Protein AF-A0A7Y2WXP5-F1 (afdb_monomer_lite)

Sequence (812 aa):
MPTAPTRLYITRQALQAVEQEALRYADTQGVGHETGGVLIGRRLQDQPGTILIITATGPGEHAVRTPVEFSPDVQYVNRQLITVRAIYPDIDYIGTWHKHPSTYRTFSPGDVRTAHEIFSDPSYAVDEIVNPIVWVDDGKVTAHYYYMSRLMARQGRGFEQLDDVIVAVIPDDHPLVRRERAGATRVSDRLPPLWVDEECGRLQTRGYAVQVRHERNLQAYLIVVTIPTLPGVTITFVASEQGYPGERPQIFIEGTGRDEPVDSDKAYAYLEGRLGKVYLADVADAMVNYLRRRQGAGRPAQIKPIAASRHDPAQPASPAPEAAPPPVLKTLRPAAARSIWLLSIPGLLVVLALAWLLRTSASPTPTTDYTALWTQIHSAISESSDTSLRAAINQLEQIKSEDPGGAFLAQNREVTSTLVLAYTLLGDQLTTTNPPDLDGADLAFISALSLSPQNPTAQAGREQVRVSLQATAAASALQDDRAQRWQNVDAAADAKTRITLIQALLTDGIATDMSGTPTAERLQAAVDAQASQLLAEATAAAQQGDRAAALNTLQEVAQLDPAPSAAIREEASDQIQQIEAQISDEQQFFTAAWAAYDQAIKDKDVKGAISALDTIVQRTTEPLPDPKRYPTDGYDPRIVQAGLLLVDAKLSYAGDLQRAGDMAGARAQYDTTEATLHIMEQSSRLKDEVATRQRTYQDQYAKFIQGETYWSQFNDLYSDRKLSAALDELDGLAKLATFGPNALNPQNTKQSVSGLISQINRQLHPPPTSTPTPTLAPTSEPTATPTSEPISEPTATPTSEPTVPDPTTPAP

pLDDT: mean 76.41, std 20.46, range [25.98, 98.56]

Secondary structure (DSSP, 8-state):
-PPPPSEEEEEHHHHHHHHHHHHHT--TTS-PPPEEEEEEEEE-TTSTTEEEEEEE----TT-EEETTEEE--HHHHHHHHHHHHHH-TT-EEEEEEEEPPTT--S--HHHHHHHHHHHH-TT---SEEEEEEEEEETTEEEEEEEEEEHHHHHTT--PEEPPGGGEEEE-TT-HHHHHHHHGGGGTTTTS--HHHHHHHHHHHHTT-EEEEEEEGGGTEEEEEEE-TTSTT-EEEEEEETT-TTTSPPEEEEE-SSS-EE--HHHHHHHHHHHHSS--HHHHHHHHHHHHHHHHHT-------------------PPPPP--PPPPPPPP-PPPP--------THHHHHHHHHHHHHHHT-S--TT--HHHHHHHHHHHHHT---HHHHHHHHHHHHHHHH-TT-HHHHHTHHHHHHHHHHHHHSTT----SS-----HHHHHHHHHHTT-TT-HHHHHHHHHHHHHHHHHHHHHHHHHHHHHHHHHHHH-SSHHHHHHHHHHHHHTT--B-TTS-BHHHHHHHHHHHHHHHHHHHHHHHHHTT-HHHHHHHHHHHHT-SSPPPHHHHHHHHHHHHHHHHHHHHHHHHHHHHHHHHHHHHHHT-HHHHHHHHHHHHHHT-SS---GGGS-TTS--THHHHHHHHHHHHHHHHHHHHHHTT-HHHHHHHHHHHHHHHHHHHT-GGGHHHHHHHHHHHHHHHHHHHHHHHHHHHHHHHHHTT-HHHHHHHHHHHHHSTTT-TTPEETTEEEEEHHHHHHHHHHHHSPPPP--PPPP--------------------------PPPPPP-----

Structure (mmCIF, N/CA/C/O backbone):
data_AF-A0A7Y2WXP5-F1
#
_entry.id   AF-A0A7Y2WXP5-F1
#
loop_
_atom_site.group_PDB
_atom_site.id
_atom_site.type_symbol
_atom_site.label_atom_id
_atom_site.label_alt_id
_atom_site.label_comp_id
_atom_site.label_asym_id
_atom_site.label_entity_id
_atom_site.label_seq_id
_atom_site.pdbx_PDB_ins_code
_atom_site.Cartn_x
_atom_site.Cartn_y
_atom_site.Cartn_z
_atom_site.occupancy
_atom_site.B_iso_or_equiv
_atom_site.auth_seq_id
_atom_site.auth_comp_id
_atom_site.auth_asym_id
_atom_site.auth_atom_id
_atom_site.pdbx_PDB_model_num
ATOM 1 N N . MET A 1 1 ? -9.501 -8.649 25.786 1.00 61.97 1 MET A N 1
ATOM 2 C CA . MET A 1 1 ? -8.231 -8.914 25.078 1.00 61.97 1 MET A CA 1
ATOM 3 C C . MET A 1 1 ? -8.143 -10.407 24.807 1.00 61.97 1 MET A C 1
ATOM 5 O O . MET A 1 1 ? -8.319 -11.155 25.767 1.00 61.97 1 MET A O 1
ATOM 9 N N . PRO A 1 2 ? -7.956 -10.847 23.553 1.00 78.00 2 PRO A N 1
ATOM 10 C CA . PRO A 1 2 ? -7.901 -12.268 23.222 1.00 78.00 2 PRO A CA 1
ATOM 11 C C . PRO A 1 2 ? -6.622 -12.912 23.775 1.00 78.00 2 PRO A C 1
ATOM 13 O O . PRO A 1 2 ? -5.519 -12.391 23.607 1.00 78.00 2 PRO A O 1
ATOM 16 N N . THR A 1 3 ? -6.771 -14.048 24.453 1.00 90.94 3 THR A N 1
ATOM 17 C CA . THR A 1 3 ? -5.655 -14.938 24.800 1.00 90.94 3 THR A CA 1
ATOM 18 C C . THR A 1 3 ? -5.284 -15.799 23.593 1.00 90.94 3 THR A C 1
ATOM 20 O O . THR A 1 3 ? -6.087 -15.946 22.663 1.00 90.94 3 THR A O 1
ATOM 23 N N . ALA A 1 4 ? -4.098 -16.416 23.622 1.00 94.12 4 ALA A N 1
ATOM 24 C CA . ALA A 1 4 ? -3.727 -17.426 22.632 1.00 94.12 4 ALA A CA 1
ATOM 25 C C . ALA A 1 4 ? -4.857 -18.466 22.466 1.00 94.12 4 ALA A C 1
ATOM 27 O O . ALA A 1 4 ? -5.523 -18.818 23.453 1.00 94.12 4 ALA A O 1
ATOM 28 N N . PRO A 1 5 ? -5.160 -18.894 21.227 1.00 96.50 5 PRO A N 1
ATOM 29 C CA . PRO A 1 5 ? -6.195 -19.885 20.987 1.00 96.50 5 PRO A CA 1
ATOM 30 C C . PRO A 1 5 ? -5.815 -21.212 21.652 1.00 96.50 5 PRO A C 1
ATOM 32 O O . PRO A 1 5 ? -4.673 -21.649 21.591 1.00 96.50 5 PRO A O 1
ATOM 35 N N . THR A 1 6 ? -6.790 -21.875 22.264 1.00 97.38 6 THR A N 1
ATOM 36 C CA . THR A 1 6 ? -6.664 -23.252 22.763 1.00 97.38 6 THR A CA 1
ATOM 37 C C . THR A 1 6 ? -7.083 -24.278 21.712 1.00 97.38 6 THR A C 1
ATOM 39 O O . THR A 1 6 ? -6.877 -25.478 21.895 1.00 97.38 6 THR A O 1
ATOM 42 N N . ARG A 1 7 ? -7.688 -23.817 20.609 1.00 98.19 7 ARG A N 1
ATOM 43 C CA . ARG A 1 7 ? -8.069 -24.633 19.458 1.00 98.19 7 ARG A CA 1
ATOM 44 C C . ARG A 1 7 ? -8.013 -23.815 18.167 1.00 98.19 7 ARG A C 1
ATOM 46 O O . ARG A 1 7 ? -8.525 -22.697 18.112 1.00 98.19 7 ARG A O 1
ATOM 53 N N . LEU A 1 8 ? -7.463 -24.410 17.114 1.00 98.19 8 LEU A N 1
ATOM 54 C CA . LEU A 1 8 ? -7.474 -23.885 15.753 1.00 98.19 8 LEU A CA 1
ATOM 55 C C . LEU A 1 8 ? -8.129 -24.916 14.830 1.00 98.19 8 LEU A C 1
ATOM 57 O O . LEU A 1 8 ? -7.618 -26.021 14.670 1.00 98.19 8 LEU A O 1
ATOM 61 N N . TYR A 1 9 ? -9.256 -24.572 14.217 1.00 98.56 9 TYR A N 1
ATOM 62 C CA . TYR A 1 9 ? -9.853 -25.379 13.158 1.00 98.56 9 TYR A CA 1
ATOM 63 C C . TYR A 1 9 ? -9.482 -24.807 11.798 1.00 98.56 9 TYR A C 1
ATOM 65 O O . TYR A 1 9 ? -9.666 -23.616 11.568 1.00 98.56 9 TYR A O 1
ATOM 73 N N . ILE A 1 10 ? -9.019 -25.657 10.886 1.00 98.56 10 ILE A N 1
ATOM 74 C CA . ILE A 1 10 ? -8.800 -25.309 9.480 1.00 98.56 10 ILE A CA 1
ATOM 75 C C . ILE A 1 10 ? -9.636 -26.241 8.606 1.00 98.56 10 ILE A C 1
ATOM 77 O O . ILE A 1 10 ? -9.675 -27.451 8.833 1.00 98.56 10 ILE A O 1
ATOM 81 N N . THR A 1 11 ? -10.359 -25.696 7.634 1.00 98.56 11 THR A N 1
ATOM 82 C CA . THR A 1 11 ? -11.096 -26.531 6.677 1.00 98.56 11 THR A CA 1
ATOM 83 C C . THR A 1 11 ? -10.133 -27.303 5.779 1.00 98.56 11 THR A C 1
ATOM 85 O O . THR A 1 11 ? -8.994 -26.890 5.537 1.00 98.56 11 THR A O 1
ATOM 88 N N . ARG A 1 12 ? -10.591 -28.440 5.252 1.00 98.19 12 ARG A N 1
ATOM 89 C CA . ARG A 1 12 ? -9.810 -29.229 4.297 1.00 98.19 12 ARG A CA 1
ATOM 90 C C . ARG A 1 12 ? -9.497 -28.416 3.044 1.00 98.19 12 ARG A C 1
ATOM 92 O O . ARG A 1 12 ? -8.369 -28.478 2.571 1.00 98.19 12 ARG A O 1
ATOM 99 N N . GLN A 1 13 ? -10.457 -27.638 2.549 1.00 97.19 13 GLN A N 1
ATOM 100 C CA . GLN A 1 13 ? -10.262 -26.755 1.404 1.00 97.19 13 GLN A CA 1
ATOM 101 C C . GLN A 1 13 ? -9.159 -25.718 1.655 1.00 97.19 13 GLN A C 1
ATOM 103 O O . GLN A 1 13 ? -8.295 -25.540 0.797 1.00 97.19 13 GLN A O 1
ATOM 108 N N . ALA A 1 14 ? -9.158 -25.054 2.818 1.00 98.12 14 ALA A N 1
ATOM 109 C CA . ALA A 1 14 ? -8.125 -24.076 3.161 1.00 98.12 14 ALA A CA 1
ATOM 110 C C . ALA A 1 14 ? -6.737 -24.724 3.194 1.00 98.12 14 ALA A C 1
ATOM 112 O O . ALA A 1 14 ? -5.803 -24.215 2.578 1.00 98.12 14 ALA A O 1
ATOM 113 N N . LEU A 1 15 ? -6.613 -25.874 3.866 1.00 98.31 15 LEU A N 1
ATOM 114 C CA . LEU A 1 15 ? -5.347 -26.596 3.949 1.00 98.31 15 LEU A CA 1
ATOM 115 C C . LEU A 1 15 ? -4.861 -27.054 2.566 1.00 98.31 15 LEU A C 1
ATOM 117 O O . LEU A 1 15 ? -3.699 -26.857 2.233 1.00 98.31 15 LEU A O 1
ATOM 121 N N . GLN A 1 16 ? -5.750 -27.588 1.726 1.00 98.06 16 GLN A N 1
ATOM 122 C CA . GLN A 1 16 ? -5.400 -28.003 0.366 1.00 98.06 16 GLN A CA 1
ATOM 123 C C . GLN A 1 16 ? -4.921 -26.835 -0.502 1.00 98.06 16 GLN A C 1
ATOM 125 O O . GLN A 1 16 ? -4.000 -27.016 -1.295 1.00 98.06 16 GLN A O 1
ATOM 130 N N . ALA A 1 17 ? -5.516 -25.646 -0.364 1.00 97.12 17 ALA A N 1
ATOM 131 C CA . ALA A 1 17 ? -5.068 -24.457 -1.090 1.00 97.12 17 ALA A CA 1
ATOM 132 C C . ALA A 1 17 ? -3.631 -24.067 -0.701 1.00 97.12 17 ALA A C 1
ATOM 134 O O . ALA A 1 17 ? -2.808 -23.809 -1.580 1.00 97.12 17 ALA A O 1
ATOM 135 N N . VAL A 1 18 ? -3.324 -24.102 0.601 1.00 98.12 18 VAL A N 1
ATOM 136 C CA . VAL A 1 18 ? -1.972 -23.884 1.140 1.00 98.12 18 VAL A CA 1
ATOM 137 C C . VAL A 1 18 ? -0.992 -24.927 0.593 1.00 98.12 18 VAL A C 1
ATOM 139 O O . VAL A 1 18 ? 0.056 -24.577 0.052 1.00 98.12 18 VAL A O 1
ATOM 142 N N . GLU A 1 19 ? -1.343 -26.212 0.683 1.00 97.75 19 GLU A N 1
ATOM 143 C CA . GLU A 1 19 ? -0.484 -27.318 0.249 1.00 97.75 19 GLU A CA 1
ATOM 144 C C . GLU A 1 19 ? -0.186 -27.269 -1.254 1.00 97.75 19 GLU A C 1
ATOM 146 O O . GLU A 1 19 ? 0.96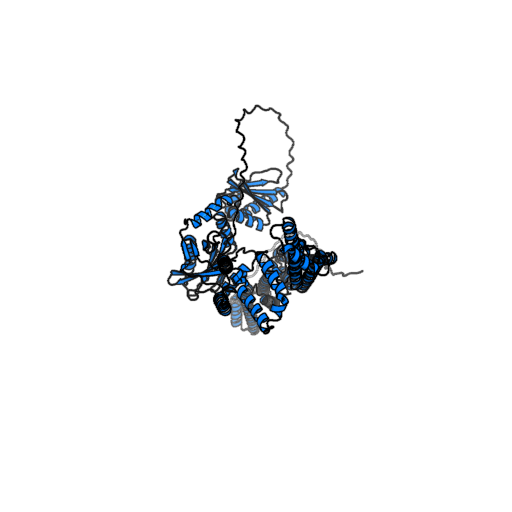4 -27.411 -1.666 1.00 97.75 19 GLU A O 1
ATOM 151 N N . GLN A 1 20 ? -1.206 -27.044 -2.085 1.00 96.69 20 GLN A N 1
ATOM 152 C CA . GLN A 1 20 ? -1.051 -26.988 -3.539 1.00 96.69 20 GLN A CA 1
ATOM 153 C C . GLN A 1 20 ? -0.146 -25.838 -3.979 1.00 96.69 20 GLN A C 1
ATOM 155 O O . GLN A 1 20 ? 0.684 -26.014 -4.873 1.00 96.69 20 GLN A O 1
ATOM 160 N N . GLU A 1 21 ? -0.295 -24.667 -3.362 1.00 96.31 21 GLU A N 1
ATOM 161 C CA . GLU A 1 21 ? 0.543 -23.512 -3.665 1.00 96.31 21 GLU A CA 1
ATOM 162 C C . GLU A 1 21 ? 1.981 -23.716 -3.168 1.00 96.31 21 GLU A C 1
ATOM 164 O O . GLU A 1 21 ? 2.921 -23.469 -3.922 1.00 96.31 21 GLU A O 1
ATOM 169 N N . ALA A 1 22 ? 2.176 -24.259 -1.961 1.00 95.44 22 ALA A N 1
ATOM 170 C CA . ALA A 1 22 ? 3.509 -24.581 -1.451 1.00 95.44 22 ALA A CA 1
ATOM 171 C C . ALA A 1 22 ? 4.243 -25.598 -2.349 1.00 95.44 22 ALA A C 1
ATOM 173 O O . ALA A 1 22 ? 5.420 -25.415 -2.665 1.00 95.44 22 ALA A O 1
ATOM 174 N N . LEU A 1 23 ? 3.544 -26.642 -2.815 1.00 94.94 23 LEU A N 1
ATOM 175 C CA . LEU A 1 23 ? 4.104 -27.668 -3.705 1.00 94.94 23 LEU A CA 1
ATOM 176 C C . LEU A 1 23 ? 4.455 -27.136 -5.097 1.00 94.94 23 LEU A C 1
ATOM 178 O O . LEU A 1 23 ? 5.425 -27.603 -5.695 1.00 94.94 23 LEU A O 1
ATOM 182 N N . ARG A 1 24 ? 3.708 -26.151 -5.612 1.00 91.81 24 ARG A N 1
ATOM 183 C CA . ARG A 1 24 ? 3.984 -25.517 -6.913 1.00 91.81 24 ARG A CA 1
ATOM 184 C C . ARG A 1 24 ? 5.377 -24.881 -6.964 1.00 91.81 24 ARG A C 1
ATOM 186 O O . ARG A 1 24 ? 5.981 -24.842 -8.032 1.00 91.81 24 ARG A O 1
ATOM 193 N N . TYR A 1 25 ? 5.886 -24.445 -5.813 1.00 84.81 25 TYR A N 1
ATOM 194 C CA . TYR A 1 25 ? 7.204 -23.831 -5.652 1.00 84.81 25 TYR A CA 1
ATOM 195 C C . TYR A 1 25 ? 8.132 -24.676 -4.773 1.00 84.81 25 TYR A C 1
ATOM 197 O O . TYR A 1 25 ? 8.970 -24.128 -4.053 1.00 84.81 25 TYR A O 1
ATOM 205 N N . ALA A 1 26 ? 7.994 -26.006 -4.809 1.00 81.81 26 ALA A N 1
ATOM 206 C CA . ALA A 1 26 ? 8.949 -26.903 -4.165 1.00 81.81 26 ALA A CA 1
ATOM 207 C C . ALA A 1 26 ? 10.380 -26.619 -4.671 1.00 81.81 26 ALA A C 1
ATOM 209 O O . ALA A 1 26 ? 10.564 -26.313 -5.853 1.00 81.81 26 ALA A O 1
ATOM 210 N N . ASP A 1 27 ? 11.373 -26.710 -3.776 1.00 68.88 27 ASP A N 1
ATOM 211 C CA . ASP A 1 27 ? 12.776 -26.288 -3.958 1.00 68.88 27 ASP A CA 1
ATOM 212 C C . ASP A 1 27 ? 13.543 -27.136 -5.000 1.00 68.88 27 ASP A C 1
ATOM 214 O O . ASP A 1 27 ? 14.565 -27.753 -4.718 1.00 68.88 27 ASP A O 1
ATOM 218 N N . THR A 1 28 ? 13.074 -27.174 -6.246 1.00 61.22 28 THR A N 1
ATOM 219 C CA . THR A 1 28 ? 13.654 -27.989 -7.325 1.00 61.22 28 THR A CA 1
ATOM 220 C C . THR A 1 28 ? 14.979 -27.433 -7.863 1.00 61.22 28 THR A C 1
ATOM 222 O O . THR A 1 28 ? 15.643 -28.114 -8.640 1.00 61.22 28 THR A O 1
ATOM 225 N N . GLN A 1 29 ? 15.384 -26.222 -7.452 1.00 56.41 29 GLN A N 1
ATOM 226 C CA . GLN A 1 29 ? 16.590 -25.524 -7.933 1.00 56.41 29 GLN A CA 1
ATOM 227 C C . GLN A 1 29 ? 17.424 -24.861 -6.811 1.00 56.41 29 GLN A C 1
ATOM 229 O O . GLN A 1 29 ? 18.256 -24.000 -7.083 1.00 56.41 29 GLN A O 1
ATOM 234 N N . GLY A 1 30 ? 17.218 -25.227 -5.539 1.00 57.28 30 GLY A N 1
ATOM 235 C CA . GLY A 1 30 ? 18.075 -24.794 -4.418 1.00 57.28 30 GLY A CA 1
ATOM 236 C C . GLY A 1 30 ? 17.917 -23.344 -3.930 1.00 57.28 30 GLY A C 1
ATOM 237 O O . GLY A 1 30 ? 18.466 -23.007 -2.886 1.00 57.28 30 GLY A O 1
ATOM 238 N N . VAL A 1 31 ? 17.139 -22.503 -4.617 1.00 64.69 31 VAL A N 1
ATOM 239 C CA . VAL A 1 31 ? 16.714 -21.180 -4.129 1.00 64.69 31 VAL A CA 1
ATOM 240 C C . VAL A 1 31 ? 15.198 -21.094 -4.279 1.00 64.69 31 VAL A C 1
ATOM 242 O O . VAL A 1 31 ? 14.677 -20.645 -5.297 1.00 64.69 31 VAL A O 1
ATOM 245 N N . GLY A 1 32 ? 14.475 -21.636 -3.301 1.00 76.81 32 GLY A N 1
ATOM 246 C CA . GLY A 1 32 ? 13.021 -21.554 -3.277 1.00 76.81 32 GLY A CA 1
ATOM 247 C C . GLY A 1 32 ? 12.567 -20.113 -3.106 1.00 76.81 32 GLY A C 1
ATOM 248 O O . GLY A 1 32 ? 12.962 -19.469 -2.141 1.00 76.81 32 GLY A O 1
ATOM 249 N N . HIS A 1 33 ? 11.721 -19.619 -4.007 1.00 87.88 33 HIS A N 1
ATOM 250 C CA . HIS A 1 33 ? 10.992 -18.378 -3.758 1.00 87.88 33 HIS A CA 1
ATOM 251 C C . HIS A 1 33 ? 9.991 -18.591 -2.620 1.00 87.88 33 HIS A C 1
ATOM 253 O O . HIS A 1 33 ? 9.359 -19.655 -2.534 1.00 87.88 33 HIS A O 1
ATOM 259 N N . GLU A 1 34 ? 9.834 -17.576 -1.778 1.00 94.12 34 GLU A N 1
ATOM 260 C CA . GLU A 1 34 ? 8.712 -17.501 -0.859 1.00 94.12 34 GLU A CA 1
ATOM 261 C C . GLU A 1 34 ? 7.421 -17.270 -1.656 1.00 94.12 34 GLU A C 1
ATOM 263 O O . GLU A 1 34 ? 7.379 -16.573 -2.674 1.00 94.12 34 GLU A O 1
ATOM 268 N N . THR A 1 35 ? 6.352 -17.916 -1.214 1.00 96.62 35 THR A N 1
ATOM 269 C CA . THR A 1 35 ? 4.991 -17.717 -1.721 1.00 96.62 35 THR A CA 1
ATOM 270 C C . THR A 1 35 ? 4.034 -17.814 -0.544 1.00 96.62 35 THR A C 1
ATOM 272 O O . THR A 1 35 ? 4.434 -18.242 0.535 1.00 96.62 35 THR A O 1
ATOM 275 N N . GLY A 1 36 ? 2.770 -17.458 -0.717 1.00 97.44 36 GLY A N 1
ATOM 276 C CA . GLY A 1 36 ? 1.820 -17.493 0.381 1.00 97.44 36 GLY A CA 1
ATOM 277 C C . GLY A 1 36 ? 0.451 -16.973 -0.001 1.00 97.44 36 GLY A C 1
ATOM 278 O O . GLY A 1 36 ? 0.060 -16.989 -1.166 1.00 97.44 36 GLY A O 1
ATOM 279 N N . GLY A 1 37 ? -0.276 -16.484 0.990 1.00 98.00 37 GLY A N 1
ATOM 280 C CA . GLY A 1 37 ? -1.565 -15.834 0.817 1.00 98.00 37 GLY A CA 1
ATOM 281 C C . GLY A 1 37 ? -2.141 -15.402 2.155 1.00 98.00 37 GLY A C 1
ATOM 282 O O . GLY A 1 37 ? -1.437 -15.329 3.164 1.00 98.00 37 GLY A O 1
ATOM 283 N N . VAL A 1 38 ? -3.439 -15.118 2.179 1.00 98.25 38 VAL A N 1
ATOM 284 C CA . VAL A 1 38 ? -4.138 -14.771 3.417 1.00 98.25 38 VAL A CA 1
ATOM 285 C C . VAL A 1 38 ? -5.015 -15.909 3.905 1.00 98.25 38 VAL A C 1
ATOM 287 O O . VAL A 1 38 ? -5.492 -16.737 3.126 1.00 98.25 38 VAL A O 1
ATOM 290 N N . LEU A 1 39 ? -5.242 -15.926 5.210 1.00 98.50 39 LEU A N 1
ATOM 291 C CA . LEU A 1 39 ? -6.198 -16.788 5.876 1.00 98.50 39 LEU A CA 1
ATOM 292 C C . LEU A 1 39 ? -7.468 -16.002 6.163 1.00 98.50 39 LEU A C 1
ATOM 294 O O . LEU A 1 39 ? -7.422 -14.867 6.641 1.00 98.50 39 LEU A O 1
ATOM 298 N N . ILE A 1 40 ? -8.606 -16.632 5.890 1.00 98.06 40 ILE A N 1
ATOM 299 C CA . ILE A 1 40 ? -9.920 -16.022 6.054 1.00 98.06 40 ILE A CA 1
ATOM 300 C C . ILE A 1 40 ? -10.732 -16.893 7.013 1.00 98.06 40 ILE A C 1
ATOM 302 O O . ILE A 1 40 ? -10.944 -18.090 6.786 1.00 98.06 40 ILE A O 1
ATOM 306 N N . GLY A 1 41 ? -11.139 -16.301 8.127 1.00 97.38 41 GLY A N 1
ATOM 307 C CA . GLY A 1 41 ? -11.684 -16.984 9.286 1.00 97.38 41 GLY A CA 1
ATOM 308 C C . GLY A 1 41 ? -12.173 -16.015 10.360 1.00 97.38 41 GLY A C 1
ATOM 309 O O . GLY A 1 41 ? -12.385 -14.835 10.108 1.00 97.38 41 GLY A O 1
ATOM 310 N N . ARG A 1 42 ? -12.381 -16.519 11.576 1.00 96.31 42 ARG A N 1
ATOM 311 C CA . ARG A 1 42 ? -12.618 -15.678 12.759 1.00 96.31 42 ARG A CA 1
ATOM 312 C C . ARG A 1 42 ? -12.405 -16.449 14.052 1.00 96.31 42 ARG A C 1
ATOM 314 O O . ARG A 1 42 ? -12.439 -17.682 14.071 1.00 96.31 42 ARG A O 1
ATOM 321 N N . ARG A 1 43 ? -12.320 -15.719 15.162 1.00 96.50 43 ARG A N 1
ATOM 322 C CA . ARG A 1 43 ? -12.541 -16.283 16.497 1.00 96.50 43 ARG A CA 1
ATOM 323 C C . ARG A 1 43 ? -14.034 -16.517 16.742 1.00 96.50 43 ARG A C 1
ATOM 325 O O . ARG A 1 43 ? -14.868 -15.643 16.491 1.00 96.50 43 ARG A O 1
ATOM 332 N N . LEU A 1 44 ? -14.381 -17.705 17.232 1.00 95.56 44 LEU A N 1
ATOM 333 C CA . LEU A 1 44 ? -15.764 -18.076 17.524 1.00 95.56 44 LEU A CA 1
ATOM 334 C C . LEU A 1 44 ? -16.209 -17.450 18.851 1.00 95.56 44 LEU A C 1
ATOM 336 O O . LEU A 1 44 ? -15.656 -17.753 19.905 1.00 95.56 44 LEU A O 1
ATOM 340 N N . GLN A 1 45 ? -17.228 -16.590 18.818 1.00 91.31 45 GLN A N 1
ATOM 341 C CA . GLN A 1 45 ? -17.715 -15.886 20.017 1.00 91.31 45 GLN A CA 1
ATOM 342 C C . GLN A 1 45 ? -18.274 -16.833 21.090 1.00 91.31 45 GLN A C 1
ATOM 344 O O . GLN A 1 45 ? -18.107 -16.584 22.280 1.00 91.31 45 GLN A O 1
ATOM 349 N N . ASP A 1 46 ? -18.910 -17.933 20.679 1.00 92.81 46 ASP A N 1
ATOM 350 C CA . ASP A 1 46 ? -19.457 -18.952 21.580 1.00 92.81 46 ASP A CA 1
ATOM 351 C C . ASP A 1 46 ? -18.377 -19.860 22.189 1.00 92.81 46 ASP A C 1
ATOM 353 O O . ASP A 1 46 ? -18.638 -20.585 23.147 1.00 92.81 46 ASP A O 1
ATOM 357 N N . GLN A 1 47 ? -17.162 -19.824 21.636 1.00 94.44 47 GLN A N 1
ATOM 358 C CA . GLN A 1 47 ? -16.013 -20.616 22.062 1.00 94.44 47 GLN A CA 1
ATOM 359 C C . GLN A 1 47 ? -14.764 -19.728 22.022 1.00 94.44 47 GLN A C 1
ATOM 361 O O . GLN A 1 47 ? -13.922 -19.899 21.142 1.00 94.44 47 GLN A O 1
ATOM 366 N N . PRO A 1 48 ? -14.607 -18.783 22.967 1.00 86.38 48 PRO A N 1
ATOM 367 C CA . PRO A 1 48 ? -13.633 -17.695 22.883 1.00 86.38 48 PRO A CA 1
ATOM 368 C C . PRO A 1 48 ? -12.167 -18.137 22.870 1.00 86.38 48 PRO A C 1
ATOM 370 O O . PRO A 1 48 ? -11.314 -17.289 22.671 1.00 86.38 48 PRO A O 1
ATOM 373 N N . GLY A 1 49 ? -11.850 -19.424 23.051 1.00 94.62 49 GLY A N 1
ATOM 374 C CA . GLY A 1 49 ? -10.519 -20.009 22.828 1.00 94.62 49 GLY A CA 1
ATOM 375 C C . GLY A 1 49 ? -10.305 -20.607 21.428 1.00 94.62 49 GLY A C 1
ATOM 376 O O . GLY A 1 49 ? -9.238 -21.150 21.168 1.00 94.62 49 GLY A O 1
ATOM 377 N N . THR A 1 50 ? -11.297 -20.543 20.537 1.00 97.88 50 THR A N 1
ATOM 378 C CA . THR A 1 50 ? -11.305 -21.254 19.252 1.00 97.88 50 THR A CA 1
ATOM 379 C C . THR A 1 50 ? -11.272 -20.293 18.072 1.00 97.88 50 THR A C 1
ATOM 381 O O . THR A 1 50 ? -12.145 -19.434 17.941 1.00 97.88 50 THR A O 1
ATOM 384 N N . ILE A 1 51 ? -10.313 -20.496 17.172 1.00 98.12 51 ILE A N 1
ATOM 385 C CA . ILE A 1 51 ? -10.259 -19.840 15.861 1.00 98.12 51 ILE A CA 1
ATOM 386 C C . ILE A 1 51 ? -10.687 -20.841 14.783 1.00 98.12 51 ILE A C 1
ATOM 388 O O . ILE A 1 51 ? -10.292 -22.006 14.817 1.00 98.12 51 ILE A O 1
ATOM 392 N N . LEU A 1 52 ? -11.499 -20.385 13.831 1.00 98.19 52 LEU A N 1
ATOM 393 C CA . LEU A 1 52 ? -11.922 -21.135 12.651 1.00 98.19 52 LEU A CA 1
ATOM 394 C C . LEU A 1 52 ? -11.380 -20.452 11.391 1.00 98.19 52 LEU A C 1
ATOM 396 O O . LEU A 1 52 ? -11.775 -19.329 11.095 1.00 98.19 52 LEU A O 1
ATOM 400 N N . ILE A 1 53 ? -10.536 -21.149 10.635 1.00 98.50 53 ILE A N 1
ATOM 401 C CA . ILE A 1 53 ? -10.067 -20.775 9.297 1.00 98.50 53 ILE A CA 1
ATOM 402 C C . ILE A 1 53 ? -10.937 -21.510 8.274 1.00 98.50 53 ILE A C 1
ATOM 404 O O . ILE A 1 53 ? -10.927 -22.741 8.216 1.00 98.50 53 ILE A O 1
ATOM 408 N N . ILE A 1 54 ? -11.697 -20.759 7.474 1.00 97.94 54 ILE A N 1
ATOM 409 C CA . ILE A 1 54 ? -12.637 -21.306 6.484 1.00 97.94 54 ILE A CA 1
ATOM 410 C C . ILE A 1 54 ? -11.990 -21.478 5.118 1.00 97.94 54 ILE A C 1
ATOM 412 O O . ILE A 1 54 ? -12.285 -22.448 4.423 1.00 97.94 54 ILE A O 1
ATOM 416 N N . THR A 1 55 ? -11.139 -20.543 4.711 1.00 97.81 55 THR A N 1
ATOM 417 C CA . THR A 1 55 ? -10.438 -20.617 3.430 1.00 97.81 55 THR A CA 1
ATOM 418 C C . THR A 1 55 ? -9.070 -19.954 3.527 1.00 97.81 55 THR A C 1
ATOM 420 O O . THR A 1 55 ? -8.796 -19.183 4.450 1.00 97.81 55 THR A O 1
ATOM 423 N N . ALA A 1 56 ? -8.215 -20.270 2.565 1.00 98.38 56 ALA A N 1
ATOM 424 C CA . ALA A 1 56 ? -6.927 -19.639 2.358 1.00 98.38 56 ALA A CA 1
ATOM 425 C C . ALA A 1 56 ? -6.830 -19.215 0.893 1.00 98.38 56 ALA A C 1
ATOM 427 O O . ALA A 1 56 ? -7.321 -19.913 0.002 1.00 98.38 56 ALA A O 1
ATOM 428 N N . THR A 1 57 ? -6.206 -18.073 0.636 1.00 97.88 57 THR A N 1
ATOM 429 C CA . THR A 1 57 ? -5.928 -17.636 -0.733 1.00 97.88 57 THR A CA 1
ATOM 430 C C . THR A 1 57 ? -4.551 -18.117 -1.166 1.00 97.88 57 THR A C 1
ATOM 432 O O . THR A 1 57 ? -3.684 -18.389 -0.338 1.00 97.88 57 THR A O 1
ATOM 435 N N . GLY A 1 58 ? -4.332 -18.166 -2.478 1.00 97.06 58 GLY A N 1
ATOM 436 C CA . GLY A 1 58 ? -2.984 -18.094 -3.031 1.00 97.06 58 GLY A CA 1
ATOM 437 C C . GLY A 1 58 ? -2.439 -16.656 -3.029 1.00 97.06 58 GLY A C 1
ATOM 438 O O . GLY A 1 58 ? -3.095 -15.743 -2.509 1.00 97.06 58 GLY A O 1
ATOM 439 N N . PRO A 1 59 ? -1.285 -16.445 -3.675 1.00 96.69 59 PRO A N 1
ATOM 440 C CA . PRO A 1 59 ? -0.572 -15.168 -3.655 1.00 96.69 59 PRO A CA 1
ATOM 441 C C . PRO A 1 59 ? -1.201 -14.106 -4.570 1.00 96.69 59 PRO A C 1
ATOM 443 O O . PRO A 1 59 ? -1.038 -12.915 -4.333 1.00 96.69 59 PRO A O 1
ATOM 446 N N . GLY A 1 60 ? -1.928 -14.537 -5.605 1.00 95.50 60 GLY A N 1
ATOM 447 C CA . GLY A 1 60 ? -2.366 -13.699 -6.723 1.00 95.50 60 GLY A CA 1
ATOM 448 C C . GLY A 1 60 ? -1.309 -13.580 -7.826 1.00 95.50 60 GLY A C 1
ATOM 449 O O . GLY A 1 60 ? -0.162 -14.011 -7.664 1.00 95.50 60 GLY A O 1
ATOM 450 N N . GLU A 1 61 ? -1.724 -13.076 -8.989 1.00 90.81 61 GLU A N 1
ATOM 451 C CA . GLU A 1 61 ? -0.905 -13.055 -10.212 1.00 90.81 61 GLU A CA 1
ATOM 452 C C . GLU A 1 61 ? 0.232 -12.033 -10.126 1.00 90.81 61 GLU A C 1
ATOM 454 O O . GLU A 1 61 ? 1.344 -12.318 -10.565 1.00 90.81 61 GLU A O 1
ATOM 459 N N . HIS A 1 62 ? -0.022 -10.886 -9.492 1.00 89.31 62 HIS A N 1
ATOM 460 C CA . HIS A 1 62 ? 0.946 -9.795 -9.348 1.00 89.31 62 HIS A CA 1
ATOM 461 C C . HIS A 1 62 ? 1.681 -9.803 -8.002 1.00 89.31 62 HIS A C 1
ATOM 463 O O . HIS A 1 62 ? 2.193 -8.775 -7.567 1.00 89.31 62 HIS A O 1
ATOM 469 N N . ALA A 1 63 ? 1.720 -10.952 -7.326 1.00 94.44 63 ALA A N 1
ATOM 470 C CA . ALA A 1 63 ? 2.436 -11.084 -6.066 1.00 94.44 63 ALA A CA 1
ATOM 471 C C . ALA A 1 63 ? 3.945 -10.914 -6.256 1.00 94.44 63 ALA A C 1
ATOM 473 O O . ALA A 1 63 ? 4.526 -11.454 -7.204 1.00 94.44 63 ALA A O 1
ATOM 474 N N . VAL A 1 64 ? 4.590 -10.244 -5.305 1.00 91.94 64 VAL A N 1
ATOM 475 C CA . VAL A 1 64 ? 6.050 -10.164 -5.246 1.00 91.94 64 VAL A CA 1
ATOM 476 C C . VAL A 1 64 ? 6.566 -11.400 -4.519 1.00 91.94 64 VAL A C 1
ATOM 478 O O . VAL A 1 64 ? 6.134 -11.705 -3.407 1.00 91.94 64 VAL A O 1
ATOM 481 N N . ARG A 1 65 ? 7.471 -12.136 -5.171 1.00 91.88 65 ARG A N 1
ATOM 482 C CA . ARG A 1 65 ? 8.055 -13.377 -4.649 1.00 91.88 65 ARG A CA 1
ATOM 483 C C . ARG A 1 65 ? 9.564 -13.347 -4.789 1.00 91.88 65 ARG A C 1
ATOM 485 O O . ARG A 1 65 ? 10.103 -13.480 -5.891 1.00 91.88 65 ARG A O 1
ATOM 492 N N . THR A 1 66 ? 10.260 -13.224 -3.675 1.00 87.50 66 THR A N 1
ATOM 493 C CA . THR A 1 66 ? 11.717 -13.323 -3.614 1.00 87.50 66 THR A CA 1
ATOM 494 C C . THR A 1 66 ? 12.113 -14.501 -2.717 1.00 87.50 66 THR A C 1
ATOM 496 O O . THR A 1 66 ? 11.255 -15.101 -2.073 1.00 87.50 66 THR A O 1
ATOM 499 N N . PRO A 1 67 ? 13.391 -14.902 -2.682 1.00 87.31 67 PRO A N 1
ATOM 500 C CA . PRO A 1 67 ? 13.845 -15.959 -1.776 1.00 87.31 67 PRO A CA 1
ATOM 501 C C . PRO A 1 67 ? 13.729 -15.636 -0.278 1.00 87.31 67 PRO A C 1
ATOM 503 O O . PRO A 1 67 ? 13.942 -16.529 0.533 1.00 87.31 67 PRO A O 1
ATOM 506 N N . VAL A 1 68 ? 13.487 -14.371 0.082 1.00 85.06 68 VAL A N 1
ATOM 507 C CA . VAL A 1 68 ? 13.494 -13.879 1.474 1.00 85.06 68 VAL A CA 1
ATOM 508 C C . VAL A 1 68 ? 12.310 -12.963 1.788 1.00 85.06 68 VAL A C 1
ATOM 510 O O . VAL A 1 68 ? 12.301 -12.305 2.825 1.00 85.06 68 VAL A O 1
ATOM 513 N N . GLU A 1 69 ? 11.374 -12.835 0.849 1.00 88.25 69 GLU A N 1
ATOM 514 C CA . GLU A 1 69 ? 10.223 -11.957 0.989 1.00 88.25 69 GLU A CA 1
ATOM 515 C C . GLU A 1 69 ? 9.073 -12.426 0.101 1.00 88.25 69 GLU A C 1
ATOM 517 O O . GLU A 1 69 ? 9.252 -12.736 -1.085 1.00 88.25 69 GLU A O 1
ATOM 522 N N . PHE A 1 70 ? 7.874 -12.371 0.666 1.00 93.50 70 PHE A N 1
ATOM 523 C CA . PHE A 1 70 ? 6.617 -12.551 -0.032 1.00 93.50 70 PHE A CA 1
ATOM 524 C C . PHE A 1 70 ? 5.674 -11.381 0.269 1.00 93.50 70 PHE A C 1
ATOM 526 O O . PHE A 1 70 ? 5.396 -11.079 1.428 1.00 93.50 70 PHE A O 1
ATOM 533 N N . SER A 1 71 ? 5.119 -10.777 -0.783 1.00 93.81 71 SER A N 1
ATOM 534 C CA . SER A 1 71 ? 4.031 -9.805 -0.672 1.00 93.81 71 SER A CA 1
ATOM 535 C C . SER A 1 71 ? 2.872 -10.214 -1.587 1.00 93.81 71 SER A C 1
ATOM 537 O O . SER A 1 71 ? 3.086 -10.415 -2.791 1.00 93.81 71 SER A O 1
ATOM 539 N N . PRO A 1 72 ? 1.648 -10.393 -1.053 1.00 95.81 72 PRO A N 1
ATOM 540 C CA . PRO A 1 72 ? 0.510 -10.808 -1.860 1.00 95.81 72 PRO A CA 1
ATOM 541 C C . PRO A 1 72 ? 0.074 -9.701 -2.828 1.00 95.81 72 PRO A C 1
ATOM 543 O O . PRO A 1 72 ? 0.223 -8.511 -2.561 1.00 95.81 72 PRO A O 1
ATOM 546 N N . ASP A 1 73 ? -0.569 -10.091 -3.927 1.00 95.25 73 ASP A N 1
ATOM 547 C CA . ASP A 1 73 ? -1.352 -9.163 -4.744 1.00 95.25 73 ASP A CA 1
ATOM 548 C C . ASP A 1 73 ? -2.559 -8.688 -3.917 1.00 95.25 73 ASP A C 1
ATOM 550 O O . ASP A 1 73 ? -3.570 -9.385 -3.779 1.00 95.25 73 ASP A O 1
ATOM 554 N N . VAL A 1 74 ? -2.431 -7.498 -3.327 1.00 90.06 74 VAL A N 1
ATOM 555 C CA . VAL A 1 74 ? -3.430 -6.910 -2.422 1.00 90.06 74 VAL A CA 1
ATOM 556 C C . VAL A 1 74 ? -4.790 -6.772 -3.103 1.00 90.06 74 VAL A C 1
ATOM 558 O O . VAL A 1 74 ? -5.822 -7.016 -2.478 1.00 90.06 74 VAL A O 1
ATOM 561 N N . GLN A 1 75 ? -4.819 -6.433 -4.396 1.00 80.69 75 GLN A N 1
ATOM 562 C CA . GLN A 1 75 ? -6.081 -6.320 -5.122 1.00 80.69 75 GLN A CA 1
ATOM 563 C C . GLN A 1 75 ? -6.742 -7.692 -5.249 1.00 80.69 75 GLN A C 1
ATOM 565 O O . GLN A 1 75 ? -7.930 -7.826 -4.962 1.00 80.69 75 GLN A O 1
ATOM 570 N N . TYR A 1 76 ? -5.982 -8.720 -5.632 1.00 89.50 76 TYR A N 1
ATOM 571 C CA . TYR A 1 76 ? -6.477 -10.094 -5.674 1.00 89.50 76 TYR A CA 1
ATOM 572 C C . TYR A 1 76 ? -6.995 -10.562 -4.312 1.00 89.50 76 TYR A C 1
ATOM 574 O O . TYR A 1 76 ? -8.112 -11.074 -4.231 1.00 89.50 76 TYR A O 1
ATOM 582 N N . VAL A 1 77 ? -6.231 -10.349 -3.242 1.00 93.12 77 VAL A N 1
ATOM 583 C CA . VAL A 1 77 ? -6.622 -10.738 -1.883 1.00 93.12 77 VAL A CA 1
ATOM 584 C C . VAL A 1 77 ? -7.913 -10.046 -1.447 1.00 93.12 77 VAL A C 1
ATOM 586 O O . VAL A 1 77 ? -8.822 -10.716 -0.957 1.00 93.12 77 VAL A O 1
ATOM 589 N N . ASN A 1 78 ? -8.046 -8.741 -1.686 1.00 87.75 78 ASN A N 1
ATOM 590 C CA . ASN A 1 78 ? -9.265 -8.004 -1.351 1.00 87.75 78 ASN A CA 1
ATOM 591 C C . ASN A 1 78 ? -10.482 -8.537 -2.117 1.00 87.75 78 ASN A C 1
ATOM 593 O O . ASN A 1 78 ? -11.554 -8.701 -1.533 1.00 87.75 78 ASN A O 1
ATOM 597 N N . ARG A 1 79 ? -10.318 -8.907 -3.394 1.00 81.06 79 ARG A N 1
ATOM 598 C CA . ARG A 1 79 ? -11.379 -9.567 -4.174 1.00 81.06 79 ARG A CA 1
ATOM 599 C C . ARG A 1 79 ? -11.786 -10.918 -3.579 1.00 81.06 79 ARG A C 1
ATOM 601 O O . ARG A 1 79 ? -12.978 -11.233 -3.513 1.00 81.06 79 ARG A O 1
ATOM 608 N N . GLN A 1 80 ? -10.816 -11.710 -3.117 1.00 88.69 80 GLN A N 1
ATOM 609 C CA . GLN A 1 80 ? -11.095 -12.975 -2.431 1.00 88.69 80 GLN A CA 1
ATOM 610 C C . GLN A 1 80 ? -11.839 -12.739 -1.110 1.00 88.69 80 GLN A C 1
ATOM 612 O O . GLN A 1 80 ? -12.842 -13.402 -0.859 1.00 88.69 80 GLN A O 1
ATOM 617 N N . LEU A 1 81 ? -11.420 -11.758 -0.304 1.00 90.38 81 LEU A N 1
ATOM 618 C CA . LEU A 1 81 ? -12.102 -11.385 0.941 1.00 90.38 81 LEU A CA 1
ATOM 619 C C . LEU A 1 81 ? -13.558 -10.972 0.699 1.00 90.38 81 LEU A C 1
ATOM 621 O O . LEU A 1 81 ? -14.446 -11.465 1.390 1.00 90.38 81 LEU A O 1
ATOM 625 N N . ILE A 1 82 ? -13.823 -10.133 -0.306 1.00 83.12 82 ILE A N 1
ATOM 626 C CA . ILE A 1 82 ? -15.187 -9.726 -0.688 1.00 83.12 82 ILE A CA 1
ATOM 627 C C . ILE A 1 82 ? -16.031 -10.950 -1.063 1.00 83.12 82 ILE A C 1
ATOM 629 O O . ILE A 1 82 ? -17.138 -11.127 -0.551 1.00 83.12 82 ILE A O 1
ATOM 633 N N . THR A 1 83 ? -15.484 -11.835 -1.900 1.00 82.19 83 THR A N 1
ATOM 634 C CA . THR A 1 83 ? -16.170 -13.062 -2.334 1.00 82.19 83 THR A CA 1
ATOM 635 C C . THR A 1 83 ? -16.510 -13.963 -1.148 1.00 82.19 83 THR A C 1
ATOM 637 O O . THR A 1 83 ? -17.614 -14.498 -1.059 1.00 82.19 83 THR A O 1
ATOM 640 N N . VAL A 1 84 ? -15.580 -14.119 -0.204 1.00 89.25 84 VAL A N 1
ATOM 641 C CA . VAL A 1 84 ? -15.785 -14.962 0.978 1.00 89.25 84 VAL A CA 1
ATOM 642 C C . VAL A 1 84 ? -16.786 -14.328 1.939 1.00 89.25 84 VAL A C 1
ATOM 644 O O . VAL A 1 84 ? -17.669 -15.040 2.410 1.00 89.25 84 VAL A O 1
ATOM 647 N N . ARG A 1 85 ? -16.732 -13.010 2.167 1.00 87.44 85 ARG A N 1
ATOM 648 C CA . ARG A 1 85 ? -17.703 -12.274 2.999 1.00 87.44 85 ARG A CA 1
ATOM 649 C C . ARG A 1 85 ? -19.131 -12.373 2.459 1.00 87.44 85 ARG A C 1
ATOM 651 O O . ARG A 1 85 ? -20.075 -12.443 3.241 1.00 87.44 85 ARG A O 1
ATOM 658 N N . ALA A 1 86 ? -19.310 -12.460 1.140 1.00 79.75 86 ALA A N 1
ATOM 659 C CA . ALA A 1 86 ? -20.628 -12.696 0.546 1.00 79.75 86 ALA A CA 1
ATOM 660 C C . ALA A 1 86 ? -21.219 -14.071 0.929 1.00 79.75 86 ALA A C 1
ATOM 662 O O . ALA A 1 86 ? -22.436 -14.216 1.047 1.00 79.75 86 ALA A O 1
ATOM 663 N N . ILE A 1 87 ? -20.364 -15.074 1.154 1.00 87.00 87 ILE A N 1
ATOM 664 C CA . ILE A 1 87 ? -20.756 -16.442 1.536 1.00 87.00 87 ILE A CA 1
ATOM 665 C C . ILE A 1 87 ? -20.761 -16.624 3.065 1.00 87.00 87 ILE A C 1
ATOM 667 O O . ILE A 1 87 ? -21.496 -17.463 3.586 1.00 87.00 87 ILE A O 1
ATOM 671 N N . TYR A 1 88 ? -19.945 -15.854 3.785 1.00 91.56 88 TYR A N 1
ATOM 672 C CA . TYR A 1 88 ? -19.746 -15.927 5.229 1.00 91.56 88 TYR A CA 1
ATOM 673 C C . TYR A 1 88 ? -19.612 -14.502 5.810 1.00 91.56 88 TYR A C 1
ATOM 675 O O . TYR A 1 88 ? -18.498 -14.002 5.951 1.00 91.56 88 TYR A O 1
ATOM 683 N N . PRO A 1 89 ? -20.719 -13.819 6.151 1.00 85.75 89 PRO A N 1
ATOM 684 C CA . PRO A 1 89 ? -20.689 -12.382 6.453 1.00 85.75 89 PRO A CA 1
ATOM 685 C C . PRO A 1 89 ? -19.905 -11.982 7.698 1.00 85.75 89 PRO A C 1
ATOM 687 O O . PRO A 1 89 ? -19.413 -10.862 7.769 1.00 85.75 89 PRO A O 1
ATOM 690 N N . ASP A 1 90 ? -19.804 -12.887 8.671 1.00 90.06 90 ASP A N 1
ATOM 691 C CA . ASP A 1 90 ? -19.131 -12.635 9.949 1.00 90.06 90 ASP A CA 1
ATOM 692 C C . ASP A 1 90 ? -17.655 -13.080 9.937 1.00 90.06 90 ASP A C 1
ATOM 694 O O . ASP A 1 90 ? -16.998 -13.102 10.979 1.00 90.06 90 ASP A O 1
ATOM 698 N N . ILE A 1 91 ? -17.145 -13.497 8.776 1.00 92.75 91 ILE A N 1
ATOM 699 C CA . ILE A 1 91 ? -15.797 -14.033 8.586 1.00 92.75 91 ILE A CA 1
ATOM 700 C C . ILE A 1 91 ? -14.934 -12.993 7.872 1.00 92.75 91 ILE A C 1
ATOM 702 O O . ILE A 1 91 ? -15.383 -12.327 6.940 1.00 92.75 91 ILE A O 1
ATOM 706 N N . ASP A 1 92 ? -13.676 -12.879 8.290 1.00 94.69 92 ASP A N 1
ATOM 707 C CA . ASP A 1 92 ? -12.759 -11.868 7.777 1.00 94.69 92 ASP A CA 1
ATOM 708 C C . ASP A 1 92 ? -11.311 -12.378 7.706 1.00 94.69 92 ASP A C 1
ATOM 710 O O . ASP A 1 92 ? -11.022 -13.541 7.978 1.00 94.69 92 ASP A O 1
ATOM 714 N N . TYR A 1 93 ? -10.385 -11.518 7.307 1.00 97.12 93 TYR A N 1
ATOM 715 C CA . TYR A 1 93 ? -8.954 -11.734 7.426 1.00 97.12 93 TYR A CA 1
ATOM 716 C C . TYR A 1 93 ? -8.580 -12.121 8.868 1.00 97.12 93 TYR A C 1
ATOM 718 O O . TYR A 1 93 ? -8.965 -11.446 9.820 1.00 97.12 93 TYR A O 1
ATOM 726 N N . ILE A 1 94 ? -7.825 -13.212 9.033 1.00 97.56 94 ILE A N 1
ATOM 727 C CA . ILE A 1 94 ? -7.350 -13.694 10.345 1.00 97.56 94 ILE A CA 1
ATOM 728 C C . ILE A 1 94 ? -5.838 -13.972 10.352 1.00 97.56 94 ILE A C 1
ATOM 730 O O . ILE A 1 94 ? -5.335 -14.632 11.256 1.00 97.56 94 ILE A O 1
ATOM 734 N N . GLY A 1 95 ? -5.104 -13.488 9.347 1.00 97.69 95 GLY A N 1
ATOM 735 C CA . GLY A 1 95 ? -3.647 -13.613 9.246 1.00 97.69 95 GLY A CA 1
ATOM 736 C C . GLY A 1 95 ? -3.154 -13.976 7.847 1.00 97.69 95 GLY A C 1
ATOM 737 O O . GLY A 1 95 ? -3.935 -14.099 6.901 1.00 97.69 95 GLY A O 1
ATOM 738 N N . THR A 1 96 ? -1.841 -14.135 7.699 1.00 97.81 96 THR A N 1
ATOM 739 C CA . THR A 1 96 ? -1.193 -14.556 6.445 1.00 97.81 96 THR A CA 1
ATOM 740 C C . THR A 1 96 ? -0.545 -15.916 6.605 1.00 97.81 96 THR A C 1
ATOM 742 O O . THR A 1 96 ? -0.107 -16.266 7.685 1.00 97.81 96 THR A O 1
ATOM 745 N N . TRP A 1 97 ? -0.443 -16.697 5.540 1.00 98.44 97 TRP A N 1
ATOM 746 C CA . TRP A 1 97 ? 0.397 -17.892 5.532 1.00 98.44 97 TRP A CA 1
ATOM 747 C C . TRP A 1 97 ? 1.458 -17.721 4.454 1.00 98.44 97 TRP A C 1
ATOM 749 O O . TRP A 1 97 ? 1.177 -17.129 3.409 1.00 98.44 97 TRP A O 1
ATOM 759 N N . HIS A 1 98 ? 2.657 -18.248 4.676 1.00 97.75 98 HIS A N 1
ATOM 760 C CA . HIS A 1 98 ? 3.698 -18.230 3.653 1.00 97.75 98 HIS A CA 1
ATOM 761 C C . HIS A 1 98 ? 4.673 -19.393 3.789 1.00 97.75 98 HIS A C 1
ATOM 763 O O . HIS A 1 98 ? 4.766 -20.057 4.821 1.00 97.75 98 HIS A O 1
ATOM 769 N N . LYS A 1 99 ? 5.346 -19.684 2.679 1.00 96.56 99 LYS A N 1
ATOM 770 C CA . LYS A 1 99 ? 6.295 -20.774 2.518 1.00 96.56 99 LYS A CA 1
ATOM 771 C C . LYS A 1 99 ? 7.714 -20.247 2.698 1.00 96.56 99 LYS A C 1
ATOM 773 O O . LYS A 1 99 ? 8.138 -19.391 1.931 1.00 96.56 99 LYS A O 1
ATOM 778 N N . HIS A 1 100 ? 8.458 -20.838 3.622 1.00 94.38 100 HIS A N 1
ATOM 779 C CA . HIS A 1 100 ? 9.901 -20.663 3.740 1.00 94.38 100 HIS A CA 1
ATOM 780 C C . HIS A 1 100 ? 10.675 -21.792 3.036 1.00 94.38 100 HIS A C 1
ATOM 782 O O . HIS A 1 100 ? 10.127 -22.871 2.764 1.00 94.38 100 HIS A O 1
ATOM 788 N N . PRO A 1 101 ? 11.975 -21.586 2.763 1.00 90.56 101 PRO A N 1
ATOM 789 C CA . PRO A 1 101 ? 12.889 -22.675 2.437 1.00 90.56 101 PRO A CA 1
ATOM 790 C C . PRO A 1 101 ? 12.899 -23.763 3.522 1.00 90.56 101 PRO A C 1
ATOM 792 O O . PRO A 1 101 ? 12.817 -23.476 4.716 1.00 90.56 101 PRO A O 1
ATOM 795 N N . SER A 1 102 ? 13.082 -25.023 3.121 1.00 89.56 102 SER A N 1
ATOM 796 C CA . SER A 1 102 ? 13.143 -26.189 4.032 1.00 89.56 102 SER A CA 1
ATOM 797 C C . SER A 1 102 ? 14.185 -26.076 5.156 1.00 89.56 102 SER A C 1
ATOM 799 O O . SER A 1 102 ? 14.039 -26.690 6.219 1.00 89.56 1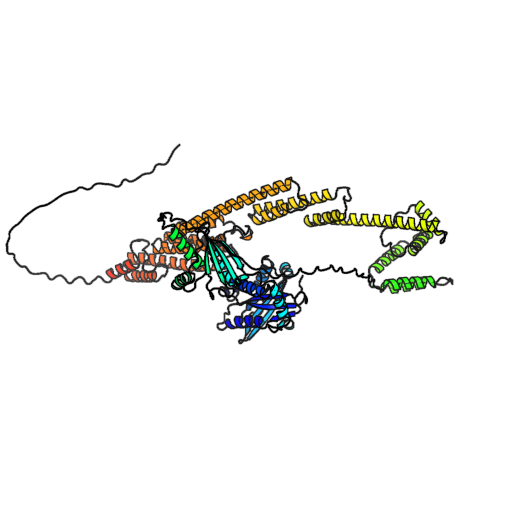02 SER A O 1
ATOM 801 N N . THR A 1 103 ? 15.236 -25.283 4.946 1.00 88.56 103 THR A N 1
ATOM 802 C CA . THR A 1 103 ? 16.304 -25.007 5.917 1.00 88.56 103 THR A CA 1
ATOM 803 C C . THR A 1 103 ? 15.917 -23.970 6.975 1.00 88.56 103 THR A C 1
ATOM 805 O O . THR A 1 103 ? 16.639 -23.826 7.961 1.00 88.56 103 THR A O 1
ATOM 808 N N . TYR A 1 104 ? 14.789 -23.271 6.809 1.00 90.88 104 TYR A N 1
ATOM 809 C CA . TYR A 1 104 ? 14.367 -22.168 7.668 1.00 90.88 104 TYR A CA 1
ATOM 810 C C . TYR A 1 104 ? 12.888 -22.285 8.073 1.00 90.88 104 TYR A C 1
ATOM 812 O O . TYR A 1 104 ? 11.995 -21.693 7.483 1.00 90.88 104 TYR A O 1
ATOM 820 N N . ARG A 1 105 ? 12.616 -23.076 9.116 1.00 94.44 105 ARG A N 1
ATOM 821 C CA . ARG A 1 105 ? 11.258 -23.532 9.489 1.00 94.44 105 ARG A CA 1
ATOM 822 C C . ARG A 1 105 ? 10.569 -22.676 10.554 1.00 94.44 105 ARG A C 1
ATOM 824 O O . ARG A 1 105 ? 9.621 -23.123 11.188 1.00 94.44 105 ARG A O 1
ATOM 831 N N . THR A 1 106 ? 11.083 -21.479 10.807 1.00 95.75 106 THR A N 1
ATOM 832 C CA . THR A 1 106 ? 10.582 -20.568 11.843 1.00 95.75 106 THR A CA 1
ATOM 833 C C . THR A 1 106 ? 10.301 -19.202 11.245 1.00 95.75 106 THR A C 1
ATOM 835 O O . THR A 1 106 ? 10.836 -18.888 10.185 1.00 95.75 106 THR A O 1
ATOM 838 N N . PHE A 1 107 ? 9.522 -18.370 11.936 1.00 95.19 107 PHE A N 1
ATOM 839 C CA . PHE A 1 107 ? 9.350 -16.978 11.525 1.00 95.19 107 PHE A CA 1
ATOM 840 C C . PHE A 1 107 ? 10.678 -16.202 11.574 1.00 95.19 107 PHE A C 1
ATOM 842 O O . PHE A 1 107 ? 11.556 -16.472 12.402 1.00 95.19 107 PHE A O 1
ATOM 849 N N . SER A 1 108 ? 10.794 -15.209 10.701 1.00 93.94 108 SER A N 1
ATOM 850 C CA . SER A 1 108 ? 11.879 -14.242 10.630 1.00 93.94 108 SER A CA 1
ATOM 851 C C . SER A 1 108 ? 11.565 -12.967 11.430 1.00 93.94 108 SER A C 1
ATOM 853 O O . SER A 1 108 ? 10.410 -12.677 11.756 1.00 93.94 108 SER A O 1
ATOM 855 N N . PRO A 1 109 ? 12.573 -12.126 11.724 1.00 93.06 109 PRO A N 1
ATOM 856 C CA . PRO A 1 109 ? 12.326 -10.771 12.215 1.00 93.06 109 PRO A CA 1
ATOM 857 C C . PRO A 1 109 ? 11.505 -9.907 11.241 1.00 93.06 109 PRO A C 1
ATOM 859 O O . PRO A 1 109 ? 10.839 -8.971 11.682 1.00 93.06 109 PRO A O 1
ATOM 862 N N . GLY A 1 110 ? 11.562 -10.204 9.935 1.00 93.12 110 GLY A N 1
ATOM 863 C CA . GLY A 1 110 ? 10.720 -9.575 8.915 1.00 93.12 110 GLY A CA 1
ATOM 864 C C . GLY A 1 110 ? 9.246 -9.884 9.154 1.00 93.12 110 GLY A C 1
ATOM 865 O O . GLY A 1 110 ? 8.453 -8.957 9.275 1.00 93.12 110 GLY A O 1
ATOM 866 N N . ASP A 1 111 ? 8.912 -11.154 9.390 1.00 96.00 111 ASP A N 1
ATOM 867 C CA . ASP A 1 111 ? 7.534 -11.593 9.650 1.00 96.00 111 ASP A CA 1
ATOM 868 C C . ASP A 1 111 ? 6.931 -10.899 10.876 1.00 96.00 111 ASP A C 1
ATOM 870 O O . ASP A 1 111 ? 5.777 -10.468 10.866 1.00 96.00 111 ASP A O 1
ATOM 874 N N . VAL A 1 112 ? 7.720 -10.766 11.951 1.00 97.25 112 VAL A N 1
ATOM 875 C CA . VAL A 1 112 ? 7.293 -10.051 13.165 1.00 97.25 112 VAL A CA 1
ATOM 876 C C . VAL A 1 112 ? 7.036 -8.579 12.854 1.00 97.25 112 VAL A C 1
ATOM 878 O O . VAL A 1 112 ? 6.035 -8.031 13.304 1.00 97.25 112 VAL A O 1
ATOM 881 N N . ARG A 1 113 ? 7.907 -7.933 12.072 1.00 96.31 113 ARG A N 1
ATOM 882 C CA . ARG A 1 113 ? 7.730 -6.531 11.678 1.00 96.31 113 ARG A CA 1
ATOM 883 C C . ARG A 1 113 ? 6.455 -6.342 10.860 1.00 96.31 113 ARG A C 1
ATOM 885 O O . ARG A 1 113 ? 5.662 -5.474 11.207 1.00 96.31 113 ARG A O 1
ATOM 892 N N . THR A 1 114 ? 6.212 -7.190 9.864 1.00 95.19 114 THR A N 1
ATOM 893 C CA . THR A 1 114 ? 4.990 -7.149 9.049 1.00 95.19 114 THR A CA 1
ATOM 894 C C . THR A 1 114 ? 3.738 -7.338 9.906 1.00 95.19 114 THR A C 1
ATOM 896 O O . THR A 1 114 ? 2.760 -6.614 9.744 1.00 95.19 114 THR A O 1
ATOM 899 N N . ALA A 1 115 ? 3.763 -8.243 10.890 1.00 97.25 115 ALA A N 1
ATOM 900 C CA . ALA A 1 115 ? 2.661 -8.390 11.841 1.00 97.25 115 ALA A CA 1
ATOM 901 C C . ALA A 1 115 ? 2.417 -7.120 12.672 1.00 97.25 115 ALA A C 1
ATOM 903 O O . ALA A 1 115 ? 1.272 -6.715 12.878 1.00 97.25 115 ALA A O 1
ATOM 904 N N . HIS A 1 116 ? 3.482 -6.464 13.138 1.00 97.25 116 HIS A N 1
ATOM 905 C CA . HIS A 1 116 ? 3.378 -5.188 13.852 1.00 97.25 116 HIS A CA 1
ATOM 906 C C . HIS A 1 116 ? 2.826 -4.072 12.963 1.00 97.25 116 HIS A C 1
ATOM 908 O O . HIS A 1 116 ? 2.016 -3.274 13.435 1.00 97.25 116 HIS A O 1
ATOM 914 N N . GLU A 1 117 ? 3.218 -4.031 11.691 1.00 95.19 117 GLU A N 1
ATOM 915 C CA . GLU A 1 117 ? 2.697 -3.089 10.696 1.00 95.19 117 GLU A CA 1
ATOM 916 C C . GLU A 1 117 ? 1.195 -3.300 10.470 1.00 95.19 117 GLU A C 1
ATOM 918 O O . GLU A 1 117 ? 0.435 -2.340 10.588 1.00 95.19 117 GLU A O 1
ATOM 923 N N . ILE A 1 118 ? 0.749 -4.551 10.295 1.00 95.06 118 ILE A N 1
ATOM 924 C CA . ILE A 1 118 ? -0.678 -4.912 10.207 1.00 95.06 118 ILE A CA 1
ATOM 925 C C . ILE A 1 118 ? -1.446 -4.409 11.438 1.00 95.06 118 ILE A C 1
ATOM 927 O O . ILE A 1 118 ? -2.502 -3.798 11.311 1.00 95.06 118 ILE A O 1
ATOM 931 N N . PHE A 1 119 ? -0.921 -4.608 12.651 1.00 96.69 119 PHE A N 1
ATOM 932 C CA . PHE A 1 119 ? -1.575 -4.122 13.873 1.00 96.69 119 PHE A CA 1
ATOM 933 C C . PHE A 1 119 ? -1.465 -2.611 14.102 1.00 96.69 119 PHE A C 1
ATOM 935 O O . PHE A 1 119 ? -2.153 -2.085 14.983 1.00 96.69 119 PHE A O 1
ATOM 942 N N . SER A 1 120 ? -0.603 -1.914 13.371 1.00 93.12 120 SER A N 1
ATOM 943 C CA . SER A 1 120 ? -0.452 -0.459 13.465 1.00 93.12 120 SER A CA 1
ATOM 944 C C . SER A 1 120 ? -1.320 0.271 12.445 1.00 93.12 120 SER A C 1
ATOM 946 O O . SER A 1 120 ? -1.632 1.444 12.639 1.00 93.12 120 SER A O 1
ATOM 948 N N . ASP A 1 121 ? -1.729 -0.418 11.382 1.00 89.88 121 ASP A N 1
ATOM 949 C CA . ASP A 1 121 ? -2.595 0.118 10.346 1.00 89.88 121 ASP A CA 1
ATOM 950 C C . ASP A 1 121 ? -4.079 0.008 10.769 1.00 89.88 121 ASP A C 1
ATOM 952 O O . ASP A 1 121 ? -4.599 -1.096 10.969 1.00 89.88 121 ASP A O 1
ATOM 956 N N . PRO A 1 122 ? -4.793 1.139 10.937 1.00 84.25 122 PRO A N 1
ATOM 957 C CA . PRO A 1 122 ? -6.197 1.136 11.340 1.00 84.25 122 PRO A CA 1
ATOM 958 C C . PRO A 1 122 ? -7.137 0.545 10.279 1.00 84.25 122 PRO A C 1
ATOM 960 O O . PRO A 1 122 ? -8.265 0.191 10.622 1.00 84.25 122 PRO A O 1
ATOM 963 N N . SER A 1 123 ? -6.700 0.404 9.021 1.00 82.19 123 SER A N 1
ATOM 964 C CA . SER A 1 123 ? -7.482 -0.267 7.975 1.00 82.19 123 SER A CA 1
ATOM 965 C C . SER A 1 123 ? -7.625 -1.774 8.225 1.00 82.19 123 SER A C 1
ATOM 967 O O . SER A 1 123 ? -8.610 -2.382 7.802 1.00 82.19 123 SER A O 1
ATOM 969 N N . TYR A 1 124 ? -6.705 -2.370 8.993 1.00 84.31 124 TYR A N 1
ATOM 970 C CA . TYR A 1 124 ? -6.806 -3.747 9.459 1.00 84.31 124 TYR A CA 1
ATOM 971 C C . TYR A 1 124 ? -7.572 -3.797 10.782 1.00 84.31 124 TYR A C 1
ATOM 973 O O . TYR A 1 124 ? -7.010 -3.682 11.877 1.00 84.31 124 TYR A O 1
ATOM 981 N N . ALA A 1 125 ? -8.881 -4.028 10.690 1.00 87.19 125 ALA A N 1
ATOM 982 C CA . ALA A 1 125 ? -9.781 -4.181 11.833 1.00 87.19 125 ALA A CA 1
ATOM 983 C C . ALA A 1 125 ? -9.674 -5.570 12.509 1.00 87.19 125 ALA A C 1
ATOM 985 O O . ALA A 1 125 ? -10.682 -6.228 12.757 1.00 87.19 125 ALA A O 1
ATOM 986 N N . VAL A 1 126 ? -8.450 -6.032 12.803 1.00 93.12 126 VAL A N 1
ATOM 987 C CA . VAL A 1 126 ? -8.187 -7.333 13.449 1.00 93.12 126 VAL A CA 1
ATOM 988 C C . VAL A 1 126 ? -7.505 -7.196 14.806 1.00 93.12 126 VAL A C 1
ATOM 990 O O . VAL A 1 126 ? -6.582 -6.405 14.984 1.00 93.12 126 VAL A O 1
ATOM 993 N N . ASP A 1 127 ? -7.927 -7.987 15.787 1.00 95.38 127 ASP A N 1
ATOM 994 C CA . ASP A 1 127 ? -7.314 -7.992 17.126 1.00 95.38 127 ASP A CA 1
ATOM 995 C C . ASP A 1 127 ? -6.213 -9.043 17.284 1.00 95.38 127 ASP A C 1
ATOM 997 O O . ASP A 1 127 ? -5.451 -9.028 18.256 1.00 95.38 127 ASP A O 1
ATOM 1001 N N . GLU A 1 128 ? -6.127 -9.958 16.328 1.00 97.56 128 GLU A N 1
ATOM 1002 C CA . GLU A 1 128 ? -5.250 -11.114 16.350 1.00 97.56 128 GLU A CA 1
ATOM 1003 C C . GLU A 1 128 ? -5.032 -11.662 14.943 1.00 97.56 128 GLU A C 1
ATOM 1005 O O . GLU A 1 128 ? -5.884 -11.499 14.070 1.00 97.56 128 GLU A O 1
ATOM 1010 N N . ILE A 1 129 ? -3.896 -12.326 14.747 1.00 98.12 129 ILE A N 1
ATOM 1011 C CA . ILE A 1 129 ? -3.550 -13.018 13.511 1.00 98.12 129 ILE A CA 1
ATOM 1012 C C . ILE A 1 129 ? -2.952 -14.395 13.815 1.00 98.12 129 ILE A C 1
ATOM 1014 O O . ILE A 1 129 ? -2.284 -14.596 14.837 1.00 98.12 129 ILE A O 1
ATOM 1018 N N . VAL A 1 130 ? -3.190 -15.336 12.906 1.00 98.31 130 VAL A N 1
ATOM 1019 C CA . VAL A 1 130 ? -2.532 -16.639 12.835 1.00 98.31 130 VAL A CA 1
ATOM 1020 C C . VAL A 1 130 ? -1.661 -16.657 11.588 1.00 98.31 130 VAL A C 1
ATOM 1022 O O . VAL A 1 130 ? -2.172 -16.445 10.491 1.00 98.31 130 VAL A O 1
ATOM 1025 N N . ASN A 1 131 ? -0.373 -16.954 11.754 1.00 98.12 131 ASN A N 1
ATOM 1026 C CA . ASN A 1 131 ? 0.605 -16.936 10.678 1.00 98.12 131 ASN A CA 1
ATOM 1027 C C . ASN A 1 131 ? 1.307 -18.286 10.501 1.00 98.12 131 ASN A C 1
ATOM 1029 O O . ASN A 1 131 ? 2.333 -18.520 11.136 1.00 98.12 131 ASN A O 1
ATOM 1033 N N . PRO A 1 132 ? 0.772 -19.219 9.696 1.00 98.25 132 PRO A N 1
ATOM 1034 C CA . PRO A 1 132 ? 1.461 -20.468 9.416 1.00 98.25 132 PRO A CA 1
ATOM 1035 C C . PRO A 1 132 ? 2.703 -20.239 8.552 1.00 98.25 132 PRO A C 1
ATOM 1037 O O . PRO A 1 132 ? 2.601 -19.665 7.467 1.00 98.25 132 PRO A O 1
ATOM 1040 N N . ILE A 1 133 ? 3.843 -20.762 9.003 1.00 98.00 133 ILE A N 1
ATOM 1041 C CA . ILE A 1 133 ? 5.053 -20.914 8.192 1.00 98.00 133 ILE A CA 1
ATOM 1042 C C . ILE A 1 133 ? 5.077 -22.331 7.647 1.00 98.00 133 ILE A C 1
ATOM 1044 O O . ILE A 1 133 ? 5.071 -23.302 8.406 1.00 98.00 133 ILE A O 1
ATOM 1048 N N . VAL A 1 134 ? 5.097 -22.438 6.327 1.00 97.62 134 VAL A N 1
ATOM 1049 C CA . VAL A 1 134 ? 5.004 -23.691 5.585 1.00 97.62 134 VAL A CA 1
ATOM 1050 C C . VAL A 1 134 ? 6.351 -24.000 4.940 1.00 97.62 134 VAL A C 1
ATOM 1052 O O . VAL A 1 134 ? 7.065 -23.101 4.517 1.00 97.62 134 VAL A O 1
ATOM 1055 N N . TRP A 1 135 ? 6.722 -25.267 4.819 1.00 95.69 135 TRP A N 1
ATOM 1056 C CA . TRP A 1 135 ? 7.864 -25.681 4.004 1.00 95.69 135 TRP A CA 1
ATOM 1057 C C . TRP A 1 135 ? 7.587 -27.032 3.350 1.00 95.69 135 TRP A C 1
ATOM 1059 O O . TRP A 1 135 ? 6.644 -27.742 3.713 1.00 95.69 135 TRP A O 1
ATOM 1069 N N . VAL A 1 136 ? 8.398 -27.373 2.350 1.00 95.00 136 VAL A N 1
ATOM 1070 C CA . VAL A 1 136 ? 8.265 -28.616 1.587 1.00 95.00 136 VAL A CA 1
ATOM 1071 C C . VAL A 1 136 ? 9.550 -29.424 1.721 1.00 95.00 136 VAL A C 1
ATOM 1073 O O . VAL A 1 136 ? 10.595 -28.985 1.251 1.00 95.00 136 VAL A O 1
ATOM 1076 N N . ASP A 1 137 ? 9.449 -30.611 2.316 1.00 92.00 137 ASP A N 1
ATOM 1077 C CA . ASP A 1 137 ? 10.531 -31.597 2.424 1.00 92.00 137 ASP A CA 1
ATOM 1078 C C . ASP A 1 137 ? 10.109 -32.868 1.682 1.00 92.00 137 ASP A C 1
ATOM 1080 O O . ASP A 1 137 ? 9.038 -33.403 1.958 1.00 92.00 137 ASP A O 1
ATOM 1084 N N . ASP A 1 138 ? 10.915 -33.362 0.738 1.00 90.62 138 ASP A N 1
ATOM 1085 C CA . ASP A 1 138 ? 10.638 -34.601 -0.014 1.00 90.62 138 ASP A CA 1
ATOM 1086 C C . ASP A 1 138 ? 9.218 -34.663 -0.622 1.00 90.62 138 ASP A C 1
ATOM 1088 O O . ASP A 1 138 ? 8.545 -35.695 -0.618 1.00 90.62 138 ASP A O 1
ATOM 1092 N N . GLY A 1 139 ? 8.728 -33.521 -1.123 1.00 90.88 139 GLY A N 1
ATOM 1093 C CA . GLY A 1 139 ? 7.380 -33.394 -1.691 1.00 90.88 139 GLY A CA 1
ATOM 1094 C C . GLY A 1 139 ? 6.248 -33.428 -0.658 1.00 90.88 139 GLY A C 1
ATOM 1095 O O . GLY A 1 139 ? 5.079 -33.481 -1.036 1.00 90.88 139 GLY A O 1
ATOM 1096 N N . LYS A 1 140 ? 6.569 -33.385 0.638 1.00 95.38 140 LYS A N 1
ATOM 1097 C CA . LYS A 1 140 ? 5.615 -33.296 1.741 1.00 95.38 140 LYS A CA 1
ATOM 1098 C C . LYS A 1 140 ? 5.589 -31.881 2.307 1.00 95.38 140 LYS A C 1
ATOM 1100 O O . LYS A 1 140 ? 6.610 -31.345 2.732 1.00 95.38 140 LYS A O 1
ATOM 1105 N N . VAL A 1 141 ? 4.394 -31.306 2.365 1.00 96.56 141 VAL A N 1
ATOM 1106 C CA . VAL A 1 141 ? 4.146 -30.008 2.998 1.00 96.56 141 VAL A CA 1
ATOM 1107 C C . VAL A 1 141 ? 4.058 -30.189 4.512 1.00 96.56 141 VAL A C 1
ATOM 1109 O O . VAL A 1 141 ? 3.359 -31.080 4.995 1.00 96.56 141 VAL A O 1
ATOM 1112 N N . THR A 1 142 ? 4.769 -29.351 5.260 1.00 97.00 142 THR A N 1
ATOM 1113 C CA . THR A 1 142 ? 4.675 -29.258 6.724 1.00 97.00 142 THR A CA 1
ATOM 1114 C C . THR A 1 142 ? 4.486 -27.795 7.113 1.00 97.00 142 THR A C 1
ATOM 1116 O O . THR A 1 142 ? 4.948 -26.913 6.393 1.00 97.00 142 THR A O 1
ATOM 1119 N N . ALA A 1 143 ? 3.789 -27.529 8.218 1.00 97.44 143 ALA A N 1
ATOM 1120 C CA . ALA A 1 143 ? 3.530 -26.175 8.690 1.00 97.44 143 ALA A CA 1
ATOM 1121 C C . ALA A 1 143 ? 3.713 -26.062 10.206 1.00 97.44 143 ALA A C 1
ATOM 1123 O O . ALA A 1 143 ? 3.336 -26.970 10.944 1.00 97.44 143 ALA A O 1
ATOM 1124 N N . HIS A 1 144 ? 4.226 -24.919 10.656 1.00 98.00 144 HIS A N 1
ATOM 1125 C CA . HIS A 1 144 ? 4.140 -24.469 12.042 1.00 98.00 144 HIS A CA 1
ATOM 1126 C C . HIS A 1 144 ? 3.223 -23.258 12.122 1.00 98.00 144 HIS A C 1
ATOM 1128 O O . HIS A 1 144 ? 3.324 -22.345 11.307 1.00 98.00 144 HIS A O 1
ATOM 1134 N N . TYR A 1 145 ? 2.333 -23.243 13.110 1.00 98.19 145 TYR A N 1
ATOM 1135 C CA . TYR A 1 145 ? 1.354 -22.178 13.284 1.00 98.19 145 TYR A CA 1
ATOM 1136 C C . TYR A 1 145 ? 1.835 -21.190 14.338 1.00 98.19 145 TYR A C 1
ATOM 1138 O O . TYR A 1 145 ? 2.169 -21.579 15.455 1.00 98.19 145 TYR A O 1
ATOM 1146 N N . TYR A 1 146 ? 1.830 -19.907 13.996 1.00 98.38 146 TYR A N 1
ATOM 1147 C CA . TYR A 1 146 ? 2.207 -18.832 14.904 1.00 98.38 146 TYR A CA 1
ATOM 1148 C C . TYR A 1 146 ? 1.018 -17.926 15.198 1.00 98.38 146 TYR A C 1
ATOM 1150 O O . TYR A 1 146 ? 0.138 -17.754 14.362 1.00 98.38 146 TYR A O 1
ATOM 1158 N N . TYR A 1 147 ? 0.981 -17.351 16.393 1.00 98.38 147 TYR A N 1
ATOM 1159 C CA . TYR A 1 147 ? -0.085 -16.476 16.864 1.00 98.38 147 TYR A CA 1
ATOM 1160 C C . TYR A 1 147 ? 0.481 -15.151 17.363 1.00 98.38 147 TYR A C 1
ATOM 1162 O O . TYR A 1 147 ? 1.490 -15.116 18.071 1.00 98.38 147 TYR A O 1
ATOM 1170 N N . MET A 1 148 ? -0.191 -14.054 17.027 1.00 98.31 148 MET A N 1
ATOM 1171 C CA . MET A 1 148 ? 0.079 -12.747 17.615 1.00 98.31 148 MET A CA 1
ATOM 1172 C C . MET A 1 148 ? -1.231 -11.995 17.826 1.00 98.31 148 MET A C 1
ATOM 1174 O O . MET A 1 148 ? -2.109 -12.001 16.970 1.00 98.31 148 MET A O 1
ATOM 1178 N N . SER A 1 149 ? -1.351 -11.317 18.967 1.00 97.81 149 SER A N 1
ATOM 1179 C CA . SER A 1 149 ? -2.435 -10.363 19.224 1.00 97.81 149 SER A CA 1
ATOM 1180 C C . SER A 1 149 ? -1.953 -8.923 19.083 1.00 97.81 149 SER A C 1
ATOM 1182 O O . SER A 1 149 ? -0.775 -8.624 19.295 1.00 97.81 149 SER A O 1
ATOM 1184 N N . ARG A 1 150 ? -2.883 -7.995 18.858 1.00 96.62 150 ARG A N 1
ATOM 1185 C CA . ARG A 1 150 ? -2.608 -6.553 18.869 1.00 96.62 150 ARG A CA 1
ATOM 1186 C C . ARG A 1 150 ? -1.968 -6.093 20.181 1.00 96.62 150 ARG A C 1
ATOM 1188 O O . ARG A 1 150 ? -1.114 -5.211 20.180 1.00 96.62 150 ARG A O 1
ATOM 1195 N N . LEU A 1 151 ? -2.347 -6.700 21.309 1.00 96.00 151 LEU A N 1
ATOM 1196 C CA . LEU A 1 151 ? -1.727 -6.417 22.605 1.00 96.00 151 LEU A CA 1
ATOM 1197 C C . LEU A 1 151 ? -0.258 -6.856 22.638 1.00 96.00 151 LEU A C 1
ATOM 1199 O O . LEU A 1 151 ? 0.582 -6.099 23.115 1.00 96.00 151 LEU A O 1
ATOM 1203 N N . MET A 1 152 ? 0.059 -8.043 22.111 1.00 97.31 152 MET A N 1
ATOM 1204 C CA . MET A 1 152 ? 1.448 -8.501 21.988 1.00 97.31 152 MET A CA 1
ATOM 1205 C C . MET A 1 152 ? 2.266 -7.540 21.123 1.00 97.31 152 MET A C 1
ATOM 1207 O O . MET A 1 152 ? 3.352 -7.142 21.538 1.00 97.31 152 MET A O 1
ATOM 1211 N N . ALA A 1 153 ? 1.718 -7.104 19.986 1.00 97.19 153 ALA A N 1
ATOM 1212 C CA . ALA A 1 153 ? 2.378 -6.137 19.114 1.00 97.19 153 ALA A CA 1
ATOM 1213 C C . ALA A 1 153 ? 2.644 -4.799 19.827 1.00 97.19 153 ALA A C 1
ATOM 1215 O O . ALA A 1 153 ? 3.781 -4.336 19.869 1.00 97.19 153 ALA A O 1
ATOM 1216 N N . ARG A 1 154 ? 1.643 -4.231 20.518 1.00 95.69 154 ARG A N 1
ATOM 1217 C CA . ARG A 1 154 ? 1.807 -3.009 21.338 1.00 95.69 154 ARG A CA 1
ATOM 1218 C C . ARG A 1 154 ? 2.864 -3.144 22.437 1.00 95.69 154 ARG A C 1
ATOM 1220 O O . ARG A 1 154 ? 3.449 -2.149 22.846 1.00 95.69 154 ARG A O 1
ATOM 1227 N N . GLN A 1 155 ? 3.096 -4.359 22.925 1.00 96.25 155 GLN A N 1
ATOM 1228 C CA . GLN A 1 155 ? 4.123 -4.671 23.921 1.00 96.25 155 GLN A CA 1
ATOM 1229 C C . GLN A 1 155 ? 5.505 -4.948 23.305 1.00 96.25 155 GLN A C 1
ATOM 1231 O O . GLN A 1 155 ? 6.418 -5.325 24.035 1.00 96.25 155 GLN A O 1
ATOM 1236 N N . GLY A 1 156 ? 5.676 -4.825 21.984 1.00 94.56 156 GLY A N 1
ATOM 1237 C CA . GLY A 1 156 ? 6.940 -5.149 21.321 1.00 94.56 156 GLY A CA 1
ATOM 1238 C C . GLY A 1 156 ? 7.230 -6.654 21.244 1.00 94.56 156 GLY A C 1
ATOM 1239 O O . GLY A 1 156 ? 8.372 -7.046 21.019 1.00 94.56 156 GLY A O 1
ATOM 1240 N N . ARG A 1 157 ? 6.235 -7.521 21.480 1.00 97.69 157 ARG A N 1
ATOM 1241 C CA . ARG A 1 157 ? 6.426 -8.978 21.514 1.00 97.69 157 ARG A CA 1
ATOM 1242 C C . ARG A 1 157 ? 6.364 -9.583 20.110 1.00 97.69 157 ARG A C 1
ATOM 1244 O O . ARG A 1 157 ? 5.634 -9.105 19.243 1.00 97.69 157 ARG A O 1
ATOM 1251 N N . GLY A 1 158 ? 7.120 -10.662 19.913 1.00 96.81 158 GLY A N 1
ATOM 1252 C CA . GLY A 1 158 ? 7.053 -11.506 18.719 1.00 96.81 158 GLY A CA 1
ATOM 1253 C C . GLY A 1 158 ? 5.898 -12.510 18.758 1.00 96.81 158 GLY A C 1
ATOM 1254 O O . GLY A 1 158 ? 5.064 -12.487 19.667 1.00 96.81 158 GLY A O 1
ATOM 1255 N N . PHE A 1 159 ? 5.866 -13.393 17.761 1.00 98.06 159 PHE A N 1
ATOM 1256 C CA . PHE A 1 159 ? 4.895 -14.478 17.675 1.00 98.06 159 PHE A CA 1
ATOM 1257 C C . PHE A 1 159 ? 5.045 -15.505 18.807 1.00 98.06 159 PHE A C 1
ATOM 1259 O O . PHE A 1 159 ? 6.145 -15.774 19.291 1.00 98.06 159 PHE A O 1
ATOM 1266 N N . GLU A 1 160 ? 3.930 -16.133 19.168 1.00 97.50 160 GLU A N 1
ATOM 1267 C CA . GLU A 1 160 ? 3.874 -17.347 19.982 1.00 97.50 160 GLU A CA 1
ATOM 1268 C C . GLU A 1 160 ? 3.609 -18.549 19.068 1.00 97.50 160 GLU A C 1
ATOM 1270 O O . GLU A 1 160 ? 2.668 -18.524 18.275 1.00 97.50 160 GLU A O 1
ATOM 1275 N N . GLN A 1 161 ? 4.440 -19.590 19.139 1.00 97.56 161 GLN A N 1
ATOM 1276 C CA . GLN A 1 161 ? 4.197 -20.821 18.384 1.00 97.56 161 GLN A CA 1
ATOM 1277 C C . GLN A 1 161 ? 3.061 -21.612 19.034 1.00 97.56 161 GLN A C 1
ATOM 1279 O O . GLN A 1 161 ? 3.094 -21.878 20.234 1.00 97.56 161 GLN A O 1
ATOM 1284 N N . LEU A 1 162 ? 2.071 -21.997 18.235 1.00 96.75 162 LEU A N 1
ATOM 1285 C CA . LEU A 1 162 ? 0.973 -22.854 18.657 1.00 96.75 162 LEU A CA 1
ATOM 1286 C C . LEU A 1 162 ? 1.412 -24.322 18.629 1.00 96.75 162 LEU A C 1
ATOM 1288 O O . LEU A 1 162 ? 2.140 -24.742 17.731 1.00 96.75 162 LEU A O 1
ATOM 1292 N N . ASP A 1 163 ? 0.950 -25.100 19.606 1.00 95.00 163 ASP A N 1
ATOM 1293 C CA . ASP A 1 163 ? 1.169 -26.548 19.642 1.00 95.00 163 ASP A CA 1
ATOM 1294 C C . ASP A 1 163 ? 0.392 -27.227 18.501 1.00 95.00 163 ASP A C 1
ATOM 1296 O O . ASP A 1 163 ? -0.798 -26.966 18.304 1.00 95.00 163 ASP A O 1
ATOM 1300 N N . ASP A 1 164 ? 1.030 -28.134 17.762 1.00 86.75 164 ASP A N 1
ATOM 1301 C CA . ASP A 1 164 ? 0.388 -28.865 16.666 1.00 86.75 164 ASP A CA 1
ATOM 1302 C C . ASP A 1 164 ? -0.878 -29.616 17.137 1.00 86.75 164 ASP A C 1
ATOM 1304 O O . ASP A 1 164 ? -1.826 -29.788 16.369 1.00 86.75 164 ASP A O 1
ATOM 1308 N N . VAL A 1 165 ? -0.956 -30.000 18.421 1.00 87.06 165 VAL A N 1
ATOM 1309 C CA . VAL A 1 165 ? -2.116 -30.686 19.024 1.00 87.06 165 VAL A CA 1
ATOM 1310 C C . VAL A 1 165 ? -3.385 -29.822 19.029 1.00 87.06 165 VAL A C 1
ATOM 1312 O O . VAL A 1 165 ? -4.502 -30.360 19.050 1.00 87.06 165 VAL A O 1
ATOM 1315 N N . ILE A 1 166 ? -3.262 -28.490 18.995 1.00 93.31 166 ILE A N 1
ATOM 1316 C CA . ILE A 1 166 ? -4.437 -27.609 18.988 1.00 93.31 166 ILE A CA 1
ATOM 1317 C C . ILE A 1 166 ? -5.015 -27.392 17.585 1.00 93.31 166 ILE A C 1
ATOM 1319 O O . ILE A 1 166 ? -6.151 -26.917 17.482 1.00 93.31 166 ILE A O 1
ATOM 1323 N N . VAL A 1 167 ? -4.289 -27.773 16.527 1.00 95.19 167 VAL A N 1
ATOM 1324 C CA . VAL A 1 167 ? -4.709 -27.622 15.128 1.00 95.19 167 VAL A CA 1
ATOM 1325 C C . VAL A 1 167 ? -5.480 -28.856 14.667 1.00 95.19 167 VAL A C 1
ATOM 1327 O O . VAL A 1 167 ? -4.985 -29.978 14.693 1.00 95.19 167 VAL A O 1
ATOM 1330 N N . ALA A 1 168 ? -6.717 -28.660 14.221 1.00 97.56 168 ALA A N 1
ATOM 1331 C CA . ALA A 1 168 ? -7.580 -29.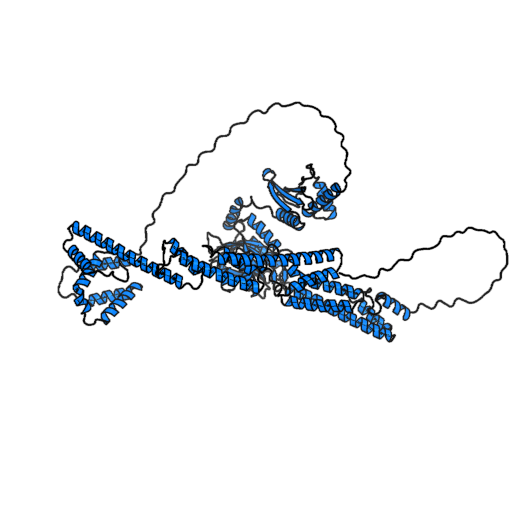731 13.744 1.00 97.56 168 ALA A CA 1
ATOM 1332 C C . ALA A 1 168 ? -8.133 -29.414 12.352 1.00 97.56 168 ALA A C 1
ATOM 1334 O O . ALA A 1 168 ? -8.794 -28.396 12.138 1.00 97.56 168 ALA A O 1
ATOM 1335 N N . VAL A 1 169 ? -7.901 -30.331 11.412 1.00 97.94 169 VAL A N 1
ATOM 1336 C CA . VAL A 1 169 ? -8.485 -30.263 10.070 1.00 97.94 169 VAL A CA 1
ATOM 1337 C C . VAL A 1 169 ? -9.926 -30.757 10.128 1.00 97.94 169 VAL A C 1
ATOM 1339 O O . VAL A 1 169 ? -10.181 -31.886 10.553 1.00 97.94 169 VAL A O 1
ATOM 1342 N N . ILE A 1 170 ? -10.871 -29.935 9.679 1.00 98.31 170 ILE A N 1
ATOM 1343 C CA . ILE A 1 170 ? -12.299 -30.275 9.644 1.00 98.31 170 ILE A CA 1
ATOM 1344 C C . ILE A 1 170 ? -12.828 -30.349 8.202 1.00 98.31 170 ILE A C 1
ATOM 1346 O O . ILE A 1 170 ? -12.294 -29.683 7.315 1.00 98.31 170 ILE A O 1
ATOM 1350 N N . PRO A 1 171 ? -13.873 -31.154 7.934 1.00 98.12 171 PRO A N 1
ATOM 1351 C CA . PRO A 1 171 ? -14.555 -31.154 6.639 1.00 98.12 171 PRO A CA 1
ATOM 1352 C C . PRO A 1 171 ? -15.162 -29.787 6.288 1.00 98.12 171 PRO A C 1
ATOM 1354 O O . PRO A 1 171 ? -15.588 -29.044 7.173 1.00 98.12 171 PRO A O 1
ATOM 1357 N N . ASP A 1 172 ? -15.283 -29.484 4.997 1.00 96.44 172 ASP A N 1
ATOM 1358 C CA . ASP A 1 172 ? -15.825 -28.201 4.518 1.00 96.44 172 ASP A CA 1
ATOM 1359 C C . ASP A 1 172 ? -17.339 -28.047 4.796 1.00 96.44 172 ASP A C 1
ATOM 1361 O O . ASP A 1 172 ? -17.880 -26.943 4.780 1.00 96.44 172 ASP A O 1
ATOM 1365 N N . ASP A 1 173 ? -18.037 -29.148 5.092 1.00 95.94 173 ASP A N 1
ATOM 1366 C CA . ASP A 1 173 ? -19.450 -29.203 5.490 1.00 95.94 173 ASP A CA 1
ATOM 1367 C C . ASP A 1 173 ? -19.653 -29.378 7.011 1.00 95.94 173 ASP A C 1
ATOM 1369 O O . ASP A 1 173 ? -20.775 -29.610 7.489 1.00 95.94 173 ASP A O 1
ATOM 1373 N N . HIS A 1 174 ? -18.582 -29.239 7.800 1.00 97.88 174 HIS A N 1
ATOM 1374 C CA . HIS A 1 174 ? -18.632 -29.347 9.255 1.00 97.88 174 HIS A CA 1
ATOM 1375 C C . HIS A 1 174 ? -19.698 -28.398 9.849 1.00 97.88 174 HIS A C 1
ATOM 1377 O O . HIS A 1 174 ? -19.879 -27.284 9.344 1.00 97.88 174 HIS A O 1
ATOM 1383 N N . PRO A 1 175 ? -20.416 -28.779 10.932 1.00 97.19 175 PRO A N 1
ATOM 1384 C CA . PRO A 1 175 ? -21.465 -27.944 11.528 1.00 97.19 175 PRO A CA 1
ATOM 1385 C C . PRO A 1 175 ? -21.046 -26.496 11.826 1.00 97.19 175 PRO A C 1
ATOM 1387 O O . PRO A 1 175 ? -21.855 -25.589 11.651 1.00 97.19 175 PRO A O 1
ATOM 1390 N N . LEU A 1 176 ? -19.783 -26.272 12.212 1.00 96.38 176 LEU A N 1
ATOM 1391 C CA . LEU A 1 176 ? -19.234 -24.923 12.404 1.00 96.38 176 LEU A CA 1
ATOM 1392 C C . LEU A 1 176 ? -19.235 -24.113 11.099 1.00 96.38 176 LEU A C 1
ATOM 1394 O O . LEU A 1 176 ? -19.744 -23.002 11.090 1.00 96.38 176 LEU A O 1
ATOM 1398 N N . VAL A 1 177 ? -18.764 -24.679 9.984 1.00 96.56 177 VAL A N 1
ATOM 1399 C CA . VAL A 1 177 ? -18.736 -23.993 8.678 1.00 96.56 177 VAL A CA 1
ATOM 1400 C C . VAL A 1 177 ? -20.155 -23.718 8.171 1.00 96.56 177 VAL A C 1
ATOM 1402 O O . VAL A 1 177 ? -20.452 -22.624 7.691 1.00 96.56 177 VAL A O 1
ATOM 1405 N N . ARG A 1 178 ? -21.075 -24.682 8.332 1.00 95.31 178 ARG A N 1
ATOM 1406 C CA . ARG A 1 178 ? -22.493 -24.504 7.967 1.00 95.31 178 ARG A CA 1
ATOM 1407 C C . ARG A 1 178 ? -23.166 -23.386 8.757 1.00 95.31 178 ARG A C 1
ATOM 1409 O O . ARG A 1 178 ? -23.977 -22.657 8.193 1.00 95.31 178 ARG A O 1
ATOM 1416 N N . ARG A 1 179 ? -22.832 -23.245 10.041 1.00 93.81 179 ARG A N 1
ATOM 1417 C CA . ARG A 1 179 ? -23.342 -22.168 10.894 1.00 93.81 179 ARG A CA 1
ATOM 1418 C C . ARG A 1 179 ? -22.907 -20.797 10.382 1.00 93.81 179 ARG A C 1
ATOM 1420 O O . ARG A 1 179 ? -23.760 -19.928 10.246 1.00 93.81 179 ARG A O 1
ATOM 1427 N N . GLU A 1 180 ? -21.629 -20.633 10.045 1.00 92.38 180 GLU A N 1
ATOM 1428 C CA . GLU A 1 180 ? -21.119 -19.368 9.497 1.00 92.38 180 GLU A CA 1
ATOM 1429 C C . GLU A 1 180 ? -21.758 -19.046 8.132 1.00 92.38 180 GLU A C 1
ATOM 1431 O O . GLU A 1 180 ? -22.073 -17.895 7.844 1.00 92.38 180 GLU A O 1
ATOM 1436 N N . ARG A 1 181 ? -22.056 -20.069 7.315 1.00 90.12 181 ARG A N 1
ATOM 1437 C CA . ARG A 1 181 ? -22.781 -19.892 6.044 1.00 90.12 181 ARG A CA 1
ATOM 1438 C C . ARG A 1 181 ? -24.246 -19.490 6.239 1.00 90.12 181 ARG A C 1
ATOM 1440 O O . ARG A 1 181 ? -24.789 -18.742 5.436 1.00 90.12 181 ARG A O 1
ATOM 1447 N N . ALA A 1 182 ? -24.917 -19.968 7.288 1.00 84.56 182 ALA A N 1
ATOM 1448 C CA . ALA A 1 182 ? -26.334 -19.670 7.524 1.00 84.56 182 ALA A CA 1
ATOM 1449 C C . ALA A 1 182 ? -26.602 -18.171 7.785 1.00 84.56 182 ALA A C 1
ATOM 1451 O O . ALA A 1 182 ? -27.702 -17.683 7.504 1.00 84.56 182 ALA A O 1
ATOM 1452 N N . GLY A 1 183 ? -25.592 -17.426 8.256 1.00 72.50 183 GLY A N 1
ATOM 1453 C CA . GLY A 1 183 ? -25.642 -15.966 8.382 1.00 72.50 183 GLY A CA 1
ATOM 1454 C C . GLY A 1 183 ? -25.736 -15.225 7.038 1.00 72.50 183 GLY A C 1
ATOM 1455 O O . GLY A 1 183 ? -26.313 -14.137 6.982 1.00 72.50 183 GLY A O 1
ATOM 1456 N N . ALA A 1 184 ? -25.265 -15.836 5.941 1.00 63.41 184 ALA A N 1
ATOM 1457 C CA . ALA A 1 184 ? -25.193 -15.241 4.598 1.00 63.41 184 ALA A CA 1
ATOM 1458 C C . ALA A 1 184 ? -26.537 -14.787 4.036 1.00 63.41 184 ALA A C 1
ATOM 1460 O O . ALA A 1 184 ? -26.613 -13.754 3.371 1.00 63.41 184 ALA A O 1
ATOM 1461 N N . THR A 1 185 ? -27.609 -15.498 4.389 1.00 56.09 185 THR A N 1
ATOM 1462 C CA . THR A 1 185 ? -28.979 -15.239 3.925 1.00 56.09 185 THR A CA 1
ATOM 1463 C C . THR A 1 185 ? -29.491 -13.822 4.233 1.00 56.09 185 THR A C 1
ATOM 1465 O O . THR A 1 185 ? -30.537 -13.434 3.730 1.00 56.09 185 THR A O 1
ATOM 1468 N N . ARG A 1 186 ? -28.796 -13.043 5.078 1.00 56.16 186 ARG A N 1
ATOM 1469 C CA . ARG A 1 186 ? -29.156 -11.652 5.405 1.00 56.16 186 ARG A CA 1
ATOM 1470 C C . ARG A 1 186 ? -28.321 -10.586 4.687 1.00 56.16 186 ARG A C 1
ATOM 1472 O O . ARG A 1 186 ? -28.738 -9.431 4.686 1.00 56.16 186 ARG A O 1
ATOM 1479 N N . VAL A 1 187 ? -27.165 -10.934 4.117 1.00 53.56 187 VAL A N 1
ATOM 1480 C CA . VAL A 1 187 ? -26.179 -9.956 3.605 1.00 53.56 187 VAL A CA 1
ATOM 1481 C C . VAL A 1 187 ? -26.011 -10.020 2.087 1.00 53.56 187 VAL A C 1
ATOM 1483 O O . VAL A 1 187 ? -25.771 -8.979 1.477 1.00 53.56 187 VAL A O 1
ATOM 1486 N N . SER A 1 188 ? -26.241 -11.179 1.455 1.00 52.25 188 SER A N 1
ATOM 1487 C CA . SER A 1 188 ? -26.165 -11.326 -0.012 1.00 52.25 188 SER A CA 1
ATOM 1488 C C . SER A 1 188 ? -27.110 -10.390 -0.777 1.00 52.25 188 SER A C 1
ATOM 1490 O O . SER A 1 188 ? -26.863 -10.075 -1.932 1.00 52.25 188 SER A O 1
ATOM 1492 N N . ASP A 1 189 ? -28.156 -9.888 -0.120 1.00 56.84 189 ASP A N 1
ATOM 1493 C CA . ASP A 1 189 ? -29.104 -8.915 -0.670 1.00 56.84 189 ASP A CA 1
ATOM 1494 C C . ASP A 1 189 ? -28.522 -7.502 -0.885 1.00 56.84 189 ASP A C 1
ATOM 1496 O O . ASP A 1 189 ? -29.222 -6.647 -1.434 1.00 56.84 189 ASP A O 1
ATOM 1500 N N . ARG A 1 190 ? -27.303 -7.206 -0.400 1.00 59.31 190 ARG A N 1
ATOM 1501 C CA . ARG A 1 190 ? -26.758 -5.833 -0.359 1.00 59.31 190 ARG A CA 1
ATOM 1502 C C . ARG A 1 190 ? -25.465 -5.599 -1.132 1.00 59.31 190 ARG A C 1
ATOM 1504 O O . ARG A 1 190 ? -25.180 -4.440 -1.417 1.00 59.31 190 ARG A O 1
ATOM 1511 N N . LEU A 1 191 ? -24.690 -6.633 -1.448 1.00 66.69 191 LEU A N 1
ATOM 1512 C CA . LEU A 1 191 ? -23.407 -6.457 -2.131 1.00 66.69 191 LEU A CA 1
ATOM 1513 C C . LEU A 1 191 ? -23.531 -6.844 -3.610 1.00 66.69 191 LEU A C 1
ATOM 1515 O O . LEU A 1 191 ? -24.092 -7.903 -3.907 1.00 66.69 191 LEU A O 1
ATOM 1519 N N . PRO A 1 192 ? -23.040 -6.008 -4.545 1.00 78.94 192 PRO A N 1
ATOM 1520 C CA . PRO A 1 192 ? -22.892 -6.418 -5.931 1.00 78.94 192 PRO A CA 1
ATOM 1521 C C . PRO A 1 192 ? -21.991 -7.662 -6.034 1.00 78.94 192 PRO A C 1
ATOM 1523 O O . PRO A 1 192 ? -21.141 -7.890 -5.171 1.00 78.94 192 PRO A O 1
ATOM 1526 N N . PRO A 1 193 ? -22.140 -8.489 -7.077 1.00 80.38 193 PRO A N 1
ATOM 1527 C CA . PRO A 1 193 ? -21.223 -9.571 -7.361 1.00 80.38 193 PRO A CA 1
ATOM 1528 C C . PRO A 1 193 ? -19.882 -8.958 -7.774 1.00 80.38 193 PRO A C 1
ATOM 1530 O O . PRO A 1 193 ? -19.836 -7.887 -8.376 1.00 80.38 193 PRO A O 1
ATOM 1533 N N . LEU A 1 194 ? -18.792 -9.679 -7.524 1.00 77.00 194 LEU A N 1
ATOM 1534 C CA . LEU A 1 194 ? -17.429 -9.180 -7.722 1.00 77.00 194 LEU A CA 1
ATOM 1535 C C . LEU A 1 194 ? -17.178 -8.543 -9.102 1.00 77.00 194 LEU A C 1
ATOM 1537 O O . LEU A 1 194 ? -16.524 -7.508 -9.196 1.00 77.00 194 LEU A O 1
ATOM 1541 N N . TRP A 1 195 ? -17.706 -9.139 -10.174 1.00 86.38 195 TRP A N 1
ATOM 1542 C CA . TRP A 1 195 ? -17.499 -8.629 -11.531 1.00 86.38 195 TRP A CA 1
ATOM 1543 C C . TRP A 1 195 ? -18.137 -7.242 -11.743 1.00 86.38 195 TRP A C 1
ATOM 1545 O O . TRP A 1 195 ? -17.630 -6.465 -12.547 1.00 86.38 195 TRP A O 1
ATOM 1555 N N . VAL A 1 196 ? -19.211 -6.895 -11.015 1.00 89.50 196 VAL A N 1
ATOM 1556 C CA . VAL A 1 196 ? -19.809 -5.549 -11.077 1.00 89.50 196 VAL A CA 1
ATOM 1557 C C . VAL A 1 196 ? -18.832 -4.530 -10.514 1.00 89.50 196 VAL A C 1
ATOM 1559 O O . VAL A 1 196 ? -18.583 -3.515 -11.162 1.00 89.50 196 VAL A O 1
ATOM 1562 N N . ASP A 1 197 ? -18.243 -4.814 -9.353 1.00 82.62 197 ASP A N 1
ATOM 1563 C CA . ASP A 1 197 ? -17.264 -3.926 -8.723 1.00 82.62 197 ASP A CA 1
ATOM 1564 C C . ASP A 1 197 ? -16.014 -3.759 -9.603 1.00 82.62 197 ASP A C 1
ATOM 1566 O O . ASP A 1 197 ? -15.521 -2.642 -9.769 1.00 82.62 197 ASP A O 1
ATOM 1570 N N . GLU A 1 198 ? -15.535 -4.837 -10.237 1.00 83.50 198 GLU A N 1
ATOM 1571 C CA . GLU A 1 198 ? -14.404 -4.784 -11.175 1.00 83.50 198 GLU A CA 1
ATOM 1572 C C . GLU A 1 198 ? -14.683 -3.867 -12.373 1.00 83.50 198 GLU A C 1
ATOM 1574 O O . GLU A 1 198 ? -13.868 -2.999 -12.701 1.00 83.50 198 GLU A O 1
ATOM 1579 N N . GLU A 1 199 ? -15.837 -4.024 -13.023 1.00 93.44 199 GLU A N 1
ATOM 1580 C CA . GLU A 1 199 ? -16.203 -3.186 -14.164 1.00 93.44 199 GLU A CA 1
ATOM 1581 C C . GLU A 1 199 ? -16.439 -1.728 -13.753 1.00 93.44 199 GLU A C 1
ATOM 1583 O O . GLU A 1 199 ? -16.033 -0.810 -14.473 1.00 93.44 199 GLU A O 1
ATOM 1588 N N . CYS A 1 200 ? -17.011 -1.493 -12.569 1.00 92.69 200 CYS A N 1
ATOM 1589 C CA . CYS A 1 200 ? -17.171 -0.150 -12.014 1.00 92.69 200 CYS A CA 1
ATOM 1590 C C . CYS A 1 200 ? -15.821 0.517 -11.734 1.00 92.69 200 CYS A C 1
ATOM 1592 O O . CYS A 1 200 ? -15.633 1.674 -12.111 1.00 92.69 200 CYS A O 1
ATOM 1594 N N . GLY A 1 201 ? -14.854 -0.208 -11.164 1.00 82.31 201 GLY A N 1
ATOM 1595 C CA . GLY A 1 201 ? -13.499 0.301 -10.938 1.00 82.31 201 GLY A CA 1
ATOM 1596 C C . GLY A 1 201 ? -12.769 0.646 -12.242 1.00 82.31 201 GLY A C 1
ATOM 1597 O O . GLY A 1 201 ? -12.111 1.688 -12.337 1.00 82.31 201 GLY A O 1
ATOM 1598 N N . ARG A 1 202 ? -12.935 -0.170 -13.296 1.00 91.81 202 ARG A N 1
ATOM 1599 C CA . ARG A 1 202 ? -12.399 0.137 -14.638 1.00 91.81 202 ARG A CA 1
ATOM 1600 C C . ARG A 1 202 ? -13.018 1.409 -15.214 1.00 91.81 202 ARG A C 1
ATOM 1602 O O . ARG A 1 202 ? -12.293 2.250 -15.743 1.00 91.81 202 ARG A O 1
ATOM 1609 N N . LEU A 1 203 ? -14.338 1.565 -15.100 1.00 94.94 203 LEU A N 1
ATOM 1610 C CA . LEU A 1 203 ? -15.058 2.762 -15.541 1.00 94.94 203 LEU A CA 1
ATOM 1611 C C . LEU A 1 203 ? -14.591 4.016 -14.780 1.00 94.94 203 LEU A C 1
ATOM 1613 O O . LEU A 1 203 ? -14.275 5.030 -15.400 1.00 94.94 203 LEU A O 1
ATOM 1617 N N . GLN A 1 204 ? -14.467 3.938 -13.455 1.00 91.75 204 GLN A N 1
ATOM 1618 C CA . GLN A 1 204 ? -13.979 5.042 -12.621 1.00 91.75 204 GLN A CA 1
ATOM 1619 C C . GLN A 1 204 ? -12.542 5.444 -12.971 1.00 91.75 204 GLN A C 1
ATOM 1621 O O . GLN A 1 204 ? -12.251 6.631 -13.094 1.00 91.75 204 GLN A O 1
ATOM 1626 N N . THR A 1 205 ? -11.660 4.473 -13.236 1.00 87.69 205 THR A N 1
ATOM 1627 C CA . THR A 1 205 ? -10.272 4.727 -13.675 1.00 87.69 205 THR A CA 1
ATOM 1628 C C . THR A 1 205 ? -10.209 5.480 -15.013 1.00 87.69 205 THR A C 1
ATOM 1630 O O . THR A 1 205 ? -9.260 6.215 -15.271 1.00 87.69 205 THR A O 1
ATOM 1633 N N . ARG A 1 206 ? -11.232 5.349 -15.871 1.00 93.06 206 ARG A N 1
ATOM 1634 C CA . ARG A 1 206 ? -11.377 6.141 -17.109 1.00 93.06 206 ARG A CA 1
ATOM 1635 C C . ARG A 1 206 ? -11.989 7.531 -16.880 1.00 93.06 206 ARG A C 1
ATOM 1637 O O . ARG A 1 206 ? -12.237 8.253 -17.844 1.00 93.06 206 ARG A O 1
ATOM 1644 N N . GLY A 1 207 ? -12.215 7.920 -15.626 1.00 92.69 207 GLY A N 1
ATOM 1645 C CA . GLY A 1 207 ? -12.771 9.215 -15.242 1.00 92.69 207 GLY A CA 1
ATOM 1646 C C . GLY A 1 207 ? -14.295 9.293 -15.333 1.00 92.69 207 GLY A C 1
ATOM 1647 O O . GLY A 1 207 ? -14.841 10.395 -15.351 1.00 92.69 207 GLY A O 1
ATOM 1648 N N . TYR A 1 208 ? -14.999 8.160 -15.418 1.00 95.44 208 TYR A N 1
ATOM 1649 C CA . TYR A 1 208 ? -16.460 8.150 -15.385 1.00 95.44 208 TYR A CA 1
ATOM 1650 C C . TYR A 1 208 ? -16.992 8.169 -13.948 1.00 95.44 208 TYR A C 1
ATOM 1652 O O . TYR A 1 208 ? -16.449 7.509 -13.065 1.00 95.44 208 TYR A O 1
ATOM 1660 N N . ALA A 1 209 ? -18.108 8.866 -13.720 1.00 94.12 209 ALA A N 1
ATOM 1661 C CA . ALA A 1 209 ? -18.852 8.739 -12.469 1.00 94.12 209 ALA A CA 1
ATOM 1662 C C . ALA A 1 209 ? -19.834 7.565 -12.589 1.00 94.12 209 ALA A C 1
ATOM 1664 O O . ALA A 1 209 ? -20.633 7.525 -13.525 1.00 94.12 209 ALA A O 1
ATOM 1665 N N . VAL A 1 210 ? -19.769 6.608 -11.662 1.00 96.50 210 VAL A N 1
ATOM 1666 C CA . VAL A 1 210 ? -20.501 5.334 -11.748 1.00 96.50 210 VAL A CA 1
ATOM 1667 C C . VAL A 1 210 ? -21.434 5.170 -10.553 1.00 96.50 210 VAL A C 1
ATOM 1669 O O . VAL A 1 210 ? -21.028 5.393 -9.415 1.00 96.50 210 VAL A O 1
ATOM 1672 N N . GLN A 1 211 ? -22.673 4.757 -10.812 1.00 94.25 211 GLN A N 1
ATOM 1673 C CA . GLN A 1 211 ? -23.650 4.353 -9.802 1.00 94.25 211 GLN A CA 1
ATOM 1674 C C . GLN A 1 211 ? -24.131 2.934 -10.097 1.00 94.25 211 GLN A C 1
ATOM 1676 O O . GLN A 1 211 ? -24.429 2.605 -11.242 1.00 94.25 211 GLN A O 1
ATOM 1681 N N . VAL A 1 212 ? -24.240 2.100 -9.063 1.00 93.62 212 VAL A N 1
ATOM 1682 C CA . VAL A 1 212 ? -24.714 0.716 -9.183 1.00 93.62 212 VAL A CA 1
ATOM 1683 C C . VAL A 1 212 ? -26.011 0.559 -8.411 1.00 93.62 212 VAL A C 1
ATOM 1685 O O . VAL A 1 212 ? -26.103 0.946 -7.246 1.00 93.62 212 VAL A O 1
ATOM 1688 N N . ARG A 1 213 ? -27.011 -0.052 -9.044 1.00 91.12 213 ARG A N 1
ATOM 1689 C CA . ARG A 1 213 ? -28.273 -0.418 -8.402 1.00 91.12 213 ARG A CA 1
ATOM 1690 C C . ARG A 1 213 ? -28.673 -1.835 -8.795 1.00 91.12 213 ARG A C 1
ATOM 1692 O O . ARG A 1 213 ? -28.684 -2.166 -9.971 1.00 91.12 213 ARG A O 1
ATOM 1699 N N . HIS A 1 214 ? -29.058 -2.660 -7.826 1.00 90.56 214 HIS A N 1
ATOM 1700 C CA . HIS A 1 214 ? -29.678 -3.960 -8.099 1.00 90.56 214 HIS A CA 1
ATOM 1701 C C . HIS A 1 214 ? -31.185 -3.784 -8.305 1.00 90.56 214 HIS A C 1
ATOM 1703 O O . HIS A 1 214 ? -31.867 -3.223 -7.444 1.00 90.56 214 HIS A O 1
ATOM 1709 N N . GLU A 1 215 ? -31.711 -4.235 -9.443 1.00 90.75 215 GLU A N 1
ATOM 1710 C CA . GLU A 1 215 ? -33.141 -4.190 -9.746 1.00 90.75 215 GLU A CA 1
ATOM 1711 C C . GLU A 1 215 ? -33.725 -5.602 -9.659 1.00 90.75 215 GLU A C 1
ATOM 1713 O O . GLU A 1 215 ? -33.682 -6.389 -10.605 1.00 90.75 215 GLU A O 1
ATOM 1718 N N . ARG A 1 216 ? -34.289 -5.919 -8.489 1.00 82.94 216 ARG A N 1
ATOM 1719 C CA . ARG A 1 216 ? -34.782 -7.263 -8.142 1.00 82.94 216 ARG A CA 1
ATOM 1720 C C . ARG A 1 216 ? -35.800 -7.812 -9.138 1.00 82.94 216 ARG A C 1
ATOM 1722 O O . ARG A 1 216 ? -35.798 -9.007 -9.408 1.00 82.94 216 ARG A O 1
ATOM 1729 N N . ASN A 1 217 ? -36.650 -6.948 -9.695 1.00 85.62 217 ASN A N 1
ATOM 1730 C CA . ASN A 1 217 ? -37.666 -7.353 -10.670 1.00 85.62 217 ASN A CA 1
ATOM 1731 C C . ASN A 1 217 ? -37.057 -7.846 -11.990 1.00 85.62 217 ASN A C 1
ATOM 1733 O O . ASN A 1 217 ? -37.690 -8.620 -12.701 1.00 85.62 217 ASN A O 1
ATOM 1737 N N . LEU A 1 218 ? -35.843 -7.391 -12.308 1.00 83.50 218 LEU A N 1
ATOM 1738 C CA . LEU A 1 218 ? -35.115 -7.750 -13.521 1.00 83.50 218 LEU A CA 1
ATOM 1739 C C . LEU A 1 218 ? -34.040 -8.816 -13.274 1.00 83.50 218 LEU A C 1
ATOM 1741 O O . LEU A 1 218 ? -33.457 -9.287 -14.243 1.00 83.50 218 LEU A O 1
ATOM 1745 N N . GLN A 1 219 ? -33.767 -9.175 -12.011 1.00 89.00 219 GLN A N 1
ATOM 1746 C CA . GLN A 1 219 ? -32.627 -10.025 -11.625 1.00 89.00 219 GLN A CA 1
ATOM 1747 C C . GLN A 1 219 ? -31.316 -9.549 -12.279 1.00 89.00 219 GLN A C 1
ATOM 1749 O O . GLN A 1 219 ? -30.545 -10.324 -12.851 1.00 89.00 219 GLN A O 1
ATOM 1754 N N . ALA A 1 220 ? -31.110 -8.229 -12.249 1.00 91.50 220 ALA A N 1
ATOM 1755 C CA . ALA A 1 220 ? -30.028 -7.560 -12.954 1.00 91.50 220 ALA A CA 1
ATOM 1756 C C . ALA A 1 220 ? -29.458 -6.390 -12.142 1.00 91.50 220 ALA A C 1
ATOM 1758 O O . ALA A 1 220 ? -30.135 -5.779 -11.309 1.00 91.50 220 ALA A O 1
ATOM 1759 N N . TYR A 1 221 ? -28.209 -6.048 -12.433 1.00 92.25 221 TYR A N 1
ATOM 1760 C CA . TYR A 1 221 ? -27.528 -4.853 -11.959 1.00 92.25 221 TYR A CA 1
ATOM 1761 C C . TYR A 1 221 ? -27.591 -3.765 -13.031 1.00 92.25 221 TYR A C 1
ATOM 1763 O O . TYR A 1 221 ? -27.251 -3.988 -14.191 1.00 92.25 221 TYR A O 1
ATOM 1771 N N . LEU A 1 222 ? -28.030 -2.581 -12.619 1.00 94.75 222 LEU A N 1
ATOM 1772 C CA . LEU A 1 222 ? -28.014 -1.351 -13.393 1.00 94.75 222 LEU A CA 1
ATOM 1773 C C . LEU A 1 222 ? -26.734 -0.593 -13.037 1.00 94.75 222 LEU A C 1
ATOM 1775 O O . LEU A 1 222 ? -26.612 -0.073 -11.926 1.00 94.75 222 LEU A O 1
ATOM 1779 N N . ILE A 1 223 ? -25.783 -0.545 -13.966 1.00 96.38 223 ILE A N 1
ATOM 1780 C CA . ILE A 1 223 ? -24.541 0.222 -13.834 1.00 96.38 223 ILE A CA 1
ATOM 1781 C C . ILE A 1 223 ? -24.714 1.498 -14.656 1.00 96.38 223 ILE A C 1
ATOM 1783 O O . ILE A 1 223 ? -24.641 1.475 -15.884 1.00 96.38 223 ILE A O 1
ATOM 1787 N N . VAL A 1 224 ? -24.994 2.606 -13.976 1.00 96.25 224 VAL A N 1
ATOM 1788 C CA . VAL A 1 224 ? -25.244 3.916 -14.581 1.00 96.25 224 VAL A CA 1
ATOM 1789 C C . VAL A 1 224 ? -23.947 4.711 -14.606 1.00 96.25 224 VAL A C 1
ATOM 1791 O O . VAL A 1 224 ? -23.352 5.000 -13.569 1.00 96.25 224 VAL A O 1
ATOM 1794 N N . VAL A 1 225 ? -23.515 5.083 -15.803 1.00 97.00 225 VAL A N 1
ATOM 1795 C CA . VAL A 1 225 ? -22.252 5.761 -16.078 1.00 97.00 225 VAL A CA 1
ATOM 1796 C C . VAL A 1 225 ? -22.546 7.171 -16.567 1.00 97.00 225 VAL A C 1
ATOM 1798 O O . VAL A 1 225 ? -23.085 7.370 -17.654 1.00 97.00 225 VAL A O 1
ATOM 1801 N N . THR A 1 226 ? -22.185 8.166 -15.765 1.00 95.94 226 THR A N 1
ATOM 1802 C CA . THR A 1 226 ? -22.284 9.583 -16.127 1.00 95.94 226 THR A CA 1
ATOM 1803 C C . THR A 1 226 ? -20.977 10.032 -16.765 1.00 95.94 226 THR A C 1
ATOM 1805 O O . THR A 1 226 ? -19.896 9.779 -16.229 1.00 95.94 226 THR A O 1
ATOM 1808 N N . ILE A 1 227 ? -21.071 10.711 -17.910 1.00 95.25 227 ILE A N 1
ATOM 1809 C CA . ILE A 1 227 ? -19.910 11.133 -18.699 1.00 95.25 227 ILE A CA 1
ATOM 1810 C C . ILE A 1 227 ? -19.614 12.612 -18.408 1.00 95.25 227 ILE A C 1
ATOM 1812 O O . ILE A 1 227 ? -20.335 13.473 -18.913 1.00 95.25 227 ILE A O 1
ATOM 1816 N N . PRO A 1 228 ? -18.531 12.961 -17.684 1.00 91.31 228 PRO A N 1
ATOM 1817 C CA . PRO A 1 228 ? -18.270 14.360 -17.318 1.00 91.31 228 PRO A CA 1
ATOM 1818 C C . PRO A 1 228 ? -18.102 15.285 -18.529 1.00 91.31 228 PRO A C 1
ATOM 1820 O O . PRO A 1 228 ? -18.457 16.458 -18.493 1.00 91.31 228 PRO A O 1
ATOM 1823 N N . THR A 1 229 ? -17.589 14.740 -19.635 1.00 91.69 229 THR A N 1
ATOM 1824 C CA . THR A 1 229 ? -17.355 15.496 -20.876 1.00 91.69 229 THR A CA 1
ATOM 1825 C C . THR A 1 229 ? -18.595 15.671 -21.759 1.00 91.69 229 THR A C 1
ATOM 1827 O O . THR A 1 229 ? -18.516 16.381 -22.758 1.00 91.69 229 THR A O 1
ATOM 1830 N N . LEU A 1 230 ? -19.722 15.031 -21.427 1.00 91.81 230 LEU A N 1
ATOM 1831 C CA . LEU A 1 230 ? -21.001 15.152 -22.134 1.00 91.81 230 LEU A CA 1
ATOM 1832 C C . LEU A 1 230 ? -22.121 15.383 -21.102 1.00 91.81 230 LEU A C 1
ATOM 1834 O O . LEU A 1 230 ? -22.839 14.443 -20.757 1.00 91.81 230 LEU A O 1
ATOM 1838 N N . PRO A 1 231 ? -22.268 16.619 -20.585 1.00 89.19 231 PRO A N 1
ATOM 1839 C CA . PRO A 1 231 ? -23.238 16.925 -19.540 1.00 89.19 231 PRO A CA 1
ATOM 1840 C C . PRO A 1 231 ? -24.656 16.523 -19.947 1.00 89.19 231 PRO A C 1
ATOM 1842 O O . PRO A 1 231 ? -25.102 16.820 -21.055 1.00 89.19 231 PRO A O 1
ATOM 1845 N N . GLY A 1 232 ? -25.361 15.856 -19.035 1.00 89.56 232 GLY A N 1
ATOM 1846 C CA . GLY A 1 232 ? -26.724 15.379 -19.262 1.00 89.56 232 GLY A CA 1
ATOM 1847 C C . GLY A 1 232 ? -26.826 14.054 -20.015 1.00 89.56 232 GLY A C 1
ATOM 1848 O O . GLY A 1 232 ? -27.947 13.612 -20.229 1.00 89.56 232 GLY A O 1
ATOM 1849 N N . VAL A 1 233 ? -25.707 13.418 -20.386 1.00 93.31 233 VAL A N 1
ATOM 1850 C CA . VAL A 1 233 ? -25.699 12.075 -20.978 1.00 93.31 233 VAL A CA 1
ATOM 1851 C C . VAL A 1 233 ? -25.291 11.021 -19.951 1.00 93.31 233 VAL A C 1
ATOM 1853 O O . VAL A 1 233 ? -24.241 11.136 -19.309 1.00 93.31 233 VAL A O 1
ATOM 1856 N N . THR A 1 234 ? -26.083 9.956 -19.861 1.00 94.81 234 THR A N 1
ATOM 1857 C CA . THR A 1 234 ? -25.785 8.754 -19.075 1.00 94.81 234 THR A CA 1
ATOM 1858 C C . THR A 1 234 ? -25.808 7.512 -19.965 1.00 94.81 234 THR A C 1
ATOM 1860 O O . THR A 1 234 ? -26.577 7.424 -20.923 1.00 94.81 234 THR A O 1
ATOM 1863 N N . ILE A 1 235 ? -24.932 6.550 -19.666 1.00 95.38 235 ILE A N 1
ATOM 1864 C CA . ILE A 1 235 ? -24.947 5.205 -20.247 1.00 95.38 235 ILE A CA 1
ATOM 1865 C C . ILE A 1 235 ? -25.342 4.237 -19.138 1.00 95.38 235 ILE A C 1
ATOM 1867 O O . ILE A 1 235 ? -24.643 4.142 -18.135 1.00 95.38 235 ILE A O 1
ATOM 1871 N N . THR A 1 236 ? -26.429 3.500 -19.321 1.00 95.81 236 THR A N 1
ATOM 1872 C CA . THR A 1 236 ? -26.869 2.472 -18.377 1.00 95.81 236 THR A CA 1
ATOM 1873 C C . THR A 1 236 ? -26.579 1.097 -18.957 1.00 95.81 236 THR A C 1
ATOM 1875 O O . THR A 1 236 ? -27.113 0.740 -20.009 1.00 95.81 236 THR A O 1
ATOM 1878 N N . PHE A 1 237 ? -25.755 0.319 -18.259 1.00 95.56 237 PHE A N 1
ATOM 1879 C CA . PHE A 1 237 ? -25.557 -1.101 -18.532 1.00 95.56 237 PHE A CA 1
ATOM 1880 C C . PHE A 1 237 ? -26.510 -1.920 -17.659 1.00 95.56 237 PHE A C 1
ATOM 1882 O O . PHE A 1 237 ? -26.482 -1.801 -16.435 1.00 95.56 237 PHE A O 1
ATOM 1889 N N . VAL A 1 238 ? -27.343 -2.753 -18.279 1.00 94.31 238 VAL A N 1
ATOM 1890 C CA . VAL A 1 238 ? -28.239 -3.697 -17.598 1.00 94.31 238 VAL A CA 1
ATOM 1891 C C . VAL A 1 238 ? -27.631 -5.080 -17.709 1.00 94.31 238 VAL A C 1
ATOM 1893 O O . VAL A 1 238 ? -27.650 -5.692 -18.776 1.00 94.31 238 VAL A O 1
ATOM 1896 N N . ALA A 1 239 ? -27.049 -5.545 -16.617 1.00 93.56 239 ALA A N 1
ATOM 1897 C CA . ALA A 1 239 ? -26.204 -6.722 -16.594 1.00 93.56 239 ALA A CA 1
ATOM 1898 C C . ALA A 1 239 ? -26.812 -7.797 -15.683 1.00 93.56 239 ALA A C 1
ATOM 1900 O O . ALA A 1 239 ? -27.187 -7.503 -14.550 1.00 93.56 239 ALA A O 1
ATOM 1901 N N . SER A 1 240 ? -26.955 -9.026 -16.177 1.00 90.81 240 SER A N 1
ATOM 1902 C CA . SER A 1 240 ? -27.608 -10.105 -15.427 1.00 90.81 240 SER A CA 1
ATOM 1903 C C . SER A 1 240 ? -26.782 -10.550 -14.215 1.00 90.81 240 SER A C 1
ATOM 1905 O O . SER A 1 240 ? -25.567 -10.356 -14.156 1.00 90.81 240 SER A O 1
ATOM 1907 N N . GLU A 1 241 ? -27.425 -11.215 -13.254 1.00 85.56 241 GLU A N 1
ATOM 1908 C CA . GLU A 1 241 ? -26.733 -11.848 -12.120 1.00 85.56 241 GLU A CA 1
ATOM 1909 C C . GLU A 1 241 ? -25.731 -12.942 -12.536 1.00 85.56 241 GLU A C 1
ATOM 1911 O O . GLU A 1 241 ? -24.797 -13.227 -11.787 1.00 85.56 241 GLU A O 1
ATOM 1916 N N . GLN A 1 242 ? -25.884 -13.530 -13.732 1.00 79.56 242 GLN A N 1
ATOM 1917 C CA . GLN A 1 242 ? -24.971 -14.561 -14.251 1.00 79.56 242 GLN A CA 1
ATOM 1918 C C . GLN A 1 242 ? -23.588 -13.994 -14.608 1.00 79.56 242 GLN A C 1
ATOM 1920 O O . GLN A 1 242 ? -22.596 -14.723 -14.585 1.00 79.56 242 GLN A O 1
ATOM 1925 N N . GLY A 1 243 ? -23.525 -12.683 -14.851 1.00 77.31 243 GLY A N 1
ATOM 1926 C CA . GLY A 1 243 ? -22.305 -11.894 -14.871 1.00 77.31 243 GLY A CA 1
ATOM 1927 C C . GLY A 1 243 ? -21.624 -11.708 -16.221 1.00 77.31 243 GLY A C 1
ATOM 1928 O O . GLY A 1 243 ? -21.856 -12.422 -17.194 1.00 77.31 243 GLY A O 1
ATOM 1929 N N . TYR A 1 244 ? -20.742 -10.711 -16.263 1.00 79.62 244 TYR A N 1
ATOM 1930 C CA . TYR A 1 244 ? -19.944 -10.323 -17.424 1.00 79.62 244 TYR A CA 1
ATOM 1931 C C . TYR A 1 244 ? -18.499 -10.843 -17.272 1.00 79.62 244 TYR A C 1
ATOM 1933 O O . TYR A 1 244 ? -17.967 -10.799 -16.162 1.00 79.62 244 TYR A O 1
ATOM 1941 N N . PRO A 1 245 ? -17.828 -11.356 -18.326 1.00 73.94 245 PRO A N 1
ATOM 1942 C CA . PRO A 1 245 ? -18.195 -11.339 -19.747 1.00 73.94 245 PRO A CA 1
ATOM 1943 C C . PRO A 1 245 ? -19.105 -12.487 -20.220 1.00 73.94 245 PRO A C 1
ATOM 1945 O O . PRO A 1 245 ? -19.317 -12.614 -21.422 1.00 73.94 245 PRO A O 1
ATOM 1948 N N . GLY A 1 246 ? -19.611 -13.336 -19.316 1.00 80.81 246 GLY A N 1
ATOM 1949 C CA . GLY A 1 246 ? -20.426 -14.505 -19.676 1.00 80.81 246 GLY A CA 1
ATOM 1950 C C . GLY A 1 246 ? -21.722 -14.145 -20.410 1.00 80.81 246 GLY A C 1
ATOM 1951 O O . GLY A 1 246 ? -22.044 -14.762 -21.424 1.00 80.81 246 GLY A O 1
ATOM 1952 N N . GLU A 1 247 ? -22.418 -13.111 -19.941 1.00 87.75 247 GLU A N 1
ATOM 1953 C CA . GLU A 1 247 ? -23.593 -12.528 -20.586 1.00 87.75 247 GLU A CA 1
ATOM 1954 C C . GLU A 1 247 ? -23.369 -11.030 -20.822 1.00 87.75 247 GLU A C 1
ATOM 1956 O O . GLU A 1 247 ? -22.919 -10.305 -19.933 1.00 87.75 247 GLU A O 1
ATOM 1961 N N . ARG A 1 248 ? -23.646 -10.557 -22.044 1.00 91.62 248 ARG A N 1
ATOM 1962 C CA . ARG A 1 248 ? -23.419 -9.159 -22.435 1.00 91.62 248 ARG A CA 1
ATOM 1963 C C . ARG A 1 248 ? -24.516 -8.254 -21.866 1.00 91.62 248 ARG A C 1
ATOM 1965 O O . ARG A 1 248 ? -25.690 -8.504 -22.141 1.00 91.62 248 ARG A O 1
ATOM 1972 N N . PRO A 1 249 ? -24.163 -7.177 -21.147 1.00 93.06 249 PRO A N 1
ATOM 1973 C CA . PRO A 1 249 ? -25.143 -6.215 -20.673 1.00 93.06 249 PRO A CA 1
ATOM 1974 C C . PRO A 1 249 ? -25.881 -5.521 -21.815 1.00 93.06 249 PRO A C 1
ATOM 1976 O O . PRO A 1 249 ? -25.290 -5.189 -22.843 1.00 93.06 249 PRO A O 1
ATOM 1979 N N . GLN A 1 250 ? -27.165 -5.237 -21.615 1.00 93.69 250 GLN A N 1
ATOM 1980 C CA . GLN A 1 250 ? -27.886 -4.329 -22.506 1.00 93.69 250 GLN A CA 1
ATOM 1981 C C . GLN A 1 250 ? -27.467 -2.885 -22.226 1.00 93.69 250 GLN A C 1
ATOM 1983 O O . GLN A 1 250 ? -27.228 -2.516 -21.078 1.00 93.69 250 GLN A O 1
ATOM 1988 N N . ILE A 1 251 ? -27.388 -2.068 -23.273 1.00 93.88 251 ILE A N 1
ATOM 1989 C CA . ILE A 1 251 ? -26.897 -0.692 -23.214 1.00 93.88 251 ILE A CA 1
ATOM 1990 C C . ILE A 1 251 ? -28.041 0.273 -23.531 1.00 93.88 251 ILE A C 1
ATOM 1992 O O . ILE A 1 251 ? -28.648 0.216 -24.604 1.00 93.88 251 ILE A O 1
ATOM 1996 N N . PHE A 1 252 ? -28.275 1.215 -22.624 1.00 91.88 252 PHE A N 1
ATOM 1997 C CA . PHE A 1 252 ? -29.204 2.329 -22.803 1.00 91.88 252 PHE A CA 1
ATOM 1998 C C . PHE A 1 252 ? -28.450 3.652 -22.698 1.00 91.88 252 PHE A C 1
ATOM 2000 O O . PHE A 1 252 ? -27.527 3.775 -21.895 1.00 91.88 252 PHE A O 1
ATOM 2007 N N . ILE A 1 253 ? -28.824 4.637 -23.517 1.00 91.38 253 ILE A N 1
ATOM 2008 C CA . ILE A 1 253 ? -28.252 5.986 -23.468 1.00 91.38 253 ILE A CA 1
ATOM 2009 C C . ILE A 1 253 ? -29.389 6.982 -23.258 1.00 91.38 253 ILE A C 1
ATOM 2011 O O . ILE A 1 253 ? -30.273 7.097 -24.107 1.00 91.38 253 ILE A O 1
ATOM 2015 N N . GLU A 1 254 ? -29.328 7.733 -22.165 1.00 89.88 254 GLU A N 1
ATOM 2016 C CA . GLU A 1 254 ? -30.266 8.815 -21.853 1.00 89.88 254 GLU A CA 1
ATOM 2017 C C . GLU A 1 254 ? -29.534 10.160 -22.006 1.00 89.88 254 GLU A C 1
ATOM 2019 O O . GLU A 1 254 ? -28.325 10.239 -21.786 1.00 89.88 254 GLU A O 1
ATOM 2024 N N . GLY A 1 255 ? -30.231 11.224 -22.432 1.00 76.62 255 GLY A N 1
ATOM 2025 C CA . GLY A 1 255 ? -29.647 12.580 -22.497 1.00 76.62 255 GLY A CA 1
ATOM 2026 C C . GLY A 1 255 ? -29.628 13.290 -23.852 1.00 76.62 255 GLY A C 1
ATOM 2027 O O . GLY A 1 255 ? -29.203 14.439 -23.936 1.00 76.62 255 GLY A O 1
ATOM 2028 N N . THR A 1 256 ? -30.113 12.663 -24.930 1.00 62.75 256 THR A N 1
ATOM 2029 C CA . THR A 1 256 ? -30.147 13.289 -26.276 1.00 62.75 256 THR A CA 1
ATOM 2030 C C . THR A 1 256 ? -31.524 13.828 -26.691 1.00 62.75 256 THR A C 1
ATOM 2032 O O . THR A 1 256 ? -31.741 14.168 -27.854 1.00 62.75 256 THR A O 1
ATOM 2035 N N . GLY A 1 257 ? -32.477 13.909 -25.756 1.00 59.97 257 GLY A N 1
ATOM 2036 C CA . GLY A 1 257 ? -33.878 14.248 -26.050 1.00 59.97 257 GLY A CA 1
ATOM 2037 C C . GLY A 1 257 ? -34.679 13.101 -26.685 1.00 59.97 257 GLY A C 1
ATOM 2038 O O . GLY A 1 257 ? -35.845 13.292 -27.033 1.00 59.97 257 GLY A O 1
ATOM 2039 N N . ARG A 1 258 ? -34.066 11.918 -26.831 1.00 62.62 258 ARG A N 1
ATOM 2040 C CA . ARG A 1 258 ? -34.698 10.626 -27.120 1.00 62.62 258 ARG A CA 1
ATOM 2041 C C . ARG A 1 258 ? -33.938 9.530 -26.378 1.00 62.62 258 ARG A C 1
ATOM 2043 O O . ARG A 1 258 ? -32.712 9.482 -26.478 1.00 62.62 258 ARG A O 1
ATOM 2050 N N . ASP A 1 259 ? -34.671 8.656 -25.701 1.00 69.06 259 ASP A N 1
ATOM 2051 C CA . ASP A 1 259 ? -34.135 7.405 -25.172 1.00 69.06 259 ASP A CA 1
ATOM 2052 C C . ASP A 1 259 ? -34.044 6.436 -26.358 1.00 69.06 259 ASP A C 1
ATOM 2054 O O . ASP A 1 259 ? -35.051 5.910 -26.838 1.00 69.06 259 ASP A O 1
ATOM 2058 N N . GLU A 1 260 ? -32.850 6.296 -26.935 1.00 67.75 260 GLU A N 1
ATOM 2059 C CA . GLU A 1 260 ? -32.612 5.393 -28.064 1.00 67.75 260 GLU A CA 1
ATOM 2060 C C . GLU A 1 260 ? -31.970 4.102 -27.522 1.00 67.75 260 GLU A C 1
ATOM 2062 O O . GLU A 1 260 ? -30.846 4.158 -27.013 1.00 67.75 260 GLU A O 1
ATOM 2067 N N . PRO A 1 261 ? -32.635 2.933 -27.616 1.00 73.94 261 PRO A N 1
ATOM 2068 C CA . PRO A 1 261 ? -31.989 1.669 -27.287 1.00 73.94 261 PRO A CA 1
ATOM 2069 C C . PRO A 1 261 ? -30.811 1.446 -28.240 1.00 73.94 261 PRO A C 1
ATOM 2071 O O . PRO A 1 261 ? -30.945 1.583 -29.461 1.00 73.94 261 PRO A O 1
ATOM 2074 N N . VAL A 1 262 ? -29.649 1.104 -27.686 1.00 83.69 262 VAL A N 1
ATOM 2075 C CA . VAL A 1 262 ? -28.468 0.772 -28.483 1.00 83.69 262 VAL A CA 1
ATOM 2076 C C . VAL A 1 262 ? -28.523 -0.711 -28.824 1.00 83.69 262 VAL A C 1
ATOM 2078 O O . VAL A 1 262 ? -28.751 -1.554 -27.956 1.00 83.69 262 VAL A O 1
ATOM 2081 N N . ASP A 1 263 ? -28.278 -1.041 -30.092 1.00 89.12 263 ASP A N 1
ATOM 2082 C CA . ASP A 1 263 ? -28.047 -2.421 -30.523 1.00 89.12 263 ASP A CA 1
ATOM 2083 C C . ASP A 1 263 ? -26.748 -2.927 -29.875 1.00 89.12 263 ASP A C 1
ATOM 2085 O O . ASP A 1 263 ? -25.638 -2.715 -30.377 1.00 89.12 263 ASP A O 1
ATOM 2089 N N . SER A 1 264 ? -26.907 -3.505 -28.685 1.00 87.81 264 SER A N 1
ATOM 2090 C CA . SER A 1 264 ? -25.807 -3.839 -27.785 1.00 87.81 264 SER A CA 1
ATOM 2091 C C . SER A 1 264 ? -24.928 -4.919 -28.407 1.00 87.81 264 SER A C 1
ATOM 2093 O O . SER A 1 264 ? -23.706 -4.795 -28.398 1.00 87.81 264 SER A O 1
ATOM 2095 N N . ASP A 1 265 ? -25.530 -5.906 -29.074 1.00 88.12 265 ASP A N 1
ATOM 2096 C CA . ASP A 1 265 ? -24.804 -6.966 -29.773 1.00 88.12 265 ASP A CA 1
ATOM 2097 C C . ASP A 1 265 ? -23.884 -6.425 -30.865 1.00 88.12 265 ASP A C 1
ATOM 2099 O O . ASP A 1 265 ? -22.731 -6.851 -30.963 1.00 88.12 265 ASP A O 1
ATOM 2103 N N . LYS A 1 266 ? -24.342 -5.443 -31.653 1.00 88.00 266 LYS A N 1
ATOM 2104 C CA . LYS A 1 266 ? -23.473 -4.785 -32.641 1.00 88.00 266 LYS A CA 1
ATOM 2105 C C . LYS A 1 266 ? -22.336 -4.007 -31.988 1.00 88.00 266 LYS A C 1
ATOM 2107 O O . LYS A 1 266 ? -21.228 -4.013 -32.527 1.00 88.00 266 LYS A O 1
ATOM 2112 N N . ALA A 1 267 ? -22.587 -3.341 -30.861 1.00 84.75 267 ALA A N 1
ATOM 2113 C CA . ALA A 1 267 ? -21.558 -2.597 -30.139 1.00 84.75 267 ALA A CA 1
ATOM 2114 C C . ALA A 1 267 ? -20.460 -3.529 -29.597 1.00 84.75 267 ALA A C 1
ATOM 2116 O O . ALA A 1 267 ? -19.279 -3.286 -29.854 1.00 84.75 267 ALA A O 1
ATOM 2117 N N . TYR A 1 268 ? -20.840 -4.625 -28.931 1.00 87.50 268 TYR A N 1
ATOM 2118 C CA . TYR A 1 268 ? -19.890 -5.624 -28.431 1.00 87.50 268 TYR A CA 1
ATOM 2119 C C . TYR A 1 268 ? -19.145 -6.323 -29.572 1.00 87.50 268 TYR A C 1
ATOM 2121 O O . TYR A 1 268 ? -17.918 -6.371 -29.545 1.00 87.50 268 TYR A O 1
ATOM 2129 N N . ALA A 1 269 ? -19.842 -6.774 -30.622 1.00 88.00 269 ALA A N 1
ATOM 2130 C CA . ALA A 1 269 ? -19.207 -7.444 -31.760 1.00 88.00 269 ALA A CA 1
ATOM 2131 C C . ALA A 1 269 ? -18.175 -6.553 -32.476 1.00 88.00 269 ALA A C 1
ATOM 2133 O O . ALA A 1 269 ? -17.112 -7.026 -32.882 1.00 88.00 269 ALA A O 1
ATOM 2134 N N . TYR A 1 270 ? -18.458 -5.251 -32.607 1.00 87.56 270 TYR A N 1
ATOM 2135 C CA . TYR A 1 270 ? -17.515 -4.288 -33.177 1.00 87.56 270 TYR A CA 1
ATOM 2136 C C . TYR A 1 270 ? -16.231 -4.153 -32.340 1.00 87.56 270 TYR A C 1
ATOM 2138 O O . TYR A 1 270 ? -15.141 -4.015 -32.901 1.00 87.56 270 TYR A O 1
ATOM 2146 N N . LEU A 1 271 ? -16.345 -4.188 -31.010 1.00 87.12 271 LEU A N 1
ATOM 2147 C CA . LEU A 1 271 ? -15.207 -4.035 -30.101 1.00 87.12 271 LEU A CA 1
ATOM 2148 C C . LEU A 1 271 ? -14.405 -5.324 -29.936 1.00 87.12 271 LEU A C 1
ATOM 2150 O O . LEU A 1 271 ? -13.177 -5.270 -29.965 1.00 87.12 271 LEU A O 1
ATOM 2154 N N . GLU A 1 272 ? -15.065 -6.477 -29.838 1.00 87.75 272 GLU A N 1
ATOM 2155 C CA . GLU A 1 272 ? -14.403 -7.782 -29.719 1.00 87.75 272 GLU A CA 1
ATOM 2156 C C . GLU A 1 272 ? -13.517 -8.069 -30.935 1.00 87.75 272 GLU A C 1
ATOM 2158 O O . GLU A 1 272 ? -12.376 -8.502 -30.780 1.00 87.75 272 GLU A O 1
ATOM 2163 N N . GLY A 1 273 ? -13.975 -7.719 -32.144 1.00 84.44 273 GLY A N 1
ATOM 2164 C CA . GLY A 1 273 ? -13.168 -7.842 -33.362 1.00 84.44 273 GLY A CA 1
ATOM 2165 C C . GLY A 1 273 ? -11.893 -6.984 -33.371 1.00 84.44 273 GLY A C 1
ATOM 2166 O O . GLY A 1 273 ? -11.007 -7.221 -34.189 1.00 84.44 273 GLY A O 1
ATOM 2167 N N . ARG A 1 274 ? -11.784 -5.991 -32.477 1.00 84.56 274 ARG A N 1
ATOM 2168 C CA . ARG A 1 274 ? -10.625 -5.092 -32.351 1.00 84.56 274 ARG A CA 1
ATOM 2169 C C . ARG A 1 274 ? -9.748 -5.375 -31.138 1.00 84.56 274 ARG A C 1
ATOM 2171 O O . ARG A 1 274 ? -8.535 -5.235 -31.243 1.00 84.56 274 ARG A O 1
ATOM 2178 N N . LEU A 1 275 ? -10.356 -5.690 -29.998 1.00 83.56 275 LEU A N 1
ATOM 2179 C CA . LEU A 1 275 ? -9.685 -5.753 -28.696 1.00 83.56 275 LEU A CA 1
ATOM 2180 C C . LEU A 1 275 ? -9.583 -7.185 -28.150 1.00 83.56 275 LEU A C 1
ATOM 2182 O O . LEU A 1 275 ? -8.873 -7.425 -27.177 1.00 83.56 275 LEU A O 1
ATOM 2186 N N . GLY A 1 276 ? -10.277 -8.147 -28.764 1.00 89.25 276 GLY A N 1
ATOM 2187 C CA . GLY A 1 276 ? -10.433 -9.490 -28.217 1.00 89.25 276 GLY A CA 1
ATOM 2188 C C . GLY A 1 276 ? -11.393 -9.470 -27.032 1.00 89.25 276 GLY A C 1
ATOM 2189 O O . GLY A 1 276 ? -12.603 -9.563 -27.217 1.00 89.25 276 GLY A O 1
ATOM 2190 N N . LYS A 1 277 ? -10.861 -9.331 -25.812 1.00 87.00 277 LYS A N 1
ATOM 2191 C CA . LYS A 1 277 ? -11.674 -9.237 -24.592 1.00 87.00 277 LYS A CA 1
ATOM 2192 C C . LYS A 1 277 ? -12.124 -7.792 -24.387 1.00 87.00 277 LYS A C 1
ATOM 2194 O O . LYS A 1 277 ? -11.292 -6.894 -24.317 1.00 87.00 277 LYS A O 1
ATOM 2199 N N . VAL A 1 278 ? -13.433 -7.584 -24.292 1.00 89.38 278 VAL A N 1
ATOM 2200 C CA . VAL A 1 278 ? -14.043 -6.259 -24.120 1.00 89.38 278 VAL A CA 1
ATOM 2201 C C . VAL A 1 278 ? -14.427 -6.064 -22.658 1.00 89.38 278 VAL A C 1
ATOM 2203 O O . VAL A 1 278 ? -14.922 -6.998 -22.030 1.00 89.38 278 VAL A O 1
ATOM 2206 N N . TYR A 1 279 ? -14.239 -4.862 -22.120 1.00 93.50 279 TYR A N 1
ATOM 2207 C CA . TYR A 1 279 ? -14.734 -4.438 -20.806 1.00 93.50 279 TYR A CA 1
ATOM 2208 C C . TYR A 1 279 ? -15.798 -3.336 -20.954 1.00 93.50 279 TYR A C 1
ATOM 2210 O O . TYR A 1 279 ? -15.852 -2.660 -21.983 1.00 93.50 279 TYR A O 1
ATOM 2218 N N . LEU A 1 280 ? -16.640 -3.102 -19.941 1.00 95.19 280 LEU A N 1
ATOM 2219 C CA . LEU A 1 280 ? -17.660 -2.041 -19.961 1.00 95.19 280 LEU A CA 1
ATOM 2220 C C . LEU A 1 280 ? -17.044 -0.658 -20.158 1.00 95.19 280 LEU A C 1
ATOM 2222 O O . LEU A 1 280 ? -17.635 0.185 -20.828 1.00 95.19 280 LEU A O 1
ATOM 2226 N N . ALA A 1 281 ? -15.828 -0.445 -19.651 1.00 94.12 281 ALA A N 1
ATOM 2227 C CA . ALA A 1 281 ? -15.064 0.772 -19.903 1.00 94.12 281 ALA A CA 1
ATOM 2228 C C . ALA A 1 281 ? -14.749 0.982 -21.396 1.00 94.12 281 ALA A C 1
ATOM 2230 O O . ALA A 1 281 ? -14.887 2.098 -21.897 1.00 94.12 281 ALA A O 1
ATOM 2231 N N . ASP A 1 282 ? -14.405 -0.080 -22.132 1.00 94.00 282 ASP A N 1
ATOM 2232 C CA . ASP A 1 282 ? -14.141 0.008 -23.575 1.00 94.00 282 ASP A CA 1
ATOM 2233 C C . ASP A 1 282 ? -15.429 0.298 -24.356 1.00 94.00 282 ASP A C 1
ATOM 2235 O O . ASP A 1 282 ? -15.433 1.064 -25.324 1.00 94.00 282 ASP A O 1
ATOM 2239 N N . VAL A 1 283 ? -16.546 -0.287 -23.909 1.00 93.88 283 VAL A N 1
ATOM 2240 C CA . VAL A 1 283 ? -17.875 -0.022 -24.471 1.00 93.88 283 VAL A CA 1
ATOM 2241 C C . VAL A 1 283 ? -18.286 1.426 -24.227 1.00 93.88 283 VAL A C 1
ATOM 2243 O O . VAL A 1 283 ? -18.717 2.101 -25.164 1.00 93.88 283 VAL A O 1
ATOM 2246 N N . ALA A 1 284 ? -18.105 1.930 -23.004 1.00 95.44 284 ALA A N 1
ATOM 2247 C CA . ALA A 1 284 ? -18.384 3.317 -22.653 1.00 95.44 284 ALA A CA 1
ATOM 2248 C C . ALA A 1 284 ? -17.569 4.280 -23.530 1.00 95.44 284 ALA A C 1
ATOM 2250 O O . ALA A 1 284 ? -18.157 5.141 -24.186 1.00 95.44 284 ALA A O 1
ATOM 2251 N N . ASP A 1 285 ? -16.252 4.078 -23.655 1.00 94.31 285 ASP A N 1
ATOM 2252 C CA . ASP A 1 285 ? -15.377 4.882 -24.523 1.00 94.31 285 ASP A CA 1
ATOM 2253 C C . ASP A 1 285 ? -15.859 4.899 -25.982 1.00 94.31 285 ASP A C 1
ATOM 2255 O O . ASP A 1 285 ? -15.880 5.943 -26.650 1.00 94.31 285 ASP A O 1
ATOM 2259 N N . ALA A 1 286 ? -16.261 3.739 -26.503 1.00 93.12 286 ALA A N 1
ATOM 2260 C CA . ALA A 1 286 ? -16.779 3.621 -27.859 1.00 93.12 286 ALA A CA 1
ATOM 2261 C C . ALA A 1 286 ? -18.083 4.412 -28.043 1.00 93.12 286 ALA A C 1
ATOM 2263 O O . ALA A 1 286 ? -18.240 5.109 -29.054 1.00 93.12 286 ALA A O 1
ATOM 2264 N N . MET A 1 287 ? -18.985 4.353 -27.059 1.00 92.94 287 MET A N 1
ATOM 2265 C CA . MET A 1 287 ? -20.245 5.099 -27.063 1.00 92.94 287 MET A CA 1
ATOM 2266 C C . MET A 1 287 ? -20.016 6.609 -26.944 1.00 92.94 287 MET A C 1
ATOM 2268 O O . MET A 1 287 ? -20.587 7.368 -27.729 1.00 92.94 287 MET A O 1
ATOM 2272 N N . VAL A 1 288 ? -19.115 7.066 -26.068 1.00 93.25 288 VAL A N 1
ATOM 2273 C CA . VAL A 1 288 ? -18.740 8.490 -25.968 1.00 93.25 288 VAL A CA 1
ATOM 2274 C C . VAL A 1 288 ? -18.224 9.011 -27.312 1.00 93.25 288 VAL A C 1
ATOM 2276 O O . VAL A 1 288 ? -18.652 10.065 -27.792 1.00 93.25 288 VAL A O 1
ATOM 2279 N N . ASN A 1 289 ? -17.347 8.255 -27.975 1.00 91.38 289 ASN A N 1
ATOM 2280 C CA . ASN A 1 289 ? -16.814 8.628 -29.285 1.00 91.38 289 ASN A CA 1
ATOM 2281 C C . ASN A 1 289 ? -17.878 8.624 -30.393 1.00 91.38 289 ASN A C 1
ATOM 2283 O O . ASN A 1 289 ? -17.826 9.441 -31.318 1.00 91.38 289 ASN A O 1
ATOM 2287 N N . TYR A 1 290 ? -18.846 7.709 -30.336 1.00 89.62 290 TYR A N 1
ATOM 2288 C CA . TYR A 1 290 ? -20.002 7.717 -31.233 1.00 89.62 290 TYR A CA 1
ATOM 2289 C C . TYR A 1 290 ? -20.850 8.986 -31.045 1.00 89.62 290 TYR A C 1
ATOM 2291 O O . TYR A 1 290 ? -21.121 9.692 -32.021 1.00 89.62 290 TYR A O 1
ATOM 2299 N N . LEU A 1 291 ? -21.183 9.330 -29.800 1.00 89.06 291 LEU A N 1
ATOM 2300 C CA . LEU A 1 291 ? -21.991 10.503 -29.466 1.00 89.06 291 LEU A CA 1
ATOM 2301 C C . LEU A 1 291 ? -21.316 11.818 -29.875 1.00 89.06 291 LEU A C 1
ATOM 2303 O O . LEU A 1 291 ? -21.959 12.665 -30.499 1.00 89.06 291 LEU A O 1
ATOM 2307 N N . ARG A 1 292 ? -20.007 11.965 -29.626 1.00 89.81 292 ARG A N 1
ATOM 2308 C CA . ARG A 1 292 ? -19.231 13.145 -30.054 1.00 89.81 292 ARG A CA 1
ATOM 2309 C C . ARG A 1 292 ? -19.272 13.349 -31.568 1.00 89.81 292 ARG A C 1
ATOM 2311 O O . ARG A 1 292 ? -19.483 14.466 -32.037 1.00 89.81 292 ARG A O 1
ATOM 2318 N N . ARG A 1 293 ? -19.120 12.274 -32.350 1.00 88.81 293 ARG A N 1
ATOM 2319 C CA . ARG A 1 293 ? -19.204 12.347 -33.821 1.00 88.81 293 ARG A CA 1
ATOM 2320 C C . ARG A 1 293 ? -20.592 12.768 -34.294 1.00 88.81 293 ARG A C 1
ATOM 2322 O O . ARG A 1 293 ? -20.693 13.558 -35.228 1.00 88.81 293 ARG A O 1
ATOM 2329 N N . ARG A 1 294 ? -21.650 12.290 -33.634 1.00 84.62 294 ARG A N 1
ATOM 2330 C CA . ARG A 1 294 ? -23.034 12.678 -33.945 1.00 84.62 294 ARG A CA 1
ATOM 2331 C C . ARG A 1 294 ? -23.294 14.157 -33.641 1.00 84.62 294 ARG A C 1
ATOM 2333 O O . ARG A 1 294 ? -23.903 14.827 -34.467 1.00 84.62 294 ARG A O 1
ATOM 2340 N N . GLN A 1 295 ? -22.796 14.676 -32.515 1.00 83.75 295 GLN A N 1
ATOM 2341 C CA . GLN A 1 295 ? -22.906 16.101 -32.169 1.00 83.75 295 GLN A CA 1
ATOM 2342 C C . GLN A 1 295 ? -22.105 17.004 -33.123 1.00 83.75 295 GLN A C 1
ATOM 2344 O O . GLN A 1 295 ? -22.592 18.059 -33.522 1.00 83.75 295 GLN A O 1
ATOM 2349 N N . GLY A 1 296 ? -20.910 16.575 -33.547 1.00 80.25 296 GLY A N 1
ATOM 2350 C CA . GLY A 1 296 ? -20.081 17.315 -34.507 1.00 80.25 296 GLY A CA 1
ATOM 2351 C C . GLY A 1 296 ? -20.616 17.325 -35.947 1.00 80.25 296 GLY A C 1
ATOM 2352 O O . GLY A 1 296 ? -20.280 18.218 -36.718 1.00 80.25 296 GLY A O 1
ATOM 2353 N N . ALA A 1 297 ? -21.477 16.374 -36.324 1.00 66.44 297 ALA A N 1
ATOM 2354 C CA . ALA A 1 297 ? -22.005 16.225 -37.685 1.00 66.44 297 ALA A CA 1
ATOM 2355 C C . ALA A 1 297 ? -23.210 17.137 -38.017 1.00 66.44 297 ALA A C 1
ATOM 2357 O O . ALA A 1 297 ? -23.956 16.850 -38.955 1.00 66.44 297 ALA A O 1
ATOM 2358 N N . GLY A 1 298 ? -23.426 18.222 -37.264 1.00 48.31 298 GLY A N 1
ATOM 2359 C CA . GLY A 1 298 ? -24.579 19.118 -37.382 1.00 48.31 298 GLY A CA 1
ATOM 2360 C C . GLY A 1 298 ? -24.922 19.565 -38.813 1.00 48.31 298 GLY A C 1
ATOM 2361 O O . GLY A 1 298 ? -24.383 20.542 -39.327 1.00 48.31 298 GLY A O 1
ATOM 2362 N N . ARG A 1 299 ? -25.921 18.915 -39.422 1.00 37.19 299 ARG A N 1
ATOM 2363 C CA . ARG A 1 299 ? -26.829 19.519 -40.405 1.00 37.19 299 ARG A CA 1
ATOM 2364 C C . ARG A 1 299 ? -28.211 19.604 -39.751 1.00 37.19 299 ARG A C 1
ATOM 2366 O O . ARG A 1 299 ? -28.770 18.556 -39.426 1.00 37.19 299 ARG A O 1
ATOM 2373 N N . PRO A 1 300 ? -28.787 20.801 -39.551 1.00 41.28 300 PRO A N 1
ATOM 2374 C CA . PRO A 1 300 ? -30.135 20.913 -39.021 1.00 41.28 300 PRO A CA 1
ATOM 2375 C C . PRO A 1 300 ? -31.120 20.461 -40.103 1.00 41.28 300 PRO A C 1
ATOM 2377 O O . PRO A 1 300 ? -31.298 21.132 -41.120 1.00 41.28 300 PRO A O 1
ATOM 2380 N N . ALA A 1 301 ? -31.759 19.310 -39.909 1.00 35.84 301 ALA A N 1
ATOM 2381 C CA . ALA A 1 301 ? -32.922 18.947 -40.703 1.00 35.84 301 ALA A CA 1
ATOM 2382 C C . ALA A 1 301 ? -34.078 19.877 -40.303 1.00 35.84 301 ALA A C 1
ATOM 2384 O O . ALA A 1 301 ? -34.644 19.750 -39.219 1.00 35.84 301 ALA A O 1
ATOM 2385 N N . GLN A 1 302 ? -34.420 20.829 -41.176 1.00 39.31 302 GLN A N 1
ATOM 2386 C CA . GLN A 1 302 ? -35.705 21.521 -41.116 1.00 39.31 302 GLN A CA 1
ATOM 2387 C C . GLN A 1 302 ? -36.819 20.478 -41.257 1.00 39.31 302 GLN A C 1
ATOM 2389 O O . GLN A 1 302 ? -37.028 19.930 -42.340 1.00 39.31 302 GLN A O 1
ATOM 2394 N N . ILE A 1 303 ? -37.544 20.206 -40.173 1.00 32.31 303 ILE A N 1
ATOM 2395 C CA . ILE A 1 303 ? -38.764 19.402 -40.226 1.00 32.31 303 ILE A CA 1
ATOM 2396 C C . ILE A 1 303 ? -39.955 20.354 -40.326 1.00 32.31 303 ILE A C 1
ATOM 2398 O O . ILE A 1 303 ? -40.256 21.125 -39.418 1.00 32.31 303 ILE A O 1
ATOM 2402 N N . LYS A 1 304 ? -40.612 20.287 -41.483 1.00 28.81 304 LYS A N 1
ATOM 2403 C CA . LYS A 1 304 ? -41.893 20.918 -41.806 1.00 28.81 304 LYS A CA 1
ATOM 2404 C C . LYS A 1 304 ? -43.009 20.207 -41.013 1.00 28.81 304 LYS A C 1
ATOM 2406 O O . LYS A 1 304 ? -43.003 18.976 -40.981 1.00 28.81 304 LYS A O 1
ATOM 2411 N N . PRO A 1 305 ? -43.966 20.918 -40.392 1.00 30.92 305 PRO A N 1
ATOM 2412 C CA . PRO A 1 305 ? -45.005 20.283 -39.585 1.00 30.92 305 PRO A CA 1
ATOM 2413 C C . PRO A 1 305 ? -46.017 19.555 -40.481 1.00 30.92 305 PRO A C 1
ATOM 2415 O O . PRO A 1 305 ? -46.550 20.142 -41.425 1.00 30.92 305 PRO A O 1
ATOM 2418 N N . ILE A 1 306 ? -46.292 18.285 -40.173 1.00 30.56 306 ILE A N 1
ATOM 2419 C CA . ILE A 1 306 ? -47.422 17.528 -40.728 1.00 30.56 306 ILE A CA 1
ATOM 2420 C C . ILE A 1 306 ? -48.489 17.372 -39.642 1.00 30.56 306 ILE A C 1
ATOM 2422 O O . ILE A 1 306 ? -48.191 17.186 -38.464 1.00 30.56 306 ILE A O 1
ATOM 2426 N N . ALA A 1 307 ? -49.729 17.541 -40.092 1.00 30.05 307 ALA A N 1
ATOM 2427 C CA . ALA A 1 307 ? -50.944 17.791 -39.343 1.00 30.05 307 ALA A CA 1
ATOM 2428 C C . ALA A 1 307 ? -51.437 16.635 -38.457 1.00 30.05 307 ALA A C 1
ATOM 2430 O O . ALA A 1 307 ? -51.178 15.458 -38.694 1.00 30.05 307 ALA A O 1
ATOM 2431 N N . ALA A 1 308 ? -52.225 17.041 -37.461 1.00 33.53 308 ALA A N 1
ATOM 2432 C CA . ALA A 1 308 ? -52.943 16.215 -36.508 1.00 33.53 308 ALA A CA 1
ATOM 2433 C C . ALA A 1 308 ? -53.971 15.270 -37.158 1.00 33.53 308 ALA A C 1
ATOM 2435 O O . ALA A 1 308 ? -54.737 15.673 -38.033 1.00 33.53 308 ALA A O 1
ATOM 2436 N N . SER A 1 309 ? -54.059 14.054 -36.617 1.00 26.91 309 SER A N 1
ATOM 2437 C CA . SER A 1 309 ? -55.215 13.163 -36.740 1.00 26.91 309 SER A CA 1
ATOM 2438 C C . SER A 1 309 ? -55.801 12.921 -35.348 1.00 26.91 309 SER A C 1
ATOM 2440 O O . SER A 1 309 ? -55.074 12.607 -34.407 1.00 26.91 309 SER A O 1
ATOM 2442 N N . ARG A 1 310 ? -57.116 13.129 -35.237 1.00 30.97 310 ARG A N 1
ATOM 2443 C CA . ARG A 1 310 ? -57.942 13.094 -34.022 1.00 30.97 310 ARG A CA 1
ATOM 2444 C C . ARG A 1 310 ? -58.292 11.664 -33.571 1.00 30.97 310 ARG A C 1
ATOM 2446 O O . ARG A 1 310 ? -58.475 10.795 -34.411 1.00 30.97 310 ARG A O 1
ATOM 2453 N N . HIS A 1 311 ? -58.407 11.538 -32.243 1.00 30.64 311 HIS A N 1
ATOM 2454 C CA . HIS A 1 311 ? -59.339 10.771 -31.390 1.00 30.64 311 HIS A CA 1
ATOM 2455 C C . HIS A 1 311 ? -60.049 9.497 -31.890 1.00 30.64 311 HIS A C 1
ATOM 2457 O O . HIS A 1 311 ? -60.697 9.517 -32.927 1.00 30.64 311 HIS A O 1
ATOM 2463 N N . ASP A 1 312 ? -60.097 8.462 -31.032 1.00 28.66 312 ASP A N 1
ATOM 2464 C CA . ASP A 1 312 ? -61.241 8.261 -30.111 1.00 28.66 312 ASP A CA 1
ATOM 2465 C C . ASP A 1 312 ? -60.947 7.248 -28.967 1.00 28.66 312 ASP A C 1
ATOM 2467 O O . ASP A 1 312 ? -59.921 6.564 -29.016 1.00 28.66 312 ASP A O 1
ATOM 2471 N N . PRO A 1 313 ? -61.774 7.211 -27.892 1.00 37.53 313 PRO A N 1
ATOM 2472 C CA . PRO A 1 313 ? -61.393 6.777 -26.546 1.00 37.53 313 PRO A CA 1
ATOM 2473 C C . PRO A 1 313 ? -62.079 5.487 -26.037 1.00 37.53 313 PRO A C 1
ATOM 2475 O O . PRO A 1 313 ? -63.159 5.115 -26.476 1.00 37.53 313 PRO A O 1
ATOM 2478 N N . ALA A 1 314 ? -61.428 4.886 -25.032 1.00 35.44 314 ALA A N 1
ATOM 2479 C CA . ALA A 1 314 ? -61.929 4.150 -23.855 1.00 35.44 314 ALA A CA 1
ATOM 2480 C C . ALA A 1 314 ? -63.107 3.150 -23.946 1.00 35.44 314 ALA A C 1
ATOM 2482 O O . ALA A 1 314 ? -64.230 3.523 -24.263 1.00 35.44 314 ALA A O 1
ATOM 2483 N N . GLN A 1 315 ? -62.896 1.943 -23.387 1.00 31.59 315 GLN A N 1
ATOM 2484 C CA . GLN A 1 315 ? -63.845 1.266 -22.474 1.00 31.59 315 GLN A CA 1
ATOM 2485 C C . GLN A 1 315 ? -63.170 0.098 -21.693 1.00 31.59 315 GLN A C 1
ATOM 2487 O O . GLN A 1 315 ? -62.034 -0.241 -22.017 1.00 31.59 315 GLN A O 1
ATOM 2492 N N . PRO A 1 316 ? -63.759 -0.446 -20.599 1.00 39.88 316 PRO A N 1
ATOM 2493 C CA . PRO A 1 316 ? -63.187 -0.344 -19.253 1.00 39.88 316 PRO A CA 1
ATOM 2494 C C . PRO A 1 316 ? -62.801 -1.688 -18.599 1.00 39.88 316 PRO A C 1
ATOM 2496 O O . PRO A 1 316 ? -63.254 -2.762 -18.990 1.00 39.88 316 PRO A O 1
ATOM 2499 N N . ALA A 1 317 ? -61.992 -1.598 -17.540 1.00 35.19 317 ALA A N 1
ATOM 2500 C CA . ALA A 1 317 ? -61.589 -2.711 -16.685 1.00 35.19 317 ALA A CA 1
ATOM 2501 C C . ALA A 1 317 ? -62.723 -3.198 -15.758 1.00 35.19 317 ALA A C 1
ATOM 2503 O O . ALA A 1 317 ? -63.496 -2.400 -15.228 1.00 35.19 317 ALA A O 1
ATOM 2504 N N . SER A 1 318 ? -62.774 -4.516 -15.539 1.00 32.06 318 SER A N 1
ATOM 2505 C CA . SER A 1 318 ? -63.577 -5.192 -14.506 1.00 32.06 318 SER A CA 1
ATOM 2506 C C . SER A 1 318 ? -62.732 -5.531 -13.262 1.00 32.06 318 SER A C 1
ATOM 2508 O O . SER A 1 318 ? -61.504 -5.557 -13.362 1.00 32.06 318 SER A O 1
ATOM 2510 N N . PRO A 1 319 ? -63.368 -5.736 -12.089 1.00 40.62 319 PRO A N 1
ATOM 2511 C CA . PRO A 1 319 ? -62.788 -5.426 -10.783 1.00 40.62 319 PRO A CA 1
ATOM 2512 C C . PRO A 1 319 ? -62.056 -6.591 -10.095 1.00 40.62 319 PRO A C 1
ATOM 2514 O O . PRO A 1 319 ? -62.224 -7.762 -10.429 1.00 40.62 319 PRO A O 1
ATOM 2517 N N . ALA A 1 320 ? -61.250 -6.206 -9.103 1.00 38.19 320 ALA A N 1
ATOM 2518 C CA . ALA A 1 320 ? -60.397 -7.028 -8.247 1.00 38.19 320 ALA A CA 1
ATOM 2519 C C . ALA A 1 320 ? -61.154 -7.986 -7.305 1.00 38.19 320 ALA A C 1
ATOM 2521 O O . ALA A 1 320 ? -62.303 -7.711 -6.955 1.00 38.19 320 ALA A O 1
ATOM 2522 N N . PRO A 1 321 ? -60.476 -9.020 -6.765 1.00 38.88 321 PRO A N 1
ATOM 2523 C CA . PRO A 1 321 ? -60.838 -9.615 -5.495 1.00 38.88 321 PRO A CA 1
ATOM 2524 C C . PRO A 1 321 ? -59.979 -9.074 -4.339 1.00 38.88 321 PRO A C 1
ATOM 2526 O O . PRO A 1 321 ? -58.751 -9.026 -4.370 1.00 38.88 321 PRO A O 1
ATOM 2529 N N . GLU A 1 322 ? -60.730 -8.683 -3.324 1.00 35.31 322 GLU A N 1
ATOM 2530 C CA . GLU A 1 322 ? -60.444 -8.319 -1.942 1.00 35.31 322 GLU A CA 1
ATOM 2531 C C . GLU A 1 322 ? -59.479 -9.281 -1.213 1.00 35.31 322 GLU A C 1
ATOM 2533 O O . GLU A 1 322 ? -59.648 -10.500 -1.255 1.00 35.31 322 GLU A O 1
ATOM 2538 N N . ALA A 1 323 ? -58.488 -8.732 -0.497 1.00 34.06 323 ALA A N 1
ATOM 2539 C CA . ALA A 1 323 ? -57.633 -9.478 0.429 1.00 34.06 323 ALA A CA 1
ATOM 2540 C C . ALA A 1 323 ? -57.515 -8.744 1.778 1.00 34.06 323 ALA A C 1
ATOM 2542 O O . ALA A 1 323 ? -57.359 -7.526 1.841 1.00 34.06 323 ALA A O 1
ATOM 2543 N N . ALA A 1 324 ? -57.649 -9.535 2.842 1.00 37.03 324 ALA A N 1
ATOM 2544 C CA . ALA A 1 324 ? -57.956 -9.176 4.224 1.00 37.03 324 ALA A CA 1
ATOM 2545 C C . ALA A 1 324 ? -56.871 -8.370 4.984 1.00 37.03 324 ALA A C 1
ATOM 2547 O O . ALA A 1 324 ? -55.688 -8.452 4.651 1.00 37.03 324 ALA A O 1
ATOM 2548 N N . PRO A 1 325 ? -57.251 -7.644 6.060 1.00 41.16 325 PRO A N 1
ATOM 2549 C CA . PRO A 1 325 ? -56.312 -6.898 6.898 1.00 41.16 325 PRO A CA 1
ATOM 2550 C C . PRO A 1 325 ? -55.448 -7.811 7.797 1.00 41.16 325 PRO A C 1
ATOM 2552 O O . PRO A 1 325 ? -55.921 -8.853 8.262 1.00 41.16 325 PRO A O 1
ATOM 2555 N N . PRO A 1 326 ? -54.194 -7.417 8.094 1.00 36.03 326 PRO A N 1
ATOM 2556 C CA . PRO A 1 326 ? -53.276 -8.204 8.915 1.00 36.03 326 PRO A CA 1
ATOM 2557 C C . PRO A 1 326 ? -53.633 -8.162 10.416 1.00 36.03 326 PRO A C 1
ATOM 2559 O O . PRO A 1 326 ? -54.206 -7.179 10.897 1.00 36.03 326 PRO A O 1
ATOM 2562 N N . PRO A 1 327 ? -53.273 -9.204 11.192 1.00 36.78 327 PRO A N 1
ATOM 2563 C CA . PRO A 1 327 ? -53.590 -9.287 12.611 1.00 36.78 327 PRO A CA 1
ATOM 2564 C C . PRO A 1 327 ? -52.683 -8.400 13.478 1.00 36.78 327 PRO A C 1
ATOM 2566 O O . PRO A 1 327 ? -51.463 -8.352 13.327 1.00 36.78 327 PRO A O 1
ATOM 2569 N N . VAL A 1 328 ? -53.321 -7.749 14.450 1.00 31.64 328 VAL A N 1
ATOM 2570 C CA . VAL A 1 328 ? -52.730 -6.952 15.532 1.00 31.64 328 VAL A CA 1
ATOM 2571 C C . VAL A 1 328 ? -51.916 -7.851 16.474 1.00 31.64 328 VAL A C 1
ATOM 2573 O O . VAL A 1 328 ? -52.475 -8.718 17.149 1.00 31.64 328 VAL A O 1
ATOM 2576 N N . LEU A 1 329 ? -50.603 -7.623 16.566 1.00 29.30 329 LEU A N 1
ATOM 2577 C CA . LEU A 1 329 ? -49.730 -8.276 17.546 1.00 29.30 329 LEU A CA 1
ATOM 2578 C C . LEU A 1 329 ? -49.804 -7.559 18.901 1.00 29.30 329 LEU A C 1
ATOM 2580 O O . LEU A 1 329 ? -49.429 -6.396 19.043 1.00 29.30 329 LEU A O 1
ATOM 2584 N N . LYS A 1 330 ? -50.302 -8.289 19.904 1.00 29.44 330 LYS A N 1
ATOM 2585 C CA . LYS A 1 330 ? -50.310 -7.906 21.318 1.00 29.44 330 LYS A CA 1
ATOM 2586 C C . LYS A 1 330 ? -48.900 -7.986 21.907 1.00 29.44 330 LYS A C 1
ATOM 2588 O O . LYS A 1 330 ? -48.173 -8.952 21.703 1.00 29.44 330 LYS A O 1
ATOM 2593 N N . THR A 1 331 ? -48.576 -6.969 22.690 1.00 29.31 331 THR A N 1
ATOM 2594 C CA . THR A 1 331 ? -47.382 -6.819 23.519 1.00 29.31 331 THR A CA 1
ATOM 2595 C C . THR A 1 331 ? -47.307 -7.887 24.618 1.00 29.31 331 THR A C 1
ATOM 2597 O O . THR A 1 331 ? -48.265 -8.103 25.360 1.00 29.31 331 THR A O 1
ATOM 2600 N N . LEU A 1 332 ? -46.142 -8.527 24.763 1.00 28.88 332 LEU A N 1
ATOM 2601 C CA . LEU A 1 332 ? -45.787 -9.372 25.906 1.00 28.88 332 LEU A CA 1
ATOM 2602 C C . LEU A 1 332 ? -44.622 -8.723 26.666 1.00 28.88 332 LEU A C 1
ATOM 2604 O O . LEU A 1 332 ? -43.549 -8.504 26.113 1.00 28.88 332 LEU A O 1
ATOM 2608 N N . ARG A 1 333 ? -44.863 -8.406 27.943 1.00 31.19 333 ARG A N 1
ATOM 2609 C CA . ARG A 1 333 ? -43.849 -8.049 28.948 1.00 31.19 333 ARG A CA 1
ATOM 2610 C C . ARG A 1 333 ? -43.206 -9.327 29.506 1.00 31.19 333 ARG A C 1
ATOM 2612 O O . ARG A 1 333 ? -43.948 -10.282 29.734 1.00 31.19 333 ARG A O 1
ATOM 2619 N N . PRO A 1 334 ? -41.922 -9.313 29.899 1.00 32.56 334 PRO A N 1
ATOM 2620 C CA . PRO A 1 334 ? -41.416 -10.219 30.920 1.00 32.56 334 PRO A CA 1
ATOM 2621 C C . PRO A 1 334 ? -41.292 -9.519 32.276 1.00 32.56 334 PRO A C 1
ATOM 2623 O O . PRO A 1 334 ? -40.870 -8.369 32.389 1.00 32.56 334 PRO A O 1
ATOM 2626 N N . ALA A 1 335 ? -41.704 -10.260 33.298 1.00 29.34 335 ALA A N 1
ATOM 2627 C CA . ALA A 1 335 ? -41.656 -9.914 34.703 1.00 29.34 335 ALA A CA 1
ATOM 2628 C C . ALA A 1 335 ? -40.242 -10.051 35.289 1.00 29.34 335 ALA A C 1
ATOM 2630 O O . ALA A 1 335 ? -39.430 -10.858 34.841 1.00 29.34 335 ALA A O 1
ATOM 2631 N N . ALA A 1 336 ? -40.008 -9.264 36.335 1.00 28.64 336 ALA A N 1
ATOM 2632 C CA . ALA A 1 336 ? -38.833 -9.277 37.188 1.00 28.64 336 ALA A CA 1
ATOM 2633 C C . ALA A 1 336 ? -38.622 -10.634 37.881 1.00 28.64 336 ALA A C 1
ATOM 2635 O O . ALA A 1 336 ? -39.556 -11.197 38.455 1.00 28.64 336 ALA A O 1
ATOM 2636 N N . ALA A 1 337 ? -37.373 -11.098 37.915 1.00 28.64 337 ALA A N 1
ATOM 2637 C CA . ALA A 1 337 ? -36.918 -12.160 38.803 1.00 28.64 337 ALA A CA 1
ATOM 2638 C C . ALA A 1 337 ? -35.756 -11.637 39.658 1.00 28.64 337 ALA A C 1
ATOM 2640 O O . ALA A 1 337 ? -34.802 -11.046 39.161 1.00 28.64 337 ALA A O 1
ATOM 2641 N N . ARG A 1 338 ? -35.921 -11.818 40.968 1.00 28.84 338 ARG A N 1
ATOM 2642 C CA . ARG A 1 338 ? -35.019 -11.440 42.057 1.00 28.84 338 ARG A CA 1
ATOM 2643 C C . ARG A 1 338 ? -33.803 -12.370 42.085 1.00 28.84 338 ARG A C 1
ATOM 2645 O O . ARG A 1 338 ? -33.991 -13.583 42.057 1.00 28.84 338 ARG A O 1
ATOM 2652 N N . SER A 1 339 ? -32.608 -11.813 42.268 1.00 25.98 339 SER A N 1
ATOM 2653 C CA . SER A 1 339 ? -31.406 -12.566 42.644 1.00 25.98 339 SER A CA 1
ATOM 2654 C C . SER A 1 339 ? -30.969 -12.146 44.046 1.00 25.98 339 SER A C 1
ATOM 2656 O O . SER A 1 339 ? -30.782 -10.965 44.328 1.00 25.98 339 SER A O 1
ATOM 2658 N N . ILE A 1 340 ? -30.894 -13.142 44.925 1.00 26.62 340 ILE A N 1
ATOM 2659 C CA . ILE A 1 340 ? -30.500 -13.073 46.333 1.00 26.62 340 ILE A CA 1
ATOM 2660 C C . ILE A 1 340 ? -28.969 -13.152 46.422 1.00 26.62 340 ILE A C 1
ATOM 2662 O O . ILE A 1 340 ? -28.343 -13.916 45.691 1.00 26.62 340 ILE A O 1
ATOM 2666 N N . TRP A 1 341 ? -28.391 -12.365 47.329 1.00 27.66 341 TRP A N 1
ATOM 2667 C CA . TRP A 1 341 ? -26.973 -12.352 47.686 1.00 27.66 341 TRP A CA 1
ATOM 2668 C C . TRP A 1 341 ? -26.523 -13.677 48.327 1.00 27.66 341 TRP A C 1
ATOM 2670 O O . TRP A 1 341 ? -27.150 -14.161 49.268 1.00 27.66 341 TRP A O 1
ATOM 2680 N N . LEU A 1 342 ? -25.402 -14.228 47.853 1.00 26.47 342 LEU A N 1
ATOM 2681 C CA . LEU A 1 342 ? -24.620 -15.267 48.531 1.00 26.47 342 LEU A CA 1
ATOM 2682 C C . LEU A 1 342 ? -23.527 -14.578 49.359 1.00 26.47 342 LEU A C 1
ATOM 2684 O O . LEU A 1 342 ? -22.535 -14.115 48.804 1.00 26.47 342 LEU A O 1
ATOM 2688 N N . LEU A 1 343 ? -23.708 -14.514 50.679 1.00 28.92 343 LEU A N 1
ATOM 2689 C CA . LEU A 1 343 ? -22.615 -14.277 51.625 1.00 28.92 343 LEU A CA 1
ATOM 2690 C C . LEU A 1 343 ? -22.042 -15.631 52.056 1.00 28.92 343 LEU A C 1
ATOM 2692 O O . LEU A 1 343 ? -22.774 -16.566 52.385 1.00 28.92 343 LEU A O 1
ATOM 2696 N N . SER A 1 344 ? -20.719 -15.737 52.008 1.00 31.58 344 SER A N 1
ATOM 2697 C CA . SER A 1 344 ? -19.931 -16.898 52.405 1.00 31.58 344 SER A CA 1
ATOM 2698 C C . SER A 1 344 ? -20.015 -17.143 53.920 1.00 31.58 344 SER A C 1
ATOM 2700 O O . SER A 1 344 ? -19.935 -16.237 54.743 1.00 31.58 344 SER A O 1
ATOM 2702 N N . ILE A 1 345 ? -20.185 -18.417 54.278 1.00 41.56 345 ILE A N 1
ATOM 2703 C CA . ILE A 1 345 ? -20.588 -18.939 55.595 1.00 41.56 345 ILE A CA 1
ATOM 2704 C C . ILE A 1 345 ? -19.522 -18.969 56.739 1.00 41.56 345 ILE A C 1
ATOM 2706 O O . ILE A 1 345 ? -19.917 -19.292 57.859 1.00 41.56 345 ILE A O 1
ATOM 2710 N N . PRO A 1 346 ? -18.224 -18.594 56.620 1.00 35.88 346 PRO A N 1
ATOM 2711 C CA . PRO A 1 346 ? -17.307 -18.752 57.766 1.00 35.88 346 PRO A CA 1
ATOM 2712 C C . PRO A 1 346 ? -17.541 -17.788 58.948 1.00 35.88 346 PRO A C 1
ATOM 2714 O O . PRO A 1 346 ? -17.405 -18.196 60.100 1.00 35.88 346 PRO A O 1
ATOM 2717 N N . GLY A 1 347 ? -17.924 -16.527 58.702 1.00 38.34 347 GLY A N 1
ATOM 2718 C CA . GLY A 1 347 ? -18.016 -15.501 59.759 1.00 38.34 347 GLY A CA 1
ATOM 2719 C C . GLY A 1 347 ? -19.198 -15.686 60.719 1.00 38.34 347 GLY A C 1
ATOM 2720 O O . GLY A 1 347 ? -19.074 -15.478 61.927 1.00 38.34 347 GLY A O 1
ATOM 2721 N N . LEU A 1 348 ? -20.332 -16.170 60.202 1.00 41.94 348 LEU A N 1
ATOM 2722 C CA . LEU A 1 348 ? -21.554 -16.377 60.986 1.00 41.94 348 LEU A CA 1
ATOM 2723 C C . LEU A 1 348 ? -21.369 -17.464 62.060 1.00 41.94 348 LEU A C 1
ATOM 2725 O O . LEU A 1 348 ? -21.935 -17.366 63.145 1.00 41.94 348 LEU A O 1
ATOM 2729 N N . LEU A 1 349 ? -20.540 -18.479 61.795 1.00 41.25 349 LEU A N 1
ATOM 2730 C CA . LEU A 1 349 ? -20.286 -19.567 62.743 1.00 41.25 349 LEU A CA 1
ATOM 2731 C C . LEU A 1 349 ? -19.407 -19.131 63.925 1.00 41.25 349 LEU A C 1
ATOM 2733 O O . LEU A 1 349 ? -19.618 -19.614 65.034 1.00 41.25 349 LEU A O 1
ATOM 2737 N N . VAL A 1 350 ? -18.490 -18.178 63.729 1.00 44.84 350 VAL A N 1
ATOM 2738 C CA . VAL A 1 350 ? -17.647 -17.629 64.808 1.00 44.84 350 VAL A CA 1
ATOM 2739 C C . VAL A 1 350 ? -18.468 -16.734 65.738 1.00 44.84 350 VAL A C 1
ATOM 2741 O O . VAL A 1 350 ? -18.374 -16.860 66.959 1.00 44.84 350 VAL A O 1
ATOM 2744 N N . VAL A 1 351 ? -19.346 -15.897 65.177 1.00 46.78 351 VAL A N 1
ATOM 2745 C CA . VAL A 1 351 ? -20.250 -15.033 65.955 1.00 46.78 351 VAL A CA 1
ATOM 2746 C C . VAL A 1 351 ? -21.280 -15.862 66.727 1.00 46.78 351 VAL A C 1
ATOM 2748 O O . VAL A 1 351 ? -21.529 -15.599 67.904 1.00 46.78 351 VAL A O 1
ATOM 2751 N N . LEU A 1 352 ? -21.828 -16.919 66.117 1.00 49.34 352 LEU A N 1
ATOM 2752 C CA . LEU A 1 352 ? -22.747 -17.835 66.797 1.00 49.34 352 LEU A CA 1
ATOM 2753 C C . LEU A 1 352 ? -22.047 -18.683 67.873 1.00 49.34 352 LEU A C 1
ATOM 2755 O O . LEU A 1 352 ? -22.658 -18.949 68.907 1.00 49.34 352 LEU A O 1
ATOM 2759 N N . ALA A 1 353 ? -20.774 -19.050 67.690 1.00 45.44 353 ALA A N 1
ATOM 2760 C CA . ALA A 1 353 ? -19.979 -19.738 68.709 1.00 45.44 353 ALA A CA 1
ATOM 2761 C C . ALA A 1 353 ? -19.655 -18.830 69.910 1.00 45.44 353 ALA A C 1
ATOM 2763 O O . ALA A 1 353 ? -19.784 -19.268 71.052 1.00 45.44 353 ALA A O 1
ATOM 2764 N N . LEU A 1 354 ? -19.322 -17.555 69.674 1.00 44.69 354 LEU A N 1
ATOM 2765 C CA . LEU A 1 354 ? -19.108 -16.542 70.720 1.00 44.69 354 LEU A CA 1
ATOM 2766 C C . LEU A 1 354 ? -20.400 -16.216 71.480 1.00 44.69 354 LEU A C 1
ATOM 2768 O O . LEU A 1 354 ? -20.398 -16.169 72.710 1.00 44.69 354 LEU A O 1
ATOM 2772 N N . ALA A 1 355 ? -21.521 -16.067 70.769 1.00 47.66 355 ALA A N 1
ATOM 2773 C CA . ALA A 1 355 ? -22.831 -15.848 71.376 1.00 47.66 355 ALA A CA 1
ATOM 2774 C C . ALA A 1 355 ? -23.312 -17.070 72.181 1.00 47.66 355 ALA A C 1
ATOM 2776 O O . ALA A 1 355 ? -23.935 -16.913 73.232 1.00 47.66 355 ALA A O 1
ATOM 2777 N N . TRP A 1 356 ? -23.002 -18.289 71.726 1.00 51.34 356 TRP A N 1
ATOM 2778 C CA . TRP A 1 356 ? -23.294 -19.519 72.462 1.00 51.34 356 TRP A CA 1
ATOM 2779 C C . TRP A 1 356 ? -22.413 -19.659 73.713 1.00 51.34 356 TRP A C 1
ATOM 2781 O O . TRP A 1 356 ? -22.951 -19.916 74.790 1.00 51.34 356 TRP A O 1
ATOM 2791 N N . LEU A 1 357 ? -21.105 -19.378 73.622 1.00 42.19 357 LEU A N 1
ATOM 2792 C CA . LEU A 1 357 ? -20.194 -19.403 74.774 1.00 42.19 357 LEU A CA 1
ATOM 2793 C C . LEU A 1 357 ? -20.599 -18.389 75.857 1.00 42.19 357 LEU A C 1
ATOM 2795 O O . LEU A 1 357 ? -20.711 -18.758 77.027 1.00 42.19 357 LEU A O 1
ATOM 2799 N N . LEU A 1 358 ? -20.897 -17.144 75.469 1.00 46.12 358 LEU A N 1
ATOM 2800 C CA . LEU A 1 358 ? -21.310 -16.078 76.393 1.00 46.12 358 LEU A CA 1
ATOM 2801 C C . LEU A 1 358 ? -22.678 -16.350 77.039 1.00 46.12 358 LEU A C 1
ATOM 2803 O O . LEU A 1 358 ? -22.929 -15.944 78.174 1.00 46.12 358 LEU A O 1
ATOM 2807 N N . ARG A 1 359 ? -23.558 -17.087 76.351 1.00 44.41 359 ARG A N 1
ATOM 2808 C CA . ARG A 1 359 ? -24.846 -17.530 76.900 1.00 44.41 359 ARG A CA 1
ATOM 2809 C C . ARG A 1 359 ? -24.692 -18.673 77.907 1.00 44.41 359 ARG A C 1
ATOM 2811 O O . ARG A 1 359 ? -25.510 -18.784 78.816 1.00 44.41 359 ARG A O 1
ATOM 2818 N N . THR A 1 360 ? -23.651 -19.498 77.779 1.00 42.75 360 THR A N 1
ATOM 2819 C CA . THR A 1 360 ? -23.370 -20.598 78.720 1.00 42.75 360 THR A CA 1
ATOM 2820 C C . THR A 1 360 ? -22.590 -20.175 79.969 1.00 42.75 360 THR A C 1
ATOM 2822 O O . THR A 1 360 ? -22.614 -20.898 80.960 1.00 42.75 360 THR A O 1
ATOM 2825 N N . SER A 1 361 ? -21.968 -18.990 79.985 1.00 41.12 361 SER A N 1
ATOM 2826 C CA . SER A 1 361 ? -21.203 -18.476 81.136 1.00 41.12 361 SER A CA 1
ATOM 2827 C C . SER A 1 361 ? -22.030 -17.707 82.178 1.00 41.12 361 SER A C 1
ATOM 2829 O O . SER A 1 361 ? -21.471 -17.144 83.119 1.00 41.12 361 SER A O 1
ATOM 2831 N N . ALA A 1 362 ? -23.361 -17.685 82.065 1.00 38.34 362 ALA A N 1
ATOM 2832 C CA . ALA A 1 362 ? -24.256 -17.044 83.031 1.00 38.34 362 ALA A CA 1
ATOM 2833 C C . ALA A 1 362 ? -24.483 -17.910 84.292 1.00 38.34 362 ALA A C 1
ATOM 2835 O O . ALA A 1 362 ? -25.613 -18.230 84.654 1.00 38.34 362 ALA A O 1
ATOM 2836 N N . SER A 1 363 ? -23.400 -18.321 84.953 1.00 39.94 363 SER A N 1
ATOM 2837 C CA . SER A 1 363 ? -23.366 -18.800 86.343 1.00 39.94 363 SER A CA 1
ATOM 2838 C C . SER A 1 363 ? -21.912 -18.738 86.831 1.00 39.94 363 SER A C 1
ATOM 2840 O O . SER A 1 363 ? -21.090 -19.526 86.366 1.00 39.94 363 SER A O 1
ATOM 2842 N N . PRO A 1 364 ? -21.542 -17.801 87.719 1.00 38.19 364 PRO A N 1
ATOM 2843 C CA . PRO A 1 364 ? -20.156 -17.646 88.129 1.00 38.19 364 PRO A CA 1
ATOM 2844 C C . PRO A 1 364 ? -19.809 -18.667 89.219 1.00 38.19 364 PRO A C 1
ATOM 2846 O O . PRO A 1 364 ? -20.334 -18.604 90.329 1.00 38.19 364 PRO A O 1
ATOM 2849 N N . THR A 1 365 ? -18.867 -19.567 88.938 1.00 40.53 365 THR A N 1
ATOM 2850 C CA . THR A 1 365 ? -17.993 -20.134 89.977 1.00 40.53 365 THR A CA 1
ATOM 2851 C C . THR A 1 365 ? -16.628 -19.444 89.913 1.00 40.53 365 THR A C 1
ATOM 2853 O O . THR A 1 365 ? -16.134 -19.179 88.816 1.00 40.53 365 THR A O 1
ATOM 2856 N N . PRO A 1 366 ? -16.000 -19.127 91.058 1.00 43.91 366 PRO A N 1
ATOM 2857 C CA . PRO A 1 366 ? -14.868 -18.213 91.118 1.00 43.91 366 PRO A CA 1
ATOM 2858 C C . PRO A 1 366 ? -13.533 -18.922 90.847 1.00 43.91 366 PRO A C 1
ATOM 2860 O O . PRO A 1 366 ? -12.687 -18.933 91.725 1.00 43.91 366 PRO A O 1
ATOM 2863 N N . THR A 1 367 ? -13.324 -19.521 89.671 1.00 44.59 367 THR A N 1
ATOM 2864 C CA . THR A 1 367 ? -11.991 -20.009 89.232 1.00 44.59 367 THR A CA 1
ATOM 2865 C C . THR A 1 367 ? -11.872 -20.183 87.707 1.00 44.59 367 THR A C 1
ATOM 2867 O O . THR A 1 367 ? -11.126 -21.039 87.234 1.00 44.59 367 THR A O 1
ATOM 2870 N N . THR A 1 368 ? -12.577 -19.395 86.889 1.00 47.19 368 THR A N 1
ATOM 2871 C CA . THR A 1 368 ? -12.331 -19.432 85.436 1.00 47.19 368 THR A CA 1
ATOM 2872 C C . THR A 1 368 ? -11.013 -18.720 85.130 1.00 47.19 368 THR A C 1
ATOM 2874 O O . THR A 1 368 ? -10.914 -17.502 85.265 1.00 47.19 368 THR A O 1
ATOM 2877 N N . ASP A 1 369 ? -9.988 -19.483 84.749 1.00 51.72 369 ASP A N 1
ATOM 2878 C CA . ASP A 1 369 ? -8.697 -18.951 84.314 1.00 51.72 369 ASP A CA 1
ATOM 2879 C C . ASP A 1 369 ? -8.838 -18.316 82.921 1.00 51.72 369 ASP A C 1
ATOM 2881 O O . ASP A 1 369 ? -8.758 -18.976 81.881 1.00 51.72 369 ASP A O 1
ATOM 2885 N N . TYR A 1 370 ? -9.082 -17.006 82.910 1.00 47.25 370 TYR A N 1
ATOM 2886 C CA . TYR A 1 370 ? -9.220 -16.198 81.697 1.00 47.25 370 TYR A CA 1
ATOM 2887 C C . TYR A 1 370 ? -7.957 -16.208 80.820 1.00 47.25 370 TYR A C 1
ATOM 2889 O O . TYR A 1 370 ? -8.046 -15.943 79.622 1.00 47.25 370 TYR A O 1
ATOM 2897 N N . THR A 1 371 ? -6.800 -16.576 81.375 1.00 50.66 371 THR A N 1
ATOM 2898 C CA . THR A 1 371 ? -5.535 -16.698 80.638 1.00 50.66 371 THR A CA 1
ATOM 2899 C C . THR A 1 371 ? -5.567 -17.889 79.680 1.00 50.66 371 THR A C 1
ATOM 2901 O O . THR A 1 371 ? -5.126 -17.783 78.533 1.00 50.66 371 THR A O 1
ATOM 2904 N N . ALA A 1 372 ? -6.153 -19.011 80.109 1.00 48.59 372 ALA A N 1
ATOM 2905 C CA . ALA A 1 372 ? -6.309 -20.208 79.284 1.00 48.59 372 ALA A CA 1
ATOM 2906 C C . ALA A 1 372 ? -7.324 -19.992 78.146 1.00 48.59 372 ALA A C 1
ATOM 2908 O O . ALA A 1 372 ? -7.084 -20.411 77.012 1.00 48.59 372 ALA A O 1
ATOM 2909 N N . LEU A 1 373 ? -8.414 -19.267 78.425 1.00 46.59 373 LEU A N 1
ATOM 2910 C CA . LEU A 1 373 ? -9.420 -18.893 77.425 1.00 46.59 373 LEU A CA 1
ATOM 2911 C C . LEU A 1 373 ? -8.841 -17.932 76.372 1.00 46.59 373 LEU A C 1
ATOM 2913 O O . LEU A 1 373 ? -9.049 -18.120 75.175 1.00 46.59 373 LEU A O 1
ATOM 2917 N N . TRP A 1 374 ? -8.058 -16.940 76.810 1.00 52.78 374 TRP A N 1
ATOM 2918 C CA . TRP A 1 374 ? -7.375 -16.000 75.919 1.00 52.78 374 TRP A CA 1
ATOM 2919 C C . TRP A 1 374 ? -6.359 -16.700 75.008 1.00 52.78 374 TRP A C 1
ATOM 2921 O O . TRP A 1 374 ? -6.297 -16.418 73.815 1.00 52.78 374 TRP A O 1
ATOM 2931 N N . THR A 1 375 ? -5.622 -17.678 75.541 1.00 57.31 375 THR A N 1
ATOM 2932 C CA . THR A 1 375 ? -4.640 -18.464 74.774 1.00 57.31 375 THR A CA 1
ATOM 2933 C C . THR A 1 375 ? -5.312 -19.320 73.692 1.00 57.31 375 THR A C 1
ATOM 2935 O O . THR A 1 375 ? -4.802 -19.410 72.577 1.00 57.31 375 THR A O 1
ATOM 2938 N N . GLN A 1 376 ? -6.485 -19.903 73.972 1.00 51.06 376 GLN A N 1
ATOM 2939 C CA . GLN A 1 376 ? -7.237 -20.693 72.986 1.00 51.06 376 GLN A CA 1
ATOM 2940 C C . GLN A 1 376 ? -7.821 -19.837 71.856 1.00 51.06 376 GLN A C 1
ATOM 2942 O O . GLN A 1 376 ? -7.761 -20.237 70.694 1.00 51.06 376 GLN A O 1
ATOM 2947 N N . ILE A 1 377 ? -8.339 -18.649 72.180 1.00 50.53 377 ILE A N 1
ATOM 2948 C CA . ILE A 1 377 ? -8.855 -17.697 71.185 1.00 50.53 377 ILE A CA 1
ATOM 2949 C C . ILE A 1 377 ? -7.712 -17.179 70.299 1.00 50.53 377 ILE A C 1
ATOM 2951 O O . ILE A 1 377 ? -7.856 -17.127 69.080 1.00 50.53 377 ILE A O 1
ATOM 2955 N N . HIS A 1 378 ? -6.555 -16.868 70.892 1.00 57.31 378 HIS A N 1
ATOM 2956 C CA . HIS A 1 378 ? -5.369 -16.409 70.162 1.00 57.31 378 HIS A CA 1
ATOM 2957 C C . HIS A 1 378 ? -4.836 -17.488 69.205 1.00 57.31 378 HIS A C 1
ATOM 2959 O O . HIS A 1 378 ? -4.635 -17.223 68.020 1.00 57.31 378 HIS A O 1
ATOM 2965 N N . SER A 1 379 ? -4.735 -18.741 69.667 1.00 54.00 379 SER A N 1
ATOM 2966 C CA . SER A 1 379 ? -4.300 -19.869 68.829 1.00 54.00 379 SER A CA 1
ATOM 2967 C C . SER A 1 379 ? -5.236 -20.098 67.636 1.00 54.00 379 SER A C 1
ATOM 2969 O O . SER A 1 379 ? -4.761 -20.172 66.506 1.00 54.00 379 SER A O 1
ATOM 2971 N N . ALA A 1 380 ? -6.556 -20.127 67.857 1.00 47.72 380 ALA A N 1
ATOM 2972 C CA . ALA A 1 380 ? -7.543 -20.366 66.800 1.00 47.72 380 ALA A CA 1
ATOM 2973 C C . ALA A 1 380 ? -7.591 -19.250 65.739 1.00 47.72 380 ALA A C 1
ATOM 2975 O O . ALA A 1 380 ? -7.962 -19.492 64.592 1.00 47.72 380 ALA A O 1
ATOM 2976 N N . ILE A 1 381 ? -7.219 -18.022 66.111 1.00 51.44 381 ILE A N 1
ATOM 2977 C CA . ILE A 1 381 ? -7.265 -16.860 65.220 1.00 51.44 381 ILE A CA 1
ATOM 2978 C C . ILE A 1 381 ? -5.924 -16.628 64.510 1.00 51.44 381 ILE A C 1
ATOM 2980 O O . ILE A 1 381 ? -5.911 -16.229 63.346 1.00 51.44 381 ILE A O 1
ATOM 2984 N N . SER A 1 382 ? -4.793 -16.932 65.150 1.00 51.47 382 SER A N 1
ATOM 2985 C CA . SER A 1 382 ? -3.471 -16.850 64.512 1.00 51.47 382 SER A CA 1
ATOM 2986 C C . SER A 1 382 ? -3.332 -17.791 63.304 1.00 51.47 382 SER A C 1
ATOM 2988 O O . SER A 1 382 ? -2.630 -17.464 62.345 1.00 51.47 382 SER A O 1
ATOM 2990 N N . GLU A 1 383 ? -4.081 -18.896 63.284 1.00 53.59 383 GLU A N 1
ATOM 2991 C CA . GLU A 1 383 ? -4.167 -19.842 62.163 1.00 53.59 383 GLU A CA 1
ATOM 2992 C C . GLU A 1 383 ? -5.113 -19.384 61.030 1.00 53.59 383 GLU A C 1
ATOM 2994 O O . GLU A 1 383 ? -5.128 -19.989 59.957 1.00 53.59 383 GLU A O 1
ATOM 2999 N N . SER A 1 384 ? -5.860 -18.288 61.213 1.00 55.47 384 SER A N 1
ATOM 3000 C CA . SER A 1 384 ? -6.735 -17.714 60.182 1.00 55.47 384 SER A CA 1
ATOM 3001 C C . SER A 1 384 ? -5.934 -17.078 59.038 1.00 55.47 384 SER A C 1
ATOM 3003 O O . SER A 1 384 ? -4.965 -16.349 59.265 1.00 55.47 384 SER A O 1
ATOM 3005 N N . SER A 1 385 ? -6.369 -17.305 57.793 1.00 48.94 385 SER A N 1
ATOM 3006 C CA . SER A 1 385 ? -5.818 -16.665 56.588 1.00 48.94 385 SER A CA 1
ATOM 3007 C C . SER A 1 385 ? -6.338 -15.238 56.352 1.00 48.94 385 SER A C 1
ATOM 3009 O O . SER A 1 385 ? -5.985 -14.622 55.347 1.00 48.94 385 SER A O 1
ATOM 3011 N N . ASP A 1 386 ? -7.187 -14.715 57.240 1.00 57.50 386 ASP A N 1
ATOM 3012 C CA . ASP A 1 386 ? -7.785 -13.384 57.120 1.00 57.50 386 ASP A CA 1
ATOM 3013 C C . ASP A 1 386 ? -6.835 -12.287 57.639 1.00 57.50 386 ASP A C 1
ATOM 3015 O O . ASP A 1 386 ? -6.458 -12.241 58.815 1.00 57.50 386 ASP A O 1
ATOM 3019 N N . THR A 1 387 ? -6.428 -11.395 56.737 1.00 49.81 387 THR A N 1
ATOM 3020 C CA . THR A 1 387 ? -5.442 -10.337 56.994 1.00 49.81 387 THR A CA 1
ATOM 3021 C C . THR A 1 387 ? -6.001 -9.182 57.825 1.00 49.81 387 THR A C 1
ATOM 3023 O O . THR A 1 387 ? -5.245 -8.576 58.587 1.00 49.81 387 THR A O 1
ATOM 3026 N N . SER A 1 388 ? -7.306 -8.908 57.759 1.00 44.53 388 SER A N 1
ATOM 3027 C CA . SER A 1 388 ? -7.947 -7.836 58.532 1.00 44.53 388 SER A CA 1
ATOM 3028 C C . SER A 1 388 ? -8.036 -8.194 60.016 1.00 44.53 388 SER A C 1
ATOM 3030 O O . SER A 1 388 ? -7.806 -7.348 60.881 1.00 44.53 388 SER A O 1
ATOM 3032 N N . LEU A 1 389 ? -8.273 -9.474 60.316 1.00 47.25 389 LEU A N 1
ATOM 3033 C CA . LEU A 1 389 ? -8.339 -9.983 61.686 1.00 47.25 389 LEU A CA 1
ATOM 3034 C C . LEU A 1 389 ? -6.959 -9.967 62.374 1.00 47.25 389 LEU A C 1
ATOM 3036 O O . LEU A 1 389 ? -6.852 -9.616 63.548 1.00 47.25 389 LEU A O 1
ATOM 3040 N N . ARG A 1 390 ? -5.882 -10.266 61.630 1.00 54.91 390 ARG A N 1
ATOM 3041 C CA . ARG A 1 390 ? -4.496 -10.158 62.130 1.00 54.91 390 ARG A CA 1
ATOM 3042 C C . ARG A 1 390 ? -4.071 -8.706 62.380 1.00 54.91 390 ARG A C 1
ATOM 3044 O O . ARG A 1 390 ? -3.396 -8.439 63.371 1.00 54.91 390 ARG A O 1
ATOM 3051 N N . ALA A 1 391 ? -4.485 -7.766 61.527 1.00 50.22 391 ALA A N 1
ATOM 3052 C CA . ALA A 1 391 ? -4.176 -6.344 61.701 1.00 50.22 391 ALA A CA 1
ATOM 3053 C C . ALA A 1 391 ? -4.822 -5.752 62.971 1.00 50.22 391 ALA A C 1
ATOM 3055 O O . ALA A 1 391 ? -4.157 -5.033 63.716 1.00 50.22 391 ALA A O 1
ATOM 3056 N N . ALA A 1 392 ? -6.075 -6.119 63.264 1.00 46.53 392 ALA A N 1
ATOM 3057 C CA . ALA A 1 392 ? -6.776 -5.689 64.477 1.00 46.53 392 ALA A CA 1
ATOM 3058 C C . ALA A 1 392 ? -6.128 -6.228 65.770 1.00 46.53 392 ALA A C 1
ATOM 3060 O O . ALA A 1 392 ? -6.079 -5.533 66.784 1.00 46.53 392 ALA A O 1
ATOM 3061 N N . ILE A 1 393 ? -5.577 -7.448 65.733 1.00 55.06 393 ILE A N 1
ATOM 3062 C CA . ILE A 1 393 ? -4.867 -8.048 66.876 1.00 55.06 393 ILE A CA 1
ATOM 3063 C C . ILE A 1 393 ? -3.533 -7.352 67.128 1.00 55.06 393 ILE A C 1
ATOM 3065 O O . ILE A 1 393 ? -3.225 -7.041 68.275 1.00 55.06 393 ILE A O 1
ATOM 3069 N N . ASN A 1 394 ? -2.775 -7.041 66.076 1.00 56.59 394 ASN A N 1
ATOM 3070 C CA . ASN A 1 394 ? -1.505 -6.330 66.224 1.00 56.59 394 ASN A CA 1
ATOM 3071 C C . ASN A 1 394 ? -1.701 -4.933 66.840 1.00 56.59 394 ASN A C 1
ATOM 3073 O O . ASN A 1 394 ? -0.893 -4.517 67.665 1.00 56.59 394 ASN A O 1
ATOM 3077 N N . GLN A 1 395 ? -2.801 -4.240 66.520 1.00 48.84 395 GLN A N 1
ATOM 3078 C CA . GLN A 1 395 ? -3.157 -2.978 67.181 1.00 48.84 395 GLN A CA 1
ATOM 3079 C C . GLN A 1 395 ? -3.532 -3.164 68.658 1.00 48.84 395 GLN A C 1
ATOM 3081 O O . GLN A 1 395 ? -3.121 -2.369 69.499 1.00 48.84 395 GLN A O 1
ATOM 3086 N N . LEU A 1 396 ? -4.270 -4.221 69.008 1.00 45.78 396 LEU A N 1
ATOM 3087 C CA . LEU A 1 396 ? -4.612 -4.513 70.405 1.00 45.78 396 LEU A CA 1
ATOM 3088 C C . LEU A 1 396 ? -3.388 -4.924 71.239 1.00 45.78 396 LEU A C 1
ATOM 3090 O O . LEU A 1 396 ? -3.289 -4.553 72.410 1.00 45.78 396 LEU A O 1
ATOM 3094 N N . GLU A 1 397 ? -2.437 -5.652 70.650 1.00 58.12 397 GLU A N 1
ATOM 3095 C CA . GLU A 1 397 ? -1.163 -5.977 71.300 1.00 58.12 397 GLU A CA 1
ATOM 3096 C C . GLU A 1 397 ? -0.267 -4.747 71.459 1.00 58.12 397 GLU A C 1
ATOM 3098 O O . GLU A 1 397 ? 0.357 -4.587 72.510 1.00 58.12 397 GLU A O 1
ATOM 3103 N N . GLN A 1 398 ? -0.273 -3.837 70.482 1.00 54.22 398 GLN A N 1
ATOM 3104 C CA . GLN A 1 398 ? 0.411 -2.552 70.586 1.00 54.22 398 GLN A CA 1
ATOM 3105 C C . GLN A 1 398 ? -0.156 -1.713 71.745 1.00 54.22 398 GLN A C 1
ATOM 3107 O O . GLN A 1 398 ? 0.605 -1.299 72.618 1.00 54.22 398 GLN A O 1
ATOM 3112 N N . ILE A 1 399 ? -1.483 -1.582 71.847 1.00 48.75 399 ILE A N 1
ATOM 3113 C CA . ILE A 1 399 ? -2.158 -0.864 72.947 1.00 48.75 399 ILE A CA 1
ATOM 3114 C C . ILE A 1 399 ? -1.842 -1.499 74.314 1.00 48.75 399 ILE A C 1
ATOM 3116 O O . ILE A 1 399 ? -1.615 -0.796 75.298 1.00 48.75 399 ILE A O 1
ATOM 3120 N N . LYS A 1 400 ? -1.763 -2.834 74.392 1.00 52.28 400 LYS A N 1
ATOM 3121 C CA . LYS A 1 400 ? -1.380 -3.551 75.621 1.00 52.28 400 LYS A CA 1
ATOM 3122 C C . LYS A 1 400 ? 0.092 -3.340 75.997 1.00 52.28 400 LYS A C 1
ATOM 3124 O O . LYS A 1 400 ? 0.420 -3.332 77.181 1.00 52.28 400 LYS A O 1
ATOM 3129 N N . SER A 1 401 ? 0.973 -3.197 75.008 1.00 55.72 401 SER A N 1
ATOM 3130 C CA . SER A 1 401 ? 2.395 -2.916 75.237 1.00 55.72 401 SER A CA 1
ATOM 3131 C C . SER A 1 401 ? 2.644 -1.481 75.716 1.00 55.72 401 SER A C 1
ATOM 3133 O O . SER A 1 401 ? 3.599 -1.242 76.453 1.00 55.72 401 SER A O 1
ATOM 3135 N N . GLU A 1 402 ? 1.754 -0.555 75.350 1.00 55.56 402 GLU A N 1
ATOM 3136 C CA . GLU A 1 402 ? 1.840 0.869 75.684 1.00 55.56 402 GLU A CA 1
ATOM 3137 C C . GLU A 1 402 ? 1.242 1.210 77.071 1.00 55.56 402 GLU A C 1
ATOM 3139 O O . GLU A 1 402 ? 1.626 2.224 77.653 1.00 55.56 402 GLU A O 1
ATOM 3144 N N . ASP A 1 403 ? 0.397 0.349 77.664 1.00 51.94 403 ASP A N 1
ATOM 3145 C CA . ASP A 1 403 ? -0.089 0.478 79.056 1.00 51.94 403 ASP A CA 1
ATOM 3146 C C . ASP A 1 403 ? 0.035 -0.831 79.875 1.00 51.94 403 ASP A C 1
ATOM 3148 O O . ASP A 1 403 ? -0.954 -1.523 80.147 1.00 51.94 403 ASP A O 1
ATOM 3152 N N . PRO A 1 404 ? 1.248 -1.182 80.340 1.00 44.16 404 PRO A N 1
ATOM 3153 C CA . PRO A 1 404 ? 1.489 -2.411 81.098 1.00 44.16 404 PRO A CA 1
ATOM 3154 C C . PRO A 1 404 ? 0.881 -2.406 82.515 1.00 44.16 404 PRO A C 1
ATOM 3156 O O . PRO A 1 404 ? 0.879 -3.444 83.178 1.00 44.16 404 PRO A O 1
ATOM 3159 N N . GLY A 1 405 ? 0.368 -1.262 82.994 1.00 52.59 405 GLY A N 1
ATOM 3160 C CA . GLY A 1 405 ? -0.247 -1.107 84.318 1.00 52.59 405 GLY A CA 1
ATOM 3161 C C . GLY A 1 405 ? -1.772 -1.258 84.339 1.00 52.59 405 GLY A C 1
ATOM 3162 O O . GLY A 1 405 ? -2.355 -1.329 85.422 1.00 52.59 405 GLY A O 1
ATOM 3163 N N . GLY A 1 406 ? -2.427 -1.310 83.173 1.00 48.16 406 GLY A N 1
ATOM 3164 C CA . GLY A 1 406 ? -3.882 -1.453 83.055 1.00 48.16 406 GLY A CA 1
ATOM 3165 C C . GLY A 1 406 ? -4.685 -0.239 83.541 1.00 48.16 406 GLY A C 1
ATOM 3166 O O . GLY A 1 406 ? -5.882 -0.366 83.816 1.00 48.16 406 GLY A O 1
ATOM 3167 N N . ALA A 1 407 ? -4.056 0.935 83.656 1.00 48.78 407 ALA A N 1
ATOM 3168 C CA . ALA A 1 407 ? -4.713 2.160 84.107 1.00 48.78 407 ALA A CA 1
ATOM 3169 C C . ALA A 1 407 ? -5.731 2.667 83.073 1.00 48.78 407 ALA A C 1
ATOM 3171 O O . ALA A 1 407 ? -6.822 3.099 83.445 1.00 48.78 407 ALA A O 1
ATOM 3172 N N . PHE A 1 408 ? -5.434 2.513 81.782 1.00 45.12 408 PHE A N 1
ATOM 3173 C CA . PHE A 1 408 ? -6.302 2.882 80.667 1.00 45.12 408 PHE A CA 1
ATOM 3174 C C . PHE A 1 408 ? -7.599 2.057 80.643 1.00 45.12 408 PHE A C 1
ATOM 3176 O O . PHE A 1 408 ? -8.680 2.598 80.404 1.00 45.12 408 PHE A O 1
ATOM 3183 N N . LEU A 1 409 ? -7.519 0.764 80.982 1.00 44.44 409 LEU A N 1
ATOM 3184 C CA . LEU A 1 409 ? -8.676 -0.140 81.073 1.00 44.44 409 LEU A CA 1
ATOM 3185 C C . LEU A 1 409 ? -9.480 0.041 82.374 1.00 44.44 409 LEU A C 1
ATOM 3187 O O . LEU A 1 409 ? -10.688 -0.203 82.394 1.00 44.44 409 LEU A O 1
ATOM 3191 N N . ALA A 1 410 ? -8.844 0.488 83.461 1.00 44.28 410 ALA A N 1
ATOM 3192 C CA . ALA A 1 410 ? -9.514 0.747 84.735 1.00 44.28 410 ALA A CA 1
ATOM 3193 C C . ALA A 1 410 ? -10.254 2.097 84.761 1.00 44.28 410 ALA A C 1
ATOM 3195 O O . ALA A 1 410 ? -11.343 2.179 85.332 1.00 44.28 410 ALA A O 1
ATOM 3196 N N . GLN A 1 411 ? -9.701 3.136 84.125 1.00 43.53 411 GLN A N 1
ATOM 3197 C CA . GLN A 1 411 ? -10.306 4.474 84.065 1.00 43.53 411 GLN A CA 1
ATOM 3198 C C . GLN A 1 411 ? -11.454 4.555 83.051 1.00 43.53 411 GLN A C 1
ATOM 3200 O O . GLN A 1 411 ? -12.394 5.320 83.238 1.00 43.53 411 GLN A O 1
ATOM 3205 N N . ASN A 1 412 ? -11.440 3.687 82.039 1.00 43.00 412 ASN A N 1
ATOM 3206 C CA . ASN A 1 412 ? -12.501 3.572 81.044 1.00 43.00 412 ASN A CA 1
ATOM 3207 C C . ASN A 1 412 ? -13.456 2.410 81.326 1.00 43.00 412 ASN A C 1
ATOM 3209 O O . ASN A 1 412 ? -14.034 1.863 80.396 1.00 43.00 412 ASN A O 1
ATOM 3213 N N . ARG A 1 413 ? -13.668 2.002 82.583 1.00 42.53 413 ARG A N 1
ATOM 3214 C CA . ARG A 1 413 ? -14.589 0.890 82.896 1.00 42.53 413 ARG A CA 1
ATOM 3215 C C . ARG A 1 413 ? -16.030 1.186 82.477 1.00 42.53 413 ARG A C 1
ATOM 3217 O O . ARG A 1 413 ? -16.726 0.289 82.011 1.00 42.53 413 ARG A O 1
ATOM 3224 N N . GLU A 1 414 ? -16.452 2.440 82.590 1.00 41.59 414 GLU A N 1
ATOM 3225 C CA . GLU A 1 414 ? -17.781 2.900 82.175 1.00 41.59 414 GLU A CA 1
ATOM 3226 C C . GLU A 1 414 ? -17.865 3.077 80.652 1.00 41.59 414 GLU A C 1
ATOM 3228 O O . GLU A 1 414 ? -18.839 2.654 80.034 1.00 41.59 414 GLU A O 1
ATOM 3233 N N . VAL A 1 415 ? -16.792 3.566 80.024 1.00 40.69 415 VAL A N 1
ATOM 3234 C CA . VAL A 1 415 ? -16.669 3.722 78.565 1.00 40.69 415 VAL A CA 1
ATOM 3235 C C . VAL A 1 415 ? -16.575 2.365 77.862 1.00 40.69 415 VAL A C 1
ATOM 3237 O O . VAL A 1 415 ? -17.258 2.151 76.874 1.00 40.69 415 VAL A O 1
ATOM 3240 N N . THR A 1 416 ? -15.839 1.402 78.416 1.00 42.62 416 THR A N 1
ATOM 3241 C CA . THR A 1 416 ? -15.713 0.027 77.897 1.00 42.62 416 THR A CA 1
ATOM 3242 C C . THR A 1 416 ? -17.018 -0.743 78.065 1.00 42.62 416 THR A C 1
ATOM 3244 O O . THR A 1 416 ? -17.439 -1.439 77.149 1.00 42.62 416 THR A O 1
ATOM 3247 N N . SER A 1 417 ? -17.711 -0.581 79.198 1.00 42.06 417 SER A N 1
ATOM 3248 C CA . SER A 1 417 ? -19.020 -1.216 79.406 1.00 42.06 417 SER A CA 1
ATOM 3249 C C . SER A 1 417 ? -20.089 -0.611 78.494 1.00 42.06 417 SER A C 1
ATOM 3251 O O . SER A 1 417 ? -20.919 -1.342 77.963 1.00 42.06 417 SER A O 1
ATOM 3253 N N . THR A 1 418 ? -20.034 0.702 78.250 1.00 40.06 418 THR A N 1
ATOM 3254 C CA . THR A 1 418 ? -20.963 1.418 77.361 1.00 40.06 418 THR A CA 1
ATOM 3255 C C . THR A 1 418 ? -20.650 1.169 75.886 1.00 40.06 418 THR A C 1
ATOM 3257 O O . THR A 1 418 ? -21.578 0.996 75.107 1.00 40.06 418 THR A O 1
ATOM 3260 N N . LEU A 1 419 ? -19.375 1.047 75.498 1.00 41.00 419 LEU A N 1
ATOM 3261 C CA . LEU A 1 419 ? -18.947 0.645 74.153 1.00 41.00 419 LEU A CA 1
ATOM 3262 C C . LEU A 1 419 ? -19.324 -0.799 73.861 1.00 41.00 419 LEU A C 1
ATOM 3264 O O . LEU A 1 419 ? -19.845 -1.061 72.789 1.00 41.00 419 LEU A O 1
ATOM 3268 N N . VAL A 1 420 ? -19.136 -1.721 74.810 1.00 45.19 420 VAL A N 1
ATOM 3269 C CA . VAL A 1 420 ? -19.547 -3.125 74.654 1.00 45.19 420 VAL A CA 1
ATOM 3270 C C . VAL A 1 420 ? -21.071 -3.241 74.587 1.00 45.19 420 VAL A C 1
ATOM 3272 O O . VAL A 1 420 ? -21.566 -3.994 73.750 1.00 45.19 420 VAL A O 1
ATOM 3275 N N . LEU A 1 421 ? -21.820 -2.466 75.384 1.00 40.97 421 LEU A N 1
ATOM 3276 C CA . LEU A 1 421 ? -23.288 -2.419 75.332 1.00 40.97 421 LEU A CA 1
ATOM 3277 C C . LEU A 1 421 ? -23.804 -1.751 74.044 1.00 40.97 421 LEU A C 1
ATOM 3279 O O . LEU A 1 421 ? -24.781 -2.217 73.464 1.00 40.97 421 LEU A O 1
ATOM 3283 N N . ALA A 1 422 ? -23.127 -0.710 73.552 1.00 42.34 422 ALA A N 1
ATOM 3284 C CA . ALA A 1 422 ? -23.411 -0.078 72.265 1.00 42.34 422 ALA A CA 1
ATOM 3285 C C . ALA A 1 422 ? -23.106 -1.032 71.099 1.00 42.34 422 ALA A C 1
ATOM 3287 O O . ALA A 1 422 ? -23.928 -1.151 70.198 1.00 42.34 422 ALA A O 1
ATOM 3288 N N . TYR A 1 423 ? -22.007 -1.792 71.161 1.00 42.34 423 TYR A N 1
ATOM 3289 C CA . TYR A 1 423 ? -21.657 -2.821 70.173 1.00 42.34 423 TYR A CA 1
ATOM 3290 C C . TYR A 1 423 ? -22.635 -4.006 70.181 1.00 42.34 423 TYR A C 1
ATOM 3292 O O . TYR A 1 423 ? -22.920 -4.572 69.130 1.00 42.34 423 TYR A O 1
ATOM 3300 N N . THR A 1 424 ? -23.185 -4.377 71.346 1.00 48.78 424 THR A N 1
ATOM 3301 C CA . THR A 1 424 ? -24.209 -5.439 71.437 1.00 48.78 424 THR A CA 1
ATOM 3302 C C . THR A 1 424 ? -25.613 -4.965 71.062 1.00 48.78 424 THR A C 1
ATOM 3304 O O . THR A 1 424 ? -26.415 -5.781 70.613 1.00 48.78 424 THR A O 1
ATOM 3307 N N . LEU A 1 425 ? -25.929 -3.674 71.213 1.00 41.41 425 LEU A N 1
ATOM 3308 C CA . LEU A 1 425 ? -27.222 -3.101 70.815 1.00 41.41 425 LEU A CA 1
ATOM 3309 C C . LEU A 1 425 ? -27.265 -2.636 69.347 1.00 41.41 425 LEU A C 1
ATOM 3311 O O . LEU A 1 425 ? -28.356 -2.565 68.785 1.00 41.41 425 LEU A O 1
ATOM 3315 N N . LEU A 1 426 ? -26.119 -2.349 68.716 1.00 42.00 426 LEU A N 1
ATOM 3316 C CA . LEU A 1 426 ? -26.007 -1.827 67.342 1.00 42.00 426 LEU A CA 1
ATOM 3317 C C . LEU A 1 426 ? -25.377 -2.828 66.364 1.00 42.00 426 LEU A C 1
ATOM 3319 O O . LEU A 1 426 ? -24.522 -2.455 65.564 1.00 42.00 426 LEU A O 1
ATOM 3323 N N . GLY A 1 427 ? -25.806 -4.091 66.424 1.00 40.66 427 GLY A N 1
ATOM 3324 C CA . GLY A 1 427 ? -25.328 -5.149 65.531 1.00 40.66 427 GLY A CA 1
ATOM 3325 C C . GLY A 1 427 ? -25.092 -4.701 64.074 1.00 40.66 427 GLY A C 1
ATOM 3326 O O . GLY A 1 427 ? -25.930 -4.039 63.461 1.00 40.66 427 GLY A O 1
ATOM 3327 N N . ASP A 1 428 ? -23.935 -5.121 63.560 1.00 41.47 428 ASP A N 1
ATOM 3328 C CA . ASP A 1 428 ? -23.474 -5.170 62.164 1.00 41.47 428 ASP A CA 1
ATOM 3329 C C . ASP A 1 428 ? -23.077 -3.902 61.378 1.00 41.47 428 ASP A C 1
ATOM 3331 O O . ASP A 1 428 ? -22.593 -4.084 60.264 1.00 41.47 428 ASP A O 1
ATOM 3335 N N . GLN A 1 429 ? -23.170 -2.650 61.860 1.00 41.09 429 GLN A N 1
ATOM 3336 C CA . GLN A 1 429 ? -22.972 -1.495 60.937 1.00 41.09 429 GLN A CA 1
ATOM 3337 C C . GLN A 1 429 ? -22.049 -0.326 61.335 1.00 41.09 429 GLN A C 1
ATOM 3339 O O . GLN A 1 429 ? -22.181 0.755 60.766 1.00 41.09 429 GLN A O 1
ATOM 3344 N N . LEU A 1 430 ? -21.054 -0.494 62.211 1.00 41.19 430 LEU A N 1
ATOM 3345 C CA . LEU A 1 430 ? -20.040 0.559 62.427 1.00 41.19 430 LEU A CA 1
ATOM 3346 C C . LEU A 1 430 ? -18.610 0.008 62.347 1.00 41.19 430 LEU A C 1
ATOM 3348 O O . LEU A 1 430 ? -18.000 -0.339 63.353 1.00 41.19 430 LEU A O 1
ATOM 3352 N N . THR A 1 431 ? -18.074 -0.048 61.124 1.00 41.97 431 THR A N 1
ATOM 3353 C CA . THR A 1 431 ? -16.659 -0.335 60.816 1.00 41.97 431 THR A CA 1
ATOM 3354 C C . THR A 1 431 ? -15.887 0.914 60.364 1.00 41.97 431 THR A C 1
ATOM 3356 O O . THR A 1 431 ? -14.938 0.800 59.593 1.00 41.97 431 THR A O 1
ATOM 3359 N N . THR A 1 432 ? -16.280 2.121 60.784 1.00 42.50 432 THR A N 1
ATOM 3360 C CA . THR A 1 432 ? -15.518 3.344 60.467 1.00 42.50 432 THR A CA 1
ATOM 3361 C C . THR A 1 432 ? -14.422 3.590 61.505 1.00 42.50 432 THR A C 1
ATOM 3363 O O . THR A 1 432 ? -14.620 3.376 62.698 1.00 42.50 432 THR A O 1
ATOM 3366 N N . THR A 1 433 ? -13.254 4.041 61.047 1.00 39.25 433 THR A N 1
ATOM 3367 C CA . THR A 1 433 ? -11.991 4.116 61.806 1.00 39.25 433 THR A CA 1
ATOM 3368 C C . THR A 1 433 ? -11.890 5.250 62.831 1.00 39.25 433 THR A C 1
ATOM 3370 O O . THR A 1 433 ? -10.918 5.270 63.575 1.00 39.25 433 THR A O 1
ATOM 3373 N N . ASN A 1 434 ? -12.876 6.151 62.930 1.00 39.84 434 ASN A N 1
ATOM 3374 C CA . ASN A 1 434 ? -12.937 7.194 63.962 1.00 39.84 434 ASN A CA 1
ATOM 3375 C C . ASN A 1 434 ? -14.344 7.240 64.596 1.00 39.84 434 ASN A C 1
ATOM 3377 O O . ASN A 1 434 ? -15.322 7.369 63.853 1.00 39.84 434 ASN A O 1
ATOM 3381 N N . PRO A 1 435 ? -14.490 7.129 65.932 1.00 46.00 435 PRO A N 1
ATOM 3382 C CA . PRO A 1 435 ? -15.766 7.388 66.595 1.00 46.00 435 PRO A CA 1
ATOM 3383 C C . PRO A 1 435 ? -16.087 8.896 66.551 1.00 46.00 435 PRO A C 1
ATOM 3385 O O . PRO A 1 435 ? -15.164 9.705 66.650 1.00 46.00 435 PRO A O 1
ATOM 3388 N N . PRO A 1 436 ? -17.363 9.301 66.400 1.00 45.88 436 PRO A N 1
ATOM 3389 C CA . PRO A 1 436 ? -17.738 10.712 66.474 1.00 45.88 436 PRO A CA 1
ATOM 3390 C C . PRO A 1 436 ? -17.447 11.278 67.873 1.00 45.88 436 PRO A C 1
ATOM 3392 O O . PRO A 1 436 ? -17.614 10.573 68.871 1.00 45.88 436 PRO A O 1
ATOM 3395 N N . ASP A 1 437 ? -17.043 12.550 67.941 1.00 48.34 437 ASP A N 1
ATOM 3396 C CA . ASP A 1 437 ? -16.916 13.301 69.196 1.00 48.34 437 ASP A CA 1
ATOM 3397 C C . ASP A 1 437 ? -18.310 13.430 69.833 1.00 48.34 437 ASP A C 1
ATOM 3399 O O . ASP A 1 437 ? -19.159 14.177 69.347 1.00 48.34 437 ASP A O 1
ATOM 3403 N N . LEU A 1 438 ? -18.568 12.649 70.885 1.00 48.81 438 LEU A N 1
ATOM 3404 C CA . LEU A 1 438 ? -19.797 12.725 71.676 1.00 48.81 438 LEU A CA 1
ATOM 3405 C C . LEU A 1 438 ? -19.560 13.669 72.850 1.00 48.81 438 LEU A C 1
ATOM 3407 O O . LEU A 1 438 ? -18.642 13.454 73.647 1.00 48.81 438 LEU A O 1
ATOM 3411 N N . ASP A 1 439 ? -20.387 14.702 72.977 1.00 57.38 439 ASP A N 1
ATOM 3412 C CA . ASP A 1 439 ? -20.270 15.632 74.093 1.00 57.38 439 ASP A CA 1
ATOM 3413 C C . ASP A 1 439 ? -20.886 15.063 75.390 1.00 57.38 439 ASP A C 1
ATOM 3415 O O . ASP A 1 439 ? -21.494 13.986 75.441 1.00 57.38 439 ASP A O 1
ATOM 3419 N N . GLY A 1 440 ? -20.709 15.793 76.495 1.00 57.16 440 GLY A N 1
ATOM 3420 C CA . GLY A 1 440 ? -21.228 15.377 77.800 1.00 57.16 440 GLY A CA 1
ATOM 3421 C C . GLY A 1 440 ? -22.760 15.271 77.866 1.00 57.16 440 GLY A C 1
ATOM 3422 O O . GLY A 1 440 ? -23.274 14.573 78.741 1.00 57.16 440 GLY A O 1
ATOM 3423 N N . ALA A 1 441 ? -23.497 15.927 76.964 1.00 55.09 441 ALA A N 1
ATOM 3424 C CA . ALA A 1 441 ? -24.953 15.854 76.898 1.00 55.09 441 ALA A CA 1
ATOM 3425 C C . ALA A 1 441 ? -25.418 14.593 76.150 1.00 55.09 441 ALA A C 1
ATOM 3427 O O . ALA A 1 441 ? -26.361 13.938 76.605 1.00 55.09 441 ALA A O 1
ATOM 3428 N N . ASP A 1 442 ? -24.714 14.194 75.088 1.00 52.31 442 ASP A N 1
ATOM 3429 C CA . ASP A 1 442 ? -24.974 12.949 74.356 1.00 52.31 442 ASP A CA 1
ATOM 3430 C C . ASP A 1 442 ? -24.750 11.715 75.241 1.00 52.31 442 ASP A C 1
ATOM 3432 O O . ASP A 1 442 ? -25.590 10.810 75.301 1.00 52.31 442 ASP A O 1
ATOM 3436 N N . LEU A 1 443 ? -23.663 11.708 76.021 1.00 58.00 443 LEU A N 1
ATOM 3437 C CA . LEU A 1 443 ? -23.364 10.631 76.972 1.00 58.00 443 LEU A CA 1
ATOM 3438 C C . LEU A 1 443 ? -24.396 10.552 78.110 1.00 58.00 443 LEU A C 1
ATOM 3440 O O . LEU A 1 443 ? -24.810 9.456 78.501 1.00 58.00 443 LEU A O 1
ATOM 3444 N N . ALA A 1 444 ? -24.868 11.699 78.611 1.00 55.94 444 ALA A N 1
ATOM 3445 C CA . ALA A 1 444 ? -25.912 11.753 79.634 1.00 55.94 444 ALA A CA 1
ATOM 3446 C C . ALA A 1 444 ? -27.273 11.251 79.109 1.00 55.94 444 ALA A C 1
ATOM 3448 O O . ALA A 1 444 ? -27.999 10.553 79.825 1.00 55.94 444 ALA A O 1
ATOM 3449 N N . PHE A 1 445 ? -27.605 11.546 77.849 1.00 56.38 445 PHE A N 1
ATOM 3450 C CA . PHE A 1 445 ? -28.834 11.090 77.199 1.00 56.38 445 PHE A CA 1
ATOM 3451 C C . PHE A 1 445 ? -28.819 9.579 76.907 1.00 56.38 445 PHE A C 1
ATOM 3453 O O . PHE A 1 445 ? -29.805 8.884 77.171 1.00 56.38 445 PHE A O 1
ATOM 3460 N N . ILE A 1 446 ? -27.683 9.036 76.454 1.00 55.75 446 ILE A N 1
ATOM 3461 C CA . ILE A 1 446 ? -27.484 7.592 76.239 1.00 55.75 446 ILE A CA 1
ATOM 3462 C C . ILE A 1 446 ? -27.585 6.821 77.567 1.00 55.75 446 ILE A C 1
ATOM 3464 O O . ILE A 1 446 ? -28.260 5.788 77.631 1.00 55.75 446 ILE A O 1
ATOM 3468 N N . SER A 1 447 ? -27.012 7.359 78.650 1.00 57.88 447 SER A N 1
ATOM 3469 C CA . SER A 1 447 ? -27.149 6.792 80.000 1.00 57.88 447 SER A CA 1
ATOM 3470 C C . SER A 1 447 ? -28.607 6.750 80.476 1.00 57.88 447 SER A C 1
ATOM 3472 O O . SER A 1 447 ? -29.055 5.722 80.995 1.00 57.88 447 SER A O 1
ATOM 3474 N N . ALA A 1 448 ? -29.387 7.810 80.232 1.00 55.53 448 ALA A N 1
ATOM 3475 C CA . ALA A 1 448 ? -30.803 7.878 80.607 1.00 55.53 448 ALA A CA 1
ATOM 3476 C C . ALA A 1 448 ? -31.695 6.875 79.841 1.00 55.53 448 ALA A C 1
ATOM 3478 O O . ALA A 1 448 ? -32.685 6.380 80.385 1.00 55.53 448 ALA A O 1
ATOM 3479 N N . LEU A 1 449 ? -31.334 6.518 78.604 1.00 51.62 449 LEU A N 1
ATOM 3480 C CA . LEU A 1 449 ? -32.063 5.546 77.778 1.00 51.62 449 LEU A CA 1
ATOM 3481 C C . LEU A 1 449 ? -31.790 4.074 78.155 1.00 51.62 449 LEU A C 1
ATOM 3483 O O . LEU A 1 449 ? -32.560 3.188 77.768 1.00 51.62 449 LEU A O 1
ATOM 3487 N N . SER A 1 450 ? -30.731 3.796 78.925 1.00 55.69 450 SER A N 1
ATOM 3488 C CA . SER A 1 450 ? -30.329 2.432 79.315 1.00 55.69 450 SER A CA 1
ATOM 3489 C C . SER A 1 450 ? -31.158 1.828 80.464 1.00 55.69 450 SER A C 1
ATOM 3491 O O . SER A 1 450 ? -31.218 0.607 80.605 1.00 55.69 450 SER A O 1
ATOM 3493 N N . LEU A 1 451 ? -31.866 2.653 81.248 1.00 49.94 451 LEU A N 1
ATOM 3494 C CA . LEU A 1 451 ? -32.473 2.243 82.526 1.00 49.94 451 LEU A CA 1
ATOM 3495 C C . LEU A 1 451 ? -33.881 1.623 82.437 1.00 49.94 451 LEU A C 1
ATOM 3497 O O . LEU A 1 451 ? -34.429 1.207 83.458 1.00 49.94 451 LEU A O 1
ATOM 3501 N N . SER A 1 452 ? -34.496 1.509 81.254 1.00 52.31 452 SER A N 1
ATOM 3502 C CA . SER A 1 452 ? -35.755 0.758 81.121 1.00 52.31 452 SER A CA 1
ATOM 3503 C C . SER A 1 452 ? -35.954 0.176 79.713 1.00 52.31 452 SER A C 1
ATOM 3505 O O . SER A 1 452 ? -36.302 0.900 78.776 1.00 52.31 452 SER A O 1
ATOM 3507 N N . PRO A 1 453 ? -35.760 -1.144 79.522 1.00 55.09 453 PRO A N 1
ATOM 3508 C CA . PRO A 1 453 ? -35.923 -1.805 78.223 1.00 55.09 453 PRO A CA 1
ATOM 3509 C C . PRO A 1 453 ? -37.361 -1.805 77.681 1.00 55.09 453 PRO A C 1
ATOM 3511 O O . PRO A 1 453 ? -37.555 -2.064 76.502 1.00 55.09 453 PRO A O 1
ATOM 3514 N N . GLN A 1 454 ? -38.363 -1.530 78.524 1.00 62.91 454 GLN A N 1
ATOM 3515 C CA . GLN A 1 454 ? -39.786 -1.698 78.192 1.00 62.91 454 GLN A CA 1
ATOM 3516 C C . GLN A 1 454 ? -40.561 -0.377 78.073 1.00 62.91 454 GLN A C 1
ATOM 3518 O O . GLN A 1 454 ? -41.772 -0.400 77.872 1.00 62.91 454 GLN A O 1
ATOM 3523 N N . ASN A 1 455 ? -39.900 0.780 78.197 1.00 71.69 455 ASN A N 1
ATOM 3524 C CA . ASN A 1 455 ? -40.570 2.069 78.035 1.00 71.69 455 ASN A CA 1
ATOM 3525 C C . ASN A 1 455 ? -40.602 2.470 76.541 1.00 71.69 455 ASN A C 1
ATOM 3527 O O . ASN A 1 455 ? -39.540 2.766 75.983 1.00 71.69 455 ASN A O 1
ATOM 3531 N N . PRO A 1 456 ? -41.780 2.526 75.888 1.00 65.50 456 PRO A N 1
ATOM 3532 C CA . PRO A 1 456 ? -41.893 2.858 74.465 1.00 65.50 456 PRO A CA 1
ATOM 3533 C C . PRO A 1 456 ? -41.338 4.251 74.123 1.00 65.50 456 PRO A C 1
ATOM 3535 O O . PRO A 1 456 ? -40.796 4.444 73.036 1.00 65.50 456 PRO A O 1
ATOM 3538 N N . THR A 1 457 ? -41.358 5.202 75.062 1.00 67.06 457 THR A N 1
ATOM 3539 C CA . THR A 1 457 ? -40.758 6.535 74.882 1.00 67.06 457 THR A CA 1
ATOM 3540 C C . THR A 1 457 ? -39.226 6.468 74.848 1.00 67.06 457 THR A C 1
ATOM 3542 O O . THR A 1 457 ? -38.588 7.153 74.052 1.00 67.06 457 THR A O 1
ATOM 3545 N N . ALA A 1 458 ? -38.621 5.587 75.652 1.00 68.12 458 ALA A N 1
ATOM 3546 C CA . ALA A 1 458 ? -37.178 5.332 75.625 1.00 68.12 458 ALA A CA 1
ATOM 3547 C C . ALA A 1 458 ? -36.753 4.498 74.402 1.00 68.12 458 ALA A C 1
ATOM 3549 O O . ALA A 1 458 ? -35.601 4.536 73.979 1.00 68.12 458 ALA A O 1
ATOM 3550 N N . GLN A 1 459 ? -37.661 3.722 73.809 1.00 69.62 459 GLN A N 1
ATOM 3551 C CA . GLN A 1 459 ? -37.396 3.028 72.549 1.00 69.62 459 GLN A CA 1
ATOM 3552 C C . GLN A 1 459 ? -37.403 4.005 71.364 1.00 69.62 459 GLN A C 1
ATOM 3554 O O . GLN A 1 459 ? -36.482 3.973 70.553 1.00 69.62 459 GLN A O 1
ATOM 3559 N N . ALA A 1 460 ? -38.368 4.929 71.318 1.00 71.50 460 ALA A N 1
ATOM 3560 C CA . ALA A 1 460 ? -38.404 5.999 70.319 1.00 71.50 460 ALA A CA 1
ATOM 3561 C C . ALA A 1 460 ? -37.178 6.929 70.412 1.00 71.50 460 ALA A C 1
ATOM 3563 O O . ALA A 1 460 ? -36.575 7.249 69.391 1.00 71.50 460 ALA A O 1
ATOM 3564 N N . GLY A 1 461 ? -36.752 7.298 71.628 1.00 75.12 461 GLY A N 1
ATOM 3565 C CA . GLY A 1 461 ? -35.541 8.103 71.838 1.00 75.12 461 GLY A CA 1
ATOM 3566 C C . GLY A 1 461 ? -34.250 7.403 71.390 1.00 75.12 461 GLY A C 1
ATOM 3567 O O . GLY A 1 461 ? -33.402 8.032 70.762 1.00 75.12 461 GLY A O 1
ATOM 3568 N N . ARG A 1 462 ? -34.116 6.090 71.639 1.00 75.25 462 ARG A N 1
ATOM 3569 C CA . ARG A 1 462 ? -32.981 5.285 71.144 1.00 75.25 462 ARG A CA 1
ATOM 3570 C C . ARG A 1 462 ? -32.940 5.215 69.627 1.00 75.25 462 ARG A C 1
ATOM 3572 O O . ARG A 1 462 ? -31.870 5.351 69.046 1.00 75.25 462 ARG A O 1
ATOM 3579 N N . GLU A 1 463 ? -34.094 5.029 68.998 1.00 74.75 463 GLU A N 1
ATOM 3580 C CA . GLU A 1 463 ? -34.186 4.984 67.543 1.00 74.75 463 GLU A CA 1
ATOM 3581 C C . GLU A 1 463 ? -33.830 6.337 66.917 1.00 74.75 463 GLU A C 1
ATOM 3583 O O . GLU A 1 463 ? -33.092 6.387 65.940 1.00 74.75 463 GLU A O 1
ATOM 3588 N N . GLN A 1 464 ? -34.258 7.444 67.526 1.00 73.69 464 GLN A N 1
ATOM 3589 C CA . GLN A 1 464 ? -33.914 8.783 67.054 1.00 73.69 464 GLN A CA 1
ATOM 3590 C C . GLN A 1 464 ? -32.410 9.081 67.177 1.00 73.69 464 GLN A C 1
ATOM 3592 O O . GLN A 1 464 ? -31.819 9.594 66.232 1.00 73.69 464 GLN A O 1
ATOM 3597 N N . VAL A 1 465 ? -31.766 8.705 68.289 1.00 74.00 465 VAL A N 1
ATOM 3598 C CA . VAL A 1 465 ? -30.302 8.835 68.453 1.00 74.00 465 VAL A CA 1
ATOM 3599 C C . VAL A 1 465 ? -29.555 7.938 67.478 1.00 74.00 465 VAL A C 1
ATOM 3601 O O . VAL A 1 465 ? -28.588 8.379 66.866 1.00 74.00 465 VAL A O 1
ATOM 3604 N N . ARG A 1 466 ? -30.016 6.697 67.284 1.00 79.56 466 ARG A N 1
ATOM 3605 C CA . ARG A 1 466 ? -29.440 5.772 66.303 1.00 79.56 466 ARG A CA 1
ATOM 3606 C C . ARG A 1 466 ? -29.492 6.365 64.898 1.00 79.56 466 ARG A C 1
ATOM 3608 O O . ARG A 1 466 ? -28.479 6.355 64.210 1.00 79.56 466 ARG A O 1
ATOM 3615 N N . VAL A 1 467 ? -30.639 6.912 64.498 1.00 75.50 467 VAL A N 1
ATOM 3616 C CA . VAL A 1 467 ? -30.813 7.573 63.197 1.00 75.50 467 VAL A CA 1
ATOM 3617 C C . VAL A 1 467 ? -29.911 8.805 63.079 1.00 75.50 467 VAL A C 1
ATOM 3619 O O . VAL A 1 467 ? -29.261 8.963 62.049 1.00 75.50 467 VAL A O 1
ATOM 3622 N N . SER A 1 468 ? -29.795 9.634 64.122 1.00 72.69 468 SER A N 1
ATOM 3623 C CA . SER A 1 468 ? -28.890 10.794 64.117 1.00 72.69 468 SER A CA 1
ATOM 3624 C C . SER A 1 468 ? -27.414 10.396 64.019 1.00 72.69 468 SER A C 1
ATOM 3626 O O . SER A 1 468 ? -26.692 10.959 63.204 1.00 72.69 468 SER A O 1
ATOM 3628 N N . LEU A 1 469 ? -26.957 9.398 64.782 1.00 73.62 469 LEU A N 1
ATOM 3629 C CA . LEU A 1 469 ? -25.572 8.915 64.726 1.00 73.62 469 LEU A CA 1
ATOM 3630 C C . LEU A 1 469 ? -25.250 8.261 63.379 1.00 73.62 469 LEU A C 1
ATOM 3632 O O . LEU A 1 469 ? -24.174 8.489 62.832 1.00 73.62 469 LEU A O 1
ATOM 3636 N N . GLN A 1 470 ? -26.190 7.495 62.816 1.00 76.19 470 GLN A N 1
ATOM 3637 C CA . GLN A 1 470 ? -26.057 6.936 61.469 1.00 76.19 470 GLN A CA 1
ATOM 3638 C C . GLN A 1 470 ? -25.999 8.038 60.404 1.00 76.19 470 GLN A C 1
ATOM 3640 O O . GLN A 1 470 ? -25.195 7.937 59.481 1.00 76.19 470 GLN A O 1
ATOM 3645 N N . ALA A 1 471 ? -26.786 9.107 60.547 1.00 73.44 471 ALA A N 1
ATOM 3646 C CA . ALA A 1 471 ? -26.739 10.256 59.647 1.00 73.44 471 ALA A CA 1
ATOM 3647 C C . ALA A 1 471 ? -25.404 11.017 59.745 1.00 73.44 471 ALA A C 1
ATOM 3649 O O . ALA A 1 471 ? -24.824 11.348 58.713 1.00 73.44 471 ALA A O 1
ATOM 3650 N N . THR A 1 472 ? -24.876 11.242 60.953 1.00 75.75 472 THR A N 1
ATOM 3651 C CA . THR A 1 472 ? -23.576 11.904 61.161 1.00 75.75 472 THR A CA 1
ATOM 3652 C C . THR A 1 472 ? -22.411 11.058 60.642 1.00 75.75 472 THR A C 1
ATOM 3654 O O . THR A 1 472 ? -21.539 11.580 59.949 1.00 75.75 472 THR A O 1
ATOM 3657 N N . ALA A 1 473 ? -22.406 9.747 60.905 1.00 74.31 473 ALA A N 1
ATOM 3658 C CA . ALA A 1 473 ? -21.384 8.836 60.386 1.00 74.31 473 ALA A CA 1
ATOM 3659 C C . ALA A 1 473 ? -21.428 8.745 58.851 1.00 74.31 473 ALA A C 1
ATOM 3661 O O . ALA A 1 473 ? -20.384 8.784 58.201 1.00 74.31 473 ALA A O 1
ATOM 3662 N N . ALA A 1 474 ? -22.629 8.699 58.263 1.00 74.25 474 ALA A N 1
ATOM 3663 C CA . ALA A 1 474 ? -22.802 8.743 56.814 1.00 74.25 474 ALA A CA 1
ATOM 3664 C C . ALA A 1 474 ? -22.316 10.074 56.215 1.00 74.25 474 ALA A C 1
ATOM 3666 O O . ALA A 1 474 ? -21.667 10.066 55.171 1.00 74.25 474 ALA A O 1
ATOM 3667 N N . ALA A 1 475 ? -22.570 11.207 56.880 1.00 75.12 475 ALA A N 1
ATOM 3668 C CA . ALA A 1 475 ? -22.085 12.516 56.447 1.00 75.12 475 ALA A CA 1
ATOM 3669 C C . ALA A 1 475 ? -20.549 12.620 56.504 1.00 75.12 475 ALA A C 1
ATOM 3671 O O . ALA A 1 475 ? -19.944 13.117 55.556 1.00 75.12 475 ALA A O 1
ATOM 3672 N N . SER A 1 476 ? -19.916 12.100 57.563 1.00 78.19 476 SER A N 1
ATOM 3673 C CA . SER A 1 476 ? -18.450 12.059 57.684 1.00 78.19 476 SER A CA 1
ATOM 3674 C C . SER A 1 476 ? -17.814 11.171 56.613 1.00 78.19 476 SER A C 1
ATOM 3676 O O . SER A 1 476 ? -16.884 11.599 55.939 1.00 78.19 476 SER A O 1
ATOM 3678 N N . ALA A 1 477 ? -18.354 9.968 56.388 1.00 78.94 477 ALA A N 1
ATOM 3679 C CA . ALA A 1 477 ? -17.855 9.062 55.353 1.00 78.94 477 ALA A CA 1
ATOM 3680 C C . ALA A 1 477 ? -17.989 9.658 53.940 1.00 78.94 477 ALA A C 1
ATOM 3682 O O . ALA A 1 477 ? -17.100 9.487 53.107 1.00 78.94 477 ALA A O 1
ATOM 3683 N N . LEU A 1 478 ? -19.072 10.399 53.675 1.00 79.94 478 LEU A N 1
ATOM 3684 C CA . LEU A 1 478 ? -19.258 11.124 52.416 1.00 79.94 478 LEU A CA 1
ATOM 3685 C C . LEU A 1 478 ? -18.226 12.254 52.246 1.00 79.94 478 LEU A C 1
ATOM 3687 O O . LEU A 1 478 ? -17.755 12.506 51.137 1.00 79.94 478 LEU A O 1
ATOM 3691 N N . GLN A 1 479 ? -17.871 12.941 53.335 1.00 80.75 479 GLN A N 1
ATOM 3692 C CA . GLN A 1 479 ? -16.868 14.005 53.326 1.00 80.75 479 GLN A CA 1
ATOM 3693 C C . GLN A 1 479 ? -15.451 13.454 53.096 1.00 80.75 479 GLN A C 1
ATOM 3695 O O . GLN A 1 479 ? -14.702 14.044 52.316 1.00 80.75 479 GLN A O 1
ATOM 3700 N N . ASP A 1 480 ? -15.117 12.309 53.696 1.00 82.88 480 ASP A N 1
ATOM 3701 C CA . ASP A 1 480 ? -13.835 11.624 53.495 1.00 82.88 480 ASP A CA 1
ATOM 3702 C C . ASP A 1 480 ? -13.700 11.072 52.065 1.00 82.88 480 ASP A C 1
ATOM 3704 O O . ASP A 1 480 ? -12.674 11.288 51.417 1.00 82.88 480 ASP A O 1
ATOM 3708 N N . ASP A 1 481 ? -14.752 10.443 51.521 1.00 86.94 481 ASP A N 1
ATOM 3709 C CA . ASP A 1 481 ? -14.788 9.997 50.116 1.00 86.94 481 ASP A CA 1
ATOM 3710 C C . ASP A 1 481 ? -14.609 11.182 49.155 1.00 86.94 481 ASP A C 1
ATOM 3712 O O . ASP A 1 481 ? -13.783 11.147 48.240 1.00 86.94 481 ASP A O 1
ATOM 3716 N N . ARG A 1 482 ? -15.311 12.293 49.407 1.00 86.38 482 ARG A N 1
ATOM 3717 C CA . ARG A 1 482 ? -15.157 13.525 48.624 1.00 86.38 482 ARG A CA 1
ATOM 3718 C C . ARG A 1 482 ? -13.726 14.064 48.679 1.00 86.38 482 ARG A C 1
ATOM 3720 O O . ARG A 1 482 ? -13.189 14.434 47.634 1.00 86.38 482 ARG A O 1
ATOM 3727 N N . ALA A 1 483 ? -13.107 14.108 49.858 1.00 83.81 483 ALA A N 1
ATOM 3728 C CA . ALA A 1 483 ? -11.730 14.571 50.019 1.00 83.81 483 ALA A CA 1
ATOM 3729 C C . ALA A 1 483 ? -10.740 13.670 49.264 1.00 83.81 483 ALA A C 1
ATOM 3731 O O . ALA A 1 483 ? -9.883 14.175 48.535 1.00 83.81 483 ALA A O 1
ATOM 3732 N N . GLN A 1 484 ? -10.900 12.348 49.362 1.00 88.31 484 GLN A N 1
ATOM 3733 C CA . GLN A 1 484 ? -10.052 11.381 48.669 1.00 88.31 484 GLN A CA 1
ATOM 3734 C C . GLN A 1 484 ? -10.153 11.511 47.145 1.00 88.31 484 GLN A C 1
ATOM 3736 O O . GLN A 1 484 ? -9.143 11.461 46.441 1.00 88.31 484 GLN A O 1
ATOM 3741 N N . ARG A 1 485 ? -11.356 11.710 46.601 1.00 88.06 485 ARG A N 1
ATOM 3742 C CA . ARG A 1 485 ? -11.522 11.873 45.152 1.00 88.06 485 ARG A CA 1
ATOM 3743 C C . ARG A 1 485 ? -10.913 13.177 44.637 1.00 88.06 485 ARG A C 1
ATOM 3745 O O . ARG A 1 485 ? -10.329 13.171 43.558 1.00 88.06 485 ARG A O 1
ATOM 3752 N N . TRP A 1 486 ? -10.979 14.266 45.407 1.00 86.94 486 TRP A N 1
ATOM 3753 C CA . TRP A 1 486 ? -10.267 15.504 45.067 1.00 86.94 486 TRP A CA 1
ATOM 3754 C C . TRP A 1 486 ? -8.747 15.343 45.129 1.00 86.94 486 TRP A C 1
ATOM 3756 O O . TRP A 1 486 ? -8.057 15.828 44.238 1.00 86.94 486 TRP A O 1
ATOM 3766 N N . GLN A 1 487 ? -8.221 14.583 46.094 1.00 86.56 487 GLN A N 1
ATOM 3767 C CA . GLN A 1 487 ? -6.799 14.223 46.102 1.00 86.56 487 GLN A CA 1
ATOM 3768 C C . GLN A 1 487 ? -6.402 13.429 44.852 1.00 86.56 487 GLN A C 1
ATOM 3770 O O . GLN A 1 487 ? -5.331 13.661 44.300 1.00 86.56 487 GLN A O 1
ATOM 3775 N N . ASN A 1 488 ? -7.267 12.536 44.362 1.00 85.69 488 ASN A N 1
ATOM 3776 C CA . ASN A 1 488 ? -7.012 11.798 43.122 1.00 85.69 488 ASN A CA 1
ATOM 3777 C C . ASN A 1 488 ? -7.004 12.719 41.889 1.00 85.69 488 ASN A C 1
ATOM 3779 O O . ASN A 1 488 ? -6.196 12.506 40.987 1.00 85.69 488 ASN A O 1
ATOM 3783 N N . VAL A 1 489 ? -7.867 13.745 41.850 1.00 84.81 489 VAL A N 1
ATOM 3784 C CA . VAL A 1 489 ? -7.828 14.792 40.810 1.00 84.81 489 VAL A CA 1
ATOM 3785 C C . VAL A 1 489 ? -6.492 15.532 40.859 1.00 84.81 489 VAL A C 1
ATOM 3787 O O . VAL A 1 489 ? -5.832 15.669 39.833 1.00 84.81 489 VAL A O 1
ATOM 3790 N N . ASP A 1 490 ? -6.064 15.976 42.039 1.00 87.19 490 ASP A N 1
ATOM 3791 C CA . ASP A 1 490 ? -4.829 16.752 42.188 1.00 87.19 490 ASP A CA 1
ATOM 3792 C C . ASP A 1 490 ? -3.568 15.901 41.917 1.00 87.19 490 ASP A C 1
ATOM 3794 O O . ASP A 1 490 ? -2.562 16.417 41.430 1.00 87.19 490 ASP A O 1
ATOM 3798 N N . ALA A 1 491 ? -3.628 14.590 42.178 1.00 87.25 491 ALA A N 1
ATOM 3799 C CA . ALA A 1 491 ? -2.541 13.642 41.934 1.00 87.25 491 ALA A CA 1
ATOM 3800 C C . ALA A 1 491 ? -2.434 13.160 40.474 1.00 87.25 491 ALA A C 1
ATOM 3802 O O . ALA A 1 491 ? -1.428 12.546 40.105 1.00 87.25 491 ALA A O 1
ATOM 3803 N N . ALA A 1 492 ? -3.447 13.393 39.636 1.00 86.75 492 ALA A N 1
ATOM 3804 C CA . ALA A 1 492 ? -3.432 12.942 38.250 1.00 86.75 492 ALA A CA 1
ATOM 3805 C C . ALA A 1 492 ? -2.408 13.736 37.414 1.00 86.75 492 ALA A C 1
ATOM 3807 O O . ALA A 1 492 ? -2.461 14.963 37.313 1.00 86.75 492 ALA A O 1
ATOM 3808 N N . ALA A 1 493 ? -1.462 13.009 36.810 1.00 81.50 493 ALA A N 1
ATOM 3809 C CA . ALA A 1 493 ? -0.307 13.587 36.123 1.00 81.50 493 ALA A CA 1
ATOM 3810 C C . ALA A 1 493 ? -0.673 14.283 34.801 1.00 81.50 493 ALA A C 1
ATOM 3812 O O . ALA A 1 493 ? -0.112 15.331 34.479 1.00 81.50 493 ALA A O 1
ATOM 3813 N N . ASP A 1 494 ? -1.627 13.737 34.045 1.00 87.25 494 ASP A N 1
ATOM 3814 C CA . ASP A 1 494 ? -2.057 14.282 32.758 1.00 87.25 494 ASP A CA 1
ATOM 3815 C C . ASP A 1 494 ? -3.413 15.006 32.853 1.00 87.25 494 ASP A C 1
ATOM 3817 O O . ASP A 1 494 ? -4.227 14.774 33.752 1.00 87.25 494 ASP A O 1
ATOM 3821 N N . ALA A 1 495 ? -3.642 15.951 31.941 1.00 78.62 495 ALA A N 1
ATOM 3822 C CA . ALA A 1 495 ? -4.837 16.790 31.955 1.00 78.62 495 ALA A CA 1
ATOM 3823 C C . ALA A 1 495 ? -6.120 16.016 31.586 1.00 78.62 495 ALA A C 1
ATOM 3825 O O . ALA A 1 495 ? -7.174 16.277 32.163 1.00 78.62 495 ALA A O 1
ATOM 3826 N N . LYS A 1 496 ? -6.024 14.991 30.729 1.00 78.75 496 LYS A N 1
ATOM 3827 C CA . LYS A 1 496 ? -7.171 14.176 30.298 1.00 78.75 496 LYS A CA 1
ATOM 3828 C C . LYS A 1 496 ? -7.743 13.349 31.447 1.00 78.75 496 LYS A C 1
ATOM 3830 O O . LYS A 1 496 ? -8.961 13.306 31.650 1.00 78.75 496 LYS A O 1
ATOM 3835 N N . THR A 1 497 ? -6.869 12.733 32.239 1.00 82.38 497 THR A N 1
ATOM 3836 C CA . THR A 1 497 ? -7.246 12.027 33.467 1.00 82.38 497 THR A CA 1
ATOM 3837 C C . THR A 1 497 ? -7.885 12.993 34.466 1.00 82.38 497 THR A C 1
ATOM 3839 O O . THR A 1 497 ? -8.927 12.672 35.037 1.00 82.38 497 THR A O 1
ATOM 3842 N N . ARG A 1 498 ? -7.338 14.208 34.623 1.00 85.69 498 ARG A N 1
ATOM 3843 C CA . ARG A 1 498 ? -7.927 15.249 35.487 1.00 85.69 498 ARG A CA 1
ATOM 3844 C C . ARG A 1 498 ? -9.339 15.647 35.062 1.00 85.69 498 ARG A C 1
ATOM 3846 O O . ARG A 1 498 ? -10.231 15.644 35.905 1.00 85.69 498 ARG A O 1
ATOM 3853 N N . ILE A 1 499 ? -9.565 15.919 33.776 1.00 82.62 499 ILE A N 1
ATOM 3854 C CA . ILE A 1 499 ? -10.896 16.242 33.231 1.00 82.62 499 ILE A CA 1
ATOM 3855 C C . ILE A 1 499 ? -11.887 15.111 33.515 1.00 82.62 499 ILE A C 1
ATOM 3857 O O . ILE A 1 499 ? -12.965 15.363 34.051 1.00 82.62 499 ILE A O 1
ATOM 3861 N N . THR A 1 500 ? -11.494 13.865 33.236 1.00 85.56 500 THR A N 1
ATOM 3862 C CA . THR A 1 500 ? -12.343 12.680 33.453 1.00 85.56 500 THR A CA 1
ATOM 3863 C C . THR A 1 500 ? -12.760 12.551 34.922 1.00 85.56 500 THR A C 1
ATOM 3865 O O . THR A 1 500 ? -13.929 12.314 35.229 1.00 85.56 500 THR A O 1
ATOM 3868 N N . LEU A 1 501 ? -11.816 12.743 35.849 1.00 85.75 501 LEU A N 1
ATOM 3869 C CA . LEU A 1 501 ? -12.091 12.678 37.283 1.00 85.75 501 LEU A CA 1
ATOM 3870 C C . LEU A 1 501 ? -13.009 13.821 37.747 1.00 85.75 501 LEU A C 1
ATOM 3872 O O . LEU A 1 501 ? -13.929 13.578 38.524 1.00 85.75 501 LEU A O 1
ATOM 3876 N N . ILE A 1 502 ? -12.825 15.049 37.250 1.00 81.75 502 ILE A N 1
ATOM 3877 C CA . ILE A 1 502 ? -13.685 16.189 37.610 1.00 81.75 502 ILE A CA 1
ATOM 3878 C C . ILE A 1 502 ? -15.107 16.026 37.036 1.00 81.75 502 ILE A C 1
ATOM 3880 O O . ILE A 1 502 ? -16.084 16.326 37.725 1.00 81.75 502 ILE A O 1
ATOM 3884 N N . GLN A 1 503 ? -15.256 15.500 35.815 1.00 83.56 503 GLN A N 1
ATOM 3885 C CA . GLN A 1 503 ? -16.566 15.181 35.226 1.00 83.56 503 GLN A CA 1
ATOM 3886 C C . GLN A 1 503 ? -17.323 14.122 36.040 1.00 83.56 503 GLN A C 1
ATOM 3888 O O . GLN A 1 503 ? -18.536 14.242 36.239 1.00 83.56 503 GLN A O 1
ATOM 3893 N N . ALA A 1 504 ? -16.617 13.112 36.559 1.00 85.31 504 ALA A N 1
ATOM 3894 C CA . ALA A 1 504 ? -17.210 12.129 37.462 1.00 85.31 504 ALA A CA 1
ATOM 3895 C C . ALA A 1 504 ? -17.734 12.791 38.751 1.00 85.31 504 ALA A C 1
ATOM 3897 O O . ALA A 1 504 ? -18.856 12.515 39.166 1.00 85.31 504 ALA A O 1
ATOM 3898 N N . LEU A 1 505 ? -16.983 13.738 39.332 1.00 85.00 505 LEU A N 1
ATOM 3899 C CA . LEU A 1 505 ? -17.427 14.496 40.511 1.00 85.00 505 LEU A CA 1
ATOM 3900 C C . LEU A 1 505 ? -18.687 15.333 40.240 1.00 85.00 505 LEU A C 1
ATOM 3902 O O . LEU A 1 505 ? -19.590 15.361 41.076 1.00 85.00 505 LEU A O 1
ATOM 3906 N N . LEU A 1 506 ? -18.782 15.978 39.071 1.00 84.12 506 LEU A N 1
ATOM 3907 C CA . LEU A 1 506 ? -19.990 16.711 38.669 1.00 84.12 506 LEU A CA 1
ATOM 3908 C C . LEU A 1 506 ? -21.197 15.788 38.487 1.00 84.12 506 LEU A C 1
ATOM 3910 O O . LEU A 1 506 ? -22.299 16.135 38.910 1.00 84.12 506 LEU A O 1
ATOM 3914 N N . THR A 1 507 ? -20.988 14.617 37.881 1.00 88.00 507 THR A N 1
ATOM 3915 C CA . THR A 1 507 ? -22.042 13.609 37.675 1.00 88.00 507 THR A CA 1
ATOM 3916 C C . THR A 1 507 ? -22.598 13.113 39.011 1.00 88.00 507 THR A C 1
ATOM 3918 O O . THR A 1 507 ? -23.806 12.921 39.146 1.00 88.00 507 THR A O 1
ATOM 3921 N N . ASP A 1 508 ? -21.735 13.017 40.021 1.00 86.38 508 ASP A N 1
ATOM 3922 C CA . ASP A 1 508 ? -22.096 12.640 41.389 1.00 86.38 508 ASP A CA 1
ATOM 3923 C C . ASP A 1 508 ? -22.676 13.807 42.218 1.00 86.38 508 ASP A C 1
ATOM 3925 O O . ASP A 1 508 ? -22.936 13.663 43.414 1.00 86.38 508 ASP A O 1
ATOM 3929 N N . GLY A 1 509 ? -22.913 14.974 41.604 1.00 88.69 509 GLY A N 1
ATOM 3930 C CA . GLY A 1 509 ? -23.551 16.128 42.243 1.00 88.69 509 GLY A CA 1
ATOM 3931 C C . GLY A 1 509 ? -22.643 16.919 43.191 1.00 88.69 509 GLY A C 1
ATOM 3932 O O . GLY A 1 509 ? -23.131 17.730 43.982 1.00 88.69 509 GLY A O 1
ATOM 3933 N N . ILE A 1 510 ? -21.325 16.714 43.130 1.00 87.25 510 ILE A N 1
ATOM 3934 C CA . ILE A 1 510 ? -20.357 17.459 43.938 1.00 87.25 510 ILE A CA 1
ATOM 3935 C C . ILE A 1 510 ? -20.136 18.823 43.273 1.00 87.25 510 ILE A C 1
ATOM 3937 O O . ILE A 1 510 ? -19.451 18.931 42.263 1.00 87.25 510 ILE A O 1
ATOM 3941 N N . ALA A 1 511 ? -20.762 19.866 43.828 1.00 82.38 511 ALA A N 1
ATOM 3942 C CA . ALA A 1 511 ? -20.798 21.202 43.221 1.00 82.38 511 ALA A CA 1
ATOM 3943 C C . ALA A 1 511 ? -19.570 22.082 43.520 1.00 82.38 511 ALA A C 1
ATOM 3945 O O . ALA A 1 511 ? -19.319 23.046 42.795 1.00 82.38 511 ALA A O 1
ATOM 3946 N N . THR A 1 512 ? -18.824 21.785 44.588 1.00 84.56 512 THR A N 1
ATOM 3947 C CA . THR A 1 512 ? -17.620 22.533 44.984 1.00 84.56 512 THR A CA 1
ATOM 3948 C C . THR A 1 512 ? -16.455 21.602 45.329 1.00 84.56 512 THR A C 1
ATOM 3950 O O . THR A 1 512 ? -16.634 20.407 45.578 1.00 84.56 512 THR A O 1
ATOM 3953 N N . ASP A 1 513 ? -15.237 22.121 45.370 1.00 84.44 513 ASP A N 1
ATOM 3954 C CA . ASP A 1 513 ? -14.080 21.432 45.942 1.00 84.44 513 ASP A CA 1
ATOM 3955 C C . ASP A 1 513 ? -13.968 21.652 47.465 1.00 84.44 513 ASP A C 1
ATOM 3957 O O . ASP A 1 513 ? -14.868 22.212 48.097 1.00 84.44 513 ASP A O 1
ATOM 3961 N N . MET A 1 514 ? -12.865 21.193 48.067 1.00 81.75 514 MET A N 1
ATOM 3962 C CA . MET A 1 514 ? -12.592 21.366 49.502 1.00 81.75 514 MET A CA 1
ATOM 3963 C C . MET A 1 514 ? -12.263 22.817 49.903 1.00 81.75 514 MET A C 1
ATOM 3965 O O . MET A 1 514 ? -12.379 23.157 51.078 1.00 81.75 514 MET A O 1
ATOM 3969 N N . SER A 1 515 ? -11.877 23.678 48.955 1.00 83.06 515 SER A N 1
ATOM 3970 C CA . SER A 1 515 ? -11.653 25.119 49.160 1.00 83.06 515 SER A CA 1
ATOM 3971 C C . SER A 1 515 ? -12.898 25.979 48.913 1.00 83.06 515 SER A C 1
ATOM 3973 O O . SER A 1 515 ? -12.860 27.187 49.140 1.00 83.06 515 SER A O 1
ATOM 3975 N N . GLY A 1 516 ? -14.008 25.378 48.475 1.00 86.75 516 GLY A N 1
ATOM 3976 C CA . GLY A 1 516 ? -15.238 26.083 48.121 1.00 86.75 516 GLY A CA 1
ATOM 3977 C C . GLY A 1 516 ? -15.278 26.598 46.679 1.00 86.75 516 GLY A C 1
ATOM 3978 O O . GLY A 1 516 ? -16.253 27.249 46.307 1.00 86.75 516 GLY A O 1
ATOM 3979 N N . THR A 1 517 ? -14.275 26.291 45.852 1.00 86.44 517 THR A N 1
ATOM 3980 C CA . THR A 1 517 ? -14.278 26.619 44.423 1.00 86.44 517 THR A CA 1
ATOM 3981 C C . THR A 1 517 ? -15.310 25.749 43.707 1.00 86.44 517 THR A C 1
ATOM 3983 O O . THR A 1 517 ? -15.342 24.535 43.934 1.00 86.44 517 THR A O 1
ATOM 3986 N N . PRO A 1 518 ? -16.156 26.315 42.833 1.00 90.38 518 PRO A N 1
ATOM 3987 C CA . PRO A 1 518 ? -17.077 25.536 42.020 1.00 90.38 518 PRO A CA 1
ATOM 3988 C C . PRO A 1 518 ? -16.356 24.455 41.206 1.00 90.38 518 PRO A C 1
ATOM 3990 O O . PRO A 1 518 ? -15.381 24.718 40.505 1.00 90.38 518 PRO A O 1
ATOM 3993 N N . THR A 1 519 ? -16.864 23.224 41.248 1.00 84.00 519 THR A N 1
ATOM 3994 C CA . THR A 1 519 ? -16.306 22.083 40.500 1.00 84.00 519 THR A CA 1
ATOM 3995 C C . THR A 1 519 ? -16.294 22.347 38.992 1.00 84.00 519 THR A C 1
ATOM 3997 O O . THR A 1 519 ? -15.368 21.929 38.302 1.00 84.00 519 THR A O 1
ATOM 4000 N N . ALA A 1 520 ? -17.265 23.119 38.494 1.00 82.19 520 ALA A N 1
ATOM 4001 C CA . ALA A 1 520 ? -17.315 23.576 37.108 1.00 82.19 520 ALA A CA 1
ATOM 4002 C C . ALA A 1 520 ? -16.159 24.529 36.741 1.00 82.19 520 ALA A C 1
ATOM 4004 O O . ALA A 1 520 ? -15.625 24.431 35.641 1.00 82.19 520 ALA A O 1
ATOM 4005 N N . GLU A 1 521 ? -15.725 25.406 37.654 1.00 89.19 521 GLU A N 1
ATOM 4006 C CA . GLU A 1 521 ? -14.574 26.291 37.417 1.00 89.19 521 GLU A CA 1
ATOM 4007 C C . GLU A 1 521 ? -13.266 25.494 37.368 1.00 89.19 521 GLU A C 1
ATOM 4009 O O . GLU A 1 521 ? -12.436 25.724 36.489 1.00 89.19 521 GLU A O 1
ATOM 4014 N N . ARG A 1 522 ? -13.103 24.493 38.248 1.00 85.44 522 ARG A N 1
ATOM 4015 C CA . ARG A 1 522 ? -11.960 23.565 38.174 1.00 85.44 522 ARG A CA 1
ATOM 4016 C C . ARG A 1 522 ? -11.959 22.740 36.891 1.00 85.44 522 ARG A C 1
ATOM 4018 O O . ARG A 1 522 ? -10.892 22.527 36.320 1.00 85.44 522 ARG A O 1
ATOM 4025 N N . LEU A 1 523 ? -13.132 22.291 36.438 1.00 86.88 523 LEU A N 1
ATOM 4026 C CA . LEU A 1 523 ? -13.258 21.583 35.166 1.00 86.88 523 LEU A CA 1
ATOM 4027 C C . LEU A 1 523 ? -12.811 22.471 34.005 1.00 86.88 523 LEU A C 1
ATOM 4029 O O . LEU A 1 523 ? -11.991 22.038 33.201 1.00 86.88 523 LEU A O 1
ATOM 4033 N N . GLN A 1 524 ? -13.295 23.716 33.953 1.00 91.12 524 GLN A N 1
ATOM 4034 C CA . GLN A 1 524 ? -12.918 24.660 32.904 1.00 91.12 524 GLN A CA 1
ATOM 4035 C C . GLN A 1 524 ? -11.410 24.938 32.907 1.00 91.12 524 GLN A C 1
ATOM 4037 O O . GLN A 1 524 ? -10.781 24.890 31.856 1.00 91.12 524 GLN A O 1
ATOM 4042 N N . ALA A 1 525 ? -10.806 25.149 34.081 1.00 87.94 525 ALA A N 1
ATOM 4043 C CA . ALA A 1 525 ? -9.364 25.364 34.191 1.00 87.94 525 ALA A CA 1
ATOM 4044 C C . ALA A 1 525 ? -8.546 24.144 33.718 1.00 87.94 525 ALA A C 1
ATOM 4046 O O . ALA A 1 525 ? -7.509 24.308 33.075 1.00 87.94 525 ALA A O 1
ATOM 4047 N N . ALA A 1 526 ? -9.008 22.921 34.004 1.00 84.00 526 ALA A N 1
ATOM 4048 C CA . ALA A 1 526 ? -8.359 21.694 33.538 1.00 84.00 526 ALA A CA 1
ATOM 4049 C C . ALA A 1 526 ? -8.477 21.512 32.013 1.00 84.00 526 ALA A C 1
ATOM 4051 O O . ALA A 1 526 ? -7.497 21.136 31.368 1.00 84.00 526 ALA A O 1
ATOM 4052 N N . VAL A 1 527 ? -9.646 21.822 31.440 1.00 89.75 527 VAL A N 1
ATOM 4053 C CA . VAL A 1 527 ? -9.870 21.854 29.985 1.00 89.75 527 VAL A CA 1
ATOM 4054 C C . VAL A 1 527 ? -8.949 22.870 29.315 1.00 89.75 527 VAL A C 1
ATOM 4056 O O . VAL A 1 527 ? -8.260 22.520 28.362 1.00 89.75 527 VAL A O 1
ATOM 4059 N N . ASP A 1 528 ? -8.890 24.104 29.821 1.00 90.81 528 ASP A N 1
ATOM 4060 C CA . ASP A 1 528 ? -8.067 25.171 29.241 1.00 90.81 528 ASP A CA 1
ATOM 4061 C C . ASP A 1 528 ? -6.569 24.828 29.296 1.00 90.81 528 ASP A C 1
ATOM 4063 O O . ASP A 1 528 ? -5.826 25.100 28.349 1.00 90.81 528 ASP A O 1
ATOM 4067 N N . ALA A 1 529 ? -6.121 24.167 30.369 1.00 88.62 529 ALA A N 1
ATOM 4068 C CA . ALA A 1 529 ? -4.756 23.664 30.479 1.00 88.62 529 ALA A CA 1
ATOM 4069 C C . ALA A 1 529 ? -4.458 22.566 29.440 1.00 88.62 529 ALA A C 1
ATOM 4071 O O . ALA A 1 529 ? -3.412 22.617 28.791 1.00 88.62 529 ALA A O 1
ATOM 4072 N N . GLN A 1 530 ? -5.373 21.606 29.239 1.00 90.81 530 GLN A N 1
ATOM 4073 C CA . GLN A 1 530 ? -5.213 20.578 28.202 1.00 90.81 530 GLN A CA 1
ATOM 4074 C C . GLN A 1 530 ? -5.196 21.191 26.802 1.00 90.81 530 GLN A C 1
ATOM 4076 O O . GLN A 1 530 ? -4.344 20.847 25.987 1.00 90.81 530 GLN A O 1
ATOM 4081 N N . ALA A 1 531 ? -6.120 22.110 26.533 1.00 90.75 531 ALA A N 1
ATOM 4082 C CA . ALA A 1 531 ? -6.226 22.787 25.252 1.00 90.75 531 ALA A CA 1
ATOM 4083 C C . ALA A 1 531 ? -4.948 23.580 24.930 1.00 90.75 531 ALA A C 1
ATOM 4085 O O . ALA A 1 531 ? -4.441 23.495 23.817 1.00 90.75 531 ALA A O 1
ATOM 4086 N N . SER A 1 532 ? -4.371 24.268 25.922 1.00 90.94 532 SER A N 1
ATOM 4087 C CA . SER A 1 532 ? -3.099 24.990 25.773 1.00 90.94 532 SER A CA 1
ATOM 4088 C C . SER A 1 532 ? -1.919 24.052 25.493 1.00 90.94 532 SER A C 1
ATOM 4090 O O . SER A 1 532 ? -1.045 24.380 24.693 1.00 90.94 532 SER A O 1
ATOM 4092 N N . GLN A 1 533 ? -1.886 22.874 26.128 1.00 91.88 533 GLN A N 1
ATOM 4093 C CA . GLN A 1 533 ? -0.862 21.863 25.856 1.00 91.88 533 GLN A CA 1
ATOM 4094 C C . GLN A 1 533 ? -0.973 21.338 24.419 1.00 91.88 533 GLN A C 1
ATOM 4096 O O . GLN A 1 533 ? 0.023 21.332 23.698 1.00 91.88 533 GLN A O 1
ATOM 4101 N N . LEU A 1 534 ? -2.177 20.949 23.989 1.00 90.19 534 LEU A N 1
ATOM 4102 C CA . LEU A 1 534 ? -2.429 20.482 22.623 1.00 90.19 534 LEU A CA 1
ATOM 4103 C C . LEU A 1 534 ? -2.086 21.566 21.591 1.00 90.19 534 LEU A C 1
ATOM 4105 O O . LEU A 1 534 ? -1.482 21.274 20.566 1.00 90.19 534 LEU A O 1
ATOM 4109 N N . LEU A 1 535 ? -2.384 22.835 21.875 1.00 92.69 535 LEU A N 1
ATOM 4110 C CA . LEU A 1 535 ? -2.007 23.948 21.004 1.00 92.69 535 LEU A CA 1
ATOM 4111 C C . LEU A 1 535 ? -0.480 24.083 20.857 1.00 92.69 535 LEU A C 1
ATOM 4113 O O . LEU A 1 535 ? 0.028 24.305 19.755 1.00 92.69 535 LEU A O 1
ATOM 4117 N N . ALA A 1 536 ? 0.269 23.907 21.949 1.00 92.12 536 ALA A N 1
ATOM 4118 C CA . ALA A 1 536 ? 1.730 23.909 21.917 1.00 92.12 536 ALA A CA 1
ATOM 4119 C C . ALA A 1 536 ? 2.293 22.709 21.133 1.00 92.12 536 ALA A C 1
ATOM 4121 O O . ALA A 1 536 ? 3.245 22.868 20.368 1.00 92.12 536 ALA A O 1
ATOM 4122 N N . GLU A 1 537 ? 1.689 21.528 21.280 1.00 91.19 537 GLU A N 1
ATOM 4123 C CA . GLU A 1 537 ? 2.028 20.327 20.507 1.00 91.19 537 GLU A CA 1
ATOM 4124 C C . GLU A 1 537 ? 1.748 20.526 19.011 1.00 91.19 537 GLU A C 1
ATOM 4126 O O . GLU A 1 537 ? 2.617 20.244 18.184 1.00 91.19 537 GLU A O 1
ATOM 4131 N N . ALA A 1 538 ? 0.593 21.099 18.659 1.00 90.25 538 ALA A N 1
ATOM 4132 C CA . ALA A 1 538 ? 0.247 21.438 17.282 1.00 90.25 538 ALA A CA 1
ATOM 4133 C C . ALA A 1 538 ? 1.222 22.457 16.682 1.00 90.25 538 ALA A C 1
ATOM 4135 O O . ALA A 1 538 ? 1.701 22.282 15.561 1.00 90.25 538 ALA A O 1
ATOM 4136 N N . THR A 1 539 ? 1.582 23.489 17.449 1.00 90.50 539 THR A N 1
ATOM 4137 C CA . THR A 1 539 ? 2.575 24.490 17.040 1.00 90.50 539 THR A CA 1
ATOM 4138 C C . THR A 1 539 ? 3.937 23.840 16.791 1.00 90.50 539 THR A C 1
ATOM 4140 O O . THR A 1 539 ? 4.581 24.119 15.779 1.00 90.50 539 THR A O 1
ATOM 4143 N N . ALA A 1 540 ? 4.377 22.943 17.678 1.00 89.75 540 ALA A N 1
ATOM 4144 C CA . ALA A 1 540 ? 5.633 22.218 17.517 1.00 89.75 540 ALA A CA 1
ATOM 4145 C C . ALA A 1 540 ? 5.610 21.292 16.288 1.00 89.75 540 ALA A C 1
ATOM 4147 O O . ALA A 1 540 ? 6.588 21.255 15.540 1.00 89.75 540 ALA A O 1
ATOM 4148 N N . ALA A 1 541 ? 4.498 20.593 16.040 1.00 83.38 541 ALA A N 1
ATOM 4149 C CA . ALA A 1 541 ? 4.311 19.766 14.851 1.00 83.38 541 ALA A CA 1
ATOM 4150 C C . ALA A 1 541 ? 4.358 20.606 13.562 1.00 83.38 541 ALA A C 1
ATOM 4152 O O . ALA A 1 541 ? 5.097 20.272 12.634 1.00 83.38 541 ALA A O 1
ATOM 4153 N N . ALA A 1 542 ? 3.671 21.754 13.534 1.00 85.00 542 ALA A N 1
ATOM 4154 C CA . ALA A 1 542 ? 3.694 22.678 12.402 1.00 85.00 542 ALA A CA 1
ATOM 4155 C C . ALA A 1 542 ? 5.107 23.231 12.134 1.00 85.00 542 ALA A C 1
ATOM 4157 O O . ALA A 1 542 ? 5.541 23.284 10.983 1.00 85.00 542 ALA A O 1
ATOM 4158 N N . GLN A 1 543 ? 5.863 23.576 13.185 1.00 86.25 543 GLN A N 1
ATOM 4159 C CA . GLN A 1 543 ? 7.263 24.013 13.077 1.00 86.25 543 GLN A CA 1
ATOM 4160 C C . GLN A 1 543 ? 8.202 22.914 12.557 1.00 86.25 543 GLN A C 1
ATOM 4162 O O . GLN A 1 543 ? 9.217 23.224 11.938 1.00 86.25 543 GLN A O 1
ATOM 4167 N N . GLN A 1 544 ? 7.866 21.642 12.779 1.00 83.44 544 GLN A N 1
ATOM 4168 C CA . GLN A 1 544 ? 8.586 20.482 12.239 1.00 83.44 544 GLN A CA 1
ATOM 4169 C C . GLN A 1 544 ? 8.120 20.088 10.824 1.00 83.44 544 GLN A C 1
ATOM 4171 O O . GLN A 1 544 ? 8.598 19.093 10.274 1.00 83.44 544 GLN A O 1
ATOM 4176 N N . GLY A 1 545 ? 7.183 20.841 10.236 1.00 80.69 545 GLY A N 1
ATOM 4177 C CA . GLY A 1 545 ? 6.604 20.560 8.923 1.00 80.69 545 GLY A CA 1
ATOM 4178 C C . GLY A 1 545 ? 5.562 19.434 8.916 1.00 80.69 545 GLY A C 1
ATOM 4179 O O . GLY A 1 545 ? 5.131 19.019 7.842 1.00 80.69 545 GLY A O 1
ATOM 4180 N N . ASP A 1 546 ? 5.134 18.935 10.080 1.00 82.00 546 ASP A N 1
ATOM 4181 C CA . ASP A 1 546 ? 4.079 17.923 10.197 1.00 82.00 546 ASP A CA 1
ATOM 4182 C C . ASP A 1 546 ? 2.697 18.586 10.292 1.00 82.00 546 ASP A C 1
ATOM 4184 O O . ASP A 1 546 ? 2.077 18.691 11.354 1.00 82.00 546 ASP A O 1
ATOM 4188 N N . ARG A 1 547 ? 2.236 19.103 9.147 1.00 84.50 547 ARG A N 1
ATOM 4189 C CA . ARG A 1 547 ? 0.989 19.875 9.048 1.00 84.50 547 ARG A CA 1
ATOM 4190 C C . ARG A 1 547 ? -0.253 19.029 9.341 1.00 84.50 547 ARG A C 1
ATOM 4192 O O . ARG A 1 547 ? -1.185 19.547 9.948 1.00 84.50 547 ARG A O 1
ATOM 4199 N N . ALA A 1 548 ? -0.275 17.746 8.961 1.00 77.38 548 ALA A N 1
ATOM 4200 C CA . ALA A 1 548 ? -1.390 16.859 9.302 1.00 77.38 548 ALA A CA 1
ATOM 4201 C C . ALA A 1 548 ? -1.450 16.551 10.800 1.00 77.38 548 ALA A C 1
ATOM 4203 O O . ALA A 1 548 ? -2.538 16.608 11.369 1.00 77.38 548 ALA A O 1
ATOM 4204 N N . ALA A 1 549 ? -0.315 16.265 11.452 1.00 81.56 549 ALA A N 1
ATOM 4205 C CA . ALA A 1 549 ? -0.308 16.089 12.903 1.00 81.56 549 ALA A CA 1
ATOM 4206 C C . ALA A 1 549 ? -0.781 17.367 13.607 1.00 81.56 549 ALA A C 1
ATOM 4208 O O . ALA A 1 549 ? -1.659 17.289 14.461 1.00 81.56 549 ALA A O 1
ATOM 4209 N N . ALA A 1 550 ? -0.293 18.538 13.181 1.00 86.50 550 ALA A N 1
ATOM 4210 C CA . ALA A 1 550 ? -0.741 19.820 13.718 1.00 86.50 550 ALA A CA 1
ATOM 4211 C C . ALA A 1 550 ? -2.258 20.024 13.563 1.00 86.50 550 ALA A C 1
ATOM 4213 O O . ALA A 1 550 ? -2.928 20.378 14.531 1.00 86.50 550 ALA A O 1
ATOM 4214 N N . LEU A 1 551 ? -2.817 19.751 12.377 1.00 86.62 551 LEU A N 1
ATOM 4215 C CA . LEU A 1 551 ? -4.252 19.889 12.119 1.00 86.62 551 LEU A CA 1
ATOM 4216 C C . LEU A 1 551 ? -5.086 18.914 12.963 1.00 86.62 551 LEU A C 1
ATOM 4218 O O . LEU A 1 551 ? -6.084 19.325 13.549 1.00 86.62 551 LEU A O 1
ATOM 4222 N N . ASN A 1 552 ? -4.662 17.652 13.076 1.00 83.69 552 ASN A N 1
ATOM 4223 C CA . ASN A 1 552 ? -5.335 16.656 13.914 1.00 83.69 552 ASN A CA 1
ATOM 4224 C C . ASN A 1 552 ? -5.335 17.085 15.388 1.00 83.69 552 ASN A C 1
ATOM 4226 O O . ASN A 1 552 ? -6.381 17.071 16.033 1.00 83.69 552 ASN A O 1
ATOM 4230 N N . THR A 1 553 ? -4.194 17.544 15.908 1.00 88.62 553 THR A N 1
ATOM 4231 C CA . THR A 1 553 ? -4.086 18.044 17.284 1.00 88.62 553 THR A CA 1
ATOM 4232 C C . THR A 1 553 ? -4.958 19.289 17.512 1.00 88.62 553 THR A C 1
ATOM 4234 O O . THR A 1 553 ? -5.614 19.400 18.546 1.00 88.62 553 THR A O 1
ATOM 4237 N N . LEU A 1 554 ? -5.046 20.209 16.544 1.00 89.12 554 LEU A N 1
ATOM 4238 C CA . LEU A 1 554 ? -5.945 21.372 16.625 1.00 89.12 554 LEU A CA 1
ATOM 4239 C C . LEU A 1 554 ? -7.428 20.973 16.584 1.00 89.12 554 LEU A C 1
ATOM 4241 O O . LEU A 1 554 ? -8.254 21.569 17.277 1.00 89.12 554 LEU A O 1
ATOM 4245 N N . GLN A 1 555 ? -7.782 19.940 15.818 1.00 87.12 555 GLN A N 1
ATOM 4246 C CA . GLN A 1 555 ? -9.134 19.381 15.826 1.00 87.12 555 GLN A CA 1
ATOM 4247 C C . GLN A 1 555 ? -9.470 18.726 17.172 1.00 87.12 555 GLN A C 1
ATOM 4249 O O . GLN A 1 555 ? -10.609 18.845 17.624 1.00 87.12 555 GLN A O 1
ATOM 4254 N N . GLU A 1 556 ? -8.500 18.104 17.852 1.00 89.44 556 GLU A N 1
ATOM 4255 C CA . GLU A 1 556 ? -8.693 17.607 19.220 1.00 89.44 556 GLU A CA 1
ATOM 4256 C C . GLU A 1 556 ? -9.014 18.745 20.199 1.00 89.44 556 GLU A C 1
ATOM 4258 O O . GLU A 1 556 ? -9.915 18.589 21.024 1.00 89.44 556 GLU A O 1
ATOM 4263 N N . VAL A 1 557 ? -8.371 19.915 20.069 1.00 90.75 557 VAL A N 1
ATOM 4264 C CA . VAL A 1 557 ? -8.710 21.112 20.867 1.00 90.75 557 VAL A CA 1
ATOM 4265 C C . VAL A 1 557 ? -10.173 21.520 20.664 1.00 90.75 557 VAL A C 1
ATOM 4267 O O . VAL A 1 557 ? -10.870 21.827 21.632 1.00 90.75 557 VAL A O 1
ATOM 4270 N N . ALA A 1 558 ? -10.661 21.485 19.420 1.00 86.38 558 ALA A N 1
ATOM 4271 C CA . ALA A 1 558 ? -12.043 21.834 19.086 1.00 86.38 558 ALA A CA 1
ATOM 4272 C C . ALA A 1 558 ? -13.085 20.821 19.606 1.00 86.38 558 ALA A C 1
ATOM 4274 O O . ALA A 1 558 ? -14.264 21.165 19.708 1.00 86.38 558 ALA A O 1
ATOM 4275 N N . GLN A 1 559 ? -12.667 19.594 19.933 1.00 88.31 559 GLN A N 1
ATOM 4276 C CA . GLN A 1 559 ? -13.532 18.506 20.407 1.00 88.31 559 GLN A CA 1
ATOM 4277 C C . GLN A 1 559 ? -13.568 18.351 21.937 1.00 88.31 559 GLN A C 1
ATOM 4279 O O . GLN A 1 559 ? -14.306 17.499 22.436 1.00 88.31 559 GLN A O 1
ATOM 4284 N N . LEU A 1 560 ? -12.795 19.138 22.694 1.00 88.44 560 LEU A N 1
ATOM 4285 C CA . LEU A 1 560 ? -12.827 19.094 24.158 1.00 88.44 560 LEU A CA 1
ATOM 4286 C C . LEU A 1 560 ? -14.206 19.515 24.705 1.00 88.44 560 LEU A C 1
ATOM 4288 O O . LEU A 1 560 ? -14.807 20.480 24.230 1.00 88.44 560 LEU A O 1
ATOM 4292 N N . ASP A 1 561 ? -14.685 18.790 25.723 1.00 87.50 561 ASP A N 1
ATOM 4293 C CA . ASP A 1 561 ? -15.966 19.028 26.404 1.00 87.50 561 ASP A CA 1
ATOM 4294 C C . ASP A 1 561 ? -15.772 19.104 27.939 1.00 87.50 561 ASP A C 1
ATOM 4296 O O . ASP A 1 561 ? -15.269 18.140 28.532 1.00 87.50 561 ASP A O 1
ATOM 4300 N N . PRO A 1 562 ? -16.158 20.207 28.617 1.00 89.31 562 PRO A N 1
ATOM 4301 C CA . PRO A 1 562 ? -16.705 21.442 28.047 1.00 89.31 562 PRO A CA 1
ATOM 4302 C C . PRO A 1 562 ? -15.732 22.125 27.088 1.00 89.31 562 PRO A C 1
ATOM 4304 O O . PRO A 1 562 ? -14.531 21.878 27.126 1.00 89.31 562 PRO A O 1
ATOM 4307 N N . ALA A 1 563 ? -16.268 22.975 26.211 1.00 89.44 563 ALA A N 1
ATOM 4308 C CA . ALA A 1 563 ? -15.453 23.707 25.252 1.00 89.44 563 ALA A CA 1
ATOM 4309 C C . ALA A 1 563 ? -14.399 24.575 25.976 1.00 89.44 563 ALA A C 1
ATOM 4311 O O . ALA A 1 563 ? -14.714 25.189 27.004 1.00 89.44 563 ALA A O 1
ATOM 4312 N N . PRO A 1 564 ? -13.171 24.684 25.440 1.00 92.75 564 PRO A N 1
ATOM 4313 C CA . PRO A 1 564 ? -12.157 25.556 26.012 1.00 92.75 564 PRO A CA 1
ATOM 4314 C C . PRO A 1 564 ? -12.565 27.032 25.912 1.00 92.75 564 PRO A C 1
ATOM 4316 O O . PRO A 1 564 ? -13.501 27.413 25.188 1.00 92.75 564 PRO A O 1
ATOM 4319 N N . SER A 1 565 ? -11.853 27.880 26.652 1.00 93.62 565 SER A N 1
ATOM 4320 C CA . SER A 1 565 ? -12.087 29.322 26.681 1.00 93.62 565 SER A CA 1
ATOM 4321 C C . SER A 1 565 ? -12.117 29.930 25.273 1.00 93.62 565 SER A C 1
ATOM 4323 O O . SER A 1 565 ? -11.503 29.430 24.327 1.00 93.62 565 SER A O 1
ATOM 4325 N N . ALA A 1 566 ? -12.862 31.029 25.115 1.00 92.50 566 ALA A N 1
ATOM 4326 C CA . ALA A 1 566 ? -13.011 31.691 23.818 1.00 92.50 566 ALA A CA 1
ATOM 4327 C C . ALA A 1 566 ? -11.657 32.083 23.202 1.00 92.50 566 ALA A C 1
ATOM 4329 O O . ALA A 1 566 ? -11.482 31.893 22.005 1.00 92.50 566 ALA A O 1
ATOM 4330 N N . ALA A 1 567 ? -10.700 32.530 24.024 1.00 92.94 567 ALA A N 1
ATOM 4331 C CA . ALA A 1 567 ? -9.358 32.895 23.576 1.00 92.94 567 ALA A CA 1
ATOM 4332 C C . ALA A 1 567 ? -8.599 31.703 22.965 1.00 92.94 567 ALA A C 1
ATOM 4334 O O . ALA A 1 567 ? -8.055 31.828 21.875 1.00 92.94 567 ALA A O 1
ATOM 4335 N N . ILE A 1 568 ? -8.624 30.531 23.616 1.00 90.69 568 ILE A N 1
ATOM 4336 C CA . ILE A 1 568 ? -7.951 29.327 23.096 1.00 90.69 568 ILE A CA 1
ATOM 4337 C C . ILE A 1 568 ? -8.633 28.827 21.816 1.00 90.69 568 ILE A C 1
ATOM 4339 O O . ILE A 1 568 ? -7.964 28.371 20.893 1.00 90.69 568 ILE A O 1
ATOM 4343 N N . ARG A 1 569 ? -9.967 28.925 21.730 1.00 92.75 569 ARG A N 1
ATOM 4344 C CA . ARG A 1 569 ? -10.705 28.543 20.514 1.00 92.75 569 ARG A CA 1
ATOM 4345 C C . ARG A 1 569 ? -10.413 29.464 19.334 1.00 92.75 569 ARG A C 1
ATOM 4347 O O . ARG A 1 569 ? -10.304 28.971 18.216 1.00 92.75 569 ARG A O 1
ATOM 4354 N N . GLU A 1 570 ? -10.309 30.768 19.577 1.00 93.88 570 GLU A N 1
ATOM 4355 C CA . GLU A 1 570 ? -9.929 31.753 18.561 1.00 93.88 570 GLU A CA 1
ATOM 4356 C C . GLU A 1 570 ? -8.502 31.483 18.066 1.00 93.88 570 GLU A C 1
ATOM 4358 O O . GLU A 1 570 ? -8.305 31.308 16.868 1.00 93.88 570 GLU A O 1
ATOM 4363 N N . GLU A 1 571 ? -7.545 31.280 18.977 1.00 94.06 571 GLU A N 1
ATOM 4364 C CA . GLU A 1 571 ? -6.159 30.957 18.616 1.00 94.06 571 GLU A CA 1
ATOM 4365 C C . GLU A 1 571 ? -6.041 29.633 17.839 1.00 94.06 571 GLU A C 1
ATOM 4367 O O . GLU A 1 571 ? -5.362 29.571 16.814 1.00 94.06 571 GLU A O 1
ATOM 4372 N N . ALA A 1 572 ? -6.741 28.578 18.271 1.00 90.06 572 ALA A N 1
ATOM 4373 C CA . ALA A 1 572 ? -6.761 27.303 17.555 1.00 90.06 572 ALA A CA 1
ATOM 4374 C C . ALA A 1 572 ? -7.383 27.443 16.155 1.00 90.06 572 ALA A C 1
ATOM 4376 O O . ALA A 1 572 ? -6.859 26.888 15.192 1.00 90.06 572 ALA A O 1
ATOM 4377 N N . SER A 1 573 ? -8.473 28.205 16.024 1.00 91.44 573 SER A N 1
ATOM 4378 C CA . SER A 1 573 ? -9.119 28.480 14.736 1.00 91.44 573 SER A CA 1
ATOM 4379 C C . SER A 1 573 ? -8.193 29.241 13.783 1.00 91.44 573 SER A C 1
ATOM 4381 O O . SER A 1 573 ? -8.114 28.891 12.605 1.00 91.44 573 SER A O 1
ATOM 4383 N N . ASP A 1 574 ? -7.476 30.249 14.277 1.00 93.94 574 ASP A N 1
ATOM 4384 C CA . ASP A 1 574 ? -6.523 31.023 13.476 1.00 93.94 574 ASP A CA 1
ATOM 4385 C C . ASP A 1 574 ? -5.359 30.145 12.991 1.00 93.94 574 ASP A C 1
ATOM 4387 O O . ASP A 1 574 ? -4.985 30.198 11.815 1.00 93.94 574 ASP A O 1
ATOM 4391 N N . GLN A 1 575 ? -4.829 29.272 13.858 1.00 92.38 575 GLN A N 1
ATOM 4392 C CA . GLN A 1 575 ? -3.793 28.308 13.472 1.00 92.38 575 GLN A CA 1
ATOM 4393 C C . GLN A 1 575 ? -4.299 27.292 12.439 1.00 92.38 575 GLN A C 1
ATOM 4395 O O . GLN A 1 575 ? -3.575 26.994 11.487 1.00 92.38 575 GLN A O 1
ATOM 4400 N N . ILE A 1 576 ? -5.537 26.796 12.577 1.00 86.88 576 ILE A N 1
ATOM 4401 C CA . ILE A 1 576 ? -6.167 25.913 11.580 1.00 86.88 576 ILE A CA 1
ATOM 4402 C C . ILE A 1 576 ? -6.205 26.612 10.221 1.00 86.88 576 ILE A C 1
ATOM 4404 O O . ILE A 1 576 ? -5.685 26.067 9.251 1.00 86.88 576 ILE A O 1
ATOM 4408 N N . GLN A 1 577 ? -6.738 27.836 10.152 1.00 90.69 577 GLN A N 1
ATOM 4409 C CA . GLN A 1 577 ? -6.832 28.584 8.893 1.00 90.69 577 GLN A CA 1
ATOM 4410 C C . GLN A 1 577 ? -5.456 28.836 8.267 1.00 90.69 577 GLN A C 1
ATOM 4412 O O . GLN A 1 577 ? -5.293 28.718 7.052 1.00 90.69 577 GLN A O 1
ATOM 4417 N N . GLN A 1 578 ? -4.448 29.153 9.085 1.00 91.25 578 GLN A N 1
ATOM 4418 C CA . GLN A 1 578 ? -3.084 29.357 8.606 1.00 91.25 578 GLN A CA 1
ATOM 4419 C C . GLN A 1 578 ? -2.479 28.069 8.023 1.00 91.25 578 GLN A C 1
ATOM 4421 O O . GLN A 1 578 ? -1.854 28.116 6.961 1.00 91.25 578 GLN A O 1
ATOM 4426 N N . ILE A 1 579 ? -2.655 26.925 8.691 1.00 84.75 579 ILE A N 1
ATOM 4427 C CA . ILE A 1 579 ? -2.147 25.627 8.222 1.00 84.75 579 ILE A CA 1
ATOM 4428 C C . ILE A 1 579 ? -2.903 25.175 6.966 1.00 84.75 579 ILE A C 1
ATOM 4430 O O . ILE A 1 579 ? -2.270 24.752 6.000 1.00 84.75 579 ILE A O 1
ATOM 4434 N N . GLU A 1 580 ? -4.227 25.325 6.924 1.00 84.75 580 GLU A N 1
ATOM 4435 C CA . GLU A 1 580 ? -5.044 25.013 5.745 1.00 84.75 580 GLU A CA 1
ATOM 4436 C C . GLU A 1 580 ? -4.643 25.856 4.527 1.00 84.75 580 GLU A C 1
ATOM 4438 O O . GLU A 1 580 ? -4.509 25.315 3.427 1.00 84.75 580 GLU A O 1
ATOM 4443 N N . ALA A 1 581 ? -4.371 27.153 4.712 1.00 86.94 581 ALA A N 1
ATOM 4444 C CA . ALA A 1 581 ? -3.870 28.016 3.644 1.00 86.94 581 ALA A CA 1
ATOM 4445 C C . ALA A 1 581 ? -2.511 27.531 3.107 1.00 86.94 581 ALA A C 1
ATOM 4447 O O . ALA A 1 581 ? -2.327 27.433 1.895 1.00 86.94 581 ALA A O 1
ATOM 4448 N N . GLN A 1 582 ? -1.584 27.148 3.993 1.00 85.75 582 GLN A N 1
ATOM 4449 C CA . GLN A 1 582 ? -0.289 26.590 3.586 1.00 85.75 582 GLN A CA 1
ATOM 4450 C C . GLN A 1 582 ? -0.430 25.264 2.826 1.0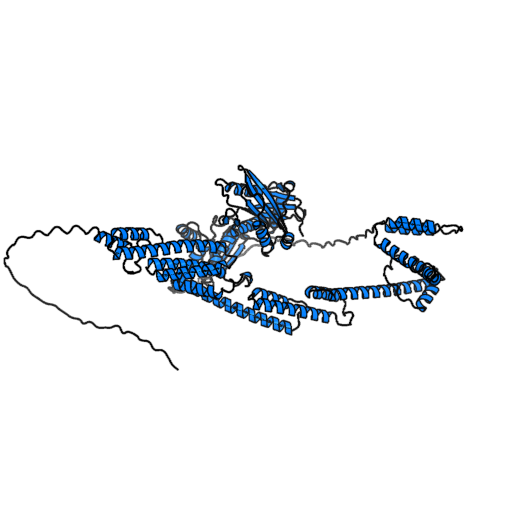0 85.75 582 GLN A C 1
ATOM 4452 O O . GLN A 1 582 ? 0.251 25.067 1.820 1.00 85.75 582 GLN A O 1
ATOM 4457 N N . ILE A 1 583 ? -1.310 24.366 3.288 1.00 80.44 583 ILE A N 1
ATOM 4458 C CA . ILE A 1 583 ? -1.601 23.095 2.605 1.00 80.44 583 ILE A CA 1
ATOM 4459 C C . ILE A 1 583 ? -2.182 23.370 1.214 1.00 80.44 583 ILE A C 1
ATOM 4461 O O . ILE A 1 583 ? -1.755 22.754 0.240 1.00 80.44 583 ILE A O 1
ATOM 4465 N N . SER A 1 584 ? -3.119 24.315 1.104 1.00 83.75 584 SER A N 1
ATOM 4466 C CA . SER A 1 584 ? -3.720 24.712 -0.172 1.00 83.75 584 SER A CA 1
ATOM 4467 C C . SER A 1 584 ? -2.679 25.269 -1.150 1.00 83.75 584 SER A C 1
ATOM 4469 O O . SER A 1 584 ? -2.647 24.854 -2.308 1.00 83.75 584 SER A O 1
ATOM 4471 N N . ASP A 1 585 ? -1.802 26.173 -0.707 1.00 86.12 585 ASP A N 1
ATOM 4472 C CA . ASP A 1 585 ? -0.738 26.740 -1.549 1.00 86.12 585 ASP A CA 1
ATOM 4473 C C . ASP A 1 585 ? 0.215 25.650 -2.069 1.00 86.12 585 ASP A C 1
ATOM 4475 O O . ASP A 1 585 ? 0.619 25.643 -3.236 1.00 86.12 585 ASP A O 1
ATOM 4479 N N . GLU A 1 586 ? 0.549 24.684 -1.213 1.00 84.00 586 GLU A N 1
ATOM 4480 C CA . GLU A 1 586 ? 1.388 23.539 -1.555 1.00 84.00 586 GLU A CA 1
ATOM 4481 C C . GLU A 1 586 ? 0.697 22.596 -2.557 1.00 84.00 586 GLU A C 1
ATOM 4483 O O . GLU A 1 586 ? 1.301 22.190 -3.554 1.00 84.00 586 GLU A O 1
ATOM 4488 N N . GLN A 1 587 ? -0.593 22.312 -2.368 1.00 82.31 587 GLN A N 1
ATOM 4489 C CA . GLN A 1 587 ? -1.399 21.535 -3.315 1.00 82.31 587 GLN A CA 1
ATOM 4490 C C . GLN A 1 587 ? -1.512 22.220 -4.682 1.00 82.31 587 GLN A C 1
ATOM 4492 O O . GLN A 1 587 ? -1.388 21.556 -5.716 1.00 82.31 587 GLN A O 1
ATOM 4497 N N . GLN A 1 588 ? -1.714 23.540 -4.712 1.00 85.94 588 GLN A N 1
ATOM 4498 C CA . GLN A 1 588 ? -1.756 24.310 -5.957 1.00 85.94 588 GLN A CA 1
ATOM 4499 C C . GLN A 1 588 ? -0.418 24.244 -6.698 1.00 85.94 588 GLN A C 1
ATOM 4501 O O . GLN A 1 588 ? -0.406 24.034 -7.913 1.00 85.94 588 GLN A O 1
ATOM 4506 N N . PHE A 1 589 ? 0.701 24.350 -5.974 1.00 90.31 589 PHE A N 1
ATOM 4507 C CA . PHE A 1 589 ? 2.033 24.177 -6.548 1.00 90.31 589 PHE A CA 1
ATOM 4508 C C . PHE A 1 589 ? 2.193 22.800 -7.205 1.00 90.31 589 PHE A C 1
ATOM 4510 O O . PHE A 1 589 ? 2.548 22.727 -8.383 1.00 90.31 589 PHE A O 1
ATOM 4517 N N . PHE A 1 590 ? 1.898 21.710 -6.486 1.00 85.69 590 PHE A N 1
ATOM 4518 C CA . PHE A 1 590 ? 2.057 20.359 -7.035 1.00 85.69 590 PHE A CA 1
ATOM 4519 C C . PHE A 1 590 ? 1.110 20.098 -8.206 1.00 85.69 590 PHE A C 1
ATOM 4521 O O . PHE A 1 590 ? 1.526 19.517 -9.205 1.00 85.69 590 PHE A O 1
ATOM 4528 N N . THR A 1 591 ? -0.130 20.583 -8.131 1.00 84.62 591 THR A N 1
ATOM 4529 C CA . THR A 1 591 ? -1.098 20.484 -9.233 1.00 84.62 591 THR A CA 1
ATOM 4530 C C . THR A 1 591 ? -0.566 21.166 -10.493 1.00 84.62 591 THR A C 1
ATOM 4532 O O . THR A 1 591 ? -0.606 20.585 -11.578 1.00 84.62 591 THR A O 1
ATOM 4535 N N . ALA A 1 592 ? -0.020 22.379 -10.362 1.00 88.00 592 ALA A N 1
ATOM 4536 C CA . ALA A 1 592 ? 0.561 23.110 -11.483 1.00 88.00 592 ALA A CA 1
ATOM 4537 C C . ALA A 1 592 ? 1.817 22.420 -12.041 1.00 88.00 592 ALA A C 1
ATOM 4539 O O . ALA A 1 592 ? 1.970 22.311 -13.259 1.00 88.00 592 ALA A O 1
ATOM 4540 N N . ALA A 1 593 ? 2.696 21.916 -11.170 1.00 89.19 593 ALA A N 1
ATOM 4541 C CA . ALA A 1 593 ? 3.918 21.229 -11.579 1.00 89.19 593 ALA A CA 1
ATOM 4542 C C . ALA A 1 593 ? 3.624 19.901 -12.302 1.00 89.19 593 ALA A C 1
ATOM 4544 O O . ALA A 1 593 ? 4.223 19.618 -13.341 1.00 89.19 593 ALA A O 1
ATOM 4545 N N . TRP A 1 594 ? 2.649 19.124 -11.822 1.00 89.50 594 TRP A N 1
ATOM 4546 C CA . TRP A 1 594 ? 2.196 17.912 -12.505 1.00 89.50 594 TRP A CA 1
ATOM 4547 C C . TRP A 1 594 ? 1.513 18.209 -13.835 1.00 89.50 594 TRP A C 1
ATOM 4549 O O . TRP A 1 594 ? 1.787 17.525 -14.816 1.00 89.50 594 TRP A O 1
ATOM 4559 N N . ALA A 1 595 ? 0.691 19.259 -13.913 1.00 89.25 595 ALA A N 1
ATOM 4560 C CA . ALA A 1 595 ? 0.105 19.685 -15.181 1.00 89.25 595 ALA A CA 1
ATOM 4561 C C . ALA A 1 595 ? 1.185 20.074 -16.209 1.00 89.25 595 ALA A C 1
ATOM 4563 O O . ALA A 1 595 ? 1.057 19.744 -17.389 1.00 89.25 595 ALA A O 1
ATOM 4564 N N . ALA A 1 596 ? 2.270 20.725 -15.768 1.00 92.06 596 ALA A N 1
ATOM 4565 C CA . ALA A 1 596 ? 3.416 21.034 -16.621 1.00 92.06 596 ALA A CA 1
ATOM 4566 C C . ALA A 1 596 ? 4.143 19.764 -17.099 1.00 92.06 596 ALA A C 1
ATOM 4568 O O . ALA A 1 596 ? 4.472 19.662 -18.281 1.00 92.06 596 ALA A O 1
ATOM 4569 N N . TYR A 1 597 ? 4.340 18.778 -16.216 1.00 91.56 597 TYR A N 1
ATOM 4570 C CA . TYR A 1 597 ? 4.893 17.472 -16.584 1.00 91.56 597 TYR A CA 1
ATOM 4571 C C . TYR A 1 597 ? 4.016 16.750 -17.618 1.00 91.56 597 TYR A C 1
ATOM 4573 O O . TYR A 1 597 ? 4.508 16.359 -18.677 1.00 91.56 597 TYR A O 1
ATOM 4581 N N . ASP A 1 598 ? 2.715 16.625 -17.351 1.00 86.81 598 ASP A N 1
ATOM 4582 C CA . ASP A 1 598 ? 1.770 15.918 -18.221 1.00 86.81 598 ASP A CA 1
ATOM 4583 C C . ASP A 1 598 ? 1.691 16.580 -19.610 1.00 86.81 598 ASP A C 1
ATOM 4585 O O . ASP A 1 598 ? 1.663 15.897 -20.641 1.00 86.81 598 ASP A O 1
ATOM 4589 N N . GLN A 1 599 ? 1.727 17.916 -19.658 1.0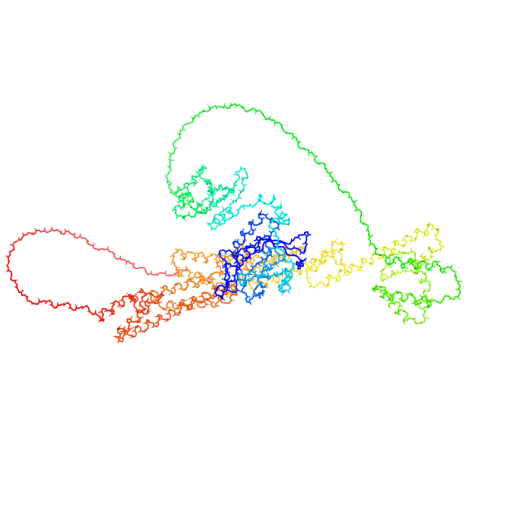0 92.75 599 GLN A N 1
ATOM 4590 C CA . GLN A 1 599 ? 1.774 18.666 -20.911 1.00 92.75 599 GLN A CA 1
ATOM 4591 C C . GLN A 1 599 ? 3.097 18.445 -21.663 1.00 92.75 599 GLN A C 1
ATOM 4593 O O . GLN A 1 599 ? 3.070 18.206 -22.870 1.00 92.75 599 GLN A O 1
ATOM 4598 N N . ALA A 1 600 ? 4.240 18.435 -20.973 1.00 90.06 600 ALA A N 1
ATOM 4599 C CA . ALA A 1 600 ? 5.534 18.166 -21.596 1.00 90.06 600 ALA A CA 1
ATOM 4600 C C . ALA A 1 600 ? 5.621 16.741 -22.174 1.00 90.06 600 ALA A C 1
ATOM 4602 O O . ALA A 1 600 ? 6.092 16.552 -23.297 1.00 90.06 600 ALA A O 1
ATOM 4603 N N . ILE A 1 601 ? 5.088 15.737 -21.467 1.00 88.75 601 ILE A N 1
ATOM 4604 C CA . ILE A 1 601 ? 4.979 14.363 -21.981 1.00 88.75 601 ILE A CA 1
ATOM 4605 C C . ILE A 1 601 ? 4.109 14.316 -23.243 1.00 88.75 601 ILE A C 1
ATOM 4607 O O . ILE A 1 601 ? 4.492 13.690 -24.237 1.00 88.75 601 ILE A O 1
ATOM 4611 N N . LYS A 1 602 ? 2.963 15.007 -23.241 1.00 87.25 602 LYS A N 1
ATOM 4612 C CA . LYS A 1 602 ? 2.059 15.091 -24.398 1.00 87.25 602 LYS A CA 1
ATOM 4613 C C . LYS A 1 602 ? 2.729 15.728 -25.618 1.00 87.25 602 LYS A C 1
ATOM 4615 O O . LYS A 1 602 ? 2.540 15.242 -26.735 1.00 87.25 602 LYS A O 1
ATOM 4620 N N . ASP A 1 603 ? 3.535 16.761 -25.399 1.00 90.75 603 ASP A N 1
ATOM 4621 C CA . ASP A 1 603 ? 4.273 17.468 -26.451 1.00 90.75 603 ASP A CA 1
ATOM 4622 C C . ASP A 1 603 ? 5.571 16.748 -26.861 1.00 90.75 603 ASP A C 1
ATOM 4624 O O . ASP A 1 603 ? 6.242 17.168 -27.805 1.00 90.75 603 ASP A O 1
ATOM 4628 N N . LYS A 1 604 ? 5.905 15.630 -26.195 1.00 89.94 604 LYS A N 1
ATOM 4629 C CA . LYS A 1 604 ? 7.176 14.898 -26.326 1.00 89.94 604 LYS A CA 1
ATOM 4630 C C . LYS A 1 604 ? 8.400 15.773 -26.018 1.00 89.94 604 LYS A C 1
ATOM 4632 O O . LYS A 1 604 ? 9.489 15.523 -26.536 1.00 89.94 604 LYS A O 1
ATOM 4637 N N . ASP A 1 605 ? 8.229 16.778 -25.165 1.00 91.50 605 ASP A N 1
ATOM 4638 C CA . ASP A 1 605 ? 9.303 17.623 -24.657 1.00 91.50 605 ASP A CA 1
ATOM 4639 C C . ASP A 1 605 ? 9.938 16.981 -23.417 1.00 91.50 605 ASP A C 1
ATOM 4641 O O . ASP A 1 605 ? 9.558 17.230 -22.272 1.00 91.50 605 ASP A O 1
ATOM 4645 N N . VAL A 1 606 ? 10.938 16.131 -23.652 1.00 87.00 606 VAL A N 1
ATOM 4646 C CA . VAL A 1 606 ? 11.662 15.431 -22.581 1.00 87.00 606 VAL A CA 1
ATOM 4647 C C . VAL A 1 606 ? 12.359 16.414 -21.630 1.00 87.00 606 VAL A C 1
ATOM 4649 O O . VAL A 1 606 ? 12.389 16.175 -20.423 1.00 87.00 606 VAL A O 1
ATOM 4652 N N . LYS A 1 607 ? 12.871 17.548 -22.134 1.00 90.25 607 LYS A N 1
ATOM 4653 C CA . LYS A 1 607 ? 13.512 18.573 -21.292 1.00 90.25 607 LYS A CA 1
ATOM 4654 C C . LYS A 1 607 ? 12.491 19.243 -20.378 1.00 90.25 607 LYS A C 1
ATOM 4656 O O . LYS A 1 607 ? 12.762 19.395 -19.189 1.00 90.25 607 LYS A O 1
ATOM 4661 N N . GLY A 1 608 ? 11.326 19.602 -20.918 1.00 90.69 608 GLY A N 1
ATOM 4662 C CA . GLY A 1 608 ? 10.209 20.143 -20.145 1.00 90.69 608 GLY A CA 1
ATOM 4663 C C . GLY A 1 608 ? 9.742 19.178 -19.055 1.00 90.69 608 GLY A C 1
ATOM 4664 O O . GLY A 1 608 ? 9.571 19.585 -17.907 1.00 90.69 608 GLY A O 1
ATOM 4665 N N . ALA A 1 609 ? 9.635 17.884 -19.376 1.00 89.00 609 ALA A N 1
ATOM 4666 C CA . ALA A 1 609 ? 9.231 16.855 -18.419 1.00 89.00 609 ALA A CA 1
ATOM 4667 C C . ALA A 1 609 ? 10.256 16.689 -17.283 1.00 89.00 609 ALA A C 1
ATOM 4669 O O . ALA A 1 609 ? 9.873 16.665 -16.113 1.00 89.00 609 ALA A O 1
ATOM 4670 N N . ILE A 1 610 ? 11.557 16.644 -17.607 1.00 89.31 610 ILE A N 1
ATOM 4671 C CA . ILE A 1 610 ? 12.637 16.612 -16.606 1.00 89.31 610 ILE A CA 1
ATOM 4672 C C . ILE A 1 610 ? 12.597 17.872 -15.737 1.00 89.31 610 ILE A C 1
ATOM 4674 O O . ILE A 1 610 ? 12.671 17.758 -14.521 1.00 89.31 610 ILE A O 1
ATOM 4678 N N . SER A 1 611 ? 12.432 19.060 -16.327 1.00 91.69 611 SER A N 1
ATOM 4679 C CA . SER A 1 611 ? 12.379 20.323 -15.579 1.00 91.69 611 SER A CA 1
ATOM 4680 C C . SER A 1 611 ? 11.196 20.386 -14.608 1.00 91.69 611 SER A C 1
ATOM 4682 O O . SER A 1 611 ? 11.347 20.883 -13.490 1.00 91.69 611 SER A O 1
ATOM 4684 N N . ALA A 1 612 ? 10.024 19.891 -15.015 1.00 90.56 612 ALA A N 1
ATOM 4685 C CA . ALA A 1 612 ? 8.844 19.828 -14.156 1.00 90.56 612 ALA A CA 1
ATOM 4686 C C . ALA A 1 612 ? 9.057 18.856 -12.984 1.00 90.56 612 ALA A C 1
ATOM 4688 O O . ALA A 1 612 ? 8.790 19.204 -11.835 1.00 90.56 612 ALA A O 1
ATOM 4689 N N . LEU A 1 613 ? 9.614 17.672 -13.254 1.00 89.06 613 LEU A N 1
ATOM 4690 C CA . LEU A 1 613 ? 9.946 16.693 -12.218 1.00 89.06 613 LEU A CA 1
ATOM 4691 C C . LEU A 1 613 ? 11.046 17.187 -11.268 1.00 89.06 613 LEU A C 1
ATOM 4693 O O . LEU A 1 613 ? 10.937 16.980 -10.066 1.00 89.06 613 LEU A O 1
ATOM 4697 N N . ASP A 1 614 ? 12.072 17.879 -11.768 1.00 87.44 614 ASP A N 1
ATOM 4698 C CA . ASP A 1 614 ? 13.131 18.467 -10.937 1.00 87.44 614 ASP A CA 1
ATOM 4699 C C . ASP A 1 614 ? 12.555 19.557 -10.017 1.00 87.44 614 ASP A C 1
ATOM 4701 O O . ASP A 1 614 ? 12.878 19.601 -8.834 1.00 87.44 614 ASP A O 1
ATOM 4705 N N . THR A 1 615 ? 11.607 20.359 -10.517 1.00 90.25 615 THR A N 1
ATOM 4706 C CA . THR A 1 615 ? 10.860 21.349 -9.717 1.00 90.25 615 THR A CA 1
ATOM 4707 C C . THR A 1 615 ? 10.065 20.687 -8.586 1.00 90.25 615 THR A C 1
ATOM 4709 O O . THR A 1 615 ? 10.073 21.177 -7.456 1.00 90.25 615 THR A O 1
ATOM 4712 N N . ILE A 1 616 ? 9.410 19.554 -8.867 1.00 87.81 616 ILE A N 1
ATOM 4713 C CA . ILE A 1 616 ? 8.701 18.756 -7.855 1.00 87.81 616 ILE A CA 1
ATOM 4714 C C . ILE A 1 616 ? 9.698 18.221 -6.824 1.00 87.81 616 ILE A C 1
ATOM 4716 O O . ILE A 1 616 ? 9.517 18.450 -5.631 1.00 87.81 616 ILE A O 1
ATOM 4720 N N . VAL A 1 617 ? 10.778 17.573 -7.275 1.00 84.56 617 VAL A N 1
ATOM 4721 C CA . VAL A 1 617 ? 11.779 16.957 -6.394 1.00 84.56 617 VAL A CA 1
ATOM 4722 C C . VAL A 1 617 ? 12.441 18.000 -5.494 1.00 84.56 617 VAL A C 1
ATOM 4724 O O . VAL A 1 617 ? 12.463 17.801 -4.283 1.00 84.56 617 VAL A O 1
ATOM 4727 N N . GLN A 1 618 ? 12.886 19.139 -6.035 1.00 85.62 618 GLN A N 1
ATOM 4728 C CA . GLN A 1 618 ? 13.495 20.235 -5.267 1.00 85.62 618 GLN A CA 1
ATOM 4729 C C . GLN A 1 618 ? 12.549 20.835 -4.220 1.00 85.62 618 GLN A C 1
ATOM 4731 O O . GLN A 1 618 ? 12.991 21.259 -3.155 1.00 85.62 618 GLN A O 1
ATOM 4736 N N . ARG A 1 619 ? 11.237 20.872 -4.487 1.00 85.38 619 ARG A N 1
ATOM 4737 C CA . ARG A 1 619 ? 10.266 21.313 -3.476 1.00 85.38 619 ARG A CA 1
ATOM 4738 C C . ARG A 1 619 ? 10.099 20.286 -2.353 1.00 85.38 619 ARG A C 1
ATOM 4740 O O . ARG A 1 619 ? 9.752 20.663 -1.241 1.00 85.38 619 ARG A O 1
ATOM 4747 N N . THR A 1 620 ? 10.378 19.014 -2.636 1.00 74.69 620 THR A N 1
ATOM 4748 C CA . THR A 1 620 ? 10.240 17.882 -1.705 1.00 74.69 620 THR A CA 1
ATOM 4749 C C . THR A 1 620 ? 11.538 17.458 -1.004 1.00 74.69 620 THR A C 1
ATOM 4751 O O . THR A 1 620 ? 11.544 16.419 -0.355 1.00 74.69 620 THR A O 1
ATOM 4754 N N . THR A 1 621 ? 12.651 18.196 -1.133 1.00 57.19 621 THR A N 1
ATOM 4755 C CA . THR A 1 621 ? 13.959 17.800 -0.560 1.00 57.19 621 THR A CA 1
ATOM 4756 C C . THR A 1 621 ? 14.155 18.088 0.939 1.00 57.19 621 THR A C 1
ATOM 4758 O O . THR A 1 621 ? 15.228 17.804 1.465 1.00 57.19 621 THR A O 1
ATOM 4761 N N . GLU A 1 622 ? 13.150 18.578 1.670 1.00 57.12 622 GLU A N 1
ATOM 4762 C CA . GLU A 1 622 ? 13.051 18.231 3.100 1.00 57.12 622 GLU A CA 1
ATOM 4763 C C . GLU A 1 622 ? 12.525 16.795 3.167 1.00 57.12 622 GLU A C 1
ATOM 4765 O O . GLU A 1 622 ? 11.564 16.527 2.452 1.00 57.12 622 GLU A O 1
ATOM 4770 N N . PRO A 1 623 ? 13.163 15.871 3.923 1.00 53.12 623 PRO A N 1
ATOM 4771 C CA . PRO A 1 623 ? 13.083 14.419 3.714 1.00 53.12 623 PRO A CA 1
ATOM 4772 C C . PRO A 1 623 ? 11.689 14.007 3.260 1.00 53.12 623 PRO A C 1
ATOM 4774 O O . PRO A 1 623 ? 10.760 14.193 4.047 1.00 53.12 623 PRO A O 1
ATOM 4777 N N . LEU A 1 624 ? 11.597 13.546 1.993 1.00 51.22 624 LEU A N 1
ATOM 4778 C CA . LEU A 1 624 ? 10.367 13.290 1.225 1.00 51.22 624 LEU A CA 1
ATOM 4779 C C . LEU A 1 624 ? 9.176 13.175 2.169 1.00 51.22 624 LEU A C 1
ATOM 4781 O O . LEU A 1 624 ? 9.117 12.188 2.915 1.00 51.22 624 LEU A O 1
ATOM 4785 N N . PRO A 1 625 ? 8.304 14.195 2.222 1.00 50.88 625 PRO A N 1
ATOM 4786 C CA . PRO A 1 625 ? 7.403 14.345 3.342 1.00 50.88 625 PRO A CA 1
ATOM 4787 C C . PRO A 1 625 ? 6.559 13.082 3.440 1.00 50.88 625 PRO A C 1
ATOM 4789 O O . PRO A 1 625 ? 5.985 12.633 2.446 1.00 50.88 625 PRO A O 1
ATOM 4792 N N . ASP A 1 626 ? 6.590 12.456 4.622 1.00 54.75 626 ASP A N 1
ATOM 4793 C CA . ASP A 1 626 ? 5.875 11.210 4.869 1.00 54.75 626 ASP A CA 1
ATOM 4794 C C . ASP A 1 626 ? 4.432 11.397 4.372 1.00 54.75 626 ASP A C 1
ATOM 4796 O O . ASP A 1 626 ? 3.791 12.342 4.814 1.00 54.75 626 ASP A O 1
ATOM 4800 N N . PRO A 1 627 ? 3.898 10.548 3.475 1.00 49.19 627 PRO A N 1
ATOM 4801 C CA . PRO A 1 627 ? 2.490 10.565 3.090 1.00 49.19 627 PRO A CA 1
ATOM 4802 C C . PRO A 1 627 ? 1.513 10.709 4.269 1.00 49.19 627 PRO A C 1
ATOM 4804 O O . PRO A 1 627 ? 0.436 11.261 4.095 1.00 49.19 627 PRO A O 1
ATOM 4807 N N . LYS A 1 628 ? 1.898 10.268 5.479 1.00 54.34 628 LYS A N 1
ATOM 4808 C CA . LYS A 1 628 ? 1.144 10.466 6.729 1.00 54.34 628 LYS A CA 1
ATOM 4809 C C . LYS A 1 628 ? 1.054 11.930 7.200 1.00 54.34 628 LYS A C 1
ATOM 4811 O O . LYS A 1 628 ? 0.165 12.242 7.983 1.00 54.34 628 LYS A O 1
ATOM 4816 N N . ARG A 1 629 ? 1.951 12.814 6.747 1.00 58.00 629 ARG A N 1
ATOM 4817 C CA . ARG A 1 629 ? 1.997 14.263 7.040 1.00 58.00 629 ARG A CA 1
ATOM 4818 C C . ARG A 1 629 ? 1.000 15.080 6.222 1.00 58.00 629 ARG A C 1
ATOM 4820 O O . ARG A 1 629 ? 0.864 16.276 6.480 1.00 58.00 629 ARG A O 1
ATOM 4827 N N . TYR A 1 630 ? 0.301 14.459 5.271 1.00 53.44 630 TYR A N 1
ATOM 4828 C CA . TYR A 1 630 ? -0.781 15.093 4.524 1.00 53.44 630 TYR A CA 1
ATOM 4829 C C . TYR A 1 630 ? -2.077 14.290 4.691 1.00 53.44 630 TYR A C 1
ATOM 4831 O O . TYR A 1 630 ? -2.044 13.060 4.650 1.00 53.44 630 TYR A O 1
ATOM 4839 N N . PRO A 1 631 ? -3.231 14.954 4.864 1.00 51.84 631 PRO A N 1
ATOM 4840 C CA . PRO A 1 631 ? -4.525 14.282 4.846 1.00 51.84 631 PRO A CA 1
ATOM 4841 C C . PRO A 1 631 ? -4.719 13.526 3.523 1.00 51.84 631 PRO A C 1
ATOM 4843 O O . PRO A 1 631 ? -4.438 14.055 2.446 1.00 51.84 631 PRO A O 1
ATOM 4846 N N . THR A 1 632 ? -5.209 12.289 3.603 1.00 46.41 632 THR A N 1
ATOM 4847 C CA . THR A 1 632 ? -5.297 11.311 2.501 1.00 46.41 632 THR A CA 1
ATOM 4848 C C . THR A 1 632 ? -6.156 11.735 1.308 1.00 46.41 632 THR A C 1
ATOM 4850 O O . THR A 1 632 ? -6.094 11.098 0.260 1.00 46.41 632 THR A O 1
ATOM 4853 N N . ASP A 1 633 ? -6.920 12.819 1.426 1.00 47.78 633 ASP A N 1
ATOM 4854 C CA . ASP A 1 633 ? -7.998 13.142 0.488 1.00 47.78 633 ASP A CA 1
ATOM 4855 C C . ASP A 1 633 ? -7.568 14.110 -0.636 1.00 47.78 633 ASP A C 1
ATOM 4857 O O . ASP A 1 633 ? -8.375 14.463 -1.493 1.00 47.78 633 ASP A O 1
ATOM 4861 N N . GLY A 1 634 ? -6.291 14.517 -0.682 1.00 50.09 634 GLY A N 1
ATOM 4862 C CA . GLY A 1 634 ? -5.776 15.438 -1.710 1.00 50.09 634 GLY A CA 1
ATOM 4863 C C . GLY A 1 634 ? -4.312 15.248 -2.117 1.00 50.09 634 GLY A C 1
ATOM 4864 O O . GLY A 1 634 ? -3.770 16.091 -2.831 1.00 50.09 634 GLY A O 1
ATOM 4865 N N . TYR A 1 635 ? -3.650 14.183 -1.661 1.00 57.72 635 TYR A N 1
ATOM 4866 C CA . TYR A 1 635 ? -2.244 13.935 -1.980 1.00 57.72 635 TYR A CA 1
ATOM 4867 C C . TYR A 1 635 ? -2.107 13.144 -3.284 1.00 57.72 635 TYR A C 1
ATOM 4869 O O . TYR A 1 635 ? -2.673 12.060 -3.423 1.00 57.72 635 TYR A O 1
ATOM 4877 N N . ASP A 1 636 ? -1.339 13.670 -4.241 1.00 57.44 636 ASP A N 1
ATOM 4878 C CA . ASP A 1 636 ? -1.057 12.960 -5.486 1.00 57.44 636 ASP A CA 1
ATOM 4879 C C . ASP A 1 636 ? -0.047 11.827 -5.211 1.00 57.44 636 ASP A C 1
ATOM 4881 O O . ASP A 1 636 ? 1.114 12.108 -4.884 1.00 57.44 636 ASP A O 1
ATOM 4885 N N . PRO A 1 637 ? -0.434 10.543 -5.358 1.00 61.06 637 PRO A N 1
ATOM 4886 C CA . PRO A 1 637 ? 0.456 9.411 -5.091 1.00 61.06 637 PRO A CA 1
ATOM 4887 C C . PRO A 1 637 ? 1.716 9.425 -5.970 1.00 61.06 637 PRO A C 1
ATOM 4889 O O . PRO A 1 637 ? 2.710 8.773 -5.640 1.00 61.06 637 PRO A O 1
ATOM 4892 N N . ARG A 1 638 ? 1.717 10.200 -7.065 1.00 72.94 638 ARG A N 1
ATOM 4893 C CA . ARG A 1 638 ? 2.880 10.390 -7.932 1.00 72.94 638 ARG A CA 1
ATOM 4894 C C . ARG A 1 638 ? 4.022 11.138 -7.250 1.00 72.94 638 ARG A C 1
ATOM 4896 O O . ARG A 1 638 ? 5.143 11.004 -7.718 1.00 72.94 638 ARG A O 1
ATOM 4903 N N . ILE A 1 639 ? 3.810 11.885 -6.160 1.00 68.69 639 ILE A N 1
ATOM 4904 C CA . ILE A 1 639 ? 4.893 12.650 -5.504 1.00 68.69 639 ILE A CA 1
ATOM 4905 C C . ILE A 1 639 ? 6.005 11.719 -5.002 1.00 68.69 639 ILE A C 1
ATOM 4907 O O . ILE A 1 639 ? 7.183 11.977 -5.241 1.00 68.69 639 ILE A O 1
ATOM 4911 N N . VAL A 1 640 ? 5.643 10.576 -4.413 1.00 66.44 640 VAL A N 1
ATOM 4912 C CA . VAL A 1 640 ? 6.609 9.543 -3.998 1.00 66.44 640 VAL A CA 1
ATOM 4913 C C . VAL A 1 640 ? 7.312 8.921 -5.215 1.00 66.44 640 VAL A C 1
ATOM 4915 O O . VAL A 1 640 ? 8.484 8.556 -5.151 1.00 66.44 640 VAL A O 1
ATOM 4918 N N . GLN A 1 641 ? 6.624 8.847 -6.357 1.00 80.56 641 GLN A N 1
ATOM 4919 C CA . GLN A 1 641 ? 7.172 8.330 -7.612 1.00 80.56 641 GLN A CA 1
ATOM 4920 C C . GLN A 1 641 ? 7.967 9.374 -8.409 1.00 80.56 641 GLN A C 1
ATOM 4922 O O . GLN A 1 641 ? 8.711 8.989 -9.307 1.00 80.56 641 GLN A O 1
ATOM 4927 N N . ALA A 1 642 ? 7.859 10.669 -8.097 1.00 84.12 642 ALA A N 1
ATOM 4928 C CA . ALA A 1 642 ? 8.449 11.751 -8.883 1.00 84.12 642 ALA A CA 1
ATOM 4929 C C . ALA A 1 642 ? 9.969 11.615 -8.992 1.00 84.12 642 ALA A C 1
ATOM 4931 O O . ALA A 1 642 ? 10.520 11.783 -10.076 1.00 84.12 642 ALA A O 1
ATOM 4932 N N . GLY A 1 643 ? 10.638 11.225 -7.901 1.00 84.62 643 GLY A N 1
ATOM 4933 C CA . GLY A 1 643 ? 12.071 10.931 -7.918 1.00 84.62 643 GLY A CA 1
ATOM 4934 C C . GLY A 1 643 ? 12.424 9.760 -8.843 1.00 84.62 643 GLY A C 1
ATOM 4935 O O . GLY A 1 643 ? 13.363 9.858 -9.629 1.00 84.62 643 GLY A O 1
ATOM 4936 N N . LEU A 1 644 ? 11.634 8.678 -8.821 1.00 86.00 644 LEU A N 1
ATOM 4937 C CA . LEU A 1 644 ? 11.860 7.508 -9.680 1.00 86.00 644 LEU A CA 1
ATOM 4938 C C . LEU A 1 644 ? 11.624 7.864 -11.155 1.00 86.00 644 LEU A C 1
ATOM 4940 O O . LEU A 1 644 ? 12.442 7.528 -12.006 1.00 86.00 644 LEU A O 1
ATOM 4944 N N . LEU A 1 645 ? 10.547 8.601 -11.442 1.00 87.38 645 LEU A N 1
ATOM 4945 C CA . LEU A 1 645 ? 10.230 9.109 -12.778 1.00 87.38 645 LEU A CA 1
ATOM 4946 C C . LEU A 1 645 ? 11.309 10.070 -13.288 1.00 87.38 645 LEU A C 1
ATOM 4948 O O . LEU A 1 645 ? 11.641 10.035 -14.471 1.00 87.38 645 LEU A O 1
ATOM 4952 N N . LEU A 1 646 ? 11.879 10.904 -12.412 1.00 91.00 646 LEU A N 1
ATOM 4953 C CA . LEU A 1 646 ? 12.966 11.821 -12.755 1.00 91.00 646 LEU A CA 1
ATOM 4954 C C . LEU A 1 646 ? 14.231 11.057 -13.136 1.00 91.00 646 LEU A C 1
ATOM 4956 O O . LEU A 1 646 ? 14.852 11.386 -14.145 1.00 91.00 646 LEU A O 1
ATOM 4960 N N . VAL A 1 647 ? 14.592 10.028 -12.364 1.00 89.62 647 VAL A N 1
ATOM 4961 C CA . VAL A 1 647 ? 15.718 9.141 -12.683 1.00 89.62 647 VAL A CA 1
ATOM 4962 C C . VAL A 1 647 ? 15.497 8.467 -14.036 1.00 89.62 647 VAL A C 1
ATOM 4964 O O . VAL A 1 647 ? 16.357 8.560 -14.911 1.00 89.62 647 VAL A O 1
ATOM 4967 N N . ASP A 1 648 ? 14.329 7.859 -14.246 1.00 89.81 648 ASP A N 1
ATOM 4968 C CA . ASP A 1 648 ? 14.009 7.147 -15.486 1.00 89.81 648 ASP A CA 1
ATOM 4969 C C . ASP A 1 648 ? 14.036 8.108 -16.702 1.00 89.81 648 ASP A C 1
ATOM 4971 O O . ASP A 1 648 ? 14.597 7.782 -17.754 1.00 89.81 648 ASP A O 1
ATOM 4975 N N . ALA A 1 649 ? 13.517 9.334 -16.548 1.00 87.94 649 ALA A N 1
ATOM 4976 C CA . ALA A 1 649 ? 13.539 10.367 -17.585 1.00 87.94 649 ALA A CA 1
ATOM 4977 C C . ALA A 1 649 ? 14.958 10.881 -17.892 1.00 87.94 649 ALA A C 1
ATOM 4979 O O . ALA A 1 649 ? 15.321 10.985 -19.067 1.00 87.94 649 ALA A O 1
ATOM 4980 N N . LYS A 1 650 ? 15.778 11.165 -16.866 1.00 92.06 650 LYS A N 1
ATOM 4981 C CA . LYS A 1 650 ? 17.172 11.617 -17.036 1.00 92.06 650 LYS A CA 1
ATOM 4982 C C . LYS A 1 650 ? 18.028 10.546 -17.716 1.00 92.06 650 LYS A C 1
ATOM 4984 O O . LYS A 1 650 ? 18.761 10.870 -18.649 1.00 92.06 650 LYS A O 1
ATOM 4989 N N . LEU A 1 651 ? 17.885 9.276 -17.326 1.00 90.38 651 LEU A N 1
ATOM 4990 C CA . LEU A 1 651 ? 18.573 8.147 -17.964 1.00 90.38 651 LEU A CA 1
ATOM 4991 C C . LEU A 1 651 ? 18.182 7.998 -19.440 1.00 90.38 651 LEU A C 1
ATOM 4993 O O . LEU A 1 651 ? 19.048 7.884 -20.310 1.00 90.38 651 LEU A O 1
ATOM 4997 N N . SER A 1 652 ? 16.881 8.061 -19.745 1.00 89.44 652 SER A N 1
ATOM 4998 C CA . SER A 1 652 ? 16.403 8.016 -21.132 1.00 89.44 652 SER A CA 1
ATOM 4999 C C . SER A 1 652 ? 16.986 9.162 -21.963 1.00 89.44 652 SER A C 1
ATOM 5001 O O . SER A 1 652 ? 17.484 8.941 -23.069 1.00 89.44 652 SER A O 1
ATOM 5003 N N . TYR A 1 653 ? 16.968 10.379 -21.415 1.00 91.38 653 TYR A N 1
ATOM 5004 C CA . TYR A 1 653 ? 17.459 11.571 -22.095 1.00 91.38 653 TYR A CA 1
ATOM 5005 C C . TYR A 1 653 ? 18.984 11.561 -22.289 1.00 91.38 653 TYR A C 1
ATOM 5007 O O . TYR A 1 653 ? 19.470 11.950 -23.352 1.00 91.38 653 TYR A O 1
ATOM 5015 N N . ALA A 1 654 ? 19.745 11.038 -21.322 1.00 89.56 654 ALA A N 1
ATOM 5016 C CA . ALA A 1 654 ? 21.181 10.806 -21.469 1.00 89.56 654 ALA A CA 1
ATOM 5017 C C . ALA A 1 654 ? 21.479 9.878 -22.661 1.00 89.56 654 ALA A C 1
ATOM 5019 O O . ALA A 1 654 ? 22.357 10.171 -23.476 1.00 89.56 654 ALA A O 1
ATOM 5020 N N . GLY A 1 655 ? 20.699 8.802 -22.815 1.00 86.19 655 GLY A N 1
ATOM 5021 C CA . GLY A 1 655 ? 20.803 7.892 -23.956 1.00 86.19 655 GLY A CA 1
ATOM 5022 C C . GLY A 1 655 ? 20.483 8.551 -25.305 1.00 86.19 655 GLY A C 1
ATOM 5023 O O . GLY A 1 655 ? 21.127 8.239 -26.309 1.00 86.19 655 GLY A O 1
ATOM 5024 N N . ASP A 1 656 ? 19.522 9.479 -25.349 1.00 84.81 656 ASP A N 1
ATOM 5025 C CA . ASP A 1 656 ? 19.212 10.257 -26.558 1.00 84.81 656 ASP A CA 1
ATOM 5026 C C . ASP A 1 656 ? 20.348 11.213 -26.942 1.00 84.81 656 ASP A C 1
ATOM 5028 O O . ASP A 1 656 ? 20.758 11.246 -28.106 1.00 84.81 656 ASP A O 1
ATOM 5032 N N . LEU A 1 657 ? 20.902 11.945 -25.970 1.00 86.19 657 LEU A N 1
ATOM 5033 C CA . LEU A 1 657 ? 22.043 12.844 -26.177 1.00 86.19 657 LEU A CA 1
ATOM 5034 C C . LEU A 1 657 ? 23.273 12.090 -26.684 1.00 86.19 657 LEU A C 1
ATOM 5036 O O . LEU A 1 657 ? 23.919 12.510 -27.644 1.00 86.19 657 LEU A O 1
ATOM 5040 N N . GLN A 1 658 ? 23.534 10.920 -26.105 1.00 86.06 658 GLN A N 1
ATOM 5041 C CA . GLN A 1 658 ? 24.605 10.029 -26.529 1.00 86.06 658 GLN A CA 1
ATOM 5042 C C . GLN A 1 658 ? 24.437 9.574 -27.987 1.00 86.06 658 GLN A C 1
ATOM 5044 O O . GLN A 1 658 ? 25.390 9.634 -28.765 1.00 86.06 658 GLN A O 1
ATOM 5049 N N . ARG A 1 659 ? 23.226 9.173 -28.405 1.00 81.81 659 ARG A N 1
ATOM 5050 C CA . ARG A 1 659 ? 22.942 8.829 -29.813 1.00 81.81 659 ARG A CA 1
ATOM 5051 C C . ARG A 1 659 ? 23.135 10.022 -30.750 1.00 81.81 659 ARG A C 1
ATOM 5053 O O . ARG A 1 659 ? 23.603 9.840 -31.874 1.00 81.81 659 ARG A O 1
ATOM 5060 N N . ALA A 1 660 ? 22.819 11.227 -30.279 1.00 81.31 660 ALA A N 1
ATOM 5061 C CA . ALA A 1 660 ? 23.023 12.475 -31.007 1.00 81.31 660 ALA A CA 1
ATOM 5062 C C . ALA A 1 660 ? 24.495 12.949 -31.047 1.00 81.31 660 ALA A C 1
ATOM 5064 O O . ALA A 1 660 ? 24.798 13.926 -31.732 1.00 81.31 660 ALA A O 1
ATOM 5065 N N . GLY A 1 661 ? 25.412 12.262 -30.355 1.00 80.88 661 GLY A N 1
ATOM 5066 C CA . GLY A 1 661 ? 26.828 12.633 -30.264 1.00 80.88 661 GLY A CA 1
ATOM 5067 C C . GLY A 1 661 ? 27.130 13.741 -29.246 1.00 80.88 661 GLY A C 1
ATOM 5068 O O . GLY A 1 661 ? 28.271 14.189 -29.166 1.00 80.88 661 GLY A O 1
ATOM 5069 N N . ASP A 1 662 ? 26.151 14.176 -28.447 1.00 87.69 662 ASP A N 1
ATOM 5070 C CA . ASP A 1 662 ? 26.342 15.150 -27.364 1.00 87.69 662 ASP A CA 1
ATOM 5071 C C . ASP A 1 662 ? 26.787 14.448 -26.070 1.00 87.69 662 ASP A C 1
ATOM 5073 O O . ASP A 1 662 ? 26.013 14.227 -25.135 1.00 87.69 662 ASP A O 1
ATOM 5077 N N . MET A 1 663 ? 28.062 14.060 -26.032 1.00 85.75 663 MET A N 1
ATOM 5078 C CA . MET A 1 663 ? 28.640 13.322 -24.901 1.00 85.75 663 MET A CA 1
ATOM 5079 C C . MET A 1 663 ? 28.703 14.161 -23.619 1.00 85.75 663 MET A C 1
ATOM 5081 O O . MET A 1 663 ? 28.460 13.639 -22.533 1.00 85.75 663 MET A O 1
ATOM 5085 N N . ALA A 1 664 ? 28.968 15.465 -23.739 1.00 87.25 664 ALA A N 1
ATOM 5086 C CA . ALA A 1 664 ? 29.012 16.373 -22.595 1.00 87.25 664 ALA A CA 1
ATOM 5087 C C . ALA A 1 664 ? 27.622 16.539 -21.960 1.00 87.25 664 ALA A C 1
ATOM 5089 O O . ALA A 1 664 ? 27.487 16.464 -20.737 1.00 87.25 664 ALA A O 1
ATOM 5090 N N . GLY A 1 665 ? 26.582 16.702 -22.786 1.00 88.94 665 GLY A N 1
ATOM 5091 C CA . GLY A 1 665 ? 25.200 16.735 -22.323 1.00 88.94 665 GLY A CA 1
ATOM 5092 C C . GLY A 1 665 ? 24.777 15.421 -21.663 1.00 88.94 665 GLY A C 1
ATOM 5093 O O . GLY A 1 665 ? 24.189 15.444 -20.581 1.00 88.94 665 GLY A O 1
ATOM 5094 N N . ALA A 1 666 ? 25.111 14.276 -22.270 1.00 89.56 666 ALA A N 1
ATOM 5095 C CA . ALA A 1 666 ? 24.820 12.961 -21.699 1.00 89.56 666 ALA A CA 1
ATOM 5096 C C . ALA A 1 666 ? 25.497 12.765 -20.331 1.00 89.56 666 ALA A C 1
ATOM 5098 O O . ALA A 1 666 ? 24.841 12.344 -19.377 1.00 89.56 666 ALA A O 1
ATOM 5099 N N . ARG A 1 667 ? 26.777 13.143 -20.201 1.00 91.50 667 ARG A N 1
ATOM 5100 C CA . ARG A 1 667 ? 27.516 13.081 -18.932 1.00 91.50 667 ARG A CA 1
ATOM 5101 C C . ARG A 1 667 ? 26.842 13.902 -17.834 1.00 91.50 667 ARG A C 1
ATOM 5103 O O . ARG A 1 667 ? 26.617 13.382 -16.746 1.00 91.50 667 ARG A O 1
ATOM 5110 N N . ALA A 1 668 ? 26.442 15.136 -18.142 1.00 91.50 668 ALA A N 1
ATOM 5111 C CA . ALA A 1 668 ? 25.742 15.994 -17.188 1.00 91.50 668 ALA A CA 1
ATOM 5112 C C . ALA A 1 668 ? 24.412 15.380 -16.699 1.00 91.50 668 ALA A C 1
ATOM 5114 O O . ALA A 1 668 ? 24.045 15.528 -15.532 1.00 91.50 668 ALA A O 1
ATOM 5115 N N . GLN A 1 669 ? 23.687 14.660 -17.563 1.00 93.50 669 GLN A N 1
ATOM 5116 C CA . GLN A 1 669 ? 22.470 13.950 -17.152 1.00 93.50 669 GLN A CA 1
ATOM 5117 C C . GLN A 1 669 ? 22.771 12.763 -16.230 1.00 93.50 669 GLN A C 1
ATOM 5119 O O . GLN A 1 669 ? 22.072 12.587 -15.233 1.00 93.50 669 GLN A O 1
ATOM 5124 N N . TYR A 1 670 ? 23.822 11.983 -16.495 1.00 92.56 670 TYR A N 1
ATOM 5125 C CA . TYR A 1 670 ? 24.229 10.906 -15.587 1.00 92.56 670 TYR A CA 1
ATOM 5126 C C . TYR A 1 670 ? 24.659 11.437 -14.214 1.00 92.56 670 TYR A C 1
ATOM 5128 O O . TYR A 1 670 ? 24.155 10.957 -13.201 1.00 92.56 670 TYR A O 1
ATOM 5136 N N . ASP A 1 671 ? 25.496 12.476 -14.171 1.00 90.88 671 ASP A N 1
ATOM 5137 C CA . ASP A 1 671 ? 25.980 13.048 -12.908 1.00 90.88 671 ASP A CA 1
ATOM 5138 C C . ASP A 1 671 ? 24.809 13.619 -12.065 1.00 90.88 671 ASP A C 1
ATOM 5140 O O . ASP A 1 671 ? 24.731 13.424 -10.852 1.00 90.88 671 ASP A O 1
ATOM 5144 N N . THR A 1 672 ? 23.823 14.269 -12.701 1.00 91.31 672 THR A N 1
ATOM 5145 C CA . THR A 1 672 ? 22.613 14.751 -11.996 1.00 91.31 672 THR A CA 1
ATOM 5146 C C . THR A 1 672 ? 21.641 13.631 -11.608 1.00 91.31 672 THR A C 1
ATOM 5148 O O . THR A 1 672 ? 20.870 13.789 -10.655 1.00 91.31 672 THR A O 1
ATOM 5151 N N . THR A 1 673 ? 21.663 12.498 -12.314 1.00 91.19 673 THR A N 1
ATOM 5152 C CA . THR A 1 673 ? 20.903 11.293 -11.946 1.00 91.19 673 THR A CA 1
ATOM 5153 C C . THR A 1 673 ? 21.473 10.666 -10.679 1.00 91.19 673 THR A C 1
ATOM 5155 O O . THR A 1 673 ? 20.709 10.337 -9.776 1.00 91.19 673 THR A O 1
ATOM 5158 N N . GLU A 1 674 ? 22.799 10.572 -10.568 1.00 93.31 674 GLU A N 1
ATOM 5159 C CA . GLU A 1 674 ? 23.483 10.074 -9.370 1.00 93.31 674 GLU A CA 1
ATOM 5160 C C . GLU A 1 674 ? 23.132 10.895 -8.126 1.00 93.31 674 GLU A C 1
ATOM 5162 O O . GLU A 1 674 ? 22.753 10.337 -7.097 1.00 93.31 674 GLU A O 1
ATOM 5167 N N . ALA A 1 675 ? 23.165 12.227 -8.241 1.00 88.25 675 ALA A N 1
ATOM 5168 C CA . ALA A 1 675 ? 22.757 13.117 -7.157 1.00 88.25 675 ALA A CA 1
ATOM 5169 C C . ALA A 1 675 ? 21.289 12.894 -6.744 1.00 88.25 675 ALA A C 1
ATOM 5171 O O . ALA A 1 675 ? 20.970 12.893 -5.556 1.00 88.25 675 ALA A O 1
ATOM 5172 N N . THR A 1 676 ? 20.402 12.659 -7.720 1.00 87.31 676 THR A N 1
ATOM 5173 C CA . THR A 1 676 ? 18.982 12.365 -7.465 1.00 87.31 676 THR A CA 1
ATOM 5174 C C . THR A 1 676 ? 18.828 11.033 -6.725 1.00 87.31 676 THR A C 1
ATOM 5176 O O . THR A 1 676 ? 18.125 10.970 -5.720 1.00 87.31 676 THR A O 1
ATOM 5179 N N . LEU A 1 677 ? 19.525 9.981 -7.167 1.00 87.50 677 LEU A N 1
ATOM 5180 C CA . LEU A 1 677 ? 19.518 8.668 -6.516 1.00 87.50 677 LEU A CA 1
ATOM 5181 C C . LEU A 1 677 ? 20.038 8.746 -5.077 1.00 87.50 677 LEU A C 1
ATOM 5183 O O . LEU A 1 677 ? 19.418 8.175 -4.185 1.00 87.50 677 LEU A O 1
ATOM 5187 N N . HIS A 1 678 ? 21.092 9.525 -4.822 1.00 86.94 678 HIS A N 1
ATOM 5188 C CA . HIS A 1 678 ? 21.623 9.714 -3.472 1.00 86.94 678 HIS A CA 1
ATOM 5189 C C . HIS A 1 678 ? 20.626 10.393 -2.519 1.00 86.94 678 HIS A C 1
ATOM 5191 O O . HIS A 1 678 ? 20.500 9.990 -1.363 1.00 86.94 678 HIS A O 1
ATOM 5197 N N . ILE A 1 679 ? 19.875 11.393 -3.000 1.00 81.69 679 ILE A N 1
ATOM 5198 C CA . ILE A 1 679 ? 18.780 12.008 -2.229 1.00 81.69 679 ILE A CA 1
ATOM 5199 C C . ILE A 1 679 ? 17.714 10.954 -1.900 1.00 81.69 679 ILE A C 1
ATOM 5201 O O . ILE A 1 679 ? 17.208 10.900 -0.780 1.00 81.69 679 ILE A O 1
ATOM 5205 N N . MET A 1 680 ? 17.389 10.084 -2.857 1.00 82.38 680 MET A N 1
ATOM 5206 C CA . MET A 1 680 ? 16.360 9.060 -2.682 1.00 82.38 680 MET A CA 1
ATOM 5207 C C . MET A 1 680 ? 16.787 7.897 -1.781 1.00 82.38 680 MET A C 1
ATOM 5209 O O . MET A 1 680 ? 15.940 7.353 -1.079 1.00 82.38 680 MET A O 1
ATOM 5213 N N . GLU A 1 681 ? 18.071 7.530 -1.744 1.00 84.06 681 GLU A N 1
ATOM 5214 C CA . GLU A 1 681 ? 18.607 6.491 -0.846 1.00 84.06 681 GLU A CA 1
ATOM 5215 C C . GLU A 1 681 ? 18.377 6.809 0.639 1.00 84.06 681 GLU A C 1
ATOM 5217 O O . GLU A 1 681 ? 18.295 5.900 1.467 1.00 84.06 681 GLU A O 1
ATOM 5222 N N . GLN A 1 682 ? 18.229 8.091 0.985 1.00 78.75 682 GLN A N 1
ATOM 5223 C CA . GLN A 1 682 ? 17.901 8.525 2.344 1.00 78.75 682 GLN A CA 1
ATOM 5224 C C . GLN A 1 682 ? 16.445 8.204 2.732 1.00 78.75 682 GLN A C 1
ATOM 5226 O O . GLN A 1 682 ? 16.109 8.202 3.917 1.00 78.75 682 GLN A O 1
ATOM 5231 N N . SER A 1 683 ? 15.581 7.891 1.759 1.00 72.62 683 SER A N 1
ATOM 5232 C CA . SER A 1 683 ? 14.196 7.483 1.992 1.00 72.62 683 SER A CA 1
ATOM 5233 C C . SER A 1 683 ? 14.100 5.976 2.234 1.00 72.62 683 SER A C 1
ATOM 5235 O O . SER A 1 683 ? 14.276 5.161 1.329 1.00 72.62 683 SER A O 1
ATOM 5237 N N . SER A 1 684 ? 13.753 5.581 3.462 1.00 63.25 684 SER A N 1
ATOM 5238 C CA . SER A 1 684 ? 13.638 4.169 3.856 1.00 63.25 684 SER A CA 1
ATOM 5239 C C . SER A 1 684 ? 12.542 3.390 3.117 1.00 63.25 684 SER A C 1
ATOM 5241 O O . SER A 1 684 ? 12.598 2.164 3.093 1.00 63.25 684 SER A O 1
ATOM 5243 N N . ARG A 1 685 ? 11.561 4.078 2.516 1.00 68.81 685 ARG A N 1
ATOM 5244 C CA . ARG A 1 685 ? 10.378 3.461 1.890 1.00 68.81 685 ARG A CA 1
ATOM 5245 C C . ARG A 1 685 ? 10.581 2.988 0.458 1.00 68.81 685 ARG A C 1
ATOM 5247 O O . ARG A 1 685 ? 9.823 2.141 0.017 1.00 68.81 685 ARG A O 1
ATOM 5254 N N . LEU A 1 686 ? 11.557 3.544 -0.258 1.00 78.19 686 LEU A N 1
ATOM 5255 C CA . LEU A 1 686 ? 11.802 3.234 -1.674 1.00 78.19 686 LEU A CA 1
ATOM 5256 C C . LEU A 1 686 ? 13.105 2.468 -1.875 1.00 78.19 686 LEU A C 1
ATOM 5258 O O . LEU A 1 686 ? 13.699 2.508 -2.950 1.00 78.19 686 LEU A O 1
ATOM 5262 N N . LYS A 1 687 ? 13.615 1.835 -0.818 1.00 80.88 687 LYS A N 1
ATOM 5263 C CA . LYS A 1 687 ? 14.973 1.295 -0.805 1.00 80.88 687 LYS A CA 1
ATOM 5264 C C . LYS A 1 687 ? 15.199 0.291 -1.938 1.00 80.88 687 LYS A C 1
ATOM 5266 O O . LYS A 1 687 ? 16.251 0.324 -2.576 1.00 80.88 687 LYS A O 1
ATOM 5271 N N . ASP A 1 688 ? 14.210 -0.548 -2.227 1.00 82.62 688 ASP A N 1
ATOM 5272 C CA . ASP A 1 688 ? 14.330 -1.602 -3.233 1.00 82.62 688 ASP A CA 1
ATOM 5273 C C . ASP A 1 688 ? 14.137 -1.074 -4.660 1.00 82.62 688 ASP A C 1
ATOM 5275 O O . ASP A 1 688 ? 14.874 -1.455 -5.582 1.00 82.62 688 ASP A O 1
ATOM 5279 N N . GLU A 1 689 ? 13.213 -0.131 -4.859 1.00 85.44 689 GLU A N 1
ATOM 5280 C CA . GLU A 1 689 ? 13.029 0.553 -6.138 1.00 85.44 689 GLU A CA 1
ATOM 5281 C C . GLU A 1 689 ? 14.240 1.417 -6.494 1.00 85.44 689 GLU A C 1
ATOM 5283 O O . GLU A 1 689 ? 14.694 1.390 -7.644 1.00 85.44 689 GLU A O 1
ATOM 5288 N N . VAL A 1 690 ? 14.783 2.145 -5.513 1.00 86.19 690 VAL A N 1
ATOM 5289 C CA . VAL A 1 690 ? 16.007 2.945 -5.642 1.00 86.19 690 VAL A CA 1
ATOM 5290 C C . VAL A 1 690 ? 17.185 2.034 -5.942 1.00 86.19 690 VAL A C 1
ATOM 5292 O O . VAL A 1 690 ? 17.889 2.284 -6.913 1.00 86.19 690 VAL A O 1
ATOM 5295 N N . ALA A 1 691 ? 17.359 0.920 -5.224 1.00 84.75 691 ALA A N 1
ATOM 5296 C CA . ALA A 1 691 ? 18.427 -0.039 -5.511 1.00 84.75 691 ALA A CA 1
ATOM 5297 C C . ALA A 1 691 ? 18.332 -0.617 -6.936 1.00 84.75 691 ALA A C 1
ATOM 5299 O O . ALA A 1 691 ? 19.346 -0.825 -7.607 1.00 84.75 691 ALA A O 1
ATOM 5300 N N . THR A 1 692 ? 17.118 -0.860 -7.433 1.00 89.19 692 THR A N 1
ATOM 5301 C CA . THR A 1 692 ? 16.897 -1.345 -8.803 1.00 89.19 692 THR A CA 1
ATOM 5302 C C . THR A 1 692 ? 17.294 -0.307 -9.853 1.00 89.19 692 THR A C 1
ATOM 5304 O O . THR A 1 692 ? 17.967 -0.641 -10.835 1.00 89.19 692 THR A O 1
ATOM 5307 N N . ARG A 1 693 ? 16.950 0.963 -9.636 1.00 90.38 693 ARG A N 1
ATOM 5308 C CA . ARG A 1 693 ? 17.353 2.064 -10.523 1.00 90.38 693 ARG A CA 1
ATOM 5309 C C . ARG A 1 693 ? 18.822 2.425 -10.395 1.00 90.38 693 ARG A C 1
ATOM 5311 O O . ARG A 1 693 ? 19.442 2.698 -11.413 1.00 90.38 693 ARG A O 1
ATOM 5318 N N . GLN A 1 694 ? 19.409 2.296 -9.210 1.00 91.56 694 GLN A N 1
ATOM 5319 C CA . GLN A 1 694 ? 20.846 2.435 -8.988 1.00 91.56 694 GLN A CA 1
ATOM 5320 C C . GLN A 1 694 ? 21.629 1.423 -9.829 1.00 91.56 694 GLN A C 1
ATOM 5322 O O . GLN A 1 694 ? 22.568 1.801 -10.524 1.00 91.56 694 GLN A O 1
ATOM 5327 N N . ARG A 1 695 ? 21.200 0.151 -9.855 1.00 90.88 695 ARG A N 1
ATOM 5328 C CA . ARG A 1 695 ? 21.796 -0.869 -10.739 1.00 90.88 695 ARG A CA 1
ATOM 5329 C C . ARG A 1 695 ? 21.662 -0.503 -12.218 1.00 90.88 695 ARG A C 1
ATOM 5331 O O . ARG A 1 695 ? 22.609 -0.678 -12.979 1.00 90.88 695 ARG A O 1
ATOM 5338 N N . THR A 1 696 ? 20.501 0.015 -12.616 1.00 89.12 696 THR A N 1
ATOM 5339 C CA . THR A 1 696 ? 20.242 0.439 -14.003 1.00 89.12 696 THR A CA 1
ATOM 5340 C C . THR A 1 696 ? 21.129 1.623 -14.400 1.00 89.12 696 THR A C 1
ATOM 5342 O O . THR A 1 696 ? 21.762 1.583 -15.452 1.00 89.12 696 THR A O 1
ATOM 5345 N N . TYR A 1 697 ? 21.230 2.639 -13.539 1.00 93.19 697 TYR A N 1
ATOM 5346 C CA . TYR A 1 697 ? 22.138 3.775 -13.689 1.00 93.19 697 TYR A CA 1
ATOM 5347 C C . TYR A 1 697 ? 23.591 3.305 -13.824 1.00 93.19 697 TYR A C 1
ATOM 5349 O O . TYR A 1 697 ? 24.254 3.672 -14.789 1.00 93.19 697 TYR A O 1
ATOM 5357 N N . GLN A 1 698 ? 24.064 2.439 -12.923 1.00 91.62 698 GLN A N 1
ATOM 5358 C CA . GLN A 1 698 ? 25.437 1.923 -12.941 1.00 91.62 698 GLN A CA 1
ATOM 5359 C C . GLN A 1 698 ? 25.768 1.176 -14.240 1.00 91.62 698 GLN A C 1
ATOM 5361 O O . GLN A 1 698 ? 26.828 1.405 -14.821 1.00 91.62 698 GLN A O 1
ATOM 5366 N N . ASP A 1 699 ? 24.865 0.316 -14.723 1.00 89.56 699 ASP A N 1
ATOM 5367 C CA . ASP A 1 699 ? 25.041 -0.404 -15.991 1.00 89.56 699 ASP A CA 1
ATOM 5368 C C . ASP A 1 699 ? 25.089 0.553 -17.196 1.00 89.56 699 ASP A C 1
ATOM 5370 O O . ASP A 1 699 ? 25.979 0.447 -18.046 1.00 89.56 699 ASP A O 1
ATOM 5374 N N . GLN A 1 700 ? 24.171 1.522 -17.266 1.00 89.19 700 GLN A N 1
ATOM 5375 C CA . GLN A 1 700 ? 24.141 2.494 -18.362 1.00 89.19 700 GLN A CA 1
ATOM 5376 C C . GLN A 1 700 ? 25.355 3.427 -18.344 1.00 89.19 700 GLN A C 1
ATOM 5378 O O . GLN A 1 700 ? 25.978 3.645 -19.386 1.00 89.19 700 GLN A O 1
ATOM 5383 N N . TYR A 1 701 ? 25.742 3.915 -17.166 1.00 91.06 701 TYR A N 1
ATOM 5384 C CA . TYR A 1 701 ? 26.901 4.779 -16.991 1.00 91.06 701 TYR A CA 1
ATOM 5385 C C . TYR A 1 701 ? 28.209 4.061 -17.338 1.00 91.06 701 TYR A C 1
ATOM 5387 O O . TYR A 1 701 ? 29.042 4.610 -18.055 1.00 91.06 701 TYR A O 1
ATOM 5395 N N . ALA A 1 702 ? 28.373 2.797 -16.931 1.00 89.50 702 ALA A N 1
ATOM 5396 C CA . ALA A 1 702 ? 29.540 2.000 -17.309 1.00 89.50 702 ALA A CA 1
ATOM 5397 C C . ALA A 1 702 ? 29.668 1.861 -18.838 1.00 89.50 702 ALA A C 1
ATOM 5399 O O . ALA A 1 702 ? 30.752 2.055 -19.394 1.00 89.50 702 ALA A O 1
ATOM 5400 N N . LYS A 1 703 ? 28.553 1.601 -19.537 1.00 87.62 703 LYS A N 1
ATOM 5401 C CA . LYS A 1 703 ? 28.516 1.545 -21.010 1.00 87.62 703 LYS A CA 1
ATOM 5402 C C . LYS A 1 703 ? 28.816 2.901 -21.653 1.00 87.62 703 LYS A C 1
ATOM 5404 O O . LYS A 1 703 ? 29.454 2.946 -22.704 1.00 87.62 703 LYS A O 1
ATOM 5409 N N . PHE A 1 704 ? 28.368 3.996 -21.041 1.00 89.44 704 PHE A N 1
ATOM 5410 C CA . PHE A 1 704 ? 28.685 5.354 -21.480 1.00 89.44 704 PHE A CA 1
ATOM 5411 C C . PHE A 1 704 ? 30.199 5.625 -21.413 1.00 89.44 704 PHE A C 1
ATOM 5413 O O . PHE A 1 704 ? 30.792 5.967 -22.436 1.00 89.44 704 PHE A O 1
ATOM 5420 N N . ILE A 1 705 ? 30.841 5.365 -20.266 1.00 90.38 705 ILE A N 1
ATOM 5421 C CA . ILE A 1 705 ? 32.296 5.534 -20.081 1.00 90.38 705 ILE A CA 1
ATOM 5422 C C . ILE A 1 705 ? 33.092 4.650 -21.052 1.00 90.38 705 ILE A C 1
ATOM 5424 O O . ILE A 1 705 ? 34.097 5.079 -21.628 1.00 90.38 705 ILE A O 1
ATOM 5428 N N . GLN A 1 706 ? 32.630 3.418 -21.282 1.00 87.62 706 GLN A N 1
ATOM 5429 C CA . GLN A 1 706 ? 33.250 2.525 -22.257 1.00 87.62 706 GLN A CA 1
ATOM 5430 C C . GLN A 1 706 ? 33.199 3.112 -23.675 1.00 87.62 706 GLN A C 1
ATOM 5432 O O . GLN A 1 706 ? 34.189 3.063 -24.400 1.00 87.62 706 GLN A O 1
ATOM 5437 N N . GLY A 1 707 ? 32.079 3.713 -24.074 1.00 85.12 707 GLY A N 1
ATOM 5438 C CA . GLY A 1 707 ? 31.988 4.366 -25.375 1.00 85.12 707 GLY A CA 1
ATOM 5439 C C . GLY A 1 707 ? 32.773 5.665 -25.502 1.00 85.12 707 GLY A C 1
ATOM 5440 O O . GLY A 1 707 ? 33.324 5.911 -26.571 1.00 85.12 707 GLY A O 1
ATOM 5441 N N . GLU A 1 708 ? 32.885 6.473 -24.441 1.00 85.88 708 GLU A N 1
ATOM 5442 C CA . GLU A 1 708 ? 33.826 7.608 -24.419 1.00 85.88 708 GLU A CA 1
ATOM 5443 C C . GLU A 1 708 ? 35.260 7.132 -24.670 1.00 85.88 708 GLU A C 1
ATOM 5445 O O . GLU A 1 708 ? 35.991 7.732 -25.461 1.00 85.88 708 GLU A O 1
ATOM 5450 N N . THR A 1 709 ? 35.635 6.007 -24.057 1.00 88.75 709 THR A N 1
ATOM 5451 C CA . THR A 1 709 ? 36.950 5.385 -24.247 1.00 88.75 709 THR A CA 1
ATOM 5452 C C . THR A 1 709 ? 37.152 4.950 -25.700 1.00 88.75 709 THR A C 1
ATOM 5454 O O . THR A 1 709 ? 38.157 5.326 -26.304 1.00 88.75 709 THR A O 1
ATOM 5457 N N . TYR A 1 710 ? 36.179 4.241 -26.287 1.00 85.62 710 TYR A N 1
ATOM 5458 C CA . TYR A 1 710 ? 36.212 3.848 -27.701 1.00 85.62 710 TYR A CA 1
ATOM 5459 C C . TYR A 1 710 ? 36.327 5.055 -28.637 1.00 85.62 710 TYR A C 1
ATOM 5461 O O . TYR A 1 710 ? 37.145 5.047 -29.555 1.00 85.62 710 TYR A O 1
ATOM 5469 N N . TRP A 1 711 ? 35.552 6.118 -28.401 1.00 85.62 711 TRP A N 1
ATOM 5470 C CA . TRP A 1 711 ? 35.628 7.342 -29.202 1.00 85.62 711 TRP A CA 1
ATOM 5471 C C . TRP A 1 711 ? 36.990 8.029 -29.093 1.00 85.62 711 TRP A C 1
ATOM 5473 O O . TRP A 1 711 ? 37.528 8.474 -30.107 1.00 85.62 711 TRP A O 1
ATOM 5483 N N . SER A 1 712 ? 37.565 8.110 -27.890 1.00 87.62 712 SER A N 1
ATOM 5484 C CA . SER A 1 712 ? 38.901 8.679 -27.684 1.00 87.62 712 SER A CA 1
ATOM 5485 C C . SER A 1 712 ? 39.967 7.876 -28.430 1.00 87.62 712 SER A C 1
ATOM 5487 O O . SER A 1 712 ? 40.724 8.444 -29.213 1.00 87.62 712 SER A O 1
ATOM 5489 N N . GLN A 1 713 ? 39.981 6.552 -28.250 1.00 88.19 713 GLN A N 1
ATOM 5490 C CA . GLN A 1 713 ? 40.938 5.656 -28.905 1.00 88.19 713 GLN A CA 1
ATOM 5491 C C . GLN A 1 713 ? 40.796 5.691 -30.427 1.00 88.19 713 GLN A C 1
ATOM 5493 O O . GLN A 1 713 ? 41.795 5.775 -31.140 1.00 88.19 713 GLN A O 1
ATOM 5498 N N . PHE A 1 714 ? 39.560 5.699 -30.931 1.00 89.56 714 PHE A N 1
ATOM 5499 C CA . PHE A 1 714 ? 39.280 5.887 -32.348 1.00 89.56 714 PHE A CA 1
ATOM 5500 C C . PHE A 1 714 ? 39.903 7.184 -32.878 1.00 89.56 714 PHE A C 1
ATOM 5502 O O . PHE A 1 714 ? 40.594 7.149 -33.896 1.00 89.56 714 PHE A O 1
ATOM 5509 N N . ASN A 1 715 ? 39.686 8.318 -32.203 1.00 86.12 715 ASN A N 1
ATOM 5510 C CA . ASN A 1 715 ? 40.200 9.614 -32.651 1.00 86.12 715 ASN A CA 1
ATOM 5511 C C . ASN A 1 715 ? 41.735 9.643 -32.681 1.00 86.12 715 ASN A C 1
ATOM 5513 O O . ASN A 1 715 ? 42.312 10.154 -33.646 1.00 86.12 715 ASN A O 1
ATOM 5517 N N . ASP A 1 716 ? 42.391 9.045 -31.684 1.00 88.88 716 ASP A N 1
ATOM 5518 C CA . ASP A 1 716 ? 43.851 8.923 -31.633 1.00 88.88 716 ASP A CA 1
ATOM 5519 C C . ASP A 1 716 ? 44.373 8.046 -32.785 1.00 88.88 716 ASP A C 1
ATOM 5521 O O . ASP A 1 716 ? 45.233 8.464 -33.565 1.00 88.88 716 ASP A O 1
ATOM 5525 N N . LEU A 1 717 ? 43.799 6.851 -32.967 1.00 88.56 717 LEU A N 1
ATOM 5526 C CA . LEU A 1 717 ? 44.189 5.904 -34.020 1.00 88.56 717 LEU A CA 1
ATOM 5527 C C . LEU A 1 717 ? 43.926 6.450 -35.427 1.00 88.56 717 LEU A C 1
ATOM 5529 O O . LEU A 1 717 ? 44.737 6.250 -36.337 1.00 88.56 717 LEU A O 1
ATOM 5533 N N . TYR A 1 718 ? 42.801 7.138 -35.619 1.00 85.12 718 TYR A N 1
ATOM 5534 C CA . TYR A 1 718 ? 42.442 7.758 -36.888 1.00 85.12 718 TYR A CA 1
ATOM 5535 C C . TYR A 1 718 ? 43.396 8.910 -37.228 1.00 85.12 718 TYR A C 1
ATOM 5537 O O . TYR A 1 718 ? 43.873 8.991 -38.364 1.00 85.12 718 TYR A O 1
ATOM 5545 N N . SER A 1 719 ? 43.751 9.743 -36.243 1.00 86.88 719 SER A N 1
ATOM 5546 C CA . SER A 1 719 ? 44.741 10.821 -36.399 1.00 86.88 719 SER A CA 1
ATOM 5547 C C . SER A 1 719 ? 46.134 10.280 -36.745 1.00 86.88 719 SER A C 1
ATOM 5549 O O . SER A 1 719 ? 46.806 10.812 -37.630 1.00 86.88 719 SER A O 1
ATOM 5551 N N . ASP A 1 720 ? 46.516 9.152 -36.143 1.00 89.69 720 ASP A N 1
ATOM 5552 C CA . ASP A 1 720 ? 47.752 8.411 -36.426 1.00 89.69 720 ASP A CA 1
ATOM 5553 C C . ASP A 1 720 ? 47.735 7.638 -37.762 1.00 89.69 720 ASP A C 1
ATOM 5555 O O . ASP A 1 720 ? 48.717 6.977 -38.115 1.00 89.69 720 ASP A O 1
ATOM 5559 N N . ARG A 1 721 ? 46.627 7.680 -38.518 1.00 88.31 721 ARG A N 1
ATOM 5560 C CA . ARG A 1 721 ? 46.391 6.892 -39.746 1.00 88.31 721 ARG A CA 1
ATOM 5561 C C . ARG A 1 721 ? 46.473 5.368 -39.550 1.00 88.31 721 ARG A C 1
ATOM 5563 O O . ARG A 1 721 ? 46.712 4.630 -40.508 1.00 88.31 721 ARG A O 1
ATOM 5570 N N . LYS A 1 722 ? 46.222 4.860 -38.340 1.00 91.31 722 LYS A N 1
ATOM 5571 C CA . LYS A 1 722 ? 46.147 3.421 -38.018 1.00 91.31 722 LYS A CA 1
ATOM 5572 C C . LYS A 1 722 ? 44.751 2.867 -38.329 1.00 91.31 722 LYS A C 1
ATOM 5574 O O . LYS A 1 722 ? 44.019 2.427 -37.449 1.00 91.31 722 LYS A O 1
ATOM 5579 N N . LEU A 1 723 ? 44.385 2.893 -39.609 1.00 88.31 723 LEU A N 1
ATOM 5580 C CA . LEU A 1 723 ? 43.006 2.691 -40.074 1.00 88.31 723 LEU A CA 1
ATOM 5581 C C . LEU A 1 723 ? 42.379 1.332 -39.707 1.00 88.31 723 LEU A C 1
ATOM 5583 O O . LEU A 1 723 ? 41.188 1.289 -39.423 1.00 88.31 723 LEU A O 1
ATOM 5587 N N . SER A 1 724 ? 43.150 0.237 -39.680 1.00 86.75 724 SER A N 1
ATOM 5588 C CA . SER A 1 724 ? 42.620 -1.083 -39.284 1.00 86.75 724 SER A CA 1
ATOM 5589 C C . SER A 1 724 ? 42.234 -1.124 -37.806 1.00 86.75 724 SER A C 1
ATOM 5591 O O . SER A 1 724 ? 41.141 -1.558 -37.479 1.00 86.75 724 SER A O 1
ATOM 5593 N N . ALA A 1 725 ? 43.096 -0.614 -36.922 1.00 86.75 725 ALA A N 1
ATOM 5594 C CA . ALA A 1 725 ? 42.798 -0.553 -35.493 1.00 86.75 725 ALA A CA 1
ATOM 5595 C C . ALA A 1 725 ? 41.639 0.420 -35.212 1.00 86.75 725 ALA A C 1
ATOM 5597 O O . ALA A 1 725 ? 40.780 0.140 -34.388 1.00 86.75 725 ALA A O 1
ATOM 5598 N N . ALA A 1 726 ? 41.560 1.532 -35.953 1.00 84.25 726 ALA A N 1
ATOM 5599 C CA . ALA A 1 726 ? 40.434 2.459 -35.858 1.00 84.25 726 ALA A CA 1
ATOM 5600 C C . ALA A 1 726 ? 39.087 1.808 -36.248 1.00 84.25 726 ALA A C 1
ATOM 5602 O O . ALA A 1 726 ? 38.054 2.176 -35.695 1.00 84.25 726 ALA A O 1
ATOM 5603 N N . LEU A 1 727 ? 39.077 0.842 -37.178 1.00 85.88 727 LEU A N 1
ATOM 5604 C CA . LEU A 1 727 ? 37.873 0.062 -37.494 1.00 85.88 727 LEU A CA 1
ATOM 5605 C C . LEU A 1 727 ? 37.467 -0.874 -36.357 1.00 85.88 727 LEU A C 1
ATOM 5607 O O . LEU A 1 727 ? 36.273 -0.972 -36.081 1.00 85.88 727 LEU A O 1
ATOM 5611 N N . ASP A 1 728 ? 38.430 -1.526 -35.704 1.00 86.25 728 ASP A N 1
ATOM 5612 C CA . ASP A 1 728 ? 38.156 -2.429 -34.581 1.00 86.25 728 ASP A CA 1
ATOM 5613 C C . ASP A 1 728 ? 37.483 -1.674 -33.419 1.00 86.25 728 ASP A C 1
ATOM 5615 O O . ASP A 1 728 ? 36.496 -2.157 -32.860 1.00 86.25 728 ASP A O 1
ATOM 5619 N N . GLU A 1 729 ? 37.933 -0.448 -33.121 1.00 89.62 729 GLU A N 1
ATOM 5620 C CA . GLU A 1 729 ? 37.298 0.393 -32.094 1.00 89.62 729 GLU A CA 1
ATOM 5621 C C . GLU A 1 729 ? 35.879 0.840 -32.487 1.00 89.62 729 GLU A C 1
ATOM 5623 O O . GLU A 1 729 ? 34.970 0.833 -31.653 1.00 89.62 729 GLU A O 1
ATOM 5628 N N . LEU A 1 730 ? 35.639 1.184 -33.761 1.00 82.25 730 LEU A N 1
ATOM 5629 C CA . LEU A 1 730 ? 34.292 1.530 -34.240 1.00 82.25 730 LEU A CA 1
ATOM 5630 C C . LEU A 1 730 ? 33.334 0.331 -34.221 1.00 82.25 730 LEU A C 1
ATOM 5632 O O . LEU A 1 730 ? 32.144 0.509 -33.958 1.00 82.25 730 LEU A O 1
ATOM 5636 N N . ASP A 1 731 ? 33.826 -0.878 -34.491 1.00 82.56 731 ASP A N 1
ATOM 5637 C CA . ASP A 1 731 ? 33.041 -2.112 -34.386 1.00 82.56 731 ASP A CA 1
ATOM 5638 C C . ASP A 1 731 ? 32.719 -2.443 -32.918 1.00 82.56 731 ASP A C 1
ATOM 5640 O O . ASP A 1 731 ? 31.583 -2.796 -32.592 1.00 82.56 731 ASP A O 1
ATOM 5644 N N . GLY A 1 732 ? 33.680 -2.246 -32.008 1.00 82.44 732 GLY A N 1
ATOM 5645 C CA . GLY A 1 732 ? 33.459 -2.317 -30.561 1.00 82.44 732 GLY A CA 1
ATOM 5646 C C . GLY A 1 732 ? 32.373 -1.346 -30.094 1.00 82.44 732 GLY A C 1
ATOM 5647 O O . GLY A 1 732 ? 31.421 -1.747 -29.419 1.00 82.44 732 GLY A O 1
ATOM 5648 N N . LEU A 1 733 ? 32.451 -0.093 -30.541 1.00 80.12 733 LEU A N 1
ATOM 5649 C CA . LEU A 1 733 ? 31.458 0.937 -30.258 1.00 80.12 733 LEU A CA 1
ATOM 5650 C C . LEU A 1 733 ? 30.070 0.594 -30.832 1.00 80.12 733 LEU A C 1
ATOM 5652 O O . LEU A 1 733 ? 29.065 0.761 -30.143 1.00 80.12 733 LEU A O 1
ATOM 5656 N N . ALA A 1 734 ? 29.992 0.074 -32.062 1.00 81.88 734 ALA A N 1
ATOM 5657 C CA . ALA A 1 734 ? 28.728 -0.313 -32.697 1.00 81.88 734 ALA A CA 1
ATOM 5658 C C . ALA A 1 734 ? 28.016 -1.466 -31.966 1.00 81.88 734 ALA A C 1
ATOM 5660 O O . ALA A 1 734 ? 26.785 -1.547 -32.000 1.00 81.88 734 ALA A O 1
ATOM 5661 N N . LYS A 1 735 ? 28.777 -2.348 -31.304 1.00 84.25 735 LYS A N 1
ATOM 5662 C CA . LYS A 1 735 ? 28.257 -3.468 -30.503 1.00 84.25 735 LYS A CA 1
ATOM 5663 C C . LYS A 1 735 ? 27.731 -3.043 -29.134 1.00 84.25 735 LYS A C 1
ATOM 5665 O O . LYS A 1 735 ? 26.973 -3.799 -28.525 1.00 84.25 735 LYS A O 1
ATOM 5670 N N . LEU A 1 736 ? 28.087 -1.854 -28.644 1.00 76.62 736 LEU A N 1
ATOM 5671 C CA . LEU A 1 736 ? 27.474 -1.315 -27.436 1.00 76.62 736 LEU A CA 1
ATOM 5672 C C . LEU A 1 736 ? 26.014 -0.971 -27.730 1.00 76.62 736 LEU A C 1
ATOM 5674 O O . LEU A 1 736 ? 25.721 -0.063 -28.510 1.00 76.62 736 LEU A O 1
ATOM 5678 N N . ALA A 1 737 ? 25.098 -1.680 -27.062 1.00 67.31 737 ALA A N 1
ATOM 5679 C CA . ALA A 1 737 ? 23.651 -1.523 -27.228 1.00 67.31 737 ALA A CA 1
ATOM 5680 C C . ALA A 1 737 ? 23.173 -0.063 -27.086 1.00 67.31 737 ALA A C 1
ATOM 5682 O O . ALA A 1 737 ? 22.174 0.323 -27.685 1.00 67.31 737 ALA A O 1
ATOM 5683 N N . THR A 1 738 ? 23.900 0.749 -26.316 1.00 68.31 738 THR A N 1
ATOM 5684 C CA . THR A 1 738 ? 23.600 2.160 -26.048 1.00 68.31 738 THR A CA 1
ATOM 5685 C C . THR A 1 738 ? 23.954 3.099 -27.210 1.00 68.31 738 THR A C 1
ATOM 5687 O O . THR A 1 738 ? 23.255 4.090 -27.412 1.00 68.31 738 THR A O 1
ATOM 5690 N N . PHE A 1 739 ? 25.000 2.796 -27.990 1.00 71.81 739 PHE A N 1
ATOM 5691 C CA . PHE A 1 739 ? 25.430 3.611 -29.138 1.00 71.81 739 PHE A CA 1
ATOM 5692 C C . PHE A 1 739 ? 24.801 3.119 -30.443 1.00 71.81 739 PHE A C 1
ATOM 5694 O O . PHE A 1 739 ? 24.172 3.889 -31.174 1.00 71.81 739 PHE A O 1
ATOM 5701 N N . GLY A 1 740 ? 24.952 1.824 -30.733 1.00 75.69 740 GLY A N 1
ATOM 5702 C CA . GLY A 1 740 ? 24.543 1.234 -32.003 1.00 75.69 740 GLY A CA 1
ATOM 5703 C C . GLY A 1 740 ? 25.248 1.841 -33.234 1.00 75.69 740 GLY A C 1
ATOM 5704 O O . GLY A 1 740 ? 26.077 2.746 -33.134 1.00 75.69 740 GLY A O 1
ATOM 5705 N N . PRO A 1 741 ? 24.904 1.379 -34.450 1.00 74.12 741 PRO A N 1
ATOM 5706 C CA . PRO A 1 741 ? 25.567 1.802 -35.692 1.00 74.12 741 PRO A CA 1
ATOM 5707 C C . PRO A 1 741 ? 25.242 3.243 -36.130 1.00 74.12 741 PRO A C 1
ATOM 5709 O O . PRO A 1 741 ? 25.867 3.768 -37.059 1.00 74.12 741 PRO A O 1
ATOM 5712 N N . ASN A 1 742 ? 24.253 3.875 -35.495 1.00 79.06 742 ASN A N 1
ATOM 5713 C CA . ASN A 1 742 ? 23.764 5.209 -35.844 1.00 79.06 742 ASN A CA 1
ATOM 5714 C C . ASN A 1 742 ? 24.291 6.310 -34.920 1.00 79.06 742 ASN A C 1
ATOM 5716 O O . ASN A 1 742 ? 24.014 7.474 -35.195 1.00 79.06 742 ASN A O 1
ATOM 5720 N N . ALA A 1 743 ? 25.040 5.970 -33.865 1.00 79.69 743 ALA A N 1
ATOM 5721 C CA . ALA A 1 743 ? 25.651 6.970 -33.000 1.00 79.69 743 ALA A CA 1
ATOM 5722 C C . ALA A 1 743 ? 26.504 7.952 -33.807 1.00 79.69 743 ALA A C 1
ATOM 5724 O O . ALA A 1 743 ? 27.244 7.550 -34.710 1.00 79.69 743 ALA A O 1
ATOM 5725 N N . LEU A 1 744 ? 26.384 9.237 -33.485 1.00 78.62 744 LEU A N 1
ATOM 5726 C CA . LEU A 1 744 ? 27.116 10.303 -34.154 1.00 78.62 744 LEU A CA 1
ATOM 5727 C C . LEU A 1 744 ? 28.478 10.530 -33.494 1.00 78.62 744 LEU A C 1
ATOM 5729 O O . LEU A 1 744 ? 28.625 10.408 -32.280 1.00 78.62 744 LEU A O 1
ATOM 5733 N N . ASN A 1 745 ? 29.477 10.868 -34.308 1.00 77.81 745 ASN A N 1
ATOM 5734 C CA . ASN A 1 745 ? 30.805 11.214 -33.823 1.00 77.81 745 ASN A CA 1
ATOM 5735 C C . ASN A 1 745 ? 30.738 12.502 -32.976 1.00 77.81 745 ASN A C 1
ATOM 5737 O O . ASN A 1 745 ? 30.288 13.527 -33.495 1.00 77.81 745 ASN A O 1
ATOM 5741 N N . PRO A 1 746 ? 31.241 12.495 -31.727 1.00 75.94 746 PRO A N 1
ATOM 5742 C CA . PRO A 1 746 ? 31.225 13.665 -30.849 1.00 75.94 746 PRO A CA 1
ATOM 5743 C C . PRO A 1 746 ? 31.962 14.885 -31.419 1.00 75.94 746 PRO A C 1
ATOM 5745 O O . PRO A 1 746 ? 31.595 16.023 -31.146 1.00 75.94 746 PRO A O 1
ATOM 5748 N N . GLN A 1 747 ? 33.000 14.666 -32.232 1.00 78.12 747 GLN A N 1
ATOM 5749 C CA . GLN A 1 747 ? 33.766 15.738 -32.879 1.00 78.12 747 GLN A CA 1
ATOM 5750 C C . GLN A 1 747 ? 33.168 16.166 -34.227 1.00 78.12 747 GLN A C 1
ATOM 5752 O O . GLN A 1 747 ? 33.482 17.241 -34.738 1.00 78.12 747 GLN A O 1
ATOM 5757 N N . ASN A 1 748 ? 32.317 15.327 -34.825 1.00 79.06 748 ASN A N 1
ATOM 5758 C CA . ASN A 1 748 ? 31.671 15.597 -36.103 1.00 79.06 748 ASN A CA 1
ATOM 5759 C C . ASN A 1 748 ? 30.299 14.924 -36.172 1.00 79.06 748 ASN A C 1
ATOM 5761 O O . ASN A 1 748 ? 30.132 13.852 -36.756 1.00 79.06 748 ASN A O 1
ATOM 5765 N N . THR A 1 749 ? 29.291 15.607 -35.641 1.00 77.50 749 THR A N 1
ATOM 5766 C CA . THR A 1 749 ? 27.919 15.095 -35.527 1.00 77.50 749 THR A CA 1
ATOM 5767 C C . THR A 1 749 ? 27.234 14.816 -36.871 1.00 77.50 749 THR A C 1
ATOM 5769 O O . THR A 1 749 ? 26.123 14.304 -36.910 1.00 77.50 749 THR A O 1
ATOM 5772 N N . LYS A 1 750 ? 27.877 15.102 -38.010 1.00 81.50 750 LYS A N 1
ATOM 5773 C CA . LYS A 1 750 ? 27.381 14.713 -39.341 1.00 81.50 750 LYS A CA 1
ATOM 5774 C C . LYS A 1 750 ? 27.780 13.293 -39.748 1.00 81.50 750 LYS A C 1
ATOM 5776 O O . LYS A 1 750 ? 27.326 12.817 -40.787 1.00 81.50 750 LYS A O 1
ATOM 5781 N N . GLN A 1 751 ? 28.650 12.632 -38.989 1.00 81.75 751 GLN A N 1
ATOM 5782 C CA . GLN A 1 751 ? 29.162 11.303 -39.304 1.00 81.75 751 GLN A CA 1
ATOM 5783 C C . GLN A 1 751 ? 28.688 10.296 -38.262 1.00 81.75 751 GLN A C 1
ATOM 5785 O O . GLN A 1 751 ? 29.034 10.402 -37.090 1.00 81.75 751 GLN A O 1
ATOM 5790 N N . SER A 1 752 ? 27.920 9.300 -38.701 1.00 87.44 752 SER A N 1
ATOM 5791 C CA . SER A 1 752 ? 27.580 8.147 -37.869 1.00 87.44 752 SER A CA 1
ATOM 5792 C C . SER A 1 752 ? 28.736 7.145 -37.805 1.00 87.44 752 SER A C 1
ATOM 5794 O O . SER A 1 752 ? 29.578 7.103 -38.708 1.00 87.44 752 SER A O 1
ATOM 5796 N N . VAL A 1 753 ? 28.736 6.274 -36.793 1.00 82.25 753 VAL A N 1
ATOM 5797 C CA . VAL A 1 753 ? 29.653 5.123 -36.684 1.00 82.25 753 VAL A CA 1
ATOM 5798 C C . VAL A 1 753 ? 29.652 4.291 -37.971 1.00 82.25 753 VAL A C 1
ATOM 5800 O O . VAL A 1 753 ? 30.704 4.049 -38.557 1.00 82.25 753 VAL A O 1
ATOM 5803 N N . SER A 1 754 ? 28.477 3.932 -38.494 1.00 83.62 754 SER A N 1
ATOM 5804 C CA . SER A 1 754 ? 28.340 3.220 -39.778 1.00 83.62 754 SER A CA 1
ATOM 5805 C C . SER A 1 754 ? 28.914 3.991 -40.976 1.00 83.62 754 SER A C 1
ATOM 5807 O O . SER A 1 754 ? 29.532 3.397 -41.870 1.00 83.62 754 SER A O 1
ATOM 5809 N N . GLY A 1 755 ? 28.747 5.316 -40.995 1.00 86.81 755 GLY A N 1
ATOM 5810 C CA . GLY A 1 755 ? 29.323 6.198 -42.006 1.00 86.81 755 GLY A CA 1
ATOM 5811 C C . GLY A 1 755 ? 30.852 6.218 -41.956 1.00 86.81 755 GLY A C 1
ATOM 5812 O O . GLY A 1 755 ? 31.496 6.109 -43.003 1.00 86.81 755 GLY A O 1
ATOM 5813 N N . LEU A 1 756 ? 31.429 6.283 -40.751 1.00 86.62 756 LEU A N 1
ATOM 5814 C CA . LEU A 1 756 ? 32.875 6.232 -40.515 1.00 86.62 756 LEU A CA 1
ATOM 5815 C C . LEU A 1 756 ? 33.470 4.873 -40.885 1.00 86.62 756 LEU A C 1
ATOM 5817 O O . LEU A 1 756 ? 34.460 4.833 -41.615 1.00 86.62 756 LEU A O 1
ATOM 5821 N N . ILE A 1 757 ? 32.828 3.771 -40.484 1.00 87.75 757 ILE A N 1
ATOM 5822 C CA . ILE A 1 757 ? 33.226 2.410 -40.877 1.00 87.75 757 ILE A CA 1
ATOM 5823 C C . ILE A 1 757 ? 33.268 2.302 -42.405 1.00 87.75 757 ILE A C 1
ATOM 5825 O O . ILE A 1 757 ? 34.263 1.872 -42.988 1.00 87.75 757 ILE A O 1
ATOM 5829 N N . SER A 1 758 ? 32.212 2.759 -43.084 1.00 89.00 758 SER A N 1
ATOM 5830 C CA . SER A 1 758 ? 32.139 2.744 -44.550 1.00 89.00 758 SER A CA 1
ATOM 5831 C C . SER A 1 758 ? 33.220 3.613 -45.198 1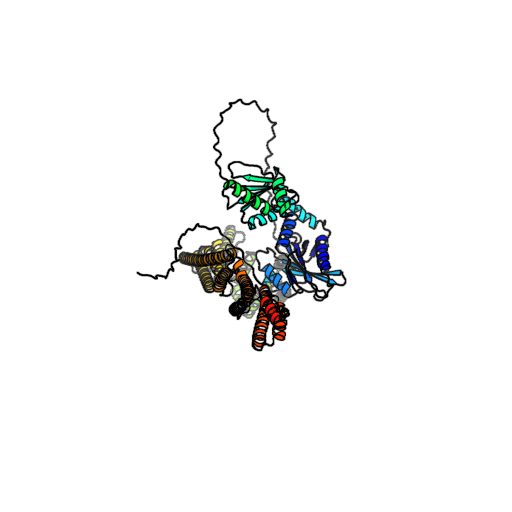.00 89.00 758 SER A C 1
ATOM 5833 O O . SER A 1 758 ? 33.770 3.255 -46.240 1.00 89.00 758 SER A O 1
ATOM 5835 N N . GLN A 1 759 ? 33.526 4.768 -44.603 1.00 89.62 759 GLN A N 1
ATOM 5836 C CA . GLN A 1 759 ? 34.576 5.664 -45.078 1.00 89.62 759 GLN A CA 1
ATOM 5837 C C . GLN A 1 759 ? 35.964 5.035 -44.943 1.00 89.62 759 GLN A C 1
ATOM 5839 O O . GLN A 1 759 ? 36.723 5.070 -45.911 1.00 89.62 759 GLN A O 1
ATOM 5844 N N . ILE A 1 760 ? 36.289 4.445 -43.793 1.00 89.50 760 ILE A N 1
ATOM 5845 C CA . ILE A 1 760 ? 37.599 3.830 -43.557 1.00 89.50 760 ILE A CA 1
ATOM 5846 C C . ILE A 1 760 ? 37.773 2.574 -44.416 1.00 89.50 760 ILE A C 1
ATOM 5848 O O . ILE A 1 760 ? 38.823 2.407 -45.034 1.00 89.50 760 ILE A O 1
ATOM 5852 N N . ASN A 1 761 ? 36.730 1.755 -44.573 1.00 88.38 761 ASN A N 1
ATOM 5853 C CA . ASN A 1 761 ? 36.770 0.601 -45.474 1.00 88.38 761 ASN A CA 1
ATOM 5854 C C . ASN A 1 761 ? 37.085 0.999 -46.923 1.00 88.38 761 ASN A C 1
ATOM 5856 O O . ASN A 1 761 ? 37.880 0.330 -47.578 1.00 88.38 761 ASN A O 1
ATOM 5860 N N . ARG A 1 762 ? 36.543 2.123 -47.420 1.00 90.50 762 ARG A N 1
ATOM 5861 C CA . ARG A 1 762 ? 36.910 2.655 -48.748 1.00 90.50 762 ARG A CA 1
ATOM 5862 C C . ARG A 1 762 ? 38.362 3.130 -48.832 1.00 90.50 762 ARG A C 1
ATOM 5864 O O . ARG A 1 762 ? 38.929 3.110 -49.918 1.00 90.50 762 ARG A O 1
ATOM 5871 N N . GLN A 1 763 ? 38.955 3.584 -47.727 1.00 89.25 763 GLN A N 1
ATOM 5872 C CA . GLN A 1 763 ? 40.363 3.996 -47.691 1.00 89.25 763 GLN A CA 1
ATOM 5873 C C . GLN A 1 763 ? 41.315 2.793 -47.653 1.00 89.25 763 GLN A C 1
ATOM 5875 O O . GLN A 1 763 ? 42.349 2.822 -48.314 1.00 89.25 763 GLN A O 1
ATOM 5880 N N . LEU A 1 764 ? 40.965 1.737 -46.911 1.00 89.00 764 LEU A N 1
ATOM 5881 C CA . LEU A 1 764 ? 41.737 0.489 -46.849 1.00 89.00 764 LEU A CA 1
ATOM 5882 C C . LEU A 1 764 ? 41.617 -0.340 -48.132 1.00 89.00 764 LEU A C 1
ATOM 5884 O O . LEU A 1 764 ? 42.578 -0.982 -48.555 1.00 89.00 764 LEU A O 1
ATOM 5888 N N . HIS A 1 765 ? 40.442 -0.305 -48.759 1.00 90.38 765 HIS A N 1
ATOM 5889 C CA . HIS A 1 765 ? 40.126 -1.027 -49.984 1.00 90.38 765 HIS A CA 1
ATOM 5890 C C . HIS A 1 765 ? 39.642 -0.037 -51.049 1.00 90.38 765 HIS A C 1
ATOM 5892 O O . HIS A 1 765 ? 38.440 0.021 -51.333 1.00 90.38 765 HIS A O 1
ATOM 5898 N N . PRO A 1 766 ? 40.547 0.779 -51.626 1.00 85.00 766 PRO A N 1
ATOM 5899 C CA . PRO A 1 766 ? 40.164 1.686 -52.695 1.00 85.00 766 PRO A CA 1
ATOM 5900 C C . PRO A 1 766 ? 39.540 0.872 -53.837 1.00 85.00 766 PRO A C 1
ATOM 5902 O O . PRO A 1 766 ? 40.072 -0.189 -54.184 1.00 85.00 766 PRO A O 1
ATOM 5905 N N . PRO A 1 767 ? 38.406 1.321 -54.411 1.00 84.31 767 PRO A N 1
ATOM 5906 C CA . PRO A 1 767 ? 37.792 0.625 -55.534 1.00 84.31 767 PRO A CA 1
ATOM 5907 C C . PRO A 1 767 ? 38.845 0.445 -56.636 1.00 84.31 767 PRO A C 1
ATOM 5909 O O . PRO A 1 767 ? 39.661 1.354 -56.827 1.00 84.31 767 PRO A O 1
ATOM 5912 N N . PRO A 1 768 ? 38.867 -0.707 -57.335 1.00 80.12 768 PRO A N 1
ATOM 5913 C CA . PRO A 1 768 ? 39.864 -0.968 -58.363 1.00 80.12 768 PRO A CA 1
ATOM 5914 C C . PRO A 1 768 ? 39.864 0.205 -59.336 1.00 80.12 768 PRO A C 1
ATOM 5916 O O . PRO A 1 768 ? 38.822 0.538 -59.904 1.00 80.12 768 PRO A O 1
ATOM 5919 N N . THR A 1 769 ? 41.016 0.869 -59.461 1.00 74.25 769 THR A N 1
ATOM 5920 C CA . THR A 1 769 ? 41.191 2.030 -60.329 1.00 74.25 769 THR A CA 1
ATOM 5921 C C . THR A 1 769 ? 40.664 1.639 -61.698 1.00 74.25 769 THR A C 1
ATOM 5923 O O . THR A 1 769 ? 41.170 0.681 -62.287 1.00 74.25 769 THR A O 1
ATOM 5926 N N . SER A 1 770 ? 39.600 2.311 -62.152 1.00 58.59 770 SER A N 1
ATOM 5927 C CA . SER A 1 770 ? 38.965 2.032 -63.438 1.00 58.59 770 SER A CA 1
ATOM 5928 C C . SER A 1 770 ? 40.060 1.870 -64.482 1.00 58.59 770 SER A C 1
ATOM 5930 O O . SER A 1 770 ? 40.892 2.769 -64.636 1.00 58.59 770 SER A O 1
ATOM 5932 N N . THR A 1 771 ? 40.091 0.695 -65.112 1.00 61.25 771 THR A N 1
ATOM 5933 C CA . THR A 1 771 ? 41.043 0.319 -66.158 1.00 61.25 771 THR A CA 1
ATOM 5934 C C . THR A 1 771 ? 41.280 1.521 -67.073 1.00 61.25 771 THR A C 1
ATOM 5936 O O . THR A 1 771 ? 40.289 2.132 -67.482 1.00 61.25 771 THR A O 1
ATOM 5939 N N . PRO A 1 772 ? 42.540 1.911 -67.358 1.00 55.16 772 PRO A N 1
ATOM 5940 C CA . PRO A 1 772 ? 42.816 3.098 -68.154 1.00 55.16 772 PRO A CA 1
ATOM 5941 C C . PRO A 1 772 ? 42.024 3.012 -69.454 1.00 55.16 772 PRO A C 1
ATOM 5943 O O . PRO A 1 772 ? 42.169 2.048 -70.208 1.00 55.16 772 PRO A O 1
ATOM 5946 N N . THR A 1 773 ? 41.151 3.996 -69.671 1.00 56.38 773 THR A N 1
ATOM 5947 C CA . THR A 1 773 ? 40.400 4.159 -70.913 1.00 56.38 773 THR A CA 1
ATOM 5948 C C . THR A 1 773 ? 41.386 4.029 -72.076 1.00 56.38 773 THR A C 1
ATOM 5950 O O . THR A 1 773 ? 42.360 4.786 -72.105 1.00 56.38 773 THR A O 1
ATOM 5953 N N . PRO A 1 774 ? 41.209 3.069 -73.002 1.00 54.50 774 PRO A N 1
ATOM 5954 C CA . PRO A 1 774 ? 42.135 2.906 -74.110 1.00 54.50 774 PRO A CA 1
ATOM 5955 C C . PRO A 1 774 ? 42.135 4.172 -74.972 1.00 54.50 774 PRO A C 1
ATOM 5957 O O . PRO A 1 774 ? 41.113 4.586 -75.515 1.00 54.50 774 PRO A O 1
ATOM 5960 N N . THR A 1 775 ? 43.307 4.793 -75.060 1.00 64.94 775 THR A N 1
ATOM 5961 C CA . THR A 1 775 ? 43.630 5.886 -75.978 1.00 64.94 775 THR A CA 1
ATOM 5962 C C . THR A 1 775 ? 43.753 5.343 -77.409 1.00 64.94 775 THR A C 1
ATOM 5964 O O . THR A 1 775 ? 44.342 4.279 -77.598 1.00 64.94 775 THR A O 1
ATOM 5967 N N . LEU A 1 776 ? 43.314 6.157 -78.388 1.00 47.91 776 LEU A N 1
ATOM 5968 C CA . LEU A 1 776 ? 43.372 6.027 -79.867 1.00 47.91 776 LEU A CA 1
ATOM 5969 C C . LEU A 1 776 ? 42.087 5.423 -80.488 1.00 47.91 776 LEU A C 1
ATOM 5971 O O . LEU A 1 776 ? 41.616 4.392 -80.036 1.00 47.91 776 LEU A O 1
ATOM 5975 N N . ALA A 1 777 ? 41.457 5.982 -81.533 1.00 47.09 777 ALA A N 1
ATOM 5976 C CA . ALA A 1 777 ? 41.984 6.751 -82.670 1.00 47.09 777 ALA A CA 1
ATOM 5977 C C . ALA A 1 777 ? 40.862 7.583 -83.390 1.00 47.09 777 ALA A C 1
ATOM 5979 O O . ALA A 1 777 ? 39.704 7.512 -82.981 1.00 47.09 777 ALA A O 1
ATOM 5980 N N . PRO A 1 778 ? 41.188 8.383 -84.433 1.00 61.28 778 PRO A N 1
ATOM 5981 C CA . PRO A 1 778 ? 40.416 9.525 -84.938 1.00 61.28 778 PRO A CA 1
ATOM 5982 C C . PRO A 1 778 ? 39.380 9.136 -85.999 1.00 61.28 778 PRO A C 1
ATOM 5984 O O . PRO A 1 778 ? 39.572 8.167 -86.734 1.00 61.28 778 PRO A O 1
ATOM 5987 N N . THR A 1 779 ? 38.321 9.930 -86.178 1.00 43.81 779 THR A N 1
ATOM 5988 C CA . THR A 1 779 ? 37.562 9.918 -87.438 1.00 43.81 779 THR A CA 1
ATOM 5989 C C . THR A 1 779 ? 36.969 11.293 -87.735 1.00 43.81 779 THR A C 1
ATOM 5991 O O . THR A 1 779 ? 36.372 11.949 -86.888 1.00 43.81 779 THR A O 1
ATOM 5994 N N . SER A 1 780 ? 37.247 11.704 -88.961 1.00 43.88 780 SER A N 1
ATOM 5995 C CA . SER A 1 780 ? 36.919 12.920 -89.690 1.00 43.88 780 SER A CA 1
ATOM 5996 C C . SER A 1 780 ? 35.427 13.253 -89.800 1.00 43.88 780 SER A C 1
ATOM 5998 O O . SER A 1 780 ? 34.592 12.359 -89.918 1.00 43.88 780 SER A O 1
ATOM 6000 N N . GLU A 1 781 ? 35.146 14.559 -89.888 1.00 46.22 781 GLU A N 1
ATOM 6001 C CA . GLU A 1 781 ? 33.931 15.160 -90.464 1.00 46.22 781 GLU A CA 1
ATOM 6002 C C . GLU A 1 781 ? 33.607 14.588 -91.867 1.00 46.22 781 GLU A C 1
ATOM 6004 O O . GLU A 1 781 ? 34.509 14.092 -92.554 1.00 46.22 781 GLU A O 1
ATOM 6009 N N . PRO A 1 782 ? 32.339 14.667 -92.327 1.00 54.12 782 PRO A N 1
ATOM 6010 C CA . PRO A 1 782 ? 31.944 15.852 -93.100 1.00 54.12 782 PRO A CA 1
ATOM 6011 C C . PRO A 1 782 ? 30.511 16.375 -92.849 1.00 54.12 782 PRO A C 1
ATOM 6013 O O . PRO A 1 782 ? 29.540 15.631 -92.759 1.00 54.12 782 PRO A O 1
ATOM 6016 N N . THR A 1 783 ? 30.428 17.706 -92.797 1.00 53.62 783 THR A N 1
ATOM 6017 C CA . THR A 1 783 ? 29.487 18.624 -93.473 1.00 53.62 783 THR A CA 1
ATOM 6018 C C . THR A 1 783 ? 28.116 18.112 -93.959 1.00 53.62 783 THR A C 1
ATOM 6020 O O . THR A 1 783 ? 28.044 17.413 -94.965 1.00 53.62 783 THR A O 1
ATOM 6023 N N . ALA A 1 784 ? 27.033 18.657 -93.376 1.00 39.44 784 ALA A N 1
ATOM 6024 C CA . ALA A 1 784 ? 25.883 19.241 -94.100 1.00 39.44 784 ALA A CA 1
ATOM 6025 C C . ALA A 1 784 ? 24.924 20.010 -93.150 1.00 39.44 784 ALA A C 1
ATOM 6027 O O . ALA A 1 784 ? 24.257 19.416 -92.308 1.00 39.44 784 ALA A O 1
ATOM 6028 N N . THR A 1 785 ? 24.838 21.335 -93.311 1.00 47.81 785 THR A N 1
ATOM 6029 C CA . THR A 1 785 ? 23.716 22.229 -92.909 1.00 47.81 785 THR A CA 1
ATOM 6030 C C . THR A 1 785 ? 22.541 22.060 -93.914 1.00 47.81 785 THR A C 1
ATOM 6032 O O . THR A 1 785 ? 22.839 21.556 -95.001 1.00 47.81 785 THR A O 1
ATOM 6035 N N . PRO A 1 786 ? 21.255 22.478 -93.691 1.00 58.38 786 PRO A N 1
ATOM 6036 C CA . PRO A 1 786 ? 20.834 23.787 -93.138 1.00 58.38 786 PRO A CA 1
ATOM 6037 C C . PRO A 1 786 ? 19.522 23.877 -92.285 1.00 58.38 786 PRO A C 1
ATOM 6039 O O . PRO A 1 786 ? 18.600 23.084 -92.413 1.00 58.38 786 PRO A O 1
ATOM 6042 N N . THR A 1 787 ? 19.462 24.941 -91.467 1.00 49.44 787 THR A N 1
ATOM 6043 C CA . THR A 1 787 ? 18.366 25.934 -91.270 1.00 49.44 787 THR A CA 1
ATOM 6044 C C . THR A 1 787 ? 16.912 25.522 -90.953 1.00 49.44 787 THR A C 1
ATOM 6046 O O . THR A 1 787 ? 16.198 25.071 -91.839 1.00 49.44 787 THR A O 1
ATOM 6049 N N . SER A 1 788 ? 16.414 25.940 -89.771 1.00 41.28 788 SER A N 1
ATOM 6050 C CA . SER A 1 788 ? 15.320 26.939 -89.625 1.00 41.28 788 SER A CA 1
ATOM 6051 C C . SER A 1 788 ? 15.068 27.351 -88.154 1.00 41.28 788 SER A C 1
ATOM 6053 O O . SER A 1 788 ? 14.670 26.535 -87.329 1.00 41.28 788 SER A O 1
ATOM 6055 N N . GLU A 1 789 ? 15.305 28.636 -87.882 1.00 49.19 789 GLU A N 1
ATOM 6056 C CA . GLU A 1 789 ? 14.806 29.536 -86.811 1.00 49.19 789 GLU A CA 1
ATOM 6057 C C . GLU A 1 789 ? 13.253 29.532 -86.619 1.00 49.19 789 GLU A C 1
ATOM 6059 O O . GLU A 1 789 ? 12.588 28.902 -87.445 1.00 49.19 789 GLU A O 1
ATOM 6064 N N . PRO A 1 790 ? 12.601 30.328 -85.716 1.00 60.72 790 PRO A N 1
ATOM 6065 C CA . PRO A 1 790 ? 13.049 31.041 -84.493 1.00 60.72 790 PRO A CA 1
ATOM 6066 C C . PRO A 1 790 ? 12.011 31.142 -83.307 1.00 60.72 790 PRO A C 1
ATOM 6068 O O . PRO A 1 790 ? 10.857 30.751 -83.427 1.00 60.72 790 PRO A O 1
ATOM 6071 N N . ILE A 1 791 ? 12.447 31.793 -82.203 1.00 45.62 791 ILE A N 1
ATOM 6072 C CA . ILE A 1 791 ? 11.730 32.711 -81.259 1.00 45.62 791 ILE A CA 1
ATOM 6073 C C . ILE A 1 791 ? 10.521 32.207 -80.432 1.00 45.62 791 ILE A C 1
ATOM 6075 O O . ILE A 1 791 ? 9.464 31.902 -80.974 1.00 45.62 791 ILE A O 1
ATOM 6079 N N . SER A 1 792 ? 10.632 32.317 -79.092 1.00 42.06 792 SER A N 1
ATOM 6080 C CA . SER A 1 792 ? 9.775 33.158 -78.208 1.00 42.06 792 SER A CA 1
ATOM 6081 C C . SER A 1 792 ? 10.214 33.083 -76.729 1.00 42.06 792 SER A C 1
ATOM 6083 O O . SER A 1 792 ? 10.011 32.076 -76.058 1.00 42.06 792 SER A O 1
ATOM 6085 N N . GLU A 1 793 ? 10.785 34.183 -76.231 1.00 45.44 793 GLU A N 1
ATOM 6086 C CA . GLU A 1 793 ? 10.729 34.664 -74.830 1.00 45.44 793 GLU A CA 1
ATOM 6087 C C . GLU A 1 793 ? 9.252 34.958 -74.416 1.00 45.44 793 GLU A C 1
ATOM 6089 O O . GLU A 1 793 ? 8.427 35.024 -75.334 1.00 45.44 793 GLU A O 1
ATOM 6094 N N . PRO A 1 794 ? 8.855 35.178 -73.126 1.00 57.09 794 PRO A N 1
ATOM 6095 C CA . PRO A 1 794 ? 9.501 36.141 -72.213 1.00 57.09 794 PRO A CA 1
ATOM 6096 C C . PRO A 1 794 ? 9.467 35.887 -70.676 1.00 57.09 794 PRO A C 1
ATOM 6098 O O . PRO A 1 794 ? 8.575 35.262 -70.114 1.00 57.09 794 PRO A O 1
ATOM 6101 N N . THR A 1 795 ? 10.470 36.471 -70.009 1.00 49.09 795 THR A N 1
ATOM 6102 C CA . THR A 1 795 ? 10.409 37.433 -68.880 1.00 49.09 795 THR A CA 1
ATOM 6103 C C . THR A 1 795 ? 9.305 37.337 -67.809 1.00 49.09 795 THR A C 1
ATOM 6105 O O . THR A 1 795 ? 8.156 37.666 -68.088 1.00 49.09 795 THR A O 1
ATOM 6108 N N . ALA A 1 796 ? 9.707 37.135 -66.539 1.00 39.59 796 ALA A N 1
ATOM 6109 C CA . ALA A 1 796 ? 9.308 37.980 -65.391 1.00 39.59 796 ALA A CA 1
ATOM 6110 C C . ALA A 1 796 ? 10.166 37.723 -64.120 1.00 39.59 796 ALA A C 1
ATOM 6112 O O . ALA A 1 796 ? 10.074 36.685 -63.477 1.00 39.59 796 ALA A O 1
ATOM 6113 N N . THR A 1 797 ? 11.011 38.715 -63.828 1.00 38.81 797 THR A N 1
ATOM 6114 C CA . THR A 1 797 ? 11.457 39.353 -62.565 1.00 38.81 797 THR A CA 1
ATOM 6115 C C . THR A 1 797 ? 11.311 38.661 -61.184 1.00 38.81 797 THR A C 1
ATOM 6117 O O . THR A 1 797 ? 10.227 38.197 -60.838 1.00 38.81 797 THR A O 1
ATOM 6120 N N . PRO A 1 798 ? 12.345 38.745 -60.309 1.00 54.38 798 PRO A N 1
ATOM 6121 C CA . PRO A 1 798 ? 12.306 38.328 -58.903 1.00 54.38 798 PRO A CA 1
ATOM 6122 C C . PRO A 1 798 ? 12.075 39.508 -57.938 1.00 54.38 798 PRO A C 1
ATOM 6124 O O . PRO A 1 798 ? 12.648 40.579 -58.128 1.00 54.38 798 PRO A O 1
ATOM 6127 N N . THR A 1 799 ? 11.315 39.329 -56.851 1.00 42.66 799 THR A N 1
ATOM 6128 C CA . THR A 1 799 ? 11.380 40.198 -55.654 1.00 42.66 799 THR A CA 1
ATOM 6129 C C . THR A 1 799 ? 10.760 39.490 -54.447 1.00 42.66 799 THR A C 1
ATOM 6131 O O . THR A 1 799 ? 9.584 39.157 -54.498 1.00 42.66 799 THR A O 1
ATOM 6134 N N . SER A 1 800 ? 11.539 39.271 -53.382 1.00 39.84 800 SER A N 1
ATOM 6135 C CA . SER A 1 800 ? 11.311 39.841 -52.039 1.00 39.84 800 SER A CA 1
ATOM 6136 C C . SER A 1 800 ? 12.075 39.064 -50.956 1.00 39.84 800 SER A C 1
ATOM 6138 O O . SER A 1 800 ? 11.789 37.910 -50.647 1.00 39.84 800 SER A O 1
ATOM 6140 N N . GLU A 1 801 ? 13.056 39.778 -50.426 1.00 45.81 801 GLU A N 1
ATOM 6141 C CA . GLU A 1 801 ? 13.817 39.672 -49.180 1.00 45.81 801 GLU A CA 1
ATOM 6142 C C . GLU A 1 801 ? 12.966 39.347 -47.926 1.00 45.81 801 GLU A C 1
ATOM 6144 O O . GLU A 1 801 ? 11.851 39.861 -47.816 1.00 45.81 801 GLU A O 1
ATOM 6149 N N . PRO A 1 802 ? 13.469 38.564 -46.946 1.00 54.31 802 PRO A N 1
ATOM 6150 C CA . PRO A 1 802 ? 12.873 38.496 -45.618 1.00 54.31 802 PRO A CA 1
ATOM 6151 C C . PRO A 1 802 ? 13.680 39.299 -44.587 1.00 54.31 802 PRO A C 1
ATOM 6153 O O . PRO A 1 802 ? 14.868 39.071 -44.355 1.00 54.31 802 PRO A O 1
ATOM 6156 N N . THR A 1 803 ? 12.975 40.232 -43.956 1.00 46.91 803 THR A N 1
ATOM 6157 C CA . THR A 1 803 ? 13.402 41.117 -42.871 1.00 46.91 803 THR A CA 1
ATOM 6158 C C . THR A 1 803 ? 13.633 40.358 -41.556 1.00 46.91 803 THR A C 1
ATOM 6160 O O . THR A 1 803 ? 12.818 39.534 -41.144 1.00 46.91 803 THR A O 1
ATOM 6163 N N . VAL A 1 804 ? 14.736 40.688 -40.883 1.00 49.56 804 VAL A N 1
ATOM 6164 C CA . VAL A 1 804 ? 15.086 40.312 -39.501 1.00 49.56 804 VAL A CA 1
ATOM 6165 C C . VAL A 1 804 ? 14.354 41.229 -38.508 1.00 49.56 804 VAL A C 1
ATOM 6167 O O . VAL A 1 804 ? 14.301 42.431 -38.766 1.00 49.56 804 VAL A O 1
ATOM 6170 N N . PRO A 1 805 ? 13.869 40.743 -37.352 1.00 57.84 805 PRO A N 1
ATOM 6171 C CA . PRO A 1 805 ? 13.558 41.609 -36.221 1.00 57.84 805 PRO A CA 1
ATOM 6172 C C . PRO A 1 805 ? 14.649 41.549 -35.136 1.00 57.84 805 PRO A C 1
ATOM 6174 O O . PRO A 1 805 ? 15.051 40.470 -34.705 1.00 57.84 805 PRO A O 1
ATOM 6177 N N . ASP A 1 806 ? 15.080 42.730 -34.689 1.00 45.53 806 ASP A N 1
ATOM 6178 C CA . ASP A 1 806 ? 15.899 42.968 -33.488 1.00 45.53 806 ASP A CA 1
ATOM 6179 C C . ASP A 1 806 ? 14.987 43.517 -32.353 1.00 45.53 806 ASP A C 1
ATOM 6181 O O . ASP A 1 806 ? 13.900 44.035 -32.648 1.00 45.53 806 ASP A O 1
ATOM 6185 N N . PRO A 1 807 ? 15.357 43.384 -31.063 1.00 63.00 807 PRO A N 1
ATOM 6186 C CA . PRO A 1 807 ? 14.455 43.477 -29.921 1.00 63.00 807 PRO A CA 1
ATOM 6187 C C . PRO A 1 807 ? 14.364 44.896 -29.349 1.00 63.00 807 PRO A C 1
ATOM 6189 O O . PRO A 1 807 ? 15.262 45.721 -29.505 1.00 63.00 807 PRO A O 1
ATOM 6192 N N . THR A 1 808 ? 13.305 45.167 -28.588 1.00 53.41 808 THR A N 1
ATOM 6193 C CA . THR A 1 808 ? 13.244 46.341 -27.705 1.00 53.41 808 THR A CA 1
ATOM 6194 C C . THR A 1 808 ? 12.728 45.965 -26.319 1.00 53.41 808 THR A C 1
ATOM 6196 O O . THR A 1 808 ? 11.639 45.418 -26.160 1.00 53.41 808 THR A O 1
ATOM 6199 N N . THR A 1 809 ? 13.559 46.269 -25.325 1.00 48.91 809 THR A N 1
ATOM 6200 C CA . THR A 1 809 ? 13.292 46.336 -23.877 1.00 48.91 809 THR A CA 1
ATOM 6201 C C . THR A 1 809 ? 12.828 47.772 -23.489 1.00 48.91 809 THR A C 1
ATOM 6203 O O . THR A 1 809 ? 12.736 48.615 -24.383 1.00 48.91 809 THR A O 1
ATOM 6206 N N . PRO A 1 810 ? 12.476 48.103 -22.219 1.00 68.56 810 PRO A N 1
ATOM 6207 C CA . PRO A 1 810 ? 11.283 48.902 -21.898 1.00 68.56 810 PRO A CA 1
ATOM 6208 C C . PRO A 1 810 ? 11.571 50.249 -21.190 1.00 68.56 810 PRO A C 1
ATOM 6210 O O . PRO A 1 810 ? 12.711 50.508 -20.811 1.00 68.56 810 PRO A O 1
ATOM 6213 N N . ALA A 1 811 ? 10.522 51.067 -20.981 1.00 44.09 811 ALA A N 1
ATOM 6214 C CA . ALA A 1 811 ? 10.249 51.967 -19.825 1.00 44.09 811 ALA A CA 1
ATOM 6215 C C . ALA A 1 811 ? 9.215 53.061 -20.209 1.00 44.09 811 ALA A C 1
ATOM 6217 O O . ALA A 1 811 ? 9.070 53.324 -21.408 1.00 44.09 811 ALA A O 1
ATOM 6218 N N . PRO A 1 812 ? 8.570 53.784 -19.262 1.00 56.97 812 PRO A N 1
ATOM 6219 C CA . PRO A 1 812 ? 8.565 53.667 -17.795 1.00 56.97 812 PRO A CA 1
ATOM 6220 C C . PRO A 1 812 ? 7.240 53.180 -17.181 1.00 56.97 812 PRO A C 1
ATOM 6222 O O . PRO A 1 812 ? 6.179 53.306 -17.835 1.00 56.97 812 PRO A O 1
#

Radius of gyration: 47.33 Å; chains: 1; bounding box: 112×88×185 Å

Foldseek 3Di:
DADAALAEEEEPQAVVQQLVLQLVQAPPPVQGWKWWFFWKWAQDPVRSNYTYTLHTHTQDDPWDIGSVDTDGPPVVNVLVQVVVCLQQVVMGTAAMEMEHEPVDQDDDPVRQVVVLVLLVDPVNPDQKHKYWYWYADPSDIDIWIWIDGSVCSVVVHGTDTDDPVNYDYDYSPPPVNVVSRVVSVVPNVPDQRSQLVVLCVLQVVVVWDWDWDQDPVLQWIWIWTHDPVQPQKIKTWTGHSVHPPVDGTFIWIGRPVDTDGDPRVVLVVVVCVPPVGDGVNNSVVVVVVVVVVVVVVDDDPPDDDDDDDDDDDDDDDDDDDDDDDDDDDDDDDDDDDDDDDDDDPPPVVVVVVVVVVVVVCPPDDPDDPVVVVVVVVCVVQVPDPDPVSVVVVVVVVVVCVVCVPCPVVVVCVVVVVLVVVCPVVVPDDDPDPDQDDDDPVNVVLSVVLPPDPPDVVSVVSVVVVVVVSVVVVVVVVVVVVLQVLVVVLVPDPALVSNLVSLVVCVVVVNQAHPVRHGSVVSNQVSLQVNLVVLQVVLVVCVVVVLLVSSLVSLVVLCVDPPHHDPVSVVVSVVVNVVSVVVLVVVLVLLVVLVVQLVVCVVVVNLVSNLVSLVSLVVVCLPLNPPPNSDDPPRDDPCSLVSLVVNLVSLLVVLLVCQQLLNLVSSVVSLVVSVVSLVSCCVPPPCVPVSVVSVVVSVVSVVLSVLLVVLLVVLVVCVVVVVLVVNLVSLVVNLPSPSHHQSRARNVGSVAGSVNSNVVSCCVVPPDPDPDPDDDDDDDDDDDDDDDDDDDDDDDDDDDDDDDDDDDDDDDD